Protein AF-0000000082296382 (afdb_homodimer)

Organism: NCBI:txid303405

Sequence (876 aa):
MEEGESNDTVSARSAQSQPLIATSETLELFHDDVKYLWTTPEIPVYDEPPSSLEFLRNHVAVSRPCIIRNAIPNESSGRPLTLTLDDLVENFSQLKLQVDVTPDGHGDCLRKVAMPTERDASFTEQVFVKPLEMEMSMVDFCHHLRAGRAKQVLRDDEEKMHQQLDQIEDQVFACADKRNDYNIKSDTVVSLDDCVLYYSRQNDCLRQEMDPLWNWKSSFDQGNTNHIFPRSFDWAEQAFIGTNSADPDKGPDAVNIWIGDERAVSAMHKDHYENLFYVLSGEKVFSLCPPADAAFLYERQVVSGQFQPTTAQPVRSDTAPTWSVTLDTVDQTDESPSSSKTTSKNYAKVHWIAADPFRQDAHRDHFPLLRYAHPMPNVRVRAGEMLYLPALWFHRVTQNCETIGINYWYDMCFDSPLWCYFHLLQQLQVSPNRGKDEMEEGESNDTVSARSAQSQPLIATSETLELFHDDVKYLWTTPEIPVYDEPPSSLEFLRNHVAVSRPCIIRNAIPNESSGRPLTLTLDDLVENFSQLKLQVDVTPDGHGDCLRKVAMPTERDASFTEQVFVKPLEMEMSMVDFCHHLRAGRAKQVLRDDEEKMHQQLDQIEDQVFACADKRNDYNIKSDTVVSLDDCVLYYSRQNDCLRQEMDPLWNWKSSFDQGNTNHIFPRSFDWAEQAFIGTNSADPDKGPDAVNIWIGDERAVSAMHKDHYENLFYVLSGEKVFSLCPPADAAFLYERQVVSGQFQPTTAQPVRSDTAPTWSVTLDTVDQTDESPSSSKTTSKNYAKVHWIAADPFRQDAHRDHFPLLRYAHPMPNVRVRAGEMLYLPALWFHRVTQNCETIGINYWYDMCFDSPLWCYFHLLQQLQVSPNRGKDE

Foldseek 3Di:
DPPPPPPPPPPPPPPPDDDDDQDPVNLQVVLVCCQPPQADLDAAEAAADDFLVCCLVVDQVSPGKHKYFQDQADPVPRHFAADALVNCCVVFVFQKAWKFKAQFQEAQDWAWEFDDDPVRDTDIDTARAHGDTDIDTSNVLVVLQVLLVVVVVVVCVVPPDPVPPVVRRPDYFYEDDVVVPVCPPPPLPQSSSSIFMKGDDDPLCCVPRVVCQQCPDDVPPPPDNDRSDDQARQSNQCSFPNDGVVPVVRFFPHKDKIWGFQRHKYDKDFAQWFKKKAWNAAKKWKKWWALSCLLQQPWDKHWYWYKDFDRDDPPPDPDRTGIHIYTAFDPPPDDDPDDDPPVPGHTDIDIDGDADLVDDDVSCVVRVSSVSIDIDGTPMHHNRMIMGRHGSMIIMMGGHGGIMMMMGTHGHDCVDPSVVVSVVSNPDDDDDPPPDVD/DPPPPPPPPPPPPPPPDDDDDQDPVNLQVVLVCCQPPQADLDAAEAAADDFLVCCLVPDQVSPGKHKYFQDQADPVPRHFAADALVNCCVVFVFQKAWKFKAQFQEAQDWAWEFDDDPVRDTDIDTARAHGDTDIDTSNVLVVLQVLLVVVVVVCCVVPPPPVPPVVRRPDYFYEDDCVVDPCCPPPLPQSSSSIFMKGDDDPLCCVPRVVCQQCPDDVPPPPDSDRSDDQARQSNLCSFPNDGVVPVVRFFPHKDKIWGFQRHKYDKDFAQWFKKKAWNAAKKWKKWWALSCLLQQPWDKHWYWYKDFDRDDPDPDPDRTGIHIYTAFDPPPDDDPDDDPPVPTHTDIDIDGDADLPDDDVSCVVRVSSVSIDIDGTPMHHNRMIMGRHGSMIIMMGGHGGIMMMMGTHGHDCVDPSVVVSVVSNPDDDDDDPPDVD

Solvent-accessible surface area (backbone atoms only — not comparable to full-atom values): 47624 Å² total; per-residue (Å²): 136,84,82,76,79,77,77,76,72,74,72,76,68,69,79,72,70,70,30,35,31,35,43,54,66,39,46,50,51,38,33,48,39,38,58,72,35,47,46,63,98,60,74,51,75,36,78,43,70,60,53,30,55,55,42,26,58,70,16,63,49,43,61,39,53,34,37,28,25,52,68,50,61,25,88,87,77,70,40,48,40,68,51,48,73,66,57,44,34,74,75,39,33,75,44,71,39,73,30,34,40,25,79,69,14,63,30,57,25,80,38,33,29,38,40,90,48,95,78,78,53,70,49,74,41,68,25,37,28,32,44,26,76,44,78,43,30,38,42,55,48,55,48,36,39,51,48,12,50,54,52,47,53,61,46,42,81,69,44,81,71,77,68,46,61,62,46,60,64,66,44,68,28,46,55,48,64,78,79,75,52,71,68,65,49,92,70,54,73,70,62,57,46,65,28,31,50,35,34,70,52,86,70,24,34,29,72,72,67,30,49,72,67,48,62,31,57,53,78,78,46,91,80,53,89,49,42,69,54,72,85,61,52,52,42,55,41,33,39,74,73,66,46,58,66,81,38,85,92,49,61,52,78,27,36,27,53,35,38,36,32,50,64,38,37,44,46,59,43,63,46,78,26,35,34,44,36,34,22,28,23,47,30,40,32,33,31,36,29,55,46,84,32,43,61,30,30,55,65,39,79,28,42,31,28,25,44,37,80,43,73,58,70,82,62,87,67,94,65,71,78,50,61,23,30,35,68,37,68,51,81,74,70,86,78,87,81,70,76,85,78,73,76,68,80,49,61,31,68,44,80,43,54,70,54,62,85,86,54,59,69,76,58,42,72,79,37,68,51,42,78,55,43,61,79,42,72,76,44,69,38,39,50,31,23,26,37,39,42,43,49,44,33,30,34,25,42,38,24,80,33,67,24,31,32,38,34,39,28,26,75,52,74,64,59,18,54,66,43,37,52,39,54,42,35,56,54,45,36,76,52,79,79,80,62,75,84,110,136,82,82,75,78,77,77,76,72,74,69,73,68,70,80,70,68,69,31,36,31,35,43,55,67,40,47,51,50,38,33,49,40,38,57,72,35,47,47,63,99,62,74,50,74,36,78,43,68,59,54,30,55,56,42,25,57,70,17,64,48,41,62,41,52,33,36,27,25,51,69,51,61,25,88,87,76,70,40,45,40,67,50,48,72,65,58,44,34,75,76,40,32,75,44,70,38,72,30,34,40,25,79,69,15,65,30,57,26,77,38,32,29,38,40,89,46,94,76,78,54,70,50,75,39,67,25,38,26,33,44,27,75,43,77,43,29,37,43,56,47,53,49,35,40,53,47,13,49,53,52,45,53,62,44,45,79,65,47,81,74,74,69,43,62,63,47,60,61,66,44,68,29,46,54,47,64,78,78,82,57,69,77,68,46,89,69,57,71,69,60,56,46,66,28,31,49,34,34,71,53,86,70,23,35,30,72,72,65,31,49,72,66,50,63,31,57,53,78,79,46,91,78,53,87,48,44,70,54,71,84,63,52,53,44,54,42,33,40,74,73,67,45,58,65,83,38,84,90,52,57,50,77,28,37,26,52,34,38,36,30,49,62,37,37,42,46,58,42,62,45,80,26,33,33,44,37,33,23,27,24,47,29,41,32,33,32,36,29,53,46,84,31,44,61,33,31,55,64,40,78,28,43,32,28,26,44,38,80,43,74,60,73,81,63,88,69,93,66,72,78,49,63,24,31,37,66,36,68,52,82,74,72,87,80,87,80,69,77,85,79,74,76,69,81,50,61,30,67,44,81,44,54,70,54,62,86,85,54,60,70,76,60,43,73,78,37,66,52,42,79,56,43,62,77,42,72,74,45,71,38,39,50,31,24,26,36,39,42,43,50,43,33,29,36,27,40,38,25,78,32,68,24,31,33,37,35,39,29,26,75,52,73,64,62,19,54,65,43,37,53,39,54,40,34,56,54,45,37,75,54,80,80,79,64,74,84,108

Nearest PDB structures (foldseek):
  5nfo-assembly1_A  TM=8.686E-01  e=1.825E-28  Homo sapiens
  5nfn-assembly1_B  TM=8.635E-01  e=5.188E-28  Homo sapiens
  7yxh-assembly1_A  TM=8.408E-01  e=5.188E-28  Drosophila melanogaster
  4qsz-assembly3_A  TM=8.492E-01  e=4.113E-28  Escherichia coli K-12
  7yxl-assembly1_B  TM=8.065E-01  e=3.589E-26  Drosophila melanogaster

Structure (mmCIF, N/CA/C/O backbone):
data_AF-0000000082296382-model_v1
#
loop_
_entity.id
_entity.type
_entity.pdbx_description
1 polymer 'Cupin-like domain containing protein'
#
loop_
_atom_site.group_PDB
_atom_site.id
_atom_site.type_symbol
_atom_site.label_atom_id
_atom_site.label_alt_id
_atom_site.label_comp_id
_atom_site.label_asym_id
_atom_site.label_entity_id
_atom_site.label_seq_id
_atom_site.pdbx_PDB_ins_code
_atom_site.Cartn_x
_atom_site.Cartn_y
_atom_site.Cartn_z
_atom_site.occupancy
_atom_site.B_iso_or_equiv
_atom_site.auth_seq_id
_atom_site.auth_comp_id
_atom_site.auth_asym_id
_atom_site.auth_atom_id
_atom_site.pdbx_PDB_model_num
ATOM 1 N N . MET A 1 1 ? 48.125 44.406 -27.547 1 27.08 1 MET A N 1
ATOM 2 C CA . MET A 1 1 ? 48.094 43.719 -26.266 1 27.08 1 MET A CA 1
ATOM 3 C C . MET A 1 1 ? 46.656 43.25 -25.953 1 27.08 1 MET A C 1
ATOM 5 O O . MET A 1 1 ? 45.844 44.062 -25.516 1 27.08 1 MET A O 1
ATOM 9 N N . GLU A 1 2 ? 46.094 42.344 -26.75 1 29.22 2 GLU A N 1
ATOM 10 C CA . GLU A 1 2 ? 44.75 41.781 -26.844 1 29.22 2 GLU A CA 1
ATOM 11 C C . GLU A 1 2 ? 44.406 40.969 -25.594 1 29.22 2 GLU A C 1
ATOM 13 O O . GLU A 1 2 ? 45.125 40.031 -25.219 1 29.22 2 GLU A O 1
ATOM 18 N N . GLU A 1 3 ? 43.781 41.656 -24.578 1 30.66 3 GLU A N 1
ATOM 19 C CA . GLU A 1 3 ? 43.312 41.156 -23.281 1 30.66 3 GLU A CA 1
ATOM 20 C C . GLU A 1 3 ? 42.406 39.938 -23.469 1 30.66 3 GLU A C 1
ATOM 22 O O . GLU A 1 3 ? 41.375 40 -24.141 1 30.66 3 GLU A O 1
ATOM 27 N N . GLY A 1 4 ? 42.969 38.688 -23.531 1 27.91 4 GLY A N 1
ATOM 28 C CA . GLY A 1 4 ? 42.375 37.375 -23.562 1 27.91 4 GLY A CA 1
ATOM 29 C C . GLY A 1 4 ? 41.375 37.156 -22.438 1 27.91 4 GLY A C 1
ATOM 30 O O . GLY A 1 4 ? 41.719 37.156 -21.266 1 27.91 4 GLY A O 1
ATOM 31 N N . GLU A 1 5 ? 40.062 37.625 -22.594 1 31.27 5 GLU A N 1
ATOM 32 C CA . GLU A 1 5 ? 38.938 37.344 -21.688 1 31.27 5 GLU A CA 1
ATOM 33 C C . GLU A 1 5 ? 38.812 35.844 -21.422 1 31.27 5 GLU A C 1
ATOM 35 O O . GLU A 1 5 ? 38.562 35.062 -22.344 1 31.27 5 GLU A O 1
ATOM 40 N N . SER A 1 6 ? 39.625 35.281 -20.516 1 30.97 6 SER A N 1
ATOM 41 C CA . SER A 1 6 ? 39.5 33.938 -19.984 1 30.97 6 SER A CA 1
ATOM 42 C C . SER A 1 6 ? 38.062 33.656 -19.5 1 30.97 6 SER A C 1
ATOM 44 O O . SER A 1 6 ? 37.594 34.344 -18.609 1 30.97 6 SER A O 1
ATOM 46 N N . ASN A 1 7 ? 37.156 33.281 -20.422 1 30.55 7 ASN A N 1
ATOM 47 C CA . ASN A 1 7 ? 35.812 32.75 -20.141 1 30.55 7 ASN A CA 1
ATOM 48 C C . ASN A 1 7 ? 35.875 31.609 -19.125 1 30.55 7 ASN A C 1
ATOM 50 O O . ASN A 1 7 ? 36.375 30.531 -19.422 1 30.55 7 ASN A O 1
ATOM 54 N N . ASP A 1 8 ? 36.125 31.891 -17.828 1 29.86 8 ASP A N 1
ATOM 55 C CA . ASP A 1 8 ? 35.906 30.969 -16.719 1 29.86 8 ASP A CA 1
ATOM 56 C C . ASP A 1 8 ? 34.531 30.281 -16.828 1 29.86 8 ASP A C 1
ATOM 58 O O . ASP A 1 8 ? 33.5 30.906 -16.594 1 29.86 8 ASP A O 1
ATOM 62 N N . THR A 1 9 ? 34.344 29.422 -17.812 1 30.64 9 THR A N 1
ATOM 63 C CA . THR A 1 9 ? 33.219 28.5 -17.812 1 30.64 9 THR A CA 1
ATOM 64 C C . THR A 1 9 ? 33.125 27.781 -16.469 1 30.64 9 THR A C 1
ATOM 66 O O . THR A 1 9 ? 33.969 26.969 -16.109 1 30.64 9 THR A O 1
ATOM 69 N N . VAL A 1 10 ? 32.719 28.453 -15.398 1 31.27 10 VAL A N 1
ATOM 70 C CA . VAL A 1 10 ? 32.25 27.766 -14.211 1 31.27 10 VAL A CA 1
ATOM 71 C C . VAL A 1 10 ? 31.484 26.5 -14.617 1 31.27 10 VAL A C 1
ATOM 73 O O . VAL A 1 10 ? 30.469 26.578 -15.312 1 31.27 10 VAL A O 1
ATOM 76 N N . SER A 1 11 ? 32.156 25.422 -14.898 1 28.92 11 SER A N 1
ATOM 77 C CA . SER A 1 11 ? 31.562 24.109 -15.016 1 28.92 11 SER A CA 1
ATOM 78 C C . SER A 1 11 ? 30.469 23.906 -13.961 1 28.92 11 SER A C 1
ATOM 80 O O . SER A 1 11 ? 30.75 23.969 -12.766 1 28.92 11 SER A O 1
ATOM 82 N N . ALA A 1 12 ? 29.297 24.391 -14.141 1 28.39 12 ALA A N 1
ATOM 83 C CA . ALA A 1 12 ? 28.125 23.844 -13.445 1 28.39 12 ALA A CA 1
ATOM 84 C C . ALA A 1 12 ? 28.281 22.359 -13.188 1 28.39 12 ALA A C 1
ATOM 86 O O . ALA A 1 12 ? 28.125 21.547 -14.109 1 28.39 12 ALA A O 1
ATOM 87 N N . ARG A 1 13 ? 29.281 21.891 -12.445 1 32 13 ARG A N 1
ATOM 88 C CA . ARG A 1 13 ? 29.328 20.516 -11.93 1 32 13 ARG A CA 1
ATOM 89 C C . ARG A 1 13 ? 27.922 19.969 -11.75 1 32 13 ARG A C 1
ATOM 91 O O . ARG A 1 13 ? 27.078 20.578 -11.086 1 32 13 ARG A O 1
ATOM 98 N N . SER A 1 14 ? 27.406 19.219 -12.641 1 37.28 14 SER A N 1
ATOM 99 C CA . SER A 1 14 ? 26.188 18.422 -12.586 1 37.28 14 SER A CA 1
ATOM 100 C C . SER A 1 14 ? 25.891 17.953 -11.164 1 37.28 14 SER A C 1
ATOM 102 O O . SER A 1 14 ? 26.703 17.297 -10.539 1 37.28 14 SER A O 1
ATOM 104 N N . ALA A 1 15 ? 25.469 18.781 -10.281 1 41.78 15 ALA A N 1
ATOM 105 C CA . ALA A 1 15 ? 25.031 18.328 -8.969 1 41.78 15 ALA A CA 1
ATOM 106 C C . ALA A 1 15 ? 24.719 16.844 -8.977 1 41.78 15 ALA A C 1
ATOM 108 O O . ALA A 1 15 ? 23.703 16.422 -9.547 1 41.78 15 ALA A O 1
ATOM 109 N N . GLN A 1 16 ? 25.641 15.969 -9.219 1 49.84 16 GLN A N 1
ATOM 110 C CA . GLN A 1 16 ? 25.625 14.508 -9.25 1 49.84 16 GLN A CA 1
ATOM 111 C C . GLN A 1 16 ? 24.625 13.953 -8.234 1 49.84 16 GLN A C 1
ATOM 113 O O . GLN A 1 16 ? 24.734 14.219 -7.039 1 49.84 16 GLN A O 1
ATOM 118 N N . SER A 1 17 ? 23.422 13.586 -8.57 1 64.75 17 SER A N 1
ATOM 119 C CA . SER A 1 17 ? 22.328 13.016 -7.801 1 64.75 17 SER A CA 1
ATOM 120 C C . SER A 1 17 ? 22.812 11.906 -6.875 1 64.75 17 SER A C 1
ATOM 122 O O . SER A 1 17 ? 23.625 11.062 -7.277 1 64.75 17 SER A O 1
ATOM 124 N N . GLN A 1 18 ? 22.781 12.078 -5.594 1 79.5 18 GLN A N 1
ATOM 125 C CA . GLN A 1 18 ? 23.219 11.211 -4.508 1 79.5 18 GLN A CA 1
ATOM 126 C C . GLN A 1 18 ? 22.328 9.984 -4.379 1 79.5 18 GLN A C 1
ATOM 128 O O . GLN A 1 18 ? 21.109 10.109 -4.234 1 79.5 18 GLN A O 1
ATOM 133 N N . PRO A 1 19 ? 22.953 8.828 -4.711 1 88.5 19 PRO A N 1
ATOM 134 C CA . PRO A 1 19 ? 22.172 7.602 -4.496 1 88.5 19 PRO A CA 1
ATOM 135 C C . PRO A 1 19 ? 21.781 7.402 -3.033 1 88.5 19 PRO A C 1
ATOM 137 O O . PRO A 1 19 ? 22.344 8.055 -2.145 1 88.5 19 PRO A O 1
ATOM 140 N N . LEU A 1 20 ? 20.734 6.719 -2.824 1 94.69 20 LEU A N 1
ATOM 141 C CA . LEU A 1 20 ? 20.328 6.324 -1.481 1 94.69 20 LEU A CA 1
ATOM 142 C C . LEU A 1 20 ? 20.703 4.875 -1.198 1 94.69 20 LEU A C 1
ATOM 144 O O . LEU A 1 20 ? 20.688 4.035 -2.102 1 94.69 20 LEU A O 1
ATOM 148 N N . ILE A 1 21 ? 21.062 4.613 0.05 1 94.44 21 ILE A N 1
ATOM 149 C CA . ILE A 1 21 ? 21.562 3.293 0.43 1 94.44 21 ILE A CA 1
ATOM 150 C C . ILE A 1 21 ? 20.672 2.717 1.534 1 94.44 21 ILE A C 1
ATOM 152 O O . ILE A 1 21 ? 20.297 3.426 2.467 1 94.44 21 ILE A O 1
ATOM 156 N N . ALA A 1 22 ? 20.281 1.505 1.356 1 95.75 22 ALA A N 1
ATOM 157 C CA . ALA A 1 22 ? 19.719 0.701 2.434 1 95.75 22 ALA A CA 1
ATOM 158 C C . ALA A 1 22 ? 20.781 -0.178 3.084 1 95.75 22 ALA A C 1
ATOM 160 O O . ALA A 1 22 ? 21.172 -1.2 2.521 1 95.75 22 ALA A O 1
ATOM 161 N N . THR A 1 23 ? 21.172 0.17 4.266 1 94.12 23 THR A N 1
ATOM 162 C CA . THR A 1 23 ? 22.203 -0.586 4.98 1 94.12 23 THR A CA 1
ATOM 163 C C . THR A 1 23 ? 21.625 -1.896 5.516 1 94.12 23 THR A C 1
ATOM 165 O O . THR A 1 23 ? 20.422 -2.15 5.395 1 94.12 23 THR A O 1
ATOM 168 N N . SER A 1 24 ? 22.5 -2.707 6.059 1 93.62 24 SER A N 1
ATOM 169 C CA . SER A 1 24 ? 22.047 -3.953 6.668 1 93.62 24 SER A CA 1
ATOM 170 C C . SER A 1 24 ? 21.062 -3.688 7.797 1 93.62 24 SER A C 1
ATOM 172 O O . SER A 1 24 ? 20.094 -4.43 7.965 1 93.62 24 SER A O 1
ATOM 174 N N . GLU A 1 25 ? 21.312 -2.6 8.5 1 94.94 25 GLU A N 1
ATOM 175 C CA . GLU A 1 25 ? 20.406 -2.232 9.586 1 94.94 25 GLU A CA 1
ATOM 176 C C . GLU A 1 25 ? 19.031 -1.821 9.047 1 94.94 25 GLU A C 1
ATOM 178 O O . GLU A 1 25 ? 18 -2.191 9.609 1 94.94 25 GLU A O 1
ATOM 183 N N . THR A 1 26 ? 19.094 -1.057 7.996 1 96.12 26 THR A N 1
ATOM 184 C CA . THR A 1 26 ? 17.859 -0.637 7.34 1 96.12 26 THR A CA 1
ATOM 185 C C . THR A 1 26 ? 17.047 -1.847 6.867 1 96.12 26 THR A C 1
ATOM 187 O O . THR A 1 26 ? 15.844 -1.916 7.082 1 96.12 26 THR A O 1
ATOM 190 N N . LEU A 1 27 ? 17.734 -2.795 6.293 1 97.19 27 LEU A N 1
ATOM 191 C CA . LEU A 1 27 ? 17.062 -3.975 5.746 1 97.19 27 LEU A CA 1
ATOM 192 C C . LEU A 1 27 ? 16.531 -4.867 6.863 1 97.19 27 LEU A C 1
ATOM 194 O O . LEU A 1 27 ? 15.492 -5.5 6.715 1 97.19 27 LEU A O 1
ATOM 198 N N . GLU A 1 28 ? 17.266 -4.934 7.961 1 97.31 28 GLU A N 1
ATOM 199 C CA . GLU A 1 28 ? 16.797 -5.695 9.117 1 97.31 28 GLU A CA 1
ATOM 200 C C . GLU A 1 28 ? 15.516 -5.094 9.688 1 97.31 28 GLU A C 1
ATOM 202 O O . GLU A 1 28 ? 14.586 -5.824 10.047 1 97.31 28 GLU A O 1
ATOM 207 N N . LEU A 1 29 ? 15.492 -3.801 9.766 1 97.5 29 LEU A N 1
ATOM 208 C CA . LEU A 1 29 ? 14.297 -3.123 10.258 1 97.5 29 LEU A CA 1
ATOM 209 C C . LEU A 1 29 ? 13.117 -3.359 9.32 1 97.5 29 LEU A C 1
ATOM 211 O O . LEU A 1 29 ? 12 -3.592 9.773 1 97.5 29 LEU A O 1
ATOM 215 N N . PHE A 1 30 ? 13.438 -3.291 8.055 1 98.06 30 PHE A N 1
ATOM 216 C CA . PHE A 1 30 ? 12.398 -3.541 7.07 1 98.06 30 PHE A CA 1
ATOM 217 C C . PHE A 1 30 ? 11.867 -4.965 7.195 1 98.06 30 PHE A C 1
ATOM 219 O O . PHE A 1 30 ? 10.648 -5.184 7.148 1 98.06 30 PHE A O 1
ATOM 226 N N . HIS A 1 31 ? 12.75 -5.918 7.344 1 97.88 31 HIS A N 1
ATOM 227 C CA . HIS A 1 31 ? 12.359 -7.309 7.559 1 97.88 31 HIS A CA 1
ATOM 228 C C . HIS A 1 31 ? 11.422 -7.441 8.758 1 97.88 31 HIS A C 1
ATOM 230 O O . HIS A 1 31 ? 10.391 -8.102 8.664 1 97.88 31 HIS A O 1
ATOM 236 N N . ASP A 1 32 ? 11.766 -6.793 9.805 1 97.88 32 ASP A N 1
ATOM 237 C CA . ASP A 1 32 ? 10.969 -6.895 11.023 1 97.88 32 ASP A CA 1
ATOM 238 C C . ASP A 1 32 ? 9.594 -6.27 10.844 1 97.88 32 ASP A C 1
ATOM 240 O O . ASP A 1 32 ? 8.586 -6.824 11.289 1 97.88 32 ASP A O 1
ATOM 244 N N . ASP A 1 33 ? 9.555 -5.113 10.242 1 97.94 33 ASP A N 1
ATOM 245 C CA . ASP A 1 33 ? 8.281 -4.453 9.992 1 97.94 33 ASP A CA 1
ATOM 246 C C . ASP A 1 33 ? 7.34 -5.355 9.195 1 97.94 33 ASP A C 1
ATOM 248 O O . ASP A 1 33 ? 6.176 -5.523 9.562 1 97.94 33 ASP A O 1
ATOM 252 N N . VAL A 1 34 ? 7.859 -5.969 8.125 1 98.19 34 VAL A N 1
ATOM 253 C CA . VAL A 1 34 ? 7.039 -6.797 7.25 1 98.19 34 VAL A CA 1
ATOM 254 C C . VAL A 1 34 ? 6.598 -8.055 7.992 1 98.19 34 VAL A C 1
ATOM 256 O O . VAL A 1 34 ? 5.43 -8.445 7.926 1 98.19 34 VAL A O 1
ATOM 259 N N . LYS A 1 35 ? 7.473 -8.664 8.742 1 97 35 LYS A N 1
ATOM 260 C CA . LYS A 1 35 ? 7.207 -9.914 9.438 1 97 35 LYS A CA 1
ATOM 261 C C . LYS A 1 35 ? 6.156 -9.727 10.531 1 97 35 LYS A C 1
ATOM 263 O O . LYS A 1 35 ? 5.242 -10.539 10.672 1 97 35 LYS A O 1
ATOM 268 N N . TYR A 1 36 ? 6.25 -8.602 11.234 1 96.12 36 TYR A N 1
ATOM 269 C CA . TYR A 1 36 ? 5.457 -8.492 12.453 1 96.12 36 TYR A CA 1
ATOM 270 C C . TYR A 1 36 ? 4.227 -7.621 12.234 1 96.12 36 TYR A C 1
ATOM 272 O O . TYR A 1 36 ? 3.258 -7.703 12.992 1 96.12 36 TYR A O 1
ATOM 280 N N . LEU A 1 37 ? 4.285 -6.773 11.219 1 96.12 37 LEU A N 1
ATOM 281 C CA . LEU A 1 37 ? 3.158 -5.863 11.039 1 96.12 37 LEU A CA 1
ATOM 282 C C . LEU A 1 37 ? 2.357 -6.234 9.797 1 96.12 37 LEU A C 1
ATOM 284 O O . LEU A 1 37 ? 1.125 -6.23 9.82 1 96.12 37 LEU A O 1
ATOM 288 N N . TRP A 1 38 ? 2.922 -6.633 8.773 1 96.38 38 TRP A N 1
ATOM 289 C CA . TRP A 1 38 ? 2.23 -6.836 7.504 1 96.38 38 TRP A CA 1
ATOM 290 C C . TRP A 1 38 ? 1.798 -8.289 7.352 1 96.38 38 TRP A C 1
ATOM 292 O O . TRP A 1 38 ? 0.608 -8.578 7.199 1 96.38 38 TRP A O 1
ATOM 302 N N . THR A 1 39 ? 2.82 -9.156 7.457 1 94 39 THR A N 1
ATOM 303 C CA . THR A 1 39 ? 2.506 -10.562 7.227 1 94 39 THR A CA 1
ATOM 304 C C . THR A 1 39 ? 1.953 -11.203 8.492 1 94 39 THR A C 1
ATOM 306 O O . THR A 1 39 ? 2.24 -10.758 9.602 1 94 39 THR A O 1
ATOM 309 N N . THR A 1 40 ? 0.997 -12.094 8.328 1 85.25 40 THR A N 1
ATOM 310 C CA . THR A 1 40 ? 0.453 -12.859 9.453 1 85.25 40 THR A CA 1
ATOM 311 C C . THR A 1 40 ? 1.065 -14.25 9.508 1 85.25 40 THR A C 1
ATOM 313 O O . THR A 1 40 ? 1.356 -14.852 8.469 1 85.25 40 THR A O 1
ATOM 316 N N . PRO A 1 41 ? 1.311 -14.664 10.703 1 84.44 41 PRO A N 1
ATOM 317 C CA . PRO A 1 41 ? 1.869 -16.016 10.812 1 84.44 41 PRO A CA 1
ATOM 318 C C . PRO A 1 41 ? 0.985 -17.078 10.164 1 84.44 41 PRO A C 1
ATOM 320 O O . PRO A 1 41 ? 1.493 -18.047 9.594 1 84.44 41 PRO A O 1
ATOM 323 N N . GLU A 1 42 ? -0.319 -16.828 10.289 1 90.81 42 GLU A N 1
ATOM 324 C CA . GLU A 1 42 ? -1.27 -17.734 9.656 1 90.81 42 GLU A CA 1
ATOM 325 C C . GLU A 1 42 ? -2.197 -16.984 8.703 1 90.81 42 GLU A C 1
ATOM 327 O O . GLU A 1 42 ? -2.588 -15.852 8.977 1 90.81 42 GLU A O 1
ATOM 332 N N . ILE A 1 43 ? -2.494 -17.703 7.637 1 95.25 43 ILE A N 1
ATOM 333 C CA . ILE A 1 43 ? -3.426 -17.125 6.672 1 95.25 43 ILE A CA 1
ATOM 334 C C . ILE A 1 43 ? -4.836 -17.141 7.25 1 95.25 43 ILE A C 1
ATOM 336 O O . ILE A 1 43 ? -5.336 -18.172 7.68 1 95.25 43 ILE A O 1
ATOM 340 N N . PRO A 1 44 ? -5.516 -15.977 7.285 1 96.62 44 PRO A N 1
ATOM 341 C CA . PRO A 1 44 ? -6.898 -15.945 7.77 1 96.62 44 PRO A CA 1
ATOM 342 C C . PRO A 1 44 ? -7.832 -16.844 6.953 1 96.62 44 PRO A C 1
ATOM 344 O O . PRO A 1 44 ? -7.656 -16.969 5.738 1 96.62 44 PRO A O 1
ATOM 347 N N . VAL A 1 45 ? -8.844 -17.453 7.652 1 98.06 45 VAL A N 1
ATOM 348 C CA . VAL A 1 45 ? -9.812 -18.328 7 1 98.06 45 VAL A CA 1
ATOM 349 C C . VAL A 1 45 ? -11.227 -17.828 7.262 1 98.06 45 VAL A C 1
ATOM 351 O O . VAL A 1 45 ? -11.586 -17.547 8.406 1 98.06 45 VAL A O 1
ATOM 354 N N . TYR A 1 46 ? -12.008 -17.672 6.199 1 98.06 46 TYR A N 1
ATOM 355 C CA . TYR A 1 46 ? -13.422 -17.312 6.289 1 98.06 46 TYR A CA 1
ATOM 356 C C . TYR A 1 46 ? -14.305 -18.516 6.02 1 98.06 46 TYR A C 1
ATOM 358 O O . TYR A 1 46 ? -14.062 -19.281 5.078 1 98.06 46 TYR A O 1
ATOM 366 N N . ASP A 1 47 ? -15.383 -18.641 6.758 1 97 47 ASP A N 1
ATOM 367 C CA . ASP A 1 47 ? -16.297 -19.766 6.559 1 97 47 ASP A CA 1
ATOM 368 C C . ASP A 1 47 ? -17.188 -19.531 5.348 1 97 47 ASP A C 1
ATOM 370 O O . ASP A 1 47 ? -17.734 -20.484 4.777 1 97 47 ASP A O 1
ATOM 374 N N . GLU A 1 48 ? -17.406 -18.312 5.055 1 96.62 48 GLU A N 1
ATOM 375 C CA . GLU A 1 48 ? -18.141 -17.875 3.875 1 96.62 48 GLU A CA 1
ATOM 376 C C . GLU A 1 48 ? -17.547 -16.594 3.295 1 96.62 48 GLU A C 1
ATOM 378 O O . GLU A 1 48 ? -16.734 -15.938 3.943 1 96.62 48 GLU A O 1
ATOM 383 N N . PRO A 1 49 ? -17.922 -16.281 2.127 1 97.38 49 PRO A N 1
ATOM 384 C CA . PRO A 1 49 ? -17.359 -15.055 1.557 1 97.38 49 PRO A CA 1
ATOM 385 C C . PRO A 1 49 ? -17.672 -13.82 2.404 1 97.38 49 PRO A C 1
ATOM 387 O O . PRO A 1 49 ? -18.812 -13.625 2.83 1 97.38 49 PRO A O 1
ATOM 390 N N . PRO A 1 50 ? -16.672 -13.016 2.629 1 97.06 50 PRO A N 1
ATOM 391 C CA . PRO A 1 50 ? -16.906 -11.758 3.342 1 97.06 50 PRO A CA 1
ATOM 392 C C . PRO A 1 50 ? -17.656 -10.734 2.496 1 97.06 50 PRO A C 1
ATOM 394 O O . PRO A 1 50 ? -17.812 -10.93 1.287 1 97.06 50 PRO A O 1
ATOM 397 N N . SER A 1 51 ? -18.172 -9.695 3.18 1 96.31 51 SER A N 1
ATOM 398 C CA . SER A 1 51 ? -18.719 -8.578 2.422 1 96.31 51 SER A CA 1
ATOM 399 C C . SER A 1 51 ? -17.641 -7.898 1.577 1 96.31 51 SER A C 1
ATOM 401 O O . SER A 1 51 ? -16.453 -8.023 1.864 1 96.31 51 SER A O 1
ATOM 403 N N . SER A 1 52 ? -18.078 -7.18 0.571 1 96.75 52 SER A N 1
ATOM 404 C CA . SER A 1 52 ? -17.141 -6.445 -0.263 1 96.75 52 SER A CA 1
ATOM 405 C C . SER A 1 52 ? -16.266 -5.508 0.574 1 96.75 52 SER A C 1
ATOM 407 O O . SER A 1 52 ? -15.062 -5.418 0.359 1 96.75 52 SER A O 1
ATOM 409 N N . LEU A 1 53 ? -16.875 -4.875 1.519 1 96.94 53 LEU A N 1
ATOM 410 C CA . LEU A 1 53 ? -16.172 -3.91 2.363 1 96.94 53 LEU A CA 1
ATOM 411 C C . LEU A 1 53 ? -15.148 -4.605 3.244 1 96.94 53 LEU A C 1
ATOM 413 O O . LEU A 1 53 ? -14.008 -4.148 3.35 1 96.94 53 LEU A O 1
ATOM 417 N N . GLU A 1 54 ? -15.547 -5.621 3.875 1 96.62 54 GLU A N 1
ATOM 418 C CA . GLU A 1 54 ? -14.641 -6.375 4.738 1 96.62 54 GLU A CA 1
ATOM 419 C C . GLU A 1 54 ? -13.477 -6.957 3.941 1 96.62 54 GLU A C 1
ATOM 421 O O . GLU A 1 54 ? -12.328 -6.895 4.379 1 96.62 54 GLU A O 1
ATOM 426 N N . PHE A 1 55 ? -13.789 -7.559 2.777 1 98.12 55 PHE A N 1
ATOM 427 C CA . PHE A 1 55 ? -12.773 -8.148 1.907 1 98.12 55 PHE A CA 1
ATOM 428 C C . PHE A 1 55 ? -11.773 -7.094 1.452 1 98.12 55 PHE A C 1
ATOM 430 O O . PHE A 1 55 ? -10.562 -7.316 1.508 1 98.12 55 PHE A O 1
ATOM 437 N N . LEU A 1 56 ? -12.297 -5.98 1.029 1 98 56 LEU A N 1
ATOM 438 C CA . LEU A 1 56 ? -11.445 -4.887 0.586 1 98 56 LEU A CA 1
ATOM 439 C C . LEU A 1 56 ? -10.57 -4.375 1.73 1 98 56 LEU A C 1
ATOM 441 O O . LEU A 1 56 ? -9.359 -4.215 1.571 1 98 56 LEU A O 1
ATOM 445 N N . ARG A 1 57 ? -11.117 -4.137 2.875 1 96.69 57 ARG A N 1
ATOM 446 C CA . ARG A 1 57 ? -10.422 -3.518 4 1 96.69 57 ARG A CA 1
ATOM 447 C C . ARG A 1 57 ? -9.359 -4.449 4.566 1 96.69 57 ARG A C 1
ATOM 449 O O . ARG A 1 57 ? -8.242 -4.016 4.859 1 96.69 57 ARG A O 1
ATOM 456 N N . ASN A 1 58 ? -9.68 -5.746 4.672 1 96.25 58 ASN A N 1
ATOM 457 C CA . ASN A 1 58 ? -8.844 -6.648 5.453 1 96.25 58 ASN A CA 1
ATOM 458 C C . ASN A 1 58 ? -7.848 -7.398 4.566 1 96.25 58 ASN A C 1
ATOM 460 O O . ASN A 1 58 ? -6.887 -7.988 5.066 1 96.25 58 ASN A O 1
ATOM 464 N N . HIS A 1 59 ? -8.07 -7.348 3.25 1 97.75 59 HIS A N 1
ATOM 465 C CA . HIS A 1 59 ? -7.215 -8.18 2.42 1 97.75 59 HIS A CA 1
ATOM 466 C C . HIS A 1 59 ? -6.734 -7.426 1.187 1 97.75 59 HIS A C 1
ATOM 468 O O . HIS A 1 59 ? -5.527 -7.281 0.974 1 97.75 59 HIS A O 1
ATOM 474 N N . VAL A 1 60 ? -7.645 -6.906 0.373 1 98.06 60 VAL A N 1
ATOM 475 C CA . VAL A 1 60 ? -7.25 -6.277 -0.883 1 98.06 60 VAL A CA 1
ATOM 476 C C . VAL A 1 60 ? -6.406 -5.039 -0.597 1 98.06 60 VAL A C 1
ATOM 478 O O . VAL A 1 60 ? -5.305 -4.895 -1.132 1 98.06 60 VAL A O 1
ATOM 481 N N . ALA A 1 61 ? -6.836 -4.148 0.336 1 96.94 61 ALA A N 1
ATOM 482 C CA . ALA A 1 61 ? -6.191 -2.869 0.618 1 96.94 61 ALA A CA 1
ATOM 483 C C . ALA A 1 61 ? -4.824 -3.076 1.262 1 96.94 61 ALA A C 1
ATOM 485 O O . ALA A 1 61 ? -3.918 -2.254 1.093 1 96.94 61 ALA A O 1
ATOM 486 N N . VAL A 1 62 ? -4.719 -4.176 1.985 1 96.81 62 VAL A N 1
ATOM 487 C CA . VAL A 1 62 ? -3.475 -4.387 2.719 1 96.81 62 VAL A CA 1
ATOM 488 C C . VAL A 1 62 ? -2.701 -5.551 2.1 1 96.81 62 VAL A C 1
ATOM 490 O O . VAL A 1 62 ? -1.729 -6.035 2.68 1 96.81 62 VAL A O 1
ATOM 493 N N . SER A 1 63 ? -3.143 -6.027 0.935 1 97.56 63 SER A N 1
ATOM 494 C CA . SER A 1 63 ? -2.447 -7.078 0.197 1 97.56 63 SER A CA 1
ATOM 495 C C . SER A 1 63 ? -2.141 -8.273 1.092 1 97.56 63 SER A C 1
ATOM 497 O O . SER A 1 63 ? -0.984 -8.68 1.217 1 97.56 63 SER A O 1
ATOM 499 N N . ARG A 1 64 ? -3.172 -8.883 1.62 1 97.94 64 ARG A N 1
ATOM 500 C CA . ARG A 1 64 ? -3.045 -10.055 2.488 1 97.94 64 ARG A CA 1
ATOM 501 C C . ARG A 1 64 ? -3.867 -11.219 1.958 1 97.94 64 ARG A C 1
ATOM 503 O O . ARG A 1 64 ? -5.07 -11.086 1.724 1 97.94 64 ARG A O 1
ATOM 510 N N . PRO A 1 65 ? -3.201 -12.367 1.76 1 98.44 65 PRO A N 1
ATOM 511 C CA . PRO A 1 65 ? -3.963 -13.531 1.308 1 98.44 65 PRO A CA 1
ATOM 512 C C . PRO A 1 65 ? -4.934 -14.047 2.367 1 98.44 65 PRO A C 1
ATOM 514 O O . PRO A 1 65 ? -4.746 -13.789 3.559 1 98.44 65 PRO A O 1
ATOM 517 N N . CYS A 1 66 ? -5.957 -14.758 1.919 1 98.62 66 CYS A N 1
ATOM 518 C CA . CYS A 1 66 ? -6.875 -15.453 2.818 1 98.62 66 CYS A CA 1
ATOM 519 C C . CYS A 1 66 ? -7.504 -16.656 2.139 1 98.62 66 CYS A C 1
ATOM 521 O O . CYS A 1 66 ? -7.426 -16.797 0.916 1 98.62 66 CYS A O 1
ATOM 523 N N . ILE A 1 67 ? -8 -17.516 2.918 1 98.75 67 ILE A N 1
ATOM 524 C CA . ILE A 1 67 ? -8.75 -18.672 2.428 1 98.75 67 ILE A CA 1
ATOM 525 C C . ILE A 1 67 ? -10.242 -18.469 2.693 1 98.75 67 ILE A C 1
ATOM 527 O O . ILE A 1 67 ? -10.633 -18.016 3.775 1 98.75 67 ILE A O 1
ATOM 531 N N . ILE A 1 68 ? -11.086 -18.703 1.716 1 98.75 68 ILE A N 1
ATOM 532 C CA . ILE A 1 68 ? -12.531 -18.531 1.812 1 98.75 68 ILE A CA 1
ATOM 533 C C . ILE A 1 68 ? -13.227 -19.875 1.535 1 98.75 68 ILE A C 1
ATOM 535 O O . ILE A 1 68 ? -13.117 -20.422 0.436 1 98.75 68 ILE A O 1
ATOM 539 N N . ARG A 1 69 ? -13.922 -20.344 2.469 1 97.44 69 ARG A N 1
ATOM 540 C CA . ARG A 1 69 ? -14.711 -21.562 2.314 1 97.44 69 ARG A CA 1
ATOM 541 C C . ARG A 1 69 ? -16.109 -21.25 1.773 1 97.44 69 ARG A C 1
ATOM 543 O O . ARG A 1 69 ? -16.594 -20.125 1.9 1 97.44 69 ARG A O 1
ATOM 550 N N . ASN A 1 70 ? -16.672 -22.203 1.037 1 95.5 70 ASN A N 1
ATOM 551 C CA . ASN A 1 70 ? -18.031 -22.141 0.527 1 95.5 70 ASN A CA 1
ATOM 552 C C . ASN A 1 70 ? -18.219 -20.953 -0.429 1 95.5 70 ASN A C 1
ATOM 554 O O . ASN A 1 70 ? -19.25 -20.297 -0.417 1 95.5 70 ASN A O 1
ATOM 558 N N . ALA A 1 71 ? -17.188 -20.703 -1.182 1 96.44 71 ALA A N 1
ATOM 559 C CA . ALA A 1 71 ? -17.25 -19.594 -2.137 1 96.44 71 ALA A CA 1
ATOM 560 C C . ALA A 1 71 ? -18.078 -19.984 -3.355 1 96.44 71 ALA A C 1
ATOM 562 O O . ALA A 1 71 ? -18.672 -19.109 -4.004 1 96.44 71 ALA A O 1
ATOM 563 N N . ILE A 1 72 ? -18.062 -21.203 -3.74 1 95 72 ILE A N 1
ATOM 564 C CA . ILE A 1 72 ? -18.859 -21.719 -4.836 1 95 72 ILE A CA 1
ATOM 565 C C . ILE A 1 72 ? -19.75 -22.859 -4.328 1 95 72 ILE A C 1
ATOM 567 O O . ILE A 1 72 ? -19.312 -24.016 -4.285 1 95 72 ILE A O 1
ATOM 571 N N . PRO A 1 73 ? -20.953 -22.5 -4.035 1 87.94 73 PRO A N 1
ATOM 572 C CA . PRO A 1 73 ? -21.844 -23.562 -3.531 1 87.94 73 PRO A CA 1
ATOM 573 C C . PRO A 1 73 ? -22.422 -24.422 -4.645 1 87.94 73 PRO A C 1
ATOM 575 O O . PRO A 1 73 ? -22.609 -23.953 -5.77 1 87.94 73 PRO A O 1
ATOM 578 N N . ASN A 1 74 ? -22.547 -25.672 -4.25 1 80.19 74 ASN A N 1
ATOM 579 C CA . ASN A 1 74 ? -23.359 -26.562 -5.078 1 80.19 74 ASN A CA 1
ATOM 580 C C . ASN A 1 74 ? -24.844 -26.375 -4.801 1 80.19 74 ASN A C 1
ATOM 582 O O . ASN A 1 74 ? -25.312 -26.641 -3.693 1 80.19 74 ASN A O 1
ATOM 586 N N . GLU A 1 75 ? -25.562 -25.859 -5.676 1 71.19 75 GLU A N 1
ATOM 587 C CA . GLU A 1 75 ? -26.953 -25.438 -5.488 1 71.19 75 GLU A CA 1
ATOM 588 C C . GLU A 1 75 ? -27.812 -26.609 -4.996 1 71.19 75 GLU A C 1
ATOM 590 O O . GLU A 1 75 ? -28.781 -26.391 -4.262 1 71.19 75 GLU A O 1
ATOM 595 N N . SER A 1 76 ? -27.438 -27.812 -5.355 1 69.31 76 SER A N 1
ATOM 596 C CA . SER A 1 76 ? -28.266 -28.969 -5.027 1 69.31 76 SER A CA 1
ATOM 597 C C . SER A 1 76 ? -27.984 -29.453 -3.605 1 69.31 76 SER A C 1
ATOM 599 O O . SER A 1 76 ? -28.922 -29.812 -2.883 1 69.31 76 SER A O 1
ATOM 601 N N . SER A 1 77 ? -26.766 -29.453 -3.094 1 74.12 77 SER A N 1
ATOM 602 C CA . SER A 1 77 ? -26.391 -30.078 -1.826 1 74.12 77 SER A CA 1
ATOM 603 C C . SER A 1 77 ? -26.094 -29.016 -0.767 1 74.12 77 SER A C 1
ATOM 605 O O . SER A 1 77 ? -26.078 -29.328 0.429 1 74.12 77 SER A O 1
ATOM 607 N N . GLY A 1 78 ? -25.906 -27.844 -1.238 1 77.56 78 GLY A N 1
ATOM 608 C CA . GLY A 1 78 ? -25.469 -26.828 -0.295 1 77.56 78 GLY A CA 1
ATOM 609 C C . GLY A 1 78 ? -24.016 -26.969 0.102 1 77.56 78 GLY A C 1
ATOM 610 O O . GLY A 1 78 ? -23.484 -26.141 0.853 1 77.56 78 GLY A O 1
ATOM 611 N N . ARG A 1 79 ? -23.406 -28.062 -0.428 1 88.38 79 ARG A N 1
ATOM 612 C CA . ARG A 1 79 ? -21.969 -28.281 -0.19 1 88.38 79 ARG A CA 1
ATOM 613 C C . ARG A 1 79 ? -21.125 -27.562 -1.227 1 88.38 79 ARG A C 1
ATOM 615 O O . ARG A 1 79 ? -21.641 -27.125 -2.262 1 88.38 79 ARG A O 1
ATOM 622 N N . PRO A 1 80 ? -19.891 -27.422 -0.95 1 94.06 80 PRO A N 1
ATOM 623 C CA . PRO A 1 80 ? -19.031 -26.766 -1.933 1 94.06 80 PRO A CA 1
ATOM 624 C C . PRO A 1 80 ? -18.922 -27.547 -3.24 1 94.06 80 PRO A C 1
ATOM 626 O O . PRO A 1 80 ? -18.969 -28.781 -3.234 1 94.06 80 PRO A O 1
ATOM 629 N N . LEU A 1 81 ? -18.797 -26.859 -4.297 1 94 81 LEU A N 1
ATOM 630 C CA . LEU A 1 81 ? -18.672 -27.469 -5.613 1 94 81 LEU A CA 1
ATOM 631 C C . LEU A 1 81 ? -17.406 -28.312 -5.715 1 94 81 LEU A C 1
ATOM 633 O O . LEU A 1 81 ? -16.328 -27.844 -5.359 1 94 81 LEU A O 1
ATOM 637 N N . THR A 1 82 ? -17.547 -29.531 -6.172 1 95.06 82 THR A N 1
ATOM 638 C CA . THR A 1 82 ? -16.422 -30.406 -6.445 1 95.06 82 THR A CA 1
ATOM 639 C C . THR A 1 82 ? -16.531 -31.016 -7.844 1 95.06 82 THR A C 1
ATOM 641 O O . THR A 1 82 ? -17.625 -31.25 -8.336 1 95.06 82 THR A O 1
ATOM 644 N N . LEU A 1 83 ? -15.469 -31.141 -8.43 1 95.38 83 LEU A N 1
ATOM 645 C CA . LEU A 1 83 ? -15.336 -31.766 -9.734 1 95.38 83 LEU A CA 1
ATOM 646 C C . LEU A 1 83 ? -14.023 -32.531 -9.844 1 95.38 83 LEU A C 1
ATOM 648 O O . LEU A 1 83 ? -12.945 -31.953 -9.664 1 95.38 83 LEU A O 1
ATOM 652 N N . THR A 1 84 ? -14.055 -33.844 -10.148 1 97.56 84 THR A N 1
ATOM 653 C CA . THR A 1 84 ? -12.867 -34.688 -10.273 1 97.56 84 THR A CA 1
ATOM 654 C C . THR A 1 84 ? -12.492 -34.875 -11.734 1 97.56 84 THR A C 1
ATOM 656 O O . THR A 1 84 ? -13.258 -34.531 -12.633 1 97.56 84 THR A O 1
ATOM 659 N N . LEU A 1 85 ? -11.25 -35.438 -11.914 1 98.12 85 LEU A N 1
ATOM 660 C CA . LEU A 1 85 ? -10.828 -35.75 -13.273 1 98.12 85 LEU A CA 1
ATOM 661 C C . LEU A 1 85 ? -11.75 -36.781 -13.906 1 98.12 85 LEU A C 1
ATOM 663 O O . LEU A 1 85 ? -12.016 -36.719 -15.109 1 98.12 85 LEU A O 1
ATOM 667 N N . ASP A 1 86 ? -12.344 -37.75 -13.164 1 98.19 86 ASP A N 1
ATOM 668 C CA . ASP A 1 86 ? -13.32 -38.719 -13.656 1 98.19 86 ASP A CA 1
ATOM 669 C C . ASP A 1 86 ? -14.57 -38 -14.172 1 98.19 86 ASP A C 1
ATOM 671 O O . ASP A 1 86 ? -15.125 -38.375 -15.211 1 98.19 86 ASP A O 1
ATOM 675 N N . ASP A 1 87 ? -15.016 -37.031 -13.367 1 96.25 87 ASP A N 1
ATOM 676 C CA . ASP A 1 87 ? -16.172 -36.219 -13.805 1 96.25 87 ASP A CA 1
ATOM 677 C C . ASP A 1 87 ? -15.906 -35.562 -15.156 1 96.25 87 ASP A C 1
ATOM 679 O O . ASP A 1 87 ? -16.781 -35.562 -16.031 1 96.25 87 ASP A O 1
ATOM 683 N N . LEU A 1 88 ? -14.742 -35.031 -15.328 1 97.25 88 LEU A N 1
ATOM 684 C CA . LEU A 1 88 ? -14.391 -34.375 -16.578 1 97.25 88 LEU A CA 1
ATOM 685 C C . LEU A 1 88 ? -14.328 -35.344 -17.734 1 97.25 88 LEU A C 1
ATOM 687 O O . LEU A 1 88 ? -14.82 -35.062 -18.828 1 97.25 88 LEU A O 1
ATOM 691 N N . VAL A 1 89 ? -13.703 -36.5 -17.5 1 98 89 VAL A N 1
ATOM 692 C CA . VAL A 1 89 ? -13.578 -37.531 -18.547 1 98 89 VAL A CA 1
ATOM 693 C C . VAL A 1 89 ? -14.961 -38.031 -18.922 1 98 89 VAL A C 1
ATOM 695 O O . VAL A 1 89 ? -15.25 -38.25 -20.109 1 98 89 VAL A O 1
ATOM 698 N N . GLU A 1 90 ? -15.812 -38.25 -17.938 1 96.88 90 GLU A N 1
ATOM 699 C CA . GLU A 1 90 ? -17.156 -38.781 -18.172 1 96.88 90 GLU A CA 1
ATOM 700 C C . GLU A 1 90 ? -17.969 -37.812 -19.031 1 96.88 90 GLU A C 1
ATOM 702 O O . GLU A 1 90 ? -18.766 -38.25 -19.875 1 96.88 90 GLU A O 1
ATOM 707 N N . ASN A 1 91 ? -17.781 -36.531 -18.859 1 94.81 91 ASN A N 1
ATOM 708 C CA . ASN A 1 91 ? -18.672 -35.562 -19.5 1 94.81 91 ASN A CA 1
ATOM 709 C C . ASN A 1 91 ? -18 -34.906 -20.688 1 94.81 91 ASN A C 1
ATOM 711 O O . ASN A 1 91 ? -18.688 -34.406 -21.594 1 94.81 91 ASN A O 1
ATOM 715 N N . PHE A 1 92 ? -16.656 -34.906 -20.719 1 96.62 92 PHE A N 1
ATOM 716 C CA . PHE A 1 92 ? -15.953 -34.156 -21.75 1 96.62 92 PHE A CA 1
ATOM 717 C C . PHE A 1 92 ? -14.773 -34.969 -22.281 1 96.62 92 PHE A C 1
ATOM 719 O O . PHE A 1 92 ? -13.688 -34.438 -22.484 1 96.62 92 PHE A O 1
ATOM 726 N N . SER A 1 93 ? -14.914 -36.219 -22.547 1 96.69 93 SER A N 1
ATOM 727 C CA . SER A 1 93 ? -13.867 -37.156 -22.859 1 96.69 93 SER A CA 1
ATOM 728 C C . SER A 1 93 ? -13.086 -36.75 -24.109 1 96.69 93 SER A C 1
ATOM 730 O O . SER A 1 93 ? -11.859 -36.906 -24.156 1 96.69 93 SER A O 1
ATOM 732 N N . GLN A 1 94 ? -13.711 -36.125 -25.109 1 96.62 94 GLN A N 1
ATOM 733 C CA . GLN A 1 94 ? -13.062 -35.844 -26.391 1 96.62 94 GLN A CA 1
ATOM 734 C C . GLN A 1 94 ? -12.609 -34.406 -26.484 1 96.62 94 GLN A C 1
ATOM 736 O O . GLN A 1 94 ? -12.055 -33.969 -27.5 1 96.62 94 GLN A O 1
ATOM 741 N N . LEU A 1 95 ? -12.859 -33.656 -25.391 1 96.62 95 LEU A N 1
ATOM 742 C CA . LEU A 1 95 ? -12.398 -32.281 -25.406 1 96.62 95 LEU A CA 1
ATOM 743 C C . LEU A 1 95 ? -10.891 -32.219 -25.625 1 96.62 95 LEU A C 1
ATOM 745 O O . LEU A 1 95 ? -10.133 -32.938 -24.984 1 96.62 95 LEU A O 1
ATOM 749 N N . LYS A 1 96 ? -10.461 -31.375 -26.547 1 96.5 96 LYS A N 1
ATOM 750 C CA . LYS A 1 96 ? -9.039 -31.234 -26.875 1 96.5 96 LYS A CA 1
ATOM 751 C C . LYS A 1 96 ? -8.352 -30.266 -25.922 1 96.5 96 LYS A C 1
ATOM 753 O O . LYS A 1 96 ? -8.867 -29.188 -25.641 1 96.5 96 LYS A O 1
ATOM 758 N N . LEU A 1 97 ? -7.242 -30.688 -25.438 1 96.62 97 LEU A N 1
ATOM 759 C CA . LEU A 1 97 ? -6.438 -29.922 -24.5 1 96.62 97 LEU A CA 1
ATOM 760 C C . LEU A 1 97 ? -5.031 -29.688 -25.047 1 96.62 97 LEU A C 1
ATOM 762 O O . LEU A 1 97 ? -4.484 -30.562 -25.734 1 96.62 97 LEU A O 1
ATOM 766 N N . GLN A 1 98 ? -4.504 -28.516 -24.797 1 96.69 98 GLN A N 1
ATOM 767 C CA . GLN A 1 98 ? -3.07 -28.281 -24.953 1 96.69 98 GLN A CA 1
ATOM 768 C C . GLN A 1 98 ? -2.322 -28.578 -23.656 1 96.69 98 GLN A C 1
ATOM 770 O O . GLN A 1 98 ? -2.238 -27.734 -22.766 1 96.69 98 GLN A O 1
ATOM 775 N N . VAL A 1 99 ? -1.72 -29.75 -23.594 1 97.25 99 VAL A N 1
ATOM 776 C CA . VAL A 1 99 ? -1.175 -30.281 -22.359 1 97.25 99 VAL A CA 1
ATOM 777 C C . VAL A 1 99 ? 0.316 -29.969 -22.266 1 97.25 99 VAL A C 1
ATOM 779 O O . VAL A 1 99 ? 1.036 -30.047 -23.266 1 97.25 99 VAL A O 1
ATOM 782 N N . ASP A 1 100 ? 0.728 -29.578 -21.078 1 97.25 100 ASP A N 1
ATOM 783 C CA . ASP A 1 100 ? 2.146 -29.375 -20.797 1 97.25 100 ASP A CA 1
ATOM 784 C C . ASP A 1 100 ? 2.84 -30.703 -20.516 1 97.25 100 ASP A C 1
ATOM 786 O O . ASP A 1 100 ? 2.355 -31.5 -19.703 1 97.25 100 ASP A O 1
ATOM 790 N N . VAL A 1 101 ? 3.98 -30.953 -21.156 1 95.69 101 VAL A N 1
ATOM 791 C CA . VAL A 1 101 ? 4.758 -32.188 -21.016 1 95.69 101 VAL A CA 1
ATOM 792 C C . VAL A 1 101 ? 6.188 -31.844 -20.594 1 95.69 101 VAL A C 1
ATOM 794 O O . VAL A 1 101 ? 6.867 -31.062 -21.281 1 95.69 101 VAL A O 1
ATOM 797 N N . THR A 1 102 ? 6.598 -32.375 -19.484 1 94.5 102 THR A N 1
ATOM 798 C CA . THR A 1 102 ? 7.945 -32.156 -18.984 1 94.5 102 THR A CA 1
ATOM 799 C C . THR A 1 102 ? 8.602 -33.469 -18.578 1 94.5 102 THR A C 1
ATOM 801 O O . THR A 1 102 ? 7.91 -34.438 -18.312 1 94.5 102 THR A O 1
ATOM 804 N N . PRO A 1 103 ? 9.953 -33.438 -18.516 1 91.12 103 PRO A N 1
ATOM 805 C CA . PRO A 1 103 ? 10.625 -34.656 -18.078 1 91.12 103 PRO A CA 1
ATOM 806 C C . PRO A 1 103 ? 10.422 -34.969 -16.594 1 91.12 103 PRO A C 1
ATOM 808 O O . PRO A 1 103 ? 10.477 -36.125 -16.172 1 91.12 103 PRO A O 1
ATOM 811 N N . ASP A 1 104 ? 10.148 -33.875 -15.812 1 91.44 104 ASP A N 1
ATOM 812 C CA . ASP A 1 104 ? 10.219 -34.125 -14.367 1 91.44 104 ASP A CA 1
ATOM 813 C C . ASP A 1 104 ? 9.195 -33.25 -13.625 1 91.44 104 ASP A C 1
ATOM 815 O O . ASP A 1 104 ? 9.266 -33.125 -12.398 1 91.44 104 ASP A O 1
ATOM 819 N N . GLY A 1 105 ? 8.344 -32.594 -14.32 1 93.81 105 GLY A N 1
ATOM 820 C CA . GLY A 1 105 ? 7.297 -31.812 -13.68 1 93.81 105 GLY A CA 1
ATOM 821 C C . GLY A 1 105 ? 7.68 -30.359 -13.469 1 93.81 105 GLY A C 1
ATOM 822 O O . GLY A 1 105 ? 6.867 -29.562 -12.992 1 93.81 105 GLY A O 1
ATOM 823 N N . HIS A 1 106 ? 8.867 -29.984 -13.875 1 93.06 106 HIS A N 1
ATOM 824 C CA . HIS A 1 106 ? 9.383 -28.641 -13.648 1 93.06 106 HIS A CA 1
ATOM 825 C C . HIS A 1 106 ? 9.484 -27.859 -14.961 1 93.06 106 HIS A C 1
ATOM 827 O O . HIS A 1 106 ? 10.586 -27.672 -15.484 1 93.06 106 HIS A O 1
ATOM 833 N N . GLY A 1 107 ? 8.328 -27.453 -15.391 1 91.69 107 GLY A N 1
ATOM 834 C CA . GLY A 1 107 ? 8.234 -26.5 -16.484 1 91.69 107 GLY A CA 1
ATOM 835 C C . GLY A 1 107 ? 8.062 -25.078 -16.016 1 91.69 107 GLY A C 1
ATOM 836 O O . GLY A 1 107 ? 7.66 -24.828 -14.875 1 91.69 107 GLY A O 1
ATOM 837 N N . ASP A 1 108 ? 8.469 -24.125 -16.828 1 91.94 108 ASP A N 1
ATOM 838 C CA . ASP A 1 108 ? 8.469 -22.734 -16.422 1 91.94 108 ASP A CA 1
ATOM 839 C C . ASP A 1 108 ? 9.367 -22.5 -15.211 1 91.94 108 ASP A C 1
ATOM 841 O O . ASP A 1 108 ? 8.945 -21.906 -14.219 1 91.94 108 ASP A O 1
ATOM 845 N N . CYS A 1 109 ? 10.477 -23.078 -15.305 1 91.94 109 CYS A N 1
ATOM 846 C CA . CYS A 1 109 ? 11.5 -23.016 -14.273 1 91.94 109 CYS A CA 1
ATOM 847 C C . CYS A 1 109 ? 12.867 -22.703 -14.867 1 91.94 109 CYS A C 1
ATOM 849 O O . CYS A 1 109 ? 13.078 -22.875 -16.062 1 91.94 109 CYS A O 1
ATOM 851 N N . LEU A 1 110 ? 13.711 -22.25 -14 1 91.88 110 LEU A N 1
ATOM 852 C CA . LEU A 1 110 ? 15.102 -22.109 -14.414 1 91.88 110 LEU A CA 1
ATOM 853 C C . LEU A 1 110 ? 15.805 -23.469 -14.445 1 91.88 110 LEU A C 1
ATOM 855 O O . LEU A 1 110 ? 15.766 -24.219 -13.469 1 91.88 110 LEU A O 1
ATOM 859 N N . ARG A 1 111 ? 16.391 -23.734 -15.602 1 93.06 111 ARG A N 1
ATOM 860 C CA . ARG A 1 111 ? 17.141 -24.969 -15.797 1 93.06 111 ARG A CA 1
ATOM 861 C C . ARG A 1 111 ? 18.547 -24.672 -16.297 1 93.06 111 ARG A C 1
ATOM 863 O O . ARG A 1 111 ? 18.766 -23.688 -17.016 1 93.06 111 ARG A O 1
ATOM 870 N N . LYS A 1 112 ? 19.453 -25.531 -15.938 1 92.62 112 LYS A N 1
ATOM 871 C CA . LYS A 1 112 ? 20.797 -25.422 -16.5 1 92.62 112 LYS A CA 1
ATOM 872 C C . LYS A 1 112 ? 20.844 -25.984 -17.922 1 92.62 112 LYS A C 1
ATOM 874 O O . LYS A 1 112 ? 20.391 -27.109 -18.172 1 92.62 112 LYS A O 1
ATOM 879 N N . VAL A 1 113 ? 21.344 -25.125 -18.828 1 93.44 113 VAL A N 1
ATOM 880 C CA . VAL A 1 113 ? 21.406 -25.531 -20.234 1 93.44 113 VAL A CA 1
ATOM 881 C C . VAL A 1 113 ? 22.828 -25.297 -20.766 1 93.44 113 VAL A C 1
ATOM 883 O O . VAL A 1 113 ? 23.438 -24.266 -20.484 1 93.44 113 VAL A O 1
ATOM 886 N N . ALA A 1 114 ? 23.375 -26.297 -21.438 1 91.38 114 ALA A N 1
ATOM 887 C CA . ALA A 1 114 ? 24.656 -26.141 -22.125 1 91.38 114 ALA A CA 1
ATOM 888 C C . ALA A 1 114 ? 24.516 -25.281 -23.375 1 91.38 114 ALA A C 1
ATOM 890 O O . ALA A 1 114 ? 23.938 -25.719 -24.375 1 91.38 114 ALA A O 1
ATOM 891 N N . MET A 1 115 ? 25.094 -24.109 -23.312 1 88.38 115 MET A N 1
ATOM 892 C CA . MET A 1 115 ? 24.938 -23.141 -24.391 1 88.38 115 MET A CA 1
ATOM 893 C C . MET A 1 115 ? 25.953 -23.391 -25.5 1 88.38 115 MET A C 1
ATOM 895 O O . MET A 1 115 ? 27.094 -23.734 -25.219 1 88.38 115 MET A O 1
ATOM 899 N N . PRO A 1 116 ? 25.484 -23.203 -26.797 1 75.44 116 PRO A N 1
ATOM 900 C CA . PRO A 1 116 ? 26.422 -23.391 -27.906 1 75.44 116 PRO A CA 1
ATOM 901 C C . PRO A 1 116 ? 27.406 -22.25 -28.031 1 75.44 116 PRO A C 1
ATOM 903 O O . PRO A 1 116 ? 27.062 -21.094 -27.781 1 75.44 116 PRO A O 1
ATOM 906 N N . THR A 1 117 ? 28.719 -22.531 -27.938 1 71.69 117 THR A N 1
ATOM 907 C CA . THR A 1 117 ? 29.703 -21.516 -28.266 1 71.69 117 THR A CA 1
ATOM 908 C C . THR A 1 117 ? 30.328 -21.781 -29.625 1 71.69 117 THR A C 1
ATOM 910 O O . THR A 1 117 ? 30.203 -22.875 -30.172 1 71.69 117 THR A O 1
ATOM 913 N N . GLU A 1 118 ? 30.938 -20.734 -30.375 1 60.62 118 GLU A N 1
ATOM 914 C CA . GLU A 1 118 ? 31.641 -20.875 -31.641 1 60.62 118 GLU A CA 1
ATOM 915 C C . GLU A 1 118 ? 32.844 -21.812 -31.5 1 60.62 118 GLU A C 1
ATOM 917 O O . GLU A 1 118 ? 33.25 -22.469 -32.469 1 60.62 118 GLU A O 1
ATOM 922 N N . ARG A 1 119 ? 33.438 -21.766 -30.391 1 53.44 119 ARG A N 1
ATOM 923 C CA . ARG A 1 119 ? 34.688 -22.5 -30.297 1 53.44 119 ARG A CA 1
ATOM 924 C C . ARG A 1 119 ? 34.5 -23.797 -29.516 1 53.44 119 ARG A C 1
ATOM 926 O O . ARG A 1 119 ? 35.438 -24.25 -28.828 1 53.44 119 ARG A O 1
ATOM 933 N N . ASP A 1 120 ? 33.562 -24.531 -29.719 1 52.59 120 ASP A N 1
ATOM 934 C CA . ASP A 1 120 ? 33.281 -25.859 -29.188 1 52.59 120 ASP A CA 1
ATOM 935 C C . ASP A 1 120 ? 33.312 -25.875 -27.672 1 52.59 120 ASP A C 1
ATOM 937 O O . ASP A 1 120 ? 33.406 -26.938 -27.047 1 52.59 120 ASP A O 1
ATOM 941 N N . ALA A 1 121 ? 33.656 -24.781 -27 1 60.75 121 ALA A N 1
ATOM 942 C CA . ALA A 1 121 ? 33.594 -24.781 -25.531 1 60.75 121 ALA A CA 1
ATOM 943 C C . ALA A 1 121 ? 32.156 -24.5 -25.047 1 60.75 121 ALA A C 1
ATOM 945 O O . ALA A 1 121 ? 31.453 -23.688 -25.641 1 60.75 121 ALA A O 1
ATOM 946 N N . SER A 1 122 ? 31.438 -25.484 -24.25 1 65.94 122 SER A N 1
ATOM 947 C CA . SER A 1 122 ? 30.094 -25.281 -23.734 1 65.94 122 SER A CA 1
ATOM 948 C C . SER A 1 122 ? 30.125 -24.656 -22.344 1 65.94 122 SER A C 1
ATOM 950 O O . SER A 1 122 ? 31.047 -24.922 -21.562 1 65.94 122 SER A O 1
ATOM 952 N N . PHE A 1 123 ? 29.484 -23.531 -22.203 1 83.56 123 PHE A N 1
ATOM 953 C CA . PHE A 1 123 ? 29.25 -23.047 -20.844 1 83.56 123 PHE A CA 1
ATOM 954 C C . PHE A 1 123 ? 27.797 -23.234 -20.438 1 83.56 123 PHE A C 1
ATOM 956 O O . PHE A 1 123 ? 26.922 -23.391 -21.297 1 83.56 123 PHE A O 1
ATOM 963 N N . THR A 1 124 ? 27.578 -23.484 -19.203 1 90.25 124 THR A N 1
ATOM 964 C CA . THR A 1 124 ? 26.25 -23.719 -18.656 1 90.25 124 THR A CA 1
ATOM 965 C C . THR A 1 124 ? 25.609 -22.422 -18.203 1 90.25 124 THR A C 1
ATOM 967 O O . THR A 1 124 ? 26.266 -21.578 -17.594 1 90.25 124 THR A O 1
ATOM 970 N N . GLU A 1 125 ? 24.406 -22.234 -18.625 1 91.12 125 GLU A N 1
ATOM 971 C CA . GLU A 1 125 ? 23.641 -21.062 -18.219 1 91.12 125 GLU A CA 1
ATOM 972 C C . GLU A 1 125 ? 22.266 -21.453 -17.672 1 91.12 125 GLU A C 1
ATOM 974 O O . GLU A 1 125 ? 21.734 -22.5 -18.031 1 91.12 125 GLU A O 1
ATOM 979 N N . GLN A 1 126 ? 21.797 -20.625 -16.766 1 92.38 126 GLN A N 1
ATOM 980 C CA . GLN A 1 126 ? 20.422 -20.781 -16.328 1 92.38 126 GLN A CA 1
ATOM 981 C C . GLN A 1 126 ? 19.453 -20.203 -17.359 1 92.38 126 GLN A C 1
ATOM 983 O O . GLN A 1 126 ? 19.562 -19.031 -17.734 1 92.38 126 GLN A O 1
ATOM 988 N N . VAL A 1 127 ? 18.531 -21.078 -17.797 1 94.31 127 VAL A N 1
ATOM 989 C CA . VAL A 1 127 ? 17.562 -20.703 -18.812 1 94.31 127 VAL A CA 1
ATOM 990 C C . VAL A 1 127 ? 16.141 -20.953 -18.281 1 94.31 127 VAL A C 1
ATOM 992 O O . VAL A 1 127 ? 15.891 -21.953 -17.609 1 94.31 127 VAL A O 1
ATOM 995 N N . PHE A 1 128 ? 15.32 -19.969 -18.5 1 95.88 128 PHE A N 1
ATOM 996 C CA . PHE A 1 128 ? 13.906 -20.203 -18.25 1 95.88 128 PHE A CA 1
ATOM 997 C C . PHE A 1 128 ? 13.328 -21.156 -19.281 1 95.88 128 PHE A C 1
ATOM 999 O O . PHE A 1 128 ? 13.211 -20.812 -20.469 1 95.88 128 PHE A O 1
ATOM 1006 N N . VAL A 1 129 ? 12.914 -22.344 -18.891 1 95.94 129 VAL A N 1
ATOM 1007 C CA . VAL A 1 129 ? 12.516 -23.359 -19.844 1 95.94 129 VAL A CA 1
ATOM 1008 C C . VAL A 1 129 ? 11.023 -23.656 -19.703 1 95.94 129 VAL A C 1
ATOM 1010 O O . VAL A 1 129 ? 10.578 -24.078 -18.641 1 95.94 129 VAL A O 1
ATOM 1013 N N . LYS A 1 130 ? 10.297 -23.453 -20.75 1 96.69 130 LYS A N 1
ATOM 1014 C CA . LYS A 1 130 ? 8.875 -23.766 -20.828 1 96.69 130 LYS A CA 1
ATOM 1015 C C . LYS A 1 130 ? 8.656 -25.25 -21.141 1 96.69 130 LYS A C 1
ATOM 1017 O O . LYS A 1 130 ? 9.531 -25.891 -21.719 1 96.69 130 LYS A O 1
ATOM 1022 N N . PRO A 1 131 ? 7.523 -25.797 -20.734 1 96.56 131 PRO A N 1
ATOM 1023 C CA . PRO A 1 131 ? 7.207 -27.172 -21.109 1 96.56 131 PRO A CA 1
ATOM 1024 C C . PRO A 1 131 ? 6.973 -27.359 -22.594 1 96.56 131 PRO A C 1
ATOM 1026 O O . PRO A 1 131 ? 6.727 -26.375 -23.312 1 96.56 131 PRO A O 1
ATOM 1029 N N . LEU A 1 132 ? 7.137 -28.594 -23 1 94.75 132 LEU A N 1
ATOM 1030 C CA . LEU A 1 132 ? 6.602 -28.953 -24.297 1 94.75 132 LEU A CA 1
ATOM 1031 C C . LEU A 1 132 ? 5.074 -28.969 -24.281 1 94.75 132 LEU A C 1
ATOM 1033 O O . LEU A 1 132 ? 4.469 -29.438 -23.312 1 94.75 132 LEU A O 1
ATOM 1037 N N . GLU A 1 133 ? 4.469 -28.5 -25.312 1 94.5 133 GLU A N 1
ATOM 1038 C CA . GLU A 1 133 ? 3.012 -28.516 -25.406 1 94.5 133 GLU A CA 1
ATOM 1039 C C . GLU A 1 133 ? 2.531 -29.531 -26.453 1 94.5 133 GLU A C 1
ATOM 1041 O O . GLU A 1 133 ? 3.025 -29.547 -27.578 1 94.5 133 GLU A O 1
ATOM 1046 N N . MET A 1 134 ? 1.605 -30.375 -26.016 1 94.56 134 MET A N 1
ATOM 1047 C CA . MET A 1 134 ? 1.035 -31.375 -26.922 1 94.56 134 MET A CA 1
ATOM 1048 C C . MET A 1 134 ? -0.488 -31.359 -26.844 1 94.56 134 MET A C 1
ATOM 1050 O O . MET A 1 134 ? -1.06 -31.297 -25.75 1 94.56 134 MET A O 1
ATOM 1054 N N . GLU A 1 135 ? -1.072 -31.438 -28 1 96.44 135 GLU A N 1
ATOM 1055 C CA . GLU A 1 135 ? -2.529 -31.531 -28.031 1 96.44 135 GLU A CA 1
ATOM 1056 C C . GLU A 1 135 ? -2.984 -32.969 -27.828 1 96.44 135 GLU A C 1
ATOM 1058 O O . GLU A 1 135 ? -2.43 -33.906 -28.422 1 96.44 135 GLU A O 1
ATOM 1063 N N . MET A 1 136 ? -3.943 -33.219 -27 1 96.88 136 MET A N 1
ATOM 1064 C CA . MET A 1 136 ? -4.543 -34.531 -26.812 1 96.88 136 MET A CA 1
ATOM 1065 C C . MET A 1 136 ? -5.934 -34.406 -26.203 1 96.88 136 MET A C 1
ATOM 1067 O O . MET A 1 136 ? -6.328 -33.344 -25.75 1 96.88 136 MET A O 1
ATOM 1071 N N . SER A 1 137 ? -6.664 -35.438 -26.234 1 97.75 137 SER A N 1
ATOM 1072 C CA . SER A 1 137 ? -8.008 -35.438 -25.656 1 97.75 137 SER A CA 1
ATOM 1073 C C . SER A 1 137 ? -7.961 -35.531 -24.141 1 97.75 137 SER A C 1
ATOM 1075 O O . SER A 1 137 ? -6.953 -35.969 -23.562 1 97.75 137 SER A O 1
ATOM 1077 N N . MET A 1 138 ? -9.07 -35.188 -23.516 1 98 138 MET A N 1
ATOM 1078 C CA . MET A 1 138 ? -9.195 -35.281 -22.062 1 98 138 MET A CA 1
ATOM 1079 C C . MET A 1 138 ? -8.953 -36.688 -21.578 1 98 138 MET A C 1
ATOM 1081 O O . MET A 1 138 ? -8.266 -36.906 -20.578 1 98 138 MET A O 1
ATOM 1085 N N . VAL A 1 139 ? -9.492 -37.688 -22.266 1 98.19 139 VAL A N 1
ATOM 1086 C CA . VAL A 1 139 ? -9.367 -39.062 -21.859 1 98.19 139 VAL A CA 1
ATOM 1087 C C . VAL A 1 139 ? -7.914 -39.531 -22.016 1 98.19 139 VAL A C 1
ATOM 1089 O O . VAL A 1 139 ? -7.395 -40.25 -21.188 1 98.19 139 VAL A O 1
ATOM 1092 N N . ASP A 1 140 ? -7.281 -39.094 -23.094 1 97.81 140 ASP A N 1
ATOM 1093 C CA . ASP A 1 140 ? -5.871 -39.438 -23.297 1 97.81 140 ASP A CA 1
ATOM 1094 C C . ASP A 1 140 ? -5 -38.781 -22.219 1 97.81 140 ASP A C 1
ATOM 1096 O O . ASP A 1 140 ? -4.09 -39.406 -21.688 1 97.81 140 ASP A O 1
ATOM 1100 N N . PHE A 1 141 ? -5.254 -37.594 -22 1 98.06 141 PHE A N 1
ATOM 1101 C CA . PHE A 1 141 ? -4.531 -36.844 -20.969 1 98.06 141 PHE A CA 1
ATOM 1102 C C . PHE A 1 141 ? -4.648 -37.562 -19.625 1 98.06 141 PHE A C 1
ATOM 1104 O O . PHE A 1 141 ? -3.641 -37.812 -18.953 1 98.06 141 PHE A O 1
ATOM 1111 N N . CYS A 1 142 ? -5.902 -37.875 -19.219 1 98.25 142 CYS A N 1
ATOM 1112 C CA . CYS A 1 142 ? -6.152 -38.562 -17.984 1 98.25 142 CYS A CA 1
ATOM 1113 C C . CYS A 1 142 ? -5.359 -39.875 -17.922 1 98.25 142 CYS A C 1
ATOM 1115 O O . CYS A 1 142 ? -4.727 -40.188 -16.922 1 98.25 142 CYS A O 1
ATOM 1117 N N . HIS A 1 143 ? -5.406 -40.562 -19.031 1 97.69 143 HIS A N 1
ATOM 1118 C CA . HIS A 1 143 ? -4.719 -41.844 -19.109 1 97.69 143 HIS A CA 1
ATOM 1119 C C . HIS A 1 143 ? -3.221 -41.688 -18.875 1 97.69 143 HIS A C 1
ATOM 1121 O O . HIS A 1 143 ? -2.641 -42.375 -18.031 1 97.69 143 HIS A O 1
ATOM 1127 N N . HIS A 1 144 ? -2.578 -40.812 -19.594 1 96.38 144 HIS A N 1
ATOM 1128 C CA . HIS A 1 144 ? -1.131 -40.656 -19.516 1 96.38 144 HIS A CA 1
ATOM 1129 C C . HIS A 1 144 ? -0.708 -40.031 -18.188 1 96.38 144 HIS A C 1
ATOM 1131 O O . HIS A 1 144 ? 0.362 -40.375 -17.672 1 96.38 144 HIS A O 1
ATOM 1137 N N . LEU A 1 145 ? -1.511 -39.125 -17.641 1 97.62 145 LEU A N 1
ATOM 1138 C CA . LEU A 1 145 ? -1.234 -38.562 -16.328 1 97.62 145 LEU A CA 1
ATOM 1139 C C . LEU A 1 145 ? -1.163 -39.656 -15.266 1 97.62 145 LEU A C 1
ATOM 1141 O O . LEU A 1 145 ? -0.197 -39.719 -14.5 1 97.62 145 LEU A O 1
ATOM 1145 N N . ARG A 1 146 ? -2.123 -40.531 -15.258 1 97.44 146 ARG A N 1
ATOM 1146 C CA . ARG A 1 146 ? -2.225 -41.562 -14.227 1 97.44 146 ARG A CA 1
ATOM 1147 C C . ARG A 1 146 ? -1.22 -42.688 -14.469 1 97.44 146 ARG A C 1
ATOM 1149 O O . ARG A 1 146 ? -0.661 -43.25 -13.523 1 97.44 146 ARG A O 1
ATOM 1156 N N . ALA A 1 147 ? -1.042 -43 -15.742 1 95.62 147 ALA A N 1
ATOM 1157 C CA . ALA A 1 147 ? -0.057 -44.031 -16.078 1 95.62 147 ALA A CA 1
ATOM 1158 C C . ALA A 1 147 ? 1.349 -43.594 -15.672 1 95.62 147 ALA A C 1
ATOM 1160 O O . ALA A 1 147 ? 2.119 -44.375 -15.125 1 95.62 147 ALA A O 1
ATOM 1161 N N . GLY A 1 148 ? 1.668 -42.344 -16.031 1 92.88 148 GLY A N 1
ATOM 1162 C CA . GLY A 1 148 ? 2.963 -41.812 -15.633 1 92.88 148 GLY A CA 1
ATOM 1163 C C . GLY A 1 148 ? 3.154 -41.812 -14.125 1 92.88 148 GLY A C 1
ATOM 1164 O O . GLY A 1 148 ? 4.234 -42.125 -13.625 1 92.88 148 GLY A O 1
ATOM 1165 N N . ARG A 1 149 ? 2.184 -41.406 -13.414 1 93.62 149 ARG A N 1
ATOM 1166 C CA . ARG A 1 149 ? 2.232 -41.375 -11.961 1 93.62 149 ARG A CA 1
ATOM 1167 C C . ARG A 1 149 ? 2.451 -42.75 -11.383 1 93.62 149 ARG A C 1
ATOM 1169 O O . ARG A 1 149 ? 3.268 -42.938 -10.477 1 93.62 149 ARG A O 1
ATOM 1176 N N . ALA A 1 150 ? 1.703 -43.75 -11.82 1 92.62 150 ALA A N 1
ATOM 1177 C CA . ALA A 1 150 ? 1.823 -45.125 -11.359 1 92.62 150 ALA A CA 1
ATOM 1178 C C . ALA A 1 150 ? 3.236 -45.656 -11.586 1 92.62 150 ALA A C 1
ATOM 1180 O O . ALA A 1 150 ? 3.783 -46.344 -10.734 1 92.62 150 ALA A O 1
ATOM 1181 N N . LYS A 1 151 ? 3.748 -45.344 -12.695 1 88.56 151 LYS A N 1
ATOM 1182 C CA . LYS A 1 151 ? 5.098 -45.781 -13.031 1 88.56 151 LYS A CA 1
ATOM 1183 C C . LYS A 1 151 ? 6.129 -45.188 -12.078 1 88.56 151 LYS A C 1
ATOM 1185 O O . LYS A 1 151 ? 7.066 -45.875 -11.664 1 88.56 151 LYS A O 1
ATOM 1190 N N . GLN A 1 152 ? 6.027 -43.969 -11.789 1 84.88 152 GLN A N 1
ATOM 1191 C CA . GLN A 1 152 ? 6.969 -43.312 -10.898 1 84.88 152 GLN A CA 1
ATOM 1192 C C . GLN A 1 152 ? 6.867 -43.844 -9.477 1 84.88 152 GLN A C 1
ATOM 1194 O O . GLN A 1 152 ? 7.879 -44 -8.789 1 84.88 152 GLN A O 1
ATOM 1199 N N . VAL A 1 153 ? 5.676 -44 -8.938 1 79.94 153 VAL A N 1
ATOM 1200 C CA . VAL A 1 153 ? 5.477 -44.562 -7.602 1 79.94 153 VAL A CA 1
ATOM 1201 C C . VAL A 1 153 ? 6.168 -45.906 -7.5 1 79.94 153 VAL A C 1
ATOM 1203 O O . VAL A 1 153 ? 6.793 -46.219 -6.48 1 79.94 153 VAL A O 1
ATOM 1206 N N . LEU A 1 154 ? 6.074 -46.656 -8.492 1 73.62 154 LEU A N 1
ATOM 1207 C CA . LEU A 1 154 ? 6.711 -47.969 -8.523 1 73.62 154 LEU A CA 1
ATOM 1208 C C . LEU A 1 154 ? 8.227 -47.844 -8.477 1 73.62 154 LEU A C 1
ATOM 1210 O O . LEU A 1 154 ? 8.906 -48.625 -7.812 1 73.62 154 LEU A O 1
ATOM 1214 N N . ARG A 1 155 ? 8.727 -46.781 -9.094 1 71.06 155 ARG A N 1
ATOM 1215 C CA . ARG A 1 155 ? 10.164 -46.531 -9.125 1 71.06 155 ARG A CA 1
ATOM 1216 C C . ARG A 1 155 ? 10.664 -46.031 -7.777 1 71.06 155 ARG A C 1
ATOM 1218 O O . ARG A 1 155 ? 11.75 -46.375 -7.332 1 71.06 155 ARG A O 1
ATOM 1225 N N . ASP A 1 156 ? 9.945 -45 -7.215 1 65.75 156 ASP A N 1
ATOM 1226 C CA . ASP A 1 156 ? 10.328 -44.375 -5.941 1 65.75 156 ASP A CA 1
ATOM 1227 C C . ASP A 1 156 ? 10.359 -45.438 -4.824 1 65.75 156 ASP A C 1
ATOM 1229 O O . ASP A 1 156 ? 11.188 -45.344 -3.918 1 65.75 156 ASP A O 1
ATOM 1233 N N . ASP A 1 157 ? 9.289 -46.094 -4.695 1 55 157 ASP A N 1
ATOM 1234 C CA . ASP A 1 157 ? 9.305 -47.219 -3.746 1 55 157 ASP A CA 1
ATOM 1235 C C . ASP A 1 157 ? 10.586 -48.031 -3.875 1 55 157 ASP A C 1
ATOM 1237 O O . ASP A 1 157 ? 11.078 -48.594 -2.891 1 55 157 ASP A O 1
ATOM 1241 N N . GLU A 1 158 ? 11.125 -47.719 -5.02 1 48.22 158 GLU A N 1
ATOM 1242 C CA . GLU A 1 158 ? 12.406 -48.406 -5.207 1 48.22 158 GLU A CA 1
ATOM 1243 C C . GLU A 1 158 ? 13.578 -47.469 -4.848 1 48.22 158 GLU A C 1
ATOM 1245 O O . GLU A 1 158 ? 14.57 -47.938 -4.289 1 48.22 158 GLU A O 1
ATOM 1250 N N . GLU A 1 159 ? 13.531 -46.062 -5.25 1 51.12 159 GLU A N 1
ATOM 1251 C CA . GLU A 1 159 ? 14.633 -45.094 -5.078 1 51.12 159 GLU A CA 1
ATOM 1252 C C . GLU A 1 159 ? 14.258 -44 -4.105 1 51.12 159 GLU A C 1
ATOM 1254 O O . GLU A 1 159 ? 13.086 -43.656 -3.971 1 51.12 159 GLU A O 1
ATOM 1259 N N . LYS A 1 160 ? 14.992 -43.438 -3.109 1 48.75 160 LYS A N 1
ATOM 1260 C CA . LYS A 1 160 ? 14.766 -42.469 -2.049 1 48.75 160 LYS A CA 1
ATOM 1261 C C . LYS A 1 160 ? 14.398 -41.094 -2.627 1 48.75 160 LYS A C 1
ATOM 1263 O O . LYS A 1 160 ? 15.047 -40.625 -3.553 1 48.75 160 LYS A O 1
ATOM 1268 N N . MET A 1 161 ? 13.266 -40.281 -2.273 1 44.5 161 MET A N 1
ATOM 1269 C CA . MET A 1 161 ? 12.539 -39.094 -2.713 1 44.5 161 MET A CA 1
ATOM 1270 C C . MET A 1 161 ? 13.43 -37.875 -2.674 1 44.5 161 MET A C 1
ATOM 1272 O O . MET A 1 161 ? 13.398 -37.031 -3.588 1 44.5 161 MET A O 1
ATOM 1276 N N . HIS A 1 162 ? 14.086 -37.5 -1.517 1 45.91 162 HIS A N 1
ATOM 1277 C CA . HIS A 1 162 ? 14.797 -36.281 -1.221 1 45.91 162 HIS A CA 1
ATOM 1278 C C . HIS A 1 162 ? 15.883 -36 -2.256 1 45.91 162 HIS A C 1
ATOM 1280 O O . HIS A 1 162 ? 16.109 -34.844 -2.633 1 45.91 162 HIS A O 1
ATOM 1286 N N . GLN A 1 163 ? 16.703 -36.969 -2.631 1 46.44 163 GLN A N 1
ATOM 1287 C CA . GLN A 1 163 ? 17.812 -36.938 -3.568 1 46.44 163 GLN A CA 1
ATOM 1288 C C . GLN A 1 163 ? 17.359 -36.438 -4.941 1 46.44 163 GLN A C 1
ATOM 1290 O O . GLN A 1 163 ? 18.172 -35.906 -5.711 1 46.44 163 GLN A O 1
ATOM 1295 N N . GLN A 1 164 ? 15.977 -36.156 -5.039 1 56.69 164 GLN A N 1
ATOM 1296 C CA . GLN A 1 164 ? 15.414 -35.969 -6.371 1 56.69 164 GLN A CA 1
ATOM 1297 C C . GLN A 1 164 ? 15.391 -34.469 -6.73 1 56.69 164 GLN A C 1
ATOM 1299 O O . GLN A 1 164 ? 15.75 -34.094 -7.848 1 56.69 164 GLN A O 1
ATOM 1304 N N . LEU A 1 165 ? 15.172 -33.531 -5.73 1 59.94 165 LEU A N 1
ATOM 1305 C CA . LEU A 1 165 ? 15.094 -32.156 -6.145 1 59.94 165 LEU A CA 1
ATOM 1306 C C . LEU A 1 165 ? 16.469 -31.609 -6.52 1 59.94 165 LEU A C 1
ATOM 1308 O O . LEU A 1 165 ? 16.609 -30.875 -7.496 1 59.94 165 LEU A O 1
ATOM 1312 N N . ASP A 1 166 ? 17.453 -31.969 -5.73 1 62.19 166 ASP A N 1
ATOM 1313 C CA . ASP A 1 166 ? 18.812 -31.562 -6.027 1 62.19 166 ASP A CA 1
ATOM 1314 C C . ASP A 1 166 ? 19.266 -32.094 -7.379 1 62.19 166 ASP A C 1
ATOM 1316 O O . ASP A 1 166 ? 19.969 -31.406 -8.125 1 62.19 166 ASP A O 1
ATOM 1320 N N . GLN A 1 167 ? 18.828 -33.219 -7.625 1 67.06 167 GLN A N 1
ATOM 1321 C CA . GLN A 1 167 ? 19.188 -33.812 -8.906 1 67.06 167 GLN A CA 1
ATOM 1322 C C . GLN A 1 167 ? 18.531 -33.094 -10.07 1 67.06 167 GLN A C 1
ATOM 1324 O O . GLN A 1 167 ? 19.156 -32.875 -11.109 1 67.06 167 GLN A O 1
ATOM 1329 N N . ILE A 1 168 ? 17.359 -32.625 -9.789 1 76.19 168 ILE A N 1
ATOM 1330 C CA . ILE A 1 168 ? 16.625 -31.922 -10.828 1 76.19 168 ILE A CA 1
ATOM 1331 C C . ILE A 1 168 ? 17.312 -30.594 -11.133 1 76.19 168 ILE A C 1
ATOM 1333 O O . ILE A 1 168 ? 17.469 -30.234 -12.305 1 76.19 168 ILE A O 1
ATOM 1337 N N . GLU A 1 169 ? 17.875 -30.047 -10.133 1 73.06 169 GLU A N 1
ATOM 1338 C CA . GLU A 1 169 ? 18.484 -28.734 -10.297 1 73.06 169 GLU A CA 1
ATOM 1339 C C . GLU A 1 169 ? 19.875 -28.844 -10.945 1 73.06 169 GLU A C 1
ATOM 1341 O O . GLU A 1 169 ? 20.312 -27.906 -11.617 1 73.06 169 GLU A O 1
ATOM 1346 N N . ASP A 1 170 ? 20.469 -29.891 -10.75 1 79.81 170 ASP A N 1
ATOM 1347 C CA . ASP A 1 170 ? 21.828 -30.047 -11.227 1 79.81 170 ASP A CA 1
ATOM 1348 C C . ASP A 1 170 ? 21.859 -30.625 -12.641 1 79.81 170 ASP A C 1
ATOM 1350 O O . ASP A 1 170 ? 22.906 -30.625 -13.297 1 79.81 170 ASP A O 1
ATOM 1354 N N . GLN A 1 171 ? 20.75 -31.031 -13.055 1 87.12 171 GLN A N 1
ATOM 1355 C CA . GLN A 1 171 ? 20.703 -31.594 -14.398 1 87.12 171 GLN A CA 1
ATOM 1356 C C . GLN A 1 171 ? 20.953 -30.516 -15.453 1 87.12 171 GLN A C 1
ATOM 1358 O O . GLN A 1 171 ? 20.328 -29.453 -15.422 1 87.12 171 GLN A O 1
ATOM 1363 N N . VAL A 1 172 ? 21.906 -30.797 -16.359 1 91.12 172 VAL A N 1
ATOM 1364 C CA . VAL A 1 172 ? 22.219 -29.875 -17.453 1 91.12 172 VAL A CA 1
ATOM 1365 C C . VAL A 1 172 ? 21.609 -30.391 -18.766 1 91.12 172 VAL A C 1
ATOM 1367 O O . VAL A 1 172 ? 21.875 -31.531 -19.172 1 91.12 172 VAL A O 1
ATOM 1370 N N . PHE A 1 173 ? 20.828 -29.656 -19.375 1 92 173 PHE A N 1
ATOM 1371 C CA . PHE A 1 173 ? 20.203 -30.031 -20.641 1 92 173 PHE A CA 1
ATOM 1372 C C . PHE A 1 173 ? 21.016 -29.531 -21.828 1 92 173 PHE A C 1
ATOM 1374 O O . PHE A 1 173 ? 21.609 -28.453 -21.766 1 92 173 PHE A O 1
ATOM 1381 N N . ALA A 1 174 ? 21.016 -30.359 -22.875 1 88.81 174 ALA A N 1
ATOM 1382 C CA . ALA A 1 174 ? 21.656 -29.906 -24.109 1 88.81 174 ALA A CA 1
ATOM 1383 C C . ALA A 1 174 ? 20.781 -28.891 -24.828 1 88.81 174 ALA A C 1
ATOM 1385 O O . ALA A 1 174 ? 19.562 -28.891 -24.703 1 88.81 174 ALA A O 1
ATOM 1386 N N . CYS A 1 175 ? 21.438 -27.984 -25.516 1 88.62 175 CYS A N 1
ATOM 1387 C CA . CYS A 1 175 ? 20.734 -27.047 -26.359 1 88.62 175 CYS A CA 1
ATOM 1388 C C . CYS A 1 175 ? 20.453 -27.656 -27.734 1 88.62 175 CYS A C 1
ATOM 1390 O O . CYS A 1 175 ? 21.359 -28.172 -28.391 1 88.62 175 CYS A O 1
ATOM 1392 N N . ALA A 1 176 ? 19.25 -27.594 -28.109 1 79.44 176 ALA A N 1
ATOM 1393 C CA . ALA A 1 176 ? 18.875 -28.141 -29.406 1 79.44 176 ALA A CA 1
ATOM 1394 C C . ALA A 1 176 ? 19.031 -27.094 -30.5 1 79.44 176 ALA A C 1
ATOM 1396 O O . ALA A 1 176 ? 18.766 -25.906 -30.281 1 79.44 176 ALA A O 1
ATOM 1397 N N . ASP A 1 177 ? 19.828 -27.172 -31.609 1 60.62 177 ASP A N 1
ATOM 1398 C CA . ASP A 1 177 ? 19.906 -26.297 -32.781 1 60.62 177 ASP A CA 1
ATOM 1399 C C . ASP A 1 177 ? 18.625 -26.375 -33.625 1 60.62 177 ASP A C 1
ATOM 1401 O O . ASP A 1 177 ? 18.047 -27.453 -33.781 1 60.62 177 ASP A O 1
ATOM 1405 N N . LYS A 1 178 ? 17.812 -25.188 -33.875 1 52.53 178 LYS A N 1
ATOM 1406 C CA . LYS A 1 178 ? 16.594 -25.234 -34.688 1 52.53 178 LYS A CA 1
ATOM 1407 C C . LYS A 1 178 ? 16.766 -26.141 -35.906 1 52.53 178 LYS A C 1
ATOM 1409 O O . LYS A 1 178 ? 15.773 -26.578 -36.5 1 52.53 178 LYS A O 1
ATOM 1414 N N . ARG A 1 179 ? 17.828 -26.047 -36.625 1 44.75 179 ARG A N 1
ATOM 1415 C CA . ARG A 1 179 ? 17.922 -26.609 -37.969 1 44.75 179 ARG A CA 1
ATOM 1416 C C . ARG A 1 179 ? 17.594 -28.109 -37.969 1 44.75 179 ARG A C 1
ATOM 1418 O O . ARG A 1 179 ? 17 -28.625 -38.906 1 44.75 179 ARG A O 1
ATOM 1425 N N . ASN A 1 180 ? 18.25 -28.812 -37.188 1 40 180 ASN A N 1
ATOM 1426 C CA . ASN A 1 180 ? 18.109 -30.25 -37.344 1 40 180 ASN A CA 1
ATOM 1427 C C . ASN A 1 180 ? 16.797 -30.766 -36.781 1 40 180 ASN A C 1
ATOM 1429 O O . ASN A 1 180 ? 16.578 -31.969 -36.688 1 40 180 ASN A O 1
ATOM 1433 N N . ASP A 1 181 ? 16.078 -29.953 -36.25 1 41.09 181 ASP A N 1
ATOM 1434 C CA . ASP A 1 181 ? 14.961 -30.359 -35.406 1 41.09 181 ASP A CA 1
ATOM 1435 C C . ASP A 1 181 ? 13.766 -30.812 -36.25 1 41.09 181 ASP A C 1
ATOM 1437 O O . ASP A 1 181 ? 12.711 -31.141 -35.688 1 41.09 181 ASP A O 1
ATOM 1441 N N . TYR A 1 182 ? 13.703 -30.234 -37.5 1 36.75 182 TYR A N 1
ATOM 1442 C CA . TYR A 1 182 ? 12.406 -30.484 -38.094 1 36.75 182 TYR A CA 1
ATOM 1443 C C . TYR A 1 182 ? 12.141 -31.969 -38.219 1 36.75 182 TYR A C 1
ATOM 1445 O O . TYR A 1 182 ? 11.086 -32.375 -38.75 1 36.75 182 TYR A O 1
ATOM 1453 N N . ASN A 1 183 ? 13.211 -32.719 -38.375 1 34.47 183 ASN A N 1
ATOM 1454 C CA . ASN A 1 183 ? 12.742 -34.094 -38.625 1 34.47 183 ASN A CA 1
ATOM 1455 C C . ASN A 1 183 ? 12.188 -34.75 -37.375 1 34.47 183 ASN A C 1
ATOM 1457 O O . ASN A 1 183 ? 12.844 -35.594 -36.75 1 34.47 183 ASN A O 1
ATOM 1461 N N . ILE A 1 184 ? 11.688 -33.969 -36.531 1 39.72 184 ILE A N 1
ATOM 1462 C CA . ILE A 1 184 ? 10.789 -34.719 -35.625 1 39.72 184 ILE A CA 1
ATOM 1463 C C . ILE A 1 184 ? 10.039 -35.781 -36.406 1 39.72 184 ILE A C 1
ATOM 1465 O O . ILE A 1 184 ? 9.047 -35.5 -37.094 1 39.72 184 ILE A O 1
ATOM 1469 N N . LYS A 1 185 ? 10.766 -36.562 -37.156 1 38.56 185 LYS A N 1
ATOM 1470 C CA . LYS A 1 185 ? 10.078 -37.719 -37.75 1 38.56 185 LYS A CA 1
ATOM 1471 C C . LYS A 1 185 ? 9.062 -38.312 -36.75 1 38.56 185 LYS A C 1
ATOM 1473 O O . LYS A 1 185 ? 9.242 -38.219 -35.531 1 38.56 185 LYS A O 1
ATOM 1478 N N . SER A 1 186 ? 7.887 -38.5 -37.219 1 38.25 186 SER A N 1
ATOM 1479 C CA . SER A 1 186 ? 6.734 -39.219 -36.719 1 38.25 186 SER A CA 1
ATOM 1480 C C . SER A 1 186 ? 7.16 -40.281 -35.719 1 38.25 186 SER A C 1
ATOM 1482 O O . SER A 1 186 ? 6.336 -40.812 -34.969 1 38.25 186 SER A O 1
ATOM 1484 N N . ASP A 1 187 ? 8.523 -40.625 -35.75 1 39.59 187 ASP A N 1
ATOM 1485 C CA . ASP A 1 187 ? 8.828 -41.875 -35.031 1 39.59 187 ASP A CA 1
ATOM 1486 C C . ASP A 1 187 ? 9.32 -41.594 -33.625 1 39.59 187 ASP A C 1
ATOM 1488 O O . ASP A 1 187 ? 9.812 -42.5 -32.938 1 39.59 187 ASP A O 1
ATOM 1492 N N . THR A 1 188 ? 9.719 -40.438 -33.312 1 47.12 188 THR A N 1
ATOM 1493 C CA . THR A 1 188 ? 10.148 -40.281 -31.938 1 47.12 188 THR A CA 1
ATOM 1494 C C . THR A 1 188 ? 8.984 -40.469 -30.984 1 47.12 188 THR A C 1
ATOM 1496 O O . THR A 1 188 ? 8.086 -39.625 -30.906 1 47.12 188 THR A O 1
ATOM 1499 N N . VAL A 1 189 ? 8.586 -41.656 -30.797 1 53.94 189 VAL A N 1
ATOM 1500 C CA . VAL A 1 189 ? 7.496 -42 -29.891 1 53.94 189 VAL A CA 1
ATOM 1501 C C . VAL A 1 189 ? 7.914 -41.719 -28.438 1 53.94 189 VAL A C 1
ATOM 1503 O O . VAL A 1 189 ? 8.82 -42.375 -27.906 1 53.94 189 VAL A O 1
ATOM 1506 N N . VAL A 1 190 ? 7.914 -40.406 -27.906 1 63.97 190 VAL A N 1
ATOM 1507 C CA . VAL A 1 190 ? 8.047 -40.125 -26.469 1 63.97 190 VAL A CA 1
ATOM 1508 C C . VAL A 1 190 ? 7.02 -40.938 -25.703 1 63.97 190 VAL A C 1
ATOM 1510 O O . VAL A 1 190 ? 5.82 -40.875 -25.984 1 63.97 190 VAL A O 1
ATOM 1513 N N . SER A 1 191 ? 7.637 -41.844 -24.922 1 81.94 191 SER A N 1
ATOM 1514 C CA . SER A 1 191 ? 6.684 -42.5 -24.031 1 81.94 191 SER A CA 1
ATOM 1515 C C . SER A 1 191 ? 6.105 -41.5 -23.016 1 81.94 191 SER A C 1
ATOM 1517 O O . SER A 1 191 ? 6.785 -41.125 -22.062 1 81.94 191 SER A O 1
ATOM 1519 N N . LEU A 1 192 ? 4.996 -41 -23.266 1 89.19 192 LEU A N 1
ATOM 1520 C CA . LEU A 1 192 ? 4.328 -40.031 -22.422 1 89.19 192 LEU A CA 1
ATOM 1521 C C . LEU A 1 192 ? 4.211 -40.531 -20.984 1 89.19 192 LEU A C 1
ATOM 1523 O O . LEU A 1 192 ? 4.109 -39.75 -20.047 1 89.19 192 LEU A O 1
ATOM 1527 N N . ASP A 1 193 ? 4.328 -41.844 -20.812 1 89.94 193 ASP A N 1
ATOM 1528 C CA . ASP A 1 193 ? 4.207 -42.406 -19.484 1 89.94 193 ASP A CA 1
ATOM 1529 C C . ASP A 1 193 ? 5.492 -42.25 -18.688 1 89.94 193 ASP A C 1
ATOM 1531 O O . ASP A 1 193 ? 5.523 -42.469 -17.469 1 89.94 193 ASP A O 1
ATOM 1535 N N . ASP A 1 194 ? 6.516 -41.781 -19.359 1 88.88 194 ASP A N 1
ATOM 1536 C CA . ASP A 1 194 ? 7.773 -41.469 -18.688 1 88.88 194 ASP A CA 1
ATOM 1537 C C . ASP A 1 194 ? 7.93 -39.969 -18.438 1 88.88 194 ASP A C 1
ATOM 1539 O O . ASP A 1 194 ? 8.977 -39.531 -17.984 1 88.88 194 ASP A O 1
ATOM 1543 N N . CYS A 1 195 ? 6.926 -39.25 -18.766 1 92.31 195 CYS A N 1
ATOM 1544 C CA . CYS A 1 195 ? 6.918 -37.781 -18.609 1 92.31 195 CYS A CA 1
ATOM 1545 C C . CYS A 1 195 ? 5.922 -37.375 -17.547 1 92.31 195 CYS A C 1
ATOM 1547 O O . CYS A 1 195 ? 5.125 -38.188 -17.062 1 92.31 195 CYS A O 1
ATOM 1549 N N . VAL A 1 196 ? 6.078 -36.188 -17.125 1 94.88 196 VAL A N 1
ATOM 1550 C CA . VAL A 1 196 ? 5.082 -35.562 -16.25 1 94.88 196 VAL A CA 1
ATOM 1551 C C . VAL A 1 196 ? 4.184 -34.625 -17.047 1 94.88 196 VAL A C 1
ATOM 1553 O O . VAL A 1 196 ? 4.66 -33.688 -17.656 1 94.88 196 VAL A O 1
ATOM 1556 N N . LEU A 1 197 ? 2.912 -34.969 -17.078 1 97 197 LEU A N 1
ATOM 1557 C CA . LEU A 1 197 ? 1.921 -34.188 -17.797 1 97 197 LEU A CA 1
ATOM 1558 C C . LEU A 1 197 ? 1.073 -33.375 -16.828 1 97 197 LEU A C 1
ATOM 1560 O O . LEU A 1 197 ? 0.758 -33.844 -15.727 1 97 197 LEU A O 1
ATOM 1564 N N . TYR A 1 198 ? 0.717 -32.25 -17.172 1 97.88 198 TYR A N 1
ATOM 1565 C CA . TYR A 1 198 ? -0.234 -31.391 -16.453 1 97.88 198 TYR A CA 1
ATOM 1566 C C . TYR A 1 198 ? -0.863 -30.375 -17.375 1 97.88 198 TYR A C 1
ATOM 1568 O O . TYR A 1 198 ? -0.384 -30.156 -18.5 1 97.88 198 TYR A O 1
ATOM 1576 N N . TYR A 1 199 ? -1.966 -29.844 -17.047 1 97.94 199 TYR A N 1
ATOM 1577 C CA . TYR A 1 199 ? -2.635 -28.797 -17.797 1 97.94 199 TYR A CA 1
ATOM 1578 C C . TYR A 1 199 ? -2.584 -27.469 -17.031 1 97.94 199 TYR A C 1
ATOM 1580 O O . TYR A 1 199 ? -3.105 -27.359 -15.922 1 97.94 199 TYR A O 1
ATOM 1588 N N . SER A 1 200 ? -1.964 -26.453 -17.578 1 95.62 200 SER A N 1
ATOM 1589 C CA . SER A 1 200 ? -1.748 -25.172 -16.922 1 95.62 200 SER A CA 1
ATOM 1590 C C . SER A 1 200 ? -1.696 -24.047 -17.953 1 95.62 200 SER A C 1
ATOM 1592 O O . SER A 1 200 ? -0.741 -23.266 -17.969 1 95.62 200 SER A O 1
ATOM 1594 N N . ARG A 1 201 ? -2.75 -23.875 -18.656 1 92.75 201 ARG A N 1
ATOM 1595 C CA . ARG A 1 201 ? -2.803 -22.781 -19.625 1 92.75 201 ARG A CA 1
ATOM 1596 C C . ARG A 1 201 ? -3.24 -21.484 -18.969 1 92.75 201 ARG A C 1
ATOM 1598 O O . ARG A 1 201 ? -4.121 -21.484 -18.109 1 92.75 201 ARG A O 1
ATOM 1605 N N . GLN A 1 202 ? -2.646 -20.438 -19.25 1 91.44 202 GLN A N 1
ATOM 1606 C CA . GLN A 1 202 ? -2.891 -19.141 -18.625 1 91.44 202 GLN A CA 1
ATOM 1607 C C . GLN A 1 202 ? -3.438 -18.141 -19.625 1 91.44 202 GLN A C 1
ATOM 1609 O O . GLN A 1 202 ? -3.045 -16.969 -19.625 1 91.44 202 GLN A O 1
ATOM 1614 N N . ASN A 1 203 ? -4.309 -18.609 -20.516 1 95.06 203 ASN A N 1
ATOM 1615 C CA . ASN A 1 203 ? -4.801 -17.75 -21.594 1 95.06 203 ASN A CA 1
ATOM 1616 C C . ASN A 1 203 ? -6.32 -17.625 -21.562 1 95.06 203 ASN A C 1
ATOM 1618 O O . ASN A 1 203 ? -6.973 -17.609 -22.594 1 95.06 203 ASN A O 1
ATOM 1622 N N . ASP A 1 204 ? -6.832 -17.641 -20.375 1 97.25 204 ASP A N 1
ATOM 1623 C CA . ASP A 1 204 ? -8.289 -17.625 -20.281 1 97.25 204 ASP A CA 1
ATOM 1624 C C . ASP A 1 204 ? -8.883 -18.891 -20.906 1 97.25 204 ASP A C 1
ATOM 1626 O O . ASP A 1 204 ? -9.875 -18.812 -21.641 1 97.25 204 ASP A O 1
ATOM 1630 N N . CYS A 1 205 ? -8.352 -20 -20.656 1 97.19 205 CYS A N 1
ATOM 1631 C CA . CYS A 1 205 ? -8.586 -21.25 -21.391 1 97.19 205 CYS A CA 1
ATOM 1632 C C . CYS A 1 205 ? -10.031 -21.719 -21.219 1 97.19 205 CYS A C 1
ATOM 1634 O O . CYS A 1 205 ? -10.602 -22.297 -22.141 1 97.19 205 CYS A O 1
ATOM 1636 N N . LEU A 1 206 ? -10.672 -21.5 -20.062 1 96.69 206 LEU A N 1
ATOM 1637 C CA . LEU A 1 206 ? -12.039 -21.969 -19.891 1 96.69 206 LEU A CA 1
ATOM 1638 C C . LEU A 1 206 ? -12.984 -21.281 -20.859 1 96.69 206 LEU A C 1
ATOM 1640 O O . LEU A 1 206 ? -13.852 -21.938 -21.453 1 96.69 206 LEU A O 1
ATOM 1644 N N . ARG A 1 207 ? -12.758 -20.016 -21.031 1 94.81 207 ARG A N 1
ATOM 1645 C CA . ARG A 1 207 ? -13.648 -19.281 -21.922 1 94.81 207 ARG A CA 1
ATOM 1646 C C . ARG A 1 207 ? -13.203 -19.422 -23.375 1 94.81 207 ARG A C 1
ATOM 1648 O O . ARG A 1 207 ? -14.039 -19.484 -24.281 1 94.81 207 ARG A O 1
ATOM 1655 N N . GLN A 1 208 ? -11.953 -19.562 -23.594 1 95.56 208 GLN A N 1
ATOM 1656 C CA . GLN A 1 208 ? -11.43 -19.531 -24.969 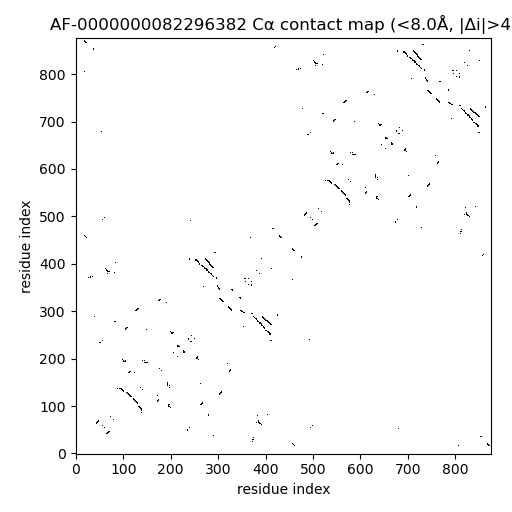1 95.56 208 GLN A CA 1
ATOM 1657 C C . GLN A 1 208 ? -11.422 -20.906 -25.594 1 95.56 208 GLN A C 1
ATOM 1659 O O . GLN A 1 208 ? -11.586 -21.047 -26.812 1 95.56 208 GLN A O 1
ATOM 1664 N N . GLU A 1 209 ? -11.195 -21.938 -24.766 1 94.75 209 GLU A N 1
ATOM 1665 C CA . GLU A 1 209 ? -10.898 -23.25 -25.359 1 94.75 209 GLU A CA 1
ATOM 1666 C C . GLU A 1 209 ? -11.844 -24.312 -24.828 1 94.75 209 GLU A C 1
ATOM 1668 O O . GLU A 1 209 ? -11.961 -25.391 -25.406 1 94.75 209 GLU A O 1
ATOM 1673 N N . MET A 1 210 ? -12.523 -24.031 -23.734 1 96.12 210 MET A N 1
ATOM 1674 C CA . MET A 1 210 ? -13.328 -25.062 -23.094 1 96.12 210 MET A CA 1
ATOM 1675 C C . MET A 1 210 ? -14.758 -24.594 -22.875 1 96.12 210 MET A C 1
ATOM 1677 O O . MET A 1 210 ? -15.32 -24.75 -21.781 1 96.12 210 MET A O 1
ATOM 1681 N N . ASP A 1 211 ? -15.32 -24.094 -23.859 1 94.12 211 ASP A N 1
ATOM 1682 C CA . ASP A 1 211 ? -16.656 -23.516 -23.828 1 94.12 211 ASP A CA 1
ATOM 1683 C C . ASP A 1 211 ? -17.672 -24.5 -23.266 1 94.12 211 ASP A C 1
ATOM 1685 O O . ASP A 1 211 ? -18.484 -24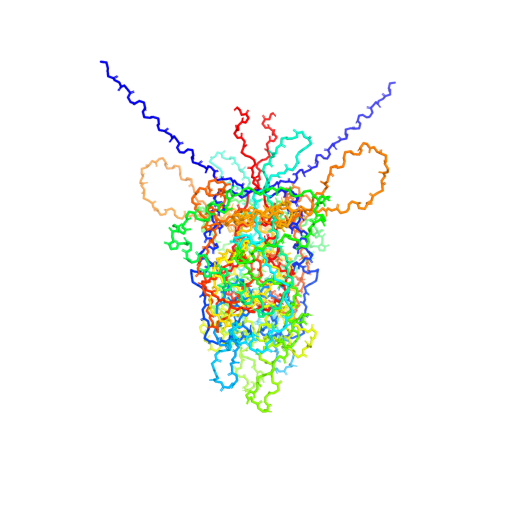.141 -22.406 1 94.12 211 ASP A O 1
ATOM 1689 N N . PRO A 1 212 ? -17.688 -25.797 -23.641 1 93.94 212 PRO A N 1
ATOM 1690 C CA . PRO A 1 212 ? -18.672 -26.734 -23.109 1 93.94 212 PRO A CA 1
ATOM 1691 C C . PRO A 1 212 ? -18.562 -26.891 -21.578 1 93.94 212 PRO A C 1
ATOM 1693 O O . PRO A 1 212 ? -19.578 -27.062 -20.906 1 93.94 212 PRO A O 1
ATOM 1696 N N . LEU A 1 213 ? -17.359 -26.828 -21.125 1 94.69 213 LEU A N 1
ATOM 1697 C CA . LEU A 1 213 ? -17.172 -26.938 -19.688 1 94.69 213 LEU A CA 1
ATOM 1698 C C . LEU A 1 213 ? -17.547 -25.641 -18.984 1 94.69 213 LEU A C 1
ATOM 1700 O O . LEU A 1 213 ? -18.25 -25.656 -17.969 1 94.69 213 LEU A O 1
ATOM 1704 N N . TRP A 1 214 ? -17.141 -24.531 -19.562 1 94.94 214 TRP A N 1
ATOM 1705 C CA . TRP A 1 214 ? -17.406 -23.219 -18.984 1 94.94 214 TRP A CA 1
ATOM 1706 C C . TRP A 1 214 ? -18.906 -22.969 -18.875 1 94.94 214 TRP A C 1
ATOM 1708 O O . TRP A 1 214 ? -19.375 -22.359 -17.906 1 94.94 214 TRP A O 1
ATOM 1718 N N . ASN A 1 215 ? -19.641 -23.469 -19.797 1 93.06 215 ASN A N 1
ATOM 1719 C CA . ASN A 1 215 ? -21.078 -23.25 -19.859 1 93.06 215 ASN A CA 1
ATOM 1720 C C . ASN A 1 215 ? -21.859 -24.484 -19.406 1 93.06 215 ASN A C 1
ATOM 1722 O O . ASN A 1 215 ? -23.047 -24.609 -19.719 1 93.06 215 ASN A O 1
ATOM 1726 N N . TRP A 1 216 ? -21.109 -25.359 -18.719 1 91.19 216 TRP A N 1
ATOM 1727 C CA . TRP A 1 216 ? -21.766 -26.578 -18.25 1 91.19 216 TRP A CA 1
ATOM 1728 C C . TRP A 1 216 ? -22.812 -26.266 -17.188 1 91.19 216 TRP A C 1
ATOM 1730 O O . TRP A 1 216 ? -22.562 -25.469 -16.281 1 91.19 216 TRP A O 1
ATOM 1740 N N . LYS A 1 217 ? -24 -26.797 -17.344 1 85.62 217 LYS A N 1
ATOM 1741 C CA . LYS A 1 217 ? -25.109 -26.531 -16.422 1 85.62 217 LYS A CA 1
ATOM 1742 C C . LYS A 1 217 ? -25.359 -27.734 -15.516 1 85.62 217 LYS A C 1
ATOM 1744 O O . LYS A 1 217 ? -25.141 -28.875 -15.914 1 85.62 217 LYS A O 1
ATOM 1749 N N . SER A 1 218 ? -25.641 -27.438 -14.289 1 71.25 218 SER A N 1
ATOM 1750 C CA . SER A 1 218 ? -25.969 -28.5 -13.336 1 71.25 218 SER A CA 1
ATOM 1751 C C . SER A 1 218 ? -27.25 -29.219 -13.719 1 71.25 218 SER A C 1
ATOM 1753 O O . SER A 1 218 ? -28.203 -28.594 -14.172 1 71.25 218 SER A O 1
ATOM 1755 N N . SER A 1 219 ? -27.25 -30.484 -14.25 1 60.59 219 SER A N 1
ATOM 1756 C CA . SER A 1 219 ? -28.438 -31.25 -14.633 1 60.59 219 SER A CA 1
ATOM 1757 C C . SER A 1 219 ? -29.469 -31.266 -13.508 1 60.59 219 SER A C 1
ATOM 1759 O O . SER A 1 219 ? -30.625 -31.672 -13.727 1 60.59 219 SER A O 1
ATOM 1761 N N . PHE A 1 220 ? -29.016 -31.125 -12.383 1 52.41 220 PHE A N 1
ATOM 1762 C CA . PHE A 1 220 ? -29.953 -31.516 -11.344 1 52.41 220 PHE A CA 1
ATOM 1763 C C . PHE A 1 220 ? -31.141 -30.531 -11.305 1 52.41 220 PHE A C 1
ATOM 1765 O O . PHE A 1 220 ? -32.25 -30.906 -10.883 1 52.41 220 PHE A O 1
ATOM 1772 N N . ASP A 1 221 ? -30.875 -29.234 -11.398 1 48.97 221 ASP A N 1
ATOM 1773 C CA . ASP A 1 221 ? -32.062 -28.453 -11.086 1 48.97 221 ASP A CA 1
ATOM 1774 C C . ASP A 1 221 ? -32.812 -28.031 -12.359 1 48.97 221 ASP A C 1
ATOM 1776 O O . ASP A 1 221 ? -32.25 -27.281 -13.172 1 48.97 221 ASP A O 1
ATOM 1780 N N . GLN A 1 222 ? -33.719 -28.828 -12.898 1 50.5 222 GLN A N 1
ATOM 1781 C CA . GLN A 1 222 ? -34.656 -28.594 -13.992 1 50.5 222 GLN A CA 1
ATOM 1782 C C . GLN A 1 222 ? -34.875 -27.094 -14.211 1 50.5 222 GLN A C 1
ATOM 1784 O O . GLN A 1 222 ? -35.156 -26.656 -15.328 1 50.5 222 GLN A O 1
ATOM 1789 N N . GLY A 1 223 ? -34.781 -26.328 -13.18 1 48.66 223 GLY A N 1
ATOM 1790 C CA . GLY A 1 223 ? -35.156 -24.922 -13.234 1 48.66 223 GLY A CA 1
ATOM 1791 C C . GLY A 1 223 ? -33.938 -24 -13.117 1 48.66 223 GLY A C 1
ATOM 1792 O O . GLY A 1 223 ? -34.094 -22.781 -13.273 1 48.66 223 GLY A O 1
ATOM 1793 N N . ASN A 1 224 ? -32.938 -24.562 -12.609 1 52.69 224 ASN A N 1
ATOM 1794 C CA . ASN A 1 224 ? -31.844 -23.625 -12.312 1 52.69 224 ASN A CA 1
ATOM 1795 C C . ASN A 1 224 ? -30.906 -23.453 -13.5 1 52.69 224 ASN A C 1
ATOM 1797 O O . ASN A 1 224 ? -30.328 -24.422 -13.992 1 52.69 224 ASN A O 1
ATOM 1801 N N . THR A 1 225 ? -31 -22.5 -14.32 1 58.78 225 THR A N 1
ATOM 1802 C CA . THR A 1 225 ? -30.312 -22.031 -15.516 1 58.78 225 THR A CA 1
ATOM 1803 C C . THR A 1 225 ? -28.906 -21.547 -15.172 1 58.78 225 THR A C 1
ATOM 1805 O O . THR A 1 225 ? -28.234 -20.938 -16 1 58.78 225 THR A O 1
ATOM 1808 N N . ASN A 1 226 ? -28.359 -22.062 -14.016 1 72.81 226 ASN A N 1
ATOM 1809 C CA . ASN A 1 226 ? -27.094 -21.406 -13.688 1 72.81 226 ASN A CA 1
ATOM 1810 C C . ASN A 1 226 ? -25.906 -22.281 -14.07 1 72.81 226 ASN A C 1
ATOM 1812 O O . ASN A 1 226 ? -25.984 -23.516 -14 1 72.81 226 ASN A O 1
ATOM 1816 N N . HIS A 1 227 ? -24.969 -21.812 -14.641 1 85.44 227 HIS A N 1
ATOM 1817 C CA . HIS A 1 227 ? -23.688 -22.438 -14.906 1 85.44 227 HIS A CA 1
ATOM 1818 C C . HIS A 1 227 ? -23.016 -22.891 -13.609 1 85.44 227 HIS A C 1
ATOM 1820 O O . HIS A 1 227 ? -23.188 -22.266 -12.57 1 85.44 227 HIS A O 1
ATOM 1826 N N . ILE A 1 228 ? -22.375 -24.016 -13.648 1 88.88 228 ILE A N 1
ATOM 1827 C CA . ILE A 1 228 ? -21.766 -24.562 -12.438 1 88.88 228 ILE A CA 1
ATOM 1828 C C . ILE A 1 228 ? -20.688 -23.594 -11.945 1 88.88 228 ILE A C 1
ATOM 1830 O O . ILE A 1 228 ? -20.469 -23.469 -10.734 1 88.88 228 ILE A O 1
ATOM 1834 N N . PHE A 1 229 ? -20.031 -23 -12.953 1 92.19 229 PHE A N 1
ATOM 1835 C CA . PHE A 1 229 ? -19.016 -22.016 -12.578 1 92.19 229 PHE A CA 1
ATOM 1836 C C . PHE A 1 229 ? -19.609 -20.625 -12.555 1 92.19 229 PHE A C 1
ATOM 1838 O O . PHE A 1 229 ? -20.219 -20.172 -13.539 1 92.19 229 PHE A O 1
ATOM 1845 N N . PRO A 1 230 ? -19.422 -19.906 -11.438 1 91.94 230 PRO A N 1
ATOM 1846 C CA . PRO A 1 230 ? -19.828 -18.5 -11.469 1 91.94 230 PRO A CA 1
ATOM 1847 C C . PRO A 1 230 ? -19.031 -17.688 -12.484 1 91.94 230 PRO A C 1
ATOM 1849 O O . PRO A 1 230 ? -17.844 -17.906 -12.68 1 91.94 230 PRO A O 1
ATOM 1852 N N . ARG A 1 231 ? -19.75 -16.781 -13.109 1 91.56 231 ARG A N 1
ATOM 1853 C CA . ARG A 1 231 ? -19.078 -15.938 -14.094 1 91.56 231 ARG A CA 1
ATOM 1854 C C . ARG A 1 231 ? -18.141 -14.945 -13.414 1 91.56 231 ARG A C 1
ATOM 1856 O O . ARG A 1 231 ? -17.172 -14.477 -14.023 1 91.56 231 ARG A O 1
ATOM 1863 N N . SER A 1 232 ? -18.453 -14.555 -12.234 1 92.69 232 SER A N 1
ATOM 1864 C CA . SER A 1 232 ? -17.672 -13.688 -11.367 1 92.69 232 SER A CA 1
ATOM 1865 C C . SER A 1 232 ? -18.125 -13.797 -9.922 1 92.69 232 SER A C 1
ATOM 1867 O O . SER A 1 232 ? -19.016 -14.578 -9.602 1 92.69 232 SER A O 1
ATOM 1869 N N . PHE A 1 233 ? -17.422 -13.141 -9.094 1 94.31 233 PHE A N 1
ATOM 1870 C CA . PHE A 1 233 ? -17.781 -13.023 -7.684 1 94.31 233 PHE A CA 1
ATOM 1871 C C . PHE A 1 233 ? -18.078 -11.578 -7.316 1 94.31 233 PHE A C 1
ATOM 1873 O O . PHE A 1 233 ? -17.172 -10.766 -7.16 1 94.31 233 PHE A O 1
ATOM 1880 N N . ASP A 1 234 ? -19.297 -11.227 -7.039 1 92.75 234 ASP A N 1
ATOM 1881 C CA . ASP A 1 234 ? -19.719 -9.852 -6.828 1 92.75 234 ASP A CA 1
ATOM 1882 C C . ASP A 1 234 ? -18.953 -9.195 -5.688 1 92.75 234 ASP A C 1
ATOM 1884 O O . ASP A 1 234 ? -18.531 -8.047 -5.797 1 92.75 234 ASP A O 1
ATOM 1888 N N . TRP A 1 235 ? -18.844 -9.914 -4.59 1 94.56 235 TRP A N 1
ATOM 1889 C CA . TRP A 1 235 ? -18.141 -9.367 -3.428 1 94.56 235 TRP A CA 1
ATOM 1890 C C . TRP A 1 235 ? -16.703 -9.016 -3.773 1 94.56 235 TRP A C 1
ATOM 1892 O O . TRP A 1 235 ? -16.172 -7.996 -3.314 1 94.56 235 TRP A O 1
ATOM 1902 N N . ALA A 1 236 ? -16.078 -9.766 -4.602 1 96.38 236 ALA A N 1
ATOM 1903 C CA . ALA A 1 236 ? -14.695 -9.523 -4.996 1 96.38 236 ALA A CA 1
ATOM 1904 C C . ALA A 1 236 ? -14.609 -8.438 -6.059 1 96.38 236 ALA A C 1
ATOM 1906 O O . ALA A 1 236 ? -13.75 -7.555 -5.984 1 96.38 236 ALA A O 1
ATOM 1907 N N . GLU A 1 237 ? -15.461 -8.555 -7.02 1 93.69 237 GLU A N 1
ATOM 1908 C CA . GLU A 1 237 ? -15.445 -7.602 -8.125 1 93.69 237 GLU A CA 1
ATOM 1909 C C . GLU A 1 237 ? -15.672 -6.18 -7.625 1 93.69 237 GLU A C 1
ATOM 1911 O O . GLU A 1 237 ? -15.023 -5.242 -8.086 1 93.69 237 GLU A O 1
ATOM 1916 N N . GLN A 1 238 ? -16.594 -6.027 -6.684 1 93.69 238 GLN A N 1
ATOM 1917 C CA . GLN A 1 238 ? -16.844 -4.723 -6.082 1 93.69 238 GLN A CA 1
ATOM 1918 C C . GLN A 1 238 ? -15.602 -4.211 -5.352 1 93.69 238 GLN A C 1
ATOM 1920 O O . GLN A 1 238 ? -15.312 -3.014 -5.375 1 93.69 238 GLN A O 1
ATOM 1925 N N . ALA A 1 239 ? -14.953 -5.074 -4.723 1 96.06 239 ALA A N 1
ATOM 1926 C CA . ALA A 1 239 ? -13.742 -4.711 -3.988 1 96.06 239 ALA A CA 1
ATOM 1927 C C . ALA A 1 239 ? -12.617 -4.328 -4.941 1 96.06 239 ALA A C 1
ATOM 1929 O O . ALA A 1 239 ? -11.906 -3.344 -4.711 1 96.06 239 ALA A O 1
ATOM 1930 N N . PHE A 1 240 ? -12.508 -5.047 -6.043 1 95.06 240 PHE A N 1
ATOM 1931 C CA . PHE A 1 240 ? -11.383 -4.859 -6.957 1 95.06 240 PHE A CA 1
ATOM 1932 C C . PHE A 1 240 ? -11.602 -3.631 -7.836 1 95.06 240 PHE A C 1
ATOM 1934 O O . PHE A 1 240 ? -10.688 -2.832 -8.031 1 95.06 240 PHE A O 1
ATOM 1941 N N . ILE A 1 241 ? -12.852 -3.465 -8.422 1 88.69 241 ILE A N 1
ATOM 1942 C CA . ILE A 1 241 ? -13.016 -2.516 -9.516 1 88.69 241 ILE A CA 1
ATOM 1943 C C . ILE A 1 241 ? -14.219 -1.608 -9.227 1 88.69 241 ILE A C 1
ATOM 1945 O O . ILE A 1 241 ? -14.383 -0.569 -9.875 1 88.69 241 ILE A O 1
ATOM 1949 N N . GLY A 1 242 ? -15.031 -1.88 -8.297 1 86.31 242 GLY A N 1
ATOM 1950 C CA . GLY A 1 242 ? -16.141 -1.017 -7.918 1 86.31 242 GLY A CA 1
ATOM 1951 C C . GLY A 1 242 ? -17.375 -1.23 -8.758 1 86.31 242 GLY A C 1
ATOM 1952 O O . GLY A 1 242 ? -18.312 -0.419 -8.727 1 86.31 242 GLY A O 1
ATOM 1953 N N . THR A 1 243 ? -17.297 -2.141 -9.602 1 76 243 THR A N 1
ATOM 1954 C CA . THR A 1 243 ? -18.453 -2.439 -10.43 1 76 243 THR A CA 1
ATOM 1955 C C . THR A 1 243 ? -19.188 -3.678 -9.914 1 76 243 THR A C 1
ATOM 1957 O O . THR A 1 243 ? -18.75 -4.301 -8.945 1 76 243 THR A O 1
ATOM 1960 N N . ASN A 1 244 ? -20.438 -3.682 -10.414 1 64.25 244 ASN A N 1
ATOM 1961 C CA . ASN A 1 244 ? -21.172 -4.906 -10.109 1 64.25 244 ASN A CA 1
ATOM 1962 C C . ASN A 1 244 ? -21.188 -5.855 -11.305 1 64.25 244 ASN A C 1
ATOM 1964 O O . ASN A 1 244 ? -20.984 -5.434 -12.445 1 64.25 244 ASN A O 1
ATOM 1968 N N . SER A 1 245 ? -21.281 -7.133 -11.07 1 57.84 245 SER A N 1
ATOM 1969 C CA . SER A 1 245 ? -21.203 -8.227 -12.031 1 57.84 245 SER A CA 1
ATOM 1970 C C . SER A 1 245 ? -22.188 -8.023 -13.18 1 57.84 245 SER A C 1
ATOM 1972 O O . SER A 1 245 ? -22.078 -8.688 -14.211 1 57.84 245 SER A O 1
ATOM 1974 N N . ALA A 1 246 ? -23.031 -7.113 -12.984 1 53.5 246 ALA A N 1
ATOM 1975 C CA . ALA A 1 246 ? -24.062 -6.988 -14.023 1 53.5 246 ALA A CA 1
ATOM 1976 C C . ALA A 1 246 ? -23.484 -6.344 -15.281 1 53.5 246 ALA A C 1
ATOM 1978 O O . ALA A 1 246 ? -24.078 -6.418 -16.359 1 53.5 246 ALA A O 1
ATOM 1979 N N . ASP A 1 247 ? -22.281 -5.742 -15.117 1 58.12 247 ASP A N 1
ATOM 1980 C CA . ASP A 1 247 ? -21.656 -5.176 -16.312 1 58.12 247 ASP A CA 1
ATOM 1981 C C . ASP A 1 247 ? -20.844 -6.23 -17.062 1 58.12 247 ASP A C 1
ATOM 1983 O O . ASP A 1 247 ? -19.812 -6.699 -16.562 1 58.12 247 ASP A O 1
ATOM 1987 N N . PRO A 1 248 ? -21.453 -6.859 -18.109 1 55 248 PRO A N 1
ATOM 1988 C CA . PRO A 1 248 ? -20.812 -7.988 -18.797 1 55 248 PRO A CA 1
ATOM 1989 C C . PRO A 1 248 ? -19.359 -7.711 -19.156 1 55 248 PRO A C 1
ATOM 1991 O O . PRO A 1 248 ? -18.562 -8.641 -19.281 1 55 248 PRO A O 1
ATOM 1994 N N . ASP A 1 249 ? -19.109 -6.387 -19.312 1 58.62 249 ASP A N 1
ATOM 1995 C CA . ASP A 1 249 ? -17.766 -6.059 -19.75 1 58.62 249 ASP A CA 1
ATOM 1996 C C . ASP A 1 249 ? -16.828 -5.887 -18.547 1 58.62 249 ASP A C 1
ATOM 1998 O O . ASP A 1 249 ? -15.625 -5.664 -18.719 1 58.62 249 ASP A O 1
ATOM 2002 N N . LYS A 1 250 ? -17.578 -6.195 -17.328 1 71.75 250 LYS A N 1
ATOM 2003 C CA . LYS A 1 250 ? -16.781 -5.922 -16.125 1 71.75 250 LYS A CA 1
ATOM 2004 C C . LYS A 1 250 ? -16.625 -7.176 -15.273 1 71.75 250 LYS A C 1
ATOM 2006 O O . LYS A 1 250 ? -17.547 -8 -15.203 1 71.75 250 LYS A O 1
ATOM 2011 N N . GLY A 1 251 ? -15.578 -8.031 -15.383 1 84.06 251 GLY A N 1
ATOM 2012 C CA . GLY A 1 251 ? -15.25 -9.281 -14.719 1 84.06 251 GLY A CA 1
ATOM 2013 C C . GLY A 1 251 ? -13.773 -9.625 -14.781 1 84.06 251 GLY A C 1
ATOM 2014 O O . GLY A 1 251 ? -12.938 -8.75 -15.016 1 84.06 251 GLY A O 1
ATOM 2015 N N . PRO A 1 252 ? -13.719 -10.977 -14.531 1 93.69 252 PRO A N 1
ATOM 2016 C CA . PRO A 1 252 ? -12.312 -11.383 -14.562 1 93.69 252 PRO A CA 1
ATOM 2017 C C . PRO A 1 252 ? -11.703 -11.273 -15.953 1 93.69 252 PRO A C 1
ATOM 2019 O O . PRO A 1 252 ? -12.383 -11.508 -16.953 1 93.69 252 PRO A O 1
ATOM 2022 N N . ASP A 1 253 ? -10.508 -10.883 -16.031 1 94.56 253 ASP A N 1
ATOM 2023 C CA . ASP A 1 253 ? -9.758 -10.812 -17.281 1 94.56 253 ASP A CA 1
ATOM 2024 C C . ASP A 1 253 ? -9.523 -12.203 -17.859 1 94.56 253 ASP A C 1
ATOM 2026 O O . ASP A 1 253 ? -9.453 -12.367 -19.078 1 94.56 253 ASP A O 1
ATOM 2030 N N . ALA A 1 254 ? -9.375 -13.148 -16.953 1 96.62 254 ALA A N 1
ATOM 2031 C CA . ALA A 1 254 ? -9.133 -14.523 -17.391 1 96.62 254 ALA A CA 1
ATOM 2032 C C . ALA A 1 254 ? -9.648 -15.531 -16.375 1 96.62 254 ALA A C 1
ATOM 2034 O O . ALA A 1 254 ? -9.602 -15.273 -15.164 1 96.62 254 ALA A O 1
ATOM 2035 N N . VAL A 1 255 ? -10.141 -16.594 -16.828 1 97.38 255 VAL A N 1
ATOM 2036 C CA . VAL A 1 255 ? -10.539 -17.75 -16.016 1 97.38 255 VAL A CA 1
ATOM 2037 C C . VAL A 1 255 ? -9.867 -19 -16.562 1 97.38 255 VAL A C 1
ATOM 2039 O O . VAL A 1 255 ? -10.023 -19.344 -17.734 1 97.38 255 VAL A O 1
ATOM 2042 N N . ASN A 1 256 ? -9.094 -19.672 -15.703 1 98.25 256 ASN A N 1
ATOM 2043 C CA . ASN A 1 256 ? -8.305 -20.828 -16.141 1 98.25 256 ASN A CA 1
ATOM 2044 C C . ASN A 1 256 ? -8.562 -22.047 -15.25 1 98.25 256 ASN A C 1
ATOM 2046 O O . ASN A 1 256 ? -8.969 -21.906 -14.102 1 98.25 256 ASN A O 1
ATOM 2050 N N . ILE A 1 257 ? -8.352 -23.172 -15.812 1 98.25 257 ILE A N 1
ATOM 2051 C CA . ILE A 1 257 ? -8.398 -24.422 -15.055 1 98.25 257 ILE A CA 1
ATOM 2052 C C . ILE A 1 257 ? -7 -25.031 -15.008 1 98.25 257 ILE A C 1
ATOM 2054 O O . ILE A 1 257 ? -6.219 -24.891 -15.945 1 98.25 257 ILE A O 1
ATOM 2058 N N . TRP A 1 258 ? -6.641 -25.609 -13.922 1 98.25 258 TRP A N 1
ATOM 2059 C CA . TRP A 1 258 ? -5.359 -26.25 -13.664 1 98.25 258 TRP A CA 1
ATOM 2060 C C . TRP A 1 258 ? -5.551 -27.703 -13.258 1 98.25 258 TRP A C 1
ATOM 2062 O O . TRP A 1 258 ? -6.316 -28.016 -12.336 1 98.25 258 TRP A O 1
ATOM 2072 N N . ILE A 1 259 ? -4.883 -28.625 -13.922 1 98.31 259 ILE A N 1
ATOM 2073 C CA . ILE A 1 259 ? -4.988 -30.062 -13.617 1 98.31 259 ILE A CA 1
ATOM 2074 C C . ILE A 1 259 ? -3.592 -30.672 -13.539 1 98.31 259 ILE A C 1
ATOM 2076 O O . ILE A 1 259 ? -2.768 -30.484 -14.438 1 98.31 259 ILE A O 1
ATOM 2080 N N . GLY A 1 260 ? -3.324 -31.328 -12.531 1 97.94 260 GLY A N 1
ATOM 2081 C CA . GLY A 1 260 ? -2.049 -32 -12.367 1 97.94 260 GLY A CA 1
ATOM 2082 C C . GLY A 1 260 ? -1.967 -32.812 -11.086 1 97.94 260 GLY A C 1
ATOM 2083 O O . GLY A 1 260 ? -2.951 -32.906 -10.352 1 97.94 260 GLY A O 1
ATOM 2084 N N . ASP A 1 261 ? -0.846 -33.5 -10.859 1 97.19 261 ASP A N 1
ATOM 2085 C CA . ASP A 1 261 ? -0.616 -34.219 -9.617 1 97.19 261 ASP A CA 1
ATOM 2086 C C . ASP A 1 261 ? 0.666 -33.781 -8.93 1 97.19 261 ASP A C 1
ATOM 2088 O O . ASP A 1 261 ? 1.188 -32.688 -9.242 1 97.19 261 ASP A O 1
ATOM 2092 N N . GLU A 1 262 ? 1.084 -34.406 -7.895 1 95.5 262 GLU A N 1
ATOM 2093 C CA . GLU A 1 262 ? 2.135 -33.969 -6.984 1 95.5 262 GLU A CA 1
ATOM 2094 C C . GLU A 1 262 ? 3.471 -33.844 -7.711 1 95.5 262 GLU A C 1
ATOM 2096 O O . GLU A 1 262 ? 4.398 -33.219 -7.199 1 95.5 262 GLU A O 1
ATOM 2101 N N . ARG A 1 263 ? 3.582 -34.375 -8.906 1 93.44 263 ARG A N 1
ATOM 2102 C CA . ARG A 1 263 ? 4.844 -34.344 -9.633 1 93.44 263 ARG A CA 1
ATOM 2103 C C . ARG A 1 263 ? 5.059 -32.969 -10.297 1 93.44 263 ARG A C 1
ATOM 2105 O O . ARG A 1 263 ? 6.195 -32.562 -10.562 1 93.44 263 ARG A O 1
ATOM 2112 N N . ALA A 1 264 ? 4.012 -32.25 -10.57 1 94.75 264 ALA A N 1
ATOM 2113 C CA . ALA A 1 264 ? 4.094 -30.969 -11.25 1 94.75 264 ALA A CA 1
ATOM 2114 C C . ALA A 1 264 ? 4.348 -29.844 -10.25 1 94.75 264 ALA A C 1
ATOM 2116 O O . ALA A 1 264 ? 3.711 -29.781 -9.195 1 94.75 264 ALA A O 1
ATOM 2117 N N . VAL A 1 265 ? 5.289 -28.984 -10.57 1 92.25 265 VAL A N 1
ATOM 2118 C CA . VAL A 1 265 ? 5.641 -27.844 -9.727 1 92.25 265 VAL A CA 1
ATOM 2119 C C . VAL A 1 265 ? 5.742 -26.578 -10.57 1 92.25 265 VAL A C 1
ATOM 2121 O O . VAL A 1 265 ? 6.336 -26.594 -11.648 1 92.25 265 VAL A O 1
ATOM 2124 N N . SER A 1 266 ? 5.105 -25.547 -10.133 1 91.06 266 SER A N 1
ATOM 2125 C CA . SER A 1 266 ? 5.34 -24.234 -10.695 1 91.06 266 SER A CA 1
ATOM 2126 C C . SER A 1 266 ? 6.355 -23.453 -9.867 1 91.06 266 SER A C 1
ATOM 2128 O O . SER A 1 266 ? 6.188 -23.297 -8.656 1 91.06 266 SER A O 1
ATOM 2130 N N . ALA A 1 267 ? 7.406 -22.953 -10.516 1 91.19 267 ALA A N 1
ATOM 2131 C CA . ALA A 1 267 ? 8.5 -22.266 -9.82 1 91.19 267 ALA A CA 1
ATOM 2132 C C . ALA A 1 267 ? 8.047 -20.906 -9.297 1 91.19 267 ALA A C 1
ATOM 2134 O O . ALA A 1 267 ? 6.98 -20.406 -9.672 1 91.19 267 ALA A O 1
ATOM 2135 N N . MET A 1 268 ? 8.906 -20.375 -8.477 1 93.5 268 MET A N 1
ATOM 2136 C CA . MET A 1 268 ? 8.617 -19.078 -7.84 1 93.5 268 MET A CA 1
ATOM 2137 C C . MET A 1 268 ? 8.398 -18 -8.891 1 93.5 268 MET A C 1
ATOM 2139 O O . MET A 1 268 ? 9.211 -17.828 -9.797 1 93.5 268 MET A O 1
ATOM 2143 N N . HIS A 1 269 ? 7.293 -17.297 -8.812 1 94.75 269 HIS A N 1
ATOM 2144 C CA . HIS A 1 269 ? 6.953 -16.188 -9.695 1 94.75 269 HIS A CA 1
ATOM 2145 C C . HIS A 1 269 ? 5.863 -15.312 -9.086 1 94.75 269 HIS A C 1
ATOM 2147 O O . HIS A 1 269 ? 5.414 -15.562 -7.965 1 94.75 269 HIS A O 1
ATOM 2153 N N . LYS A 1 270 ? 5.551 -14.203 -9.719 1 96.12 270 LYS A N 1
ATOM 2154 C CA . LYS A 1 270 ? 4.469 -13.312 -9.312 1 96.12 270 LYS A CA 1
ATOM 2155 C C . LYS A 1 270 ? 3.553 -12.984 -10.484 1 96.12 270 LYS A C 1
ATOM 2157 O O . LYS A 1 270 ? 3.979 -13.023 -11.641 1 96.12 270 LYS A O 1
ATOM 2162 N N . ASP A 1 271 ? 2.354 -12.781 -10.18 1 95.69 271 ASP A N 1
ATOM 2163 C CA . ASP A 1 271 ? 1.386 -12.375 -11.195 1 95.69 271 ASP A CA 1
ATOM 2164 C C . ASP A 1 271 ? 0.944 -10.922 -10.977 1 95.69 271 ASP A C 1
ATOM 2166 O O . ASP A 1 271 ? 0.993 -10.414 -9.852 1 95.69 271 ASP A O 1
ATOM 2170 N N . HIS A 1 272 ? 0.467 -10.305 -12.062 1 96.81 272 HIS A N 1
ATOM 2171 C CA . HIS A 1 272 ? -0.062 -8.945 -12.008 1 96.81 272 HIS A CA 1
ATOM 2172 C C . HIS A 1 272 ? -1.587 -8.953 -11.969 1 96.81 272 HIS A C 1
ATOM 2174 O O . HIS A 1 272 ? -2.23 -8.141 -12.641 1 96.81 272 HIS A O 1
ATOM 2180 N N . TYR A 1 273 ? -2.133 -9.945 -11.25 1 97.62 273 TYR A N 1
ATOM 2181 C CA . TYR A 1 273 ? -3.578 -10.094 -11.125 1 97.62 273 TYR A CA 1
ATOM 2182 C C . TYR A 1 273 ? -3.979 -10.344 -9.672 1 97.62 273 TYR A C 1
ATOM 2184 O O . TYR A 1 273 ? -3.242 -10.984 -8.922 1 97.62 273 TYR A O 1
ATOM 2192 N N . GLU A 1 274 ? -5.129 -9.766 -9.344 1 98.25 274 GLU A N 1
ATOM 2193 C CA . GLU A 1 274 ? -5.824 -10.32 -8.188 1 98.25 274 GLU A CA 1
ATOM 2194 C C . GLU A 1 274 ? -6.363 -11.719 -8.484 1 98.25 274 GLU A C 1
ATOM 2196 O O . GLU A 1 274 ? -7.148 -11.898 -9.414 1 98.25 274 GLU A O 1
ATOM 2201 N N . ASN A 1 275 ? -5.891 -12.719 -7.707 1 98.69 275 ASN A N 1
ATOM 2202 C CA . ASN A 1 275 ? -6.148 -14.117 -8.047 1 98.69 275 ASN A CA 1
ATOM 2203 C C . ASN A 1 275 ? -7.09 -14.773 -7.043 1 98.69 275 ASN A C 1
ATOM 2205 O O . ASN A 1 275 ? -6.805 -14.805 -5.848 1 98.69 275 ASN A O 1
ATOM 2209 N N . LEU A 1 276 ? -8.242 -15.188 -7.484 1 98.81 276 LEU A N 1
ATOM 2210 C CA . LEU A 1 276 ? -9.109 -16.078 -6.727 1 98.81 276 LEU A CA 1
ATOM 2211 C C . LEU A 1 276 ? -8.969 -17.516 -7.215 1 98.81 276 LEU A C 1
ATOM 2213 O O . LEU A 1 276 ? -9.508 -17.875 -8.266 1 98.81 276 LEU A O 1
ATOM 2217 N N . PHE A 1 277 ? -8.273 -18.328 -6.441 1 98.81 277 PHE A N 1
ATOM 2218 C CA . PHE A 1 277 ? -7.98 -19.703 -6.836 1 98.81 277 PHE A CA 1
ATOM 2219 C C . PHE A 1 277 ? -8.828 -20.688 -6.039 1 98.81 277 PHE A C 1
ATOM 2221 O O . PHE A 1 277 ? -8.711 -20.766 -4.816 1 98.81 277 PHE A O 1
ATOM 2228 N N . TYR A 1 278 ? -9.633 -21.469 -6.699 1 98.75 278 TYR A N 1
ATOM 2229 C CA . TYR A 1 278 ? -10.562 -22.422 -6.086 1 98.75 278 TYR A CA 1
ATOM 2230 C C . TYR A 1 278 ? -10.164 -23.859 -6.414 1 98.75 278 TYR A C 1
ATOM 2232 O O . TYR A 1 278 ? -9.945 -24.188 -7.578 1 98.75 278 TYR A O 1
ATOM 2240 N N . VAL A 1 279 ? -10.094 -24.703 -5.398 1 98.75 279 VAL A N 1
ATOM 2241 C CA . VAL A 1 279 ? -9.742 -26.109 -5.629 1 98.75 279 VAL A CA 1
ATOM 2242 C C . VAL A 1 279 ? -11.016 -26.938 -5.734 1 98.75 279 VAL A C 1
ATOM 2244 O O . VAL A 1 279 ? -11.805 -27.016 -4.789 1 98.75 279 VAL A O 1
ATOM 2247 N N . LEU A 1 280 ? -11.219 -27.531 -6.852 1 98.06 280 LEU A N 1
ATOM 2248 C CA . LEU A 1 280 ? -12.391 -28.359 -7.109 1 98.06 280 LEU A CA 1
ATOM 2249 C C . LEU A 1 280 ? -12.203 -29.766 -6.539 1 98.06 280 LEU A C 1
ATOM 2251 O O . LEU A 1 280 ? -13.156 -30.375 -6.062 1 98.06 280 LEU A O 1
ATOM 2255 N N . SER A 1 281 ? -11.062 -30.297 -6.633 1 98.5 281 SER A N 1
ATOM 2256 C CA . SER A 1 281 ? -10.711 -31.609 -6.082 1 98.5 281 SER A CA 1
ATOM 2257 C C . SER A 1 281 ? -9.227 -31.688 -5.734 1 98.5 281 SER A C 1
ATOM 2259 O O . SER A 1 281 ? -8.398 -31.047 -6.387 1 98.5 281 SER A O 1
ATOM 2261 N N . GLY A 1 282 ? -8.898 -32.438 -4.715 1 98.44 282 GLY A N 1
ATOM 2262 C CA . GLY A 1 282 ? -7.52 -32.562 -4.266 1 98.44 282 GLY A CA 1
ATOM 2263 C C . GLY A 1 282 ? -7.086 -31.469 -3.312 1 98.44 282 GLY A C 1
ATOM 2264 O O . GLY A 1 282 ? -7.844 -31.078 -2.422 1 98.44 282 GLY A O 1
ATOM 2265 N N . GLU A 1 283 ? -5.773 -31.125 -3.465 1 98.44 283 GLU A N 1
ATOM 2266 C CA . GLU A 1 283 ? -5.176 -30.141 -2.57 1 98.44 283 GLU A CA 1
ATOM 2267 C C . GLU A 1 283 ? -3.975 -29.453 -3.223 1 98.44 283 GLU A C 1
ATOM 2269 O O . GLU A 1 283 ? -3.014 -30.125 -3.613 1 98.44 283 GLU A O 1
ATOM 2274 N N . LYS A 1 284 ? -4.059 -28.141 -3.363 1 98.12 284 LYS A N 1
ATOM 2275 C CA . LYS A 1 284 ? -2.926 -27.344 -3.803 1 98.12 284 LYS A CA 1
ATOM 2276 C C . LYS A 1 284 ? -2.109 -26.844 -2.613 1 98.12 284 LYS A C 1
ATOM 2278 O O . LYS A 1 284 ? -2.668 -26.516 -1.562 1 98.12 284 LYS A O 1
ATOM 2283 N N . VAL A 1 285 ? -0.826 -26.766 -2.764 1 97.25 285 VAL A N 1
ATOM 2284 C CA . VAL A 1 285 ? 0.07 -26.266 -1.731 1 97.25 285 VAL A CA 1
ATOM 2285 C C . VAL A 1 285 ? 0.853 -25.062 -2.271 1 97.25 285 VAL A C 1
ATOM 2287 O O . VAL A 1 285 ? 1.637 -25.203 -3.213 1 97.25 285 VAL A O 1
ATOM 2290 N N . PHE A 1 286 ? 0.66 -23.938 -1.648 1 97.12 286 PHE A N 1
ATOM 2291 C CA . PHE A 1 286 ? 1.341 -22.703 -2.041 1 97.12 286 PHE A CA 1
ATOM 2292 C C . PHE A 1 286 ? 2.459 -22.359 -1.062 1 97.12 286 PHE A C 1
ATOM 2294 O O . PHE A 1 286 ? 2.309 -22.547 0.148 1 97.12 286 PHE A O 1
ATOM 2301 N N . SER A 1 287 ? 3.553 -21.984 -1.582 1 95.38 287 SER A N 1
ATOM 2302 C CA . SER A 1 287 ? 4.602 -21.297 -0.844 1 95.38 287 SER A CA 1
ATOM 2303 C C . SER A 1 287 ? 4.66 -19.812 -1.232 1 95.38 287 SER A C 1
ATOM 2305 O O . SER A 1 287 ? 4.914 -19.484 -2.393 1 95.38 287 SER A O 1
ATOM 2307 N N . LEU A 1 288 ? 4.523 -18.953 -0.248 1 97.12 288 LEU A N 1
ATOM 2308 C CA . LEU A 1 288 ? 4.27 -17.562 -0.572 1 97.12 288 LEU A CA 1
ATOM 2309 C C . LEU A 1 288 ? 5.375 -16.672 -0.018 1 97.12 288 LEU A C 1
ATOM 2311 O O . LEU A 1 288 ? 5.98 -16.984 1.008 1 97.12 288 LEU A O 1
ATOM 2315 N N . CYS A 1 289 ? 5.688 -15.609 -0.668 1 97.25 289 CYS A N 1
ATOM 2316 C CA . CYS A 1 289 ? 6.457 -14.453 -0.205 1 97.25 289 CYS A CA 1
ATOM 2317 C C . CYS A 1 289 ? 5.758 -13.156 -0.57 1 97.25 289 CYS A C 1
ATOM 2319 O O . CYS A 1 289 ? 5.223 -13.016 -1.672 1 97.25 289 CYS A O 1
ATOM 2321 N N . PRO A 1 290 ? 5.723 -12.203 0.333 1 98 290 PRO A N 1
ATOM 2322 C CA . PRO A 1 290 ? 5.035 -10.945 0.03 1 98 290 PRO A CA 1
ATOM 2323 C C . PRO A 1 290 ? 5.77 -10.109 -1.016 1 98 290 PRO A C 1
ATOM 2325 O O . PRO A 1 290 ? 6.953 -10.336 -1.271 1 98 290 PRO A O 1
ATOM 2328 N N . PRO A 1 291 ? 5.062 -9.117 -1.587 1 98.19 291 PRO A N 1
ATOM 2329 C CA . PRO A 1 291 ? 5.684 -8.227 -2.57 1 98.19 291 PRO A CA 1
ATOM 2330 C C . PRO A 1 291 ? 6.906 -7.5 -2.018 1 98.19 291 PRO A C 1
ATOM 2332 O O . PRO A 1 291 ? 7.805 -7.125 -2.777 1 98.19 291 PRO A O 1
ATOM 2335 N N . ALA A 1 292 ? 6.988 -7.367 -0.701 1 98.19 292 ALA A N 1
ATOM 2336 C CA . ALA A 1 292 ? 8.109 -6.699 -0.048 1 98.19 292 ALA A CA 1
ATOM 2337 C C . ALA A 1 292 ? 9.422 -7.434 -0.321 1 98.19 292 ALA A C 1
ATOM 2339 O O . ALA A 1 292 ? 10.508 -6.867 -0.15 1 98.19 292 ALA A O 1
ATOM 2340 N N . ASP A 1 293 ? 9.359 -8.695 -0.745 1 97.69 293 ASP A N 1
ATOM 2341 C CA . ASP A 1 293 ? 10.555 -9.516 -0.922 1 97.69 293 ASP A CA 1
ATOM 2342 C C . ASP A 1 293 ? 11.148 -9.328 -2.314 1 97.69 293 ASP A C 1
ATOM 2344 O O . ASP A 1 293 ? 12.125 -9.992 -2.68 1 97.69 293 ASP A O 1
ATOM 2348 N N . ALA A 1 294 ? 10.602 -8.391 -3.131 1 97.06 294 ALA A N 1
ATOM 2349 C CA . ALA A 1 294 ? 11.055 -8.156 -4.5 1 97.06 294 ALA A CA 1
ATOM 2350 C C . ALA A 1 294 ? 12.555 -7.871 -4.539 1 97.06 294 ALA A C 1
ATOM 2352 O O . ALA A 1 294 ? 13.242 -8.25 -5.492 1 97.06 294 ALA A O 1
ATOM 2353 N N . ALA A 1 295 ? 13.062 -7.254 -3.48 1 95.69 295 ALA A N 1
ATOM 2354 C CA . ALA A 1 295 ? 14.477 -6.867 -3.463 1 95.69 295 ALA A CA 1
ATOM 2355 C C . ALA A 1 295 ? 15.359 -8.039 -3.047 1 95.69 295 ALA A C 1
ATOM 2357 O O . ALA A 1 295 ? 16.578 -7.992 -3.205 1 95.69 295 ALA A O 1
ATOM 2358 N N . PHE A 1 296 ? 14.742 -9.141 -2.629 1 95.88 296 PHE A N 1
ATOM 2359 C CA . PHE A 1 296 ? 15.539 -10.156 -1.956 1 95.88 296 PHE A CA 1
ATOM 2360 C C . PHE A 1 296 ? 15.539 -11.461 -2.748 1 95.88 296 PHE A C 1
ATOM 2362 O O . PHE A 1 296 ? 16.266 -12.406 -2.402 1 95.88 296 PHE A O 1
ATOM 2369 N N . LEU A 1 297 ? 14.781 -11.508 -3.865 1 94.94 297 LEU A N 1
ATOM 2370 C CA . LEU A 1 297 ? 14.555 -12.781 -4.535 1 94.94 297 LEU A CA 1
ATOM 2371 C C . LEU A 1 297 ? 15.344 -12.859 -5.836 1 94.94 297 LEU A C 1
ATOM 2373 O O . LEU A 1 297 ? 15.203 -13.82 -6.598 1 94.94 297 LEU A O 1
ATOM 2377 N N . TYR A 1 298 ? 16.125 -11.891 -6.098 1 92.75 298 TYR A N 1
ATOM 2378 C CA . TYR A 1 298 ? 17.094 -11.891 -7.188 1 92.75 298 TYR A CA 1
ATOM 2379 C C . TYR A 1 298 ? 16.406 -12.109 -8.531 1 92.75 298 TYR A C 1
ATOM 2381 O O . TYR A 1 298 ? 16.828 -12.969 -9.305 1 92.75 298 TYR A O 1
ATOM 2389 N N . GLU A 1 299 ? 15.391 -11.336 -8.797 1 93.12 299 GLU A N 1
ATOM 2390 C CA . GLU A 1 299 ? 14.789 -11.336 -10.125 1 93.12 299 GLU A CA 1
ATOM 2391 C C . GLU A 1 299 ? 15.781 -10.836 -11.172 1 93.12 299 GLU A C 1
ATOM 2393 O O . GLU A 1 299 ? 16.422 -9.805 -10.984 1 93.12 299 GLU A O 1
ATOM 2398 N N . ARG A 1 300 ? 15.945 -11.625 -12.281 1 90.44 300 ARG A N 1
ATOM 2399 C CA . ARG A 1 300 ? 16.906 -11.234 -13.312 1 90.44 300 ARG A CA 1
ATOM 2400 C C . ARG A 1 300 ? 16.391 -11.617 -14.703 1 90.44 300 ARG A C 1
ATOM 2402 O O . ARG A 1 300 ? 15.469 -12.422 -14.828 1 90.44 300 ARG A O 1
ATOM 2409 N N . GLN A 1 301 ? 17.031 -11.008 -15.602 1 92.19 301 GLN A N 1
ATOM 2410 C CA . GLN A 1 301 ? 16.766 -11.375 -16.984 1 92.19 301 GLN A CA 1
ATOM 2411 C C . GLN A 1 301 ? 17.516 -12.641 -17.375 1 92.19 301 GLN A C 1
ATOM 2413 O O . GLN A 1 301 ? 18.719 -12.75 -17.172 1 92.19 301 GLN A O 1
ATOM 2418 N N . VAL A 1 302 ? 16.766 -13.562 -17.922 1 94.5 302 VAL A N 1
ATOM 2419 C CA . VAL A 1 302 ? 17.375 -14.828 -18.344 1 94.5 302 VAL A CA 1
ATOM 2420 C C . VAL A 1 302 ? 16.859 -15.203 -19.734 1 94.5 302 VAL A C 1
ATOM 2422 O O . VAL A 1 302 ? 15.758 -14.812 -20.125 1 94.5 302 VAL A O 1
ATOM 2425 N N . VAL A 1 303 ? 17.703 -15.961 -20.406 1 93.94 303 VAL A N 1
ATOM 2426 C CA . VAL A 1 303 ? 17.281 -16.484 -21.703 1 93.94 303 VAL A CA 1
ATOM 2427 C C . VAL A 1 303 ? 16.109 -17.438 -21.531 1 93.94 303 VAL A C 1
ATOM 2429 O O . VAL A 1 303 ? 15.992 -18.109 -20.5 1 93.94 303 VAL A O 1
ATOM 2432 N N . SER A 1 304 ? 15.242 -17.453 -22.531 1 96 304 SER A N 1
ATOM 2433 C CA . SER A 1 304 ? 14.094 -18.328 -22.469 1 96 304 SER A CA 1
ATOM 2434 C C . SER A 1 304 ? 14.172 -19.422 -23.531 1 96 304 SER A C 1
ATOM 2436 O O . SER A 1 304 ? 14.828 -19.25 -24.562 1 96 304 SER A O 1
ATOM 2438 N N . GLY A 1 305 ? 13.594 -20.594 -23.219 1 95.88 305 GLY A N 1
ATOM 2439 C CA . GLY A 1 305 ? 13.508 -21.719 -24.141 1 95.88 305 GLY A CA 1
ATOM 2440 C C . GLY A 1 305 ? 12.359 -22.656 -23.828 1 95.88 305 GLY A C 1
ATOM 2441 O O . GLY A 1 305 ? 11.492 -22.328 -23.016 1 95.88 305 GLY A O 1
ATOM 2442 N N . GLN A 1 306 ? 12.391 -23.781 -24.531 1 96.25 306 GLN A N 1
ATOM 2443 C CA . GLN A 1 306 ? 11.344 -24.781 -24.391 1 96.25 306 GLN A CA 1
ATOM 2444 C C . GLN A 1 306 ? 11.914 -26.203 -24.469 1 96.25 306 GLN A C 1
ATOM 2446 O O . GLN A 1 306 ? 12.812 -26.469 -25.266 1 96.25 306 GLN A O 1
ATOM 2451 N N . PHE A 1 307 ? 11.391 -27.062 -23.656 1 94.94 307 PHE A N 1
ATOM 2452 C CA . PHE A 1 307 ? 11.789 -28.469 -23.734 1 94.94 307 PHE A CA 1
ATOM 2453 C C . PHE A 1 307 ? 11.469 -29.062 -25.094 1 94.94 307 PHE A C 1
ATOM 2455 O O . PHE A 1 307 ? 10.422 -28.766 -25.672 1 94.94 307 PHE A O 1
ATOM 2462 N N . GLN A 1 308 ? 12.367 -29.938 -25.5 1 91.06 308 GLN A N 1
ATOM 2463 C CA . GLN A 1 308 ? 12.18 -30.703 -26.719 1 91.06 308 GLN A CA 1
ATOM 2464 C C . GLN A 1 308 ? 12.703 -32.125 -26.562 1 91.06 308 GLN A C 1
ATOM 2466 O O . GLN A 1 308 ? 13.836 -32.344 -26.125 1 91.06 308 GLN A O 1
ATOM 2471 N N . PRO A 1 309 ? 11.836 -33.094 -26.859 1 85.56 309 PRO A N 1
ATOM 2472 C CA . PRO A 1 309 ? 12.352 -34.469 -26.797 1 85.56 309 PRO A CA 1
ATOM 2473 C C . PRO A 1 309 ? 13.414 -34.75 -27.859 1 85.56 309 PRO A C 1
ATOM 2475 O O . PRO A 1 309 ? 13.32 -34.25 -28.969 1 85.56 309 PRO A O 1
ATOM 2478 N N . THR A 1 310 ? 14.5 -35.312 -27.453 1 76 310 THR A N 1
ATOM 2479 C CA . THR A 1 310 ? 15.57 -35.656 -28.391 1 76 310 THR A CA 1
ATOM 2480 C C . THR A 1 310 ? 15.367 -37.031 -28.969 1 76 310 THR A C 1
ATOM 2482 O O . THR A 1 310 ? 14.789 -37.906 -28.312 1 76 310 THR A O 1
ATOM 2485 N N . THR A 1 311 ? 15.391 -37.344 -30.312 1 55.53 311 THR A N 1
ATOM 2486 C CA . THR A 1 311 ? 15.211 -38.562 -31.062 1 55.53 311 THR A CA 1
ATOM 2487 C C . THR A 1 311 ? 15.914 -39.719 -30.375 1 55.53 311 THR A C 1
ATOM 2489 O O . THR A 1 311 ? 17.125 -39.688 -30.125 1 55.53 311 THR A O 1
ATOM 2492 N N . ALA A 1 312 ? 15.297 -40.312 -29.484 1 46.38 312 ALA A N 1
ATOM 2493 C CA . ALA A 1 312 ? 15.969 -41.562 -29.219 1 46.38 312 ALA A CA 1
ATOM 2494 C C . ALA A 1 312 ? 16.016 -42.438 -30.469 1 46.38 312 ALA A C 1
ATOM 2496 O O . ALA A 1 312 ? 15.102 -42.406 -31.281 1 46.38 312 ALA A O 1
ATOM 2497 N N . GLN A 1 313 ? 17.125 -42.781 -31.062 1 41.81 313 GLN A N 1
ATOM 2498 C CA . GLN A 1 313 ? 17.203 -44 -31.828 1 41.81 313 GLN A CA 1
ATOM 2499 C C . GLN A 1 313 ? 16.297 -45.094 -31.234 1 41.81 313 GLN A C 1
ATOM 2501 O O . GLN A 1 313 ? 16.047 -45.094 -30.016 1 41.81 313 GLN A O 1
ATOM 2506 N N . PRO A 1 314 ? 15.531 -45.875 -32.188 1 38.91 314 PRO A N 1
ATOM 2507 C CA . PRO A 1 314 ? 14.742 -47.031 -31.781 1 38.91 314 PRO A CA 1
ATOM 2508 C C . PRO A 1 314 ? 15.414 -47.844 -30.656 1 38.91 314 PRO A C 1
ATOM 2510 O O . PRO A 1 314 ? 15.086 -49 -30.453 1 38.91 314 PRO A O 1
ATOM 2513 N N . VAL A 1 315 ? 16.281 -47.375 -29.875 1 36.12 315 VAL A N 1
ATOM 2514 C CA . VAL A 1 315 ? 16.859 -48.5 -29.156 1 36.12 315 VAL A CA 1
ATOM 2515 C C . VAL A 1 315 ? 15.758 -49.344 -28.5 1 36.12 315 VAL A C 1
ATOM 2517 O O . VAL A 1 315 ? 14.742 -48.781 -28.078 1 36.12 315 VAL A O 1
ATOM 2520 N N . ARG A 1 316 ? 15.758 -50.594 -28.609 1 37.44 316 ARG A N 1
ATOM 2521 C CA . ARG A 1 316 ? 15.125 -51.594 -27.781 1 37.44 316 ARG A CA 1
ATOM 2522 C C . ARG A 1 316 ? 14.953 -51.094 -26.344 1 37.44 316 ARG A C 1
ATOM 2524 O O . ARG A 1 316 ? 14.422 -51.812 -25.5 1 37.44 316 ARG A O 1
ATOM 2531 N N . SER A 1 317 ? 16 -50.406 -25.656 1 37.78 317 SER A N 1
ATOM 2532 C CA . SER A 1 317 ? 16.141 -50.375 -24.203 1 37.78 317 SER A CA 1
ATOM 2533 C C . SER A 1 317 ? 15.172 -49.375 -23.578 1 37.78 317 SER A C 1
ATOM 2535 O O . SER A 1 317 ? 14.719 -48.438 -24.25 1 37.78 317 SER A O 1
ATOM 2537 N N . ASP A 1 318 ? 14.547 -49.625 -22.344 1 42.53 318 ASP A N 1
ATOM 2538 C CA . ASP A 1 318 ? 13.883 -49.062 -21.156 1 42.53 318 ASP A CA 1
ATOM 2539 C C . ASP A 1 318 ? 14.359 -47.656 -20.859 1 42.53 318 ASP A C 1
ATOM 2541 O O . ASP A 1 318 ? 14.258 -47.188 -19.734 1 42.53 318 ASP A O 1
ATOM 2545 N N . THR A 1 319 ? 15.039 -47 -21.781 1 46.97 319 THR A N 1
ATOM 2546 C CA . THR A 1 319 ? 15.672 -45.812 -21.25 1 46.97 319 THR A CA 1
ATOM 2547 C C . THR A 1 319 ? 14.781 -44.594 -21.469 1 46.97 319 THR A C 1
ATOM 2549 O O . THR A 1 319 ? 14.203 -44.406 -22.547 1 46.97 319 THR A O 1
ATOM 2552 N N . ALA A 1 320 ? 14.344 -43.812 -20.438 1 56.03 320 ALA A N 1
ATOM 2553 C CA . ALA A 1 320 ? 13.656 -42.531 -20.375 1 56.03 320 ALA A CA 1
ATOM 2554 C C . ALA A 1 320 ? 14.133 -41.594 -21.5 1 56.03 320 ALA A C 1
ATOM 2556 O O . ALA A 1 320 ? 15.32 -41.594 -21.844 1 56.03 320 ALA A O 1
ATOM 2557 N N . PRO A 1 321 ? 13.102 -41.031 -22.344 1 60.59 321 PRO A N 1
ATOM 2558 C CA . PRO A 1 321 ? 13.508 -40.094 -23.391 1 60.59 321 PRO A CA 1
ATOM 2559 C C . PRO A 1 321 ? 14.555 -39.094 -22.906 1 60.59 321 PRO A C 1
ATOM 2561 O O . PRO A 1 321 ? 14.602 -38.781 -21.719 1 60.59 321 PRO A O 1
ATOM 2564 N N . THR A 1 322 ? 15.5 -38.812 -23.797 1 79.88 322 THR A N 1
ATOM 2565 C CA . THR A 1 322 ? 16.438 -37.719 -23.531 1 79.88 322 THR A CA 1
ATOM 2566 C C . THR A 1 322 ? 15.82 -36.406 -23.938 1 79.88 322 THR A C 1
ATOM 2568 O O . THR A 1 322 ? 15.047 -36.312 -24.891 1 79.88 322 THR A O 1
ATOM 2571 N N . TRP A 1 323 ? 15.922 -35.406 -23.125 1 89.69 323 TRP A N 1
ATOM 2572 C CA . TRP A 1 323 ? 15.344 -34.094 -23.328 1 89.69 323 TRP A CA 1
ATOM 2573 C C . TRP A 1 323 ? 16.422 -33.062 -23.625 1 89.69 323 TRP A C 1
ATOM 2575 O O . TRP A 1 323 ? 17.516 -33.125 -23.062 1 89.69 323 TRP A O 1
ATOM 2585 N N . SER A 1 324 ? 16.141 -32.156 -24.562 1 92.25 324 SER A N 1
ATOM 2586 C CA . SER A 1 324 ? 16.953 -30.969 -24.844 1 92.25 324 SER A CA 1
ATOM 2587 C C . SER A 1 324 ? 16.094 -29.703 -24.766 1 92.25 324 SER A C 1
ATOM 2589 O O . SER A 1 324 ? 14.891 -29.766 -24.5 1 92.25 324 SER A O 1
ATOM 2591 N N . VAL A 1 325 ? 16.75 -28.531 -24.859 1 94.25 325 VAL A N 1
ATOM 2592 C CA . VAL A 1 325 ? 16.047 -27.25 -24.797 1 94.25 325 VAL A CA 1
ATOM 2593 C C . VAL A 1 325 ? 16.312 -26.469 -26.078 1 94.25 325 VAL A C 1
ATOM 2595 O O . VAL A 1 325 ? 17.453 -26.344 -26.516 1 94.25 325 VAL A O 1
ATOM 2598 N N . THR A 1 326 ? 15.242 -26.031 -26.672 1 93.38 326 THR A N 1
ATOM 2599 C CA . THR A 1 326 ? 15.344 -25.094 -27.766 1 93.38 326 THR A CA 1
ATOM 2600 C C . THR A 1 326 ? 15.211 -23.656 -27.266 1 93.38 326 THR A C 1
ATOM 2602 O O . THR A 1 326 ? 14.227 -23.312 -26.609 1 93.38 326 THR A O 1
ATOM 2605 N N . LEU A 1 327 ? 16.125 -22.844 -27.594 1 93.19 327 LEU A N 1
ATOM 2606 C CA . LEU A 1 327 ? 16.125 -21.469 -27.109 1 93.19 327 LEU A CA 1
ATOM 2607 C C . LEU A 1 327 ? 15.219 -20.594 -27.969 1 93.19 327 LEU A C 1
ATOM 2609 O O . LEU A 1 327 ? 15.164 -20.75 -29.188 1 93.19 327 LEU A O 1
ATOM 2613 N N . ASP A 1 328 ? 14.531 -19.656 -27.297 1 93.31 328 ASP A N 1
ATOM 2614 C CA . ASP A 1 328 ? 13.719 -18.688 -28.016 1 93.31 328 ASP A CA 1
ATOM 2615 C C . ASP A 1 328 ? 14.594 -17.609 -28.672 1 93.31 328 ASP A C 1
ATOM 2617 O O . ASP A 1 328 ? 15.523 -17.109 -28.047 1 93.31 328 ASP A O 1
ATOM 2621 N N . THR A 1 329 ? 14.258 -17.328 -29.938 1 88.62 329 THR A N 1
ATOM 2622 C CA . THR A 1 329 ? 15.039 -16.328 -30.656 1 88.62 329 THR A CA 1
ATOM 2623 C C . THR A 1 329 ? 14.203 -15.078 -30.922 1 88.62 329 THR A C 1
ATOM 2625 O O . THR A 1 329 ? 12.969 -15.133 -30.938 1 88.62 329 THR A O 1
ATOM 2628 N N . VAL A 1 330 ? 14.836 -13.891 -30.922 1 85.31 330 VAL A N 1
ATOM 2629 C CA . VAL A 1 330 ? 14.195 -12.633 -31.297 1 85.31 330 VAL A CA 1
ATOM 2630 C C . VAL A 1 330 ? 14.5 -12.312 -32.75 1 85.31 330 VAL A C 1
ATOM 2632 O O . VAL A 1 330 ? 15.633 -12.484 -33.219 1 85.31 330 VAL A O 1
ATOM 2635 N N . ASP A 1 331 ? 13.344 -12.266 -33.625 1 68.75 331 ASP A N 1
ATOM 2636 C CA . ASP A 1 331 ? 13.539 -11.906 -35.031 1 68.75 331 ASP A CA 1
ATOM 2637 C C . ASP A 1 331 ? 14.195 -10.539 -35.156 1 68.75 331 ASP A C 1
ATOM 2639 O O . ASP A 1 331 ? 13.734 -9.562 -34.562 1 68.75 331 ASP A O 1
ATOM 2643 N N . GLN A 1 332 ? 15.32 -10.461 -35.312 1 54.5 332 GLN A N 1
ATOM 2644 C CA . GLN A 1 332 ? 15.906 -9.172 -35.656 1 54.5 332 GLN A CA 1
ATOM 2645 C C . GLN A 1 332 ? 15.266 -8.625 -36.938 1 54.5 332 GLN A C 1
ATOM 2647 O O . GLN A 1 332 ? 15.43 -9.203 -38.031 1 54.5 332 GLN A O 1
ATOM 2652 N N . THR A 1 333 ? 14.062 -8.172 -36.938 1 43.25 333 THR A N 1
ATOM 2653 C CA . THR A 1 333 ? 13.703 -7.57 -38.219 1 43.25 333 THR A CA 1
ATOM 2654 C C . THR A 1 333 ? 14.828 -6.668 -38.719 1 43.25 333 THR A C 1
ATOM 2656 O O . THR A 1 333 ? 14.883 -6.352 -39.906 1 43.25 333 THR A O 1
ATOM 2659 N N . ASP A 1 334 ? 15.023 -5.48 -38.031 1 40.19 334 ASP A N 1
ATOM 2660 C CA . ASP A 1 334 ? 15.516 -4.426 -38.906 1 40.19 334 ASP A CA 1
ATOM 2661 C C . ASP A 1 334 ? 16.75 -4.883 -39.688 1 40.19 334 ASP A C 1
ATOM 2663 O O . ASP A 1 334 ? 17.453 -5.809 -39.25 1 40.19 334 ASP A O 1
ATOM 2667 N N . GLU A 1 335 ? 17.406 -3.787 -40.625 1 37.56 335 GLU A N 1
ATOM 2668 C CA . GLU A 1 335 ? 17.906 -3.408 -41.938 1 37.56 335 GLU A CA 1
ATOM 2669 C C . GLU A 1 335 ? 19.344 -3.895 -42.156 1 37.56 335 GLU A C 1
ATOM 2671 O O . GLU A 1 335 ? 19.719 -4.273 -43.25 1 37.56 335 GLU A O 1
ATOM 2676 N N . SER A 1 336 ? 20.422 -2.949 -41.688 1 38.44 336 SER A N 1
ATOM 2677 C CA . SER A 1 336 ? 21.5 -2.666 -42.625 1 38.44 336 SER A CA 1
ATOM 2678 C C . SER A 1 336 ? 22.359 -3.898 -42.875 1 38.44 336 SER A C 1
ATOM 2680 O O . SER A 1 336 ? 22.719 -4.613 -41.938 1 38.44 336 SER A O 1
ATOM 2682 N N . PRO A 1 337 ? 22.469 -4.289 -44.219 1 39.22 337 PRO A N 1
ATOM 2683 C CA . PRO A 1 337 ? 23.297 -5.316 -44.844 1 39.22 337 PRO A CA 1
ATOM 2684 C C . PRO A 1 337 ? 24.688 -5.434 -44.188 1 39.22 337 PRO A C 1
ATOM 2686 O O . PRO A 1 337 ? 25.484 -6.297 -44.562 1 39.22 337 PRO A O 1
ATOM 2689 N N . SER A 1 338 ? 25.297 -4.117 -43.969 1 35.34 338 SER A N 1
ATOM 2690 C CA . SER A 1 338 ? 26.75 -4.145 -44.125 1 35.34 338 SER A CA 1
ATOM 2691 C C . SER A 1 338 ? 27.391 -5.23 -43.25 1 35.34 338 SER A C 1
ATOM 2693 O O . SER A 1 338 ? 28.297 -5.934 -43.688 1 35.34 338 SER A O 1
ATOM 2695 N N . SER A 1 339 ? 27.984 -4.719 -42.031 1 35.28 339 SER A N 1
ATOM 2696 C CA . SER A 1 339 ? 29.219 -5.309 -41.531 1 35.28 339 SER A CA 1
ATOM 2697 C C . SER A 1 339 ? 29.016 -6.773 -41.125 1 35.28 339 SER A C 1
ATOM 2699 O O . SER A 1 339 ? 27.875 -7.227 -40.969 1 35.28 339 SER A O 1
ATOM 2701 N N . SER A 1 340 ? 30.188 -7.441 -40.656 1 35 340 SER A N 1
ATOM 2702 C CA . SER A 1 340 ? 30.453 -8.859 -40.406 1 35 340 SER A CA 1
ATOM 2703 C C . SER A 1 340 ? 29.312 -9.516 -39.656 1 35 340 SER A C 1
ATOM 2705 O O . SER A 1 340 ? 28.766 -8.945 -38.719 1 35 340 SER A O 1
ATOM 2707 N N . LYS A 1 341 ? 28.625 -10.422 -40.344 1 40.34 341 LYS A N 1
ATOM 2708 C CA . LYS A 1 341 ? 27.672 -11.508 -40.156 1 40.34 341 LYS A CA 1
ATOM 2709 C C . LYS A 1 341 ? 27.906 -12.227 -38.812 1 40.34 341 LYS A C 1
ATOM 2711 O O . LYS A 1 341 ? 28.234 -13.414 -38.812 1 40.34 341 LYS A O 1
ATOM 2716 N N . THR A 1 342 ? 28.688 -11.68 -37.938 1 38.72 342 THR A N 1
ATOM 2717 C CA . THR A 1 342 ? 28.625 -12.539 -36.75 1 38.72 342 THR A CA 1
ATOM 2718 C C . THR A 1 342 ? 27.188 -12.758 -36.312 1 38.72 342 THR A C 1
ATOM 2720 O O . THR A 1 342 ? 26.5 -11.82 -35.906 1 38.72 342 THR A O 1
ATOM 2723 N N . THR A 1 343 ? 26.359 -13.641 -36.875 1 43.22 343 THR A N 1
ATOM 2724 C CA . THR A 1 343 ? 25.047 -14.188 -36.531 1 43.22 343 THR A CA 1
ATOM 2725 C C . THR A 1 343 ? 24.891 -14.344 -35.031 1 43.22 343 THR A C 1
ATOM 2727 O O . THR A 1 343 ? 25.188 -15.406 -34.469 1 43.22 343 THR A O 1
ATOM 2730 N N . SER A 1 344 ? 25.438 -13.547 -34.312 1 51.81 344 SER A N 1
ATOM 2731 C CA . SER A 1 344 ? 25.172 -13.742 -32.875 1 51.81 344 SER A CA 1
ATOM 2732 C C . SER A 1 344 ? 23.672 -13.797 -32.594 1 5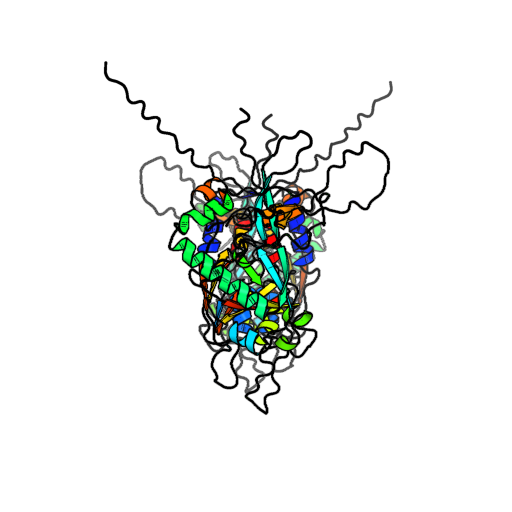1.81 344 SER A C 1
ATOM 2734 O O . SER A 1 344 ? 22.953 -12.844 -32.875 1 51.81 344 SER A O 1
ATOM 2736 N N . LYS A 1 345 ? 23.062 -15.008 -32.625 1 59.66 345 LYS A N 1
ATOM 2737 C CA . LYS A 1 345 ? 21.672 -15.297 -32.281 1 59.66 345 LYS A CA 1
ATOM 2738 C C . LYS A 1 345 ? 21.234 -14.547 -31.031 1 59.66 345 LYS A C 1
ATOM 2740 O O . LYS A 1 345 ? 21.891 -14.641 -30 1 59.66 345 LYS A O 1
ATOM 2745 N N . ASN A 1 346 ? 20.422 -13.523 -31.281 1 81.19 346 ASN A N 1
ATOM 2746 C CA . ASN A 1 346 ? 19.828 -12.781 -30.172 1 81.19 346 ASN A CA 1
ATOM 2747 C C . ASN A 1 346 ? 18.703 -13.57 -29.531 1 81.19 346 ASN A C 1
ATOM 2749 O O . ASN A 1 346 ? 17.656 -13.781 -30.141 1 81.19 346 ASN A O 1
ATOM 2753 N N . TYR A 1 347 ? 19.016 -14.227 -28.406 1 88.44 347 TYR A N 1
ATOM 2754 C CA . TYR A 1 347 ? 18.031 -15.016 -27.688 1 88.44 347 TYR A CA 1
ATOM 2755 C C . TYR A 1 347 ? 17.078 -14.117 -26.906 1 88.44 347 TYR A C 1
ATOM 2757 O O . TYR A 1 347 ? 17.484 -13.07 -26.391 1 88.44 347 TYR A O 1
ATOM 2765 N N . ALA A 1 348 ? 15.805 -14.586 -26.922 1 92.31 348 ALA A N 1
ATOM 2766 C CA . ALA A 1 348 ? 14.805 -13.867 -26.141 1 92.31 348 ALA A CA 1
ATOM 2767 C C . ALA A 1 348 ? 15.078 -14 -24.641 1 92.31 348 ALA A C 1
ATOM 2769 O O . ALA A 1 348 ? 15.602 -15.023 -24.188 1 92.31 348 ALA A O 1
ATOM 2770 N N . LYS A 1 349 ? 14.789 -12.93 -23.922 1 93.31 349 LYS A N 1
ATOM 2771 C CA . LYS A 1 349 ? 14.992 -12.945 -22.484 1 93.31 349 LYS A CA 1
ATOM 2772 C C . LYS A 1 349 ? 13.695 -12.648 -21.734 1 93.31 349 LYS A C 1
ATOM 2774 O O . LYS A 1 349 ? 12.805 -11.977 -22.281 1 93.31 349 LYS A O 1
ATOM 2779 N N . VAL A 1 350 ? 13.539 -13.195 -20.5 1 92.5 350 VAL A N 1
ATOM 2780 C CA . VAL A 1 350 ? 12.414 -12.938 -19.609 1 92.5 350 VAL A CA 1
ATOM 2781 C C . VAL A 1 350 ? 12.922 -12.656 -18.188 1 92.5 350 VAL A C 1
ATOM 2783 O O . VAL A 1 350 ? 14.031 -13.07 -17.828 1 92.5 350 VAL A O 1
ATOM 2786 N N . HIS A 1 351 ? 12.148 -11.883 -17.453 1 90.56 351 HIS A N 1
ATOM 2787 C CA . HIS A 1 351 ? 12.453 -11.68 -16.047 1 90.56 351 HIS A CA 1
ATOM 2788 C C . HIS A 1 351 ? 11.953 -12.852 -15.203 1 90.56 351 HIS A C 1
ATOM 2790 O O . HIS A 1 351 ? 10.789 -13.242 -15.312 1 90.56 351 HIS A O 1
ATOM 2796 N N . TRP A 1 352 ? 12.891 -13.406 -14.445 1 91.56 352 TRP A N 1
ATOM 2797 C CA . TRP A 1 352 ? 12.477 -14.523 -13.602 1 91.56 352 TRP A CA 1
ATOM 2798 C C . TRP A 1 352 ? 13.227 -14.516 -12.273 1 91.56 352 TRP A C 1
ATOM 2800 O O . TRP A 1 352 ? 14.297 -13.914 -12.164 1 91.56 352 TRP A O 1
ATOM 2810 N N . ILE A 1 353 ? 12.641 -15.227 -11.297 1 91.69 353 ILE A N 1
ATOM 2811 C CA . ILE A 1 353 ? 13.18 -15.273 -9.945 1 91.69 353 ILE A CA 1
ATOM 2812 C C . ILE A 1 353 ? 14.258 -16.359 -9.852 1 91.69 353 ILE A C 1
ATOM 2814 O O . ILE A 1 353 ? 14.008 -17.516 -10.195 1 91.69 353 ILE A O 1
ATOM 2818 N N . ALA A 1 354 ? 15.352 -16.016 -9.359 1 86.06 354 ALA A N 1
ATOM 2819 C CA . ALA A 1 354 ? 16.484 -16.938 -9.312 1 86.06 354 ALA A CA 1
ATOM 2820 C C . ALA A 1 354 ? 16.562 -17.641 -7.957 1 86.06 354 ALA A C 1
ATOM 2822 O O . ALA A 1 354 ? 17.016 -18.781 -7.867 1 86.06 354 ALA A O 1
ATOM 2823 N N . ALA A 1 355 ? 16.141 -16.891 -6.98 1 86.69 355 ALA A N 1
ATOM 2824 C CA . ALA A 1 355 ? 16.312 -17.422 -5.629 1 86.69 355 ALA A CA 1
ATOM 2825 C C . ALA A 1 355 ? 15.023 -18.062 -5.125 1 86.69 355 ALA A C 1
ATOM 2827 O O . ALA A 1 355 ? 13.922 -17.562 -5.383 1 86.69 355 ALA A O 1
ATOM 2828 N N . ASP A 1 356 ? 15.227 -19.188 -4.488 1 84.06 356 ASP A N 1
ATOM 2829 C CA . ASP A 1 356 ? 14.109 -19.875 -3.842 1 84.06 356 ASP A CA 1
ATOM 2830 C C . ASP A 1 356 ? 14.328 -19.969 -2.332 1 84.06 356 ASP A C 1
ATOM 2832 O O . ASP A 1 356 ? 15.141 -20.766 -1.866 1 84.06 356 ASP A O 1
ATOM 2836 N N . PRO A 1 357 ? 13.523 -19.203 -1.629 1 86.62 357 PRO A N 1
ATOM 2837 C CA . PRO A 1 357 ? 13.734 -19.172 -0.18 1 86.62 357 PRO A CA 1
ATOM 2838 C C . PRO A 1 357 ? 13.367 -20.484 0.499 1 86.62 357 PRO A C 1
ATOM 2840 O O . PRO A 1 357 ? 13.625 -20.672 1.691 1 86.62 357 PRO A O 1
ATOM 2843 N N . PHE A 1 358 ? 12.836 -21.406 -0.159 1 82.31 358 PHE A N 1
ATOM 2844 C CA . PHE A 1 358 ? 12.367 -22.641 0.437 1 82.31 358 PHE A CA 1
ATOM 2845 C C . PHE A 1 358 ? 13.359 -23.766 0.186 1 82.31 358 PHE A C 1
ATOM 2847 O O . PHE A 1 358 ? 13.141 -24.906 0.619 1 82.31 358 PHE A O 1
ATOM 2854 N N . ARG A 1 359 ? 14.398 -23.422 -0.436 1 76.44 359 ARG A N 1
ATOM 2855 C CA . ARG A 1 359 ? 15.445 -24.406 -0.707 1 76.44 359 ARG A CA 1
ATOM 2856 C C . ARG A 1 359 ? 16.438 -24.484 0.452 1 76.44 359 ARG A C 1
ATOM 2858 O O . ARG A 1 359 ? 16.422 -23.625 1.342 1 76.44 359 ARG A O 1
ATOM 2865 N N . GLN A 1 360 ? 17.297 -25.469 0.35 1 66.38 360 GLN A N 1
ATOM 2866 C CA . GLN A 1 360 ? 18.219 -25.828 1.424 1 66.38 360 GLN A CA 1
ATOM 2867 C C . GLN A 1 360 ? 19.297 -24.766 1.593 1 66.38 360 GLN A C 1
ATOM 2869 O O . GLN A 1 360 ? 19.375 -23.828 0.806 1 66.38 360 GLN A O 1
ATOM 2874 N N . ASP A 1 361 ? 20.016 -24.953 2.533 1 67.12 361 ASP A N 1
ATOM 2875 C CA . ASP A 1 361 ? 21.031 -24.031 3.047 1 67.12 361 ASP A CA 1
ATOM 2876 C C . ASP A 1 361 ? 22.062 -23.688 1.974 1 67.12 361 ASP A C 1
ATOM 2878 O O . ASP A 1 361 ? 22.438 -22.531 1.829 1 67.12 361 ASP A O 1
ATOM 2882 N N . ALA A 1 362 ? 22.469 -24.625 1.186 1 65.31 362 ALA A N 1
ATOM 2883 C CA . ALA A 1 362 ? 23.484 -24.344 0.184 1 65.31 362 ALA A CA 1
ATOM 2884 C C . ALA A 1 362 ? 23 -23.281 -0.8 1 65.31 362 ALA A C 1
ATOM 2886 O O . ALA A 1 362 ? 23.797 -22.453 -1.281 1 65.31 362 ALA A O 1
ATOM 2887 N N . HIS A 1 363 ? 21.766 -23.219 -1.071 1 73.25 363 HIS A N 1
ATOM 2888 C CA . HIS A 1 363 ? 21.156 -22.234 -1.946 1 73.25 363 HIS A CA 1
ATOM 2889 C C . HIS A 1 363 ? 21.25 -20.828 -1.345 1 73.25 363 HIS A C 1
ATOM 2891 O O . HIS A 1 363 ? 21.516 -19.859 -2.057 1 73.25 363 HIS A O 1
ATOM 2897 N N . ARG A 1 364 ? 21.312 -20.766 -0.1 1 77 364 ARG A N 1
ATOM 2898 C CA . ARG A 1 364 ? 21.266 -19.484 0.59 1 77 364 ARG A CA 1
ATOM 2899 C C . ARG A 1 364 ? 22.641 -18.812 0.56 1 77 364 ARG A C 1
ATOM 2901 O O . ARG A 1 364 ? 22.734 -17.578 0.583 1 77 364 ARG A O 1
ATOM 2908 N N . ASP A 1 365 ? 23.609 -19.625 0.409 1 81 365 ASP A N 1
ATOM 2909 C CA . ASP A 1 365 ? 24.953 -19.078 0.338 1 81 365 ASP A CA 1
ATOM 2910 C C . ASP A 1 365 ? 25.156 -18.266 -0.938 1 81 365 ASP A C 1
ATOM 2912 O O . ASP A 1 365 ? 25.922 -17.312 -0.955 1 81 365 ASP A O 1
ATOM 2916 N N . HIS A 1 366 ? 24.391 -18.688 -1.925 1 83.62 366 HIS A N 1
ATOM 2917 C CA . HIS A 1 366 ? 24.516 -18.016 -3.211 1 83.62 366 HIS A CA 1
ATOM 2918 C C . HIS A 1 366 ? 23.609 -16.797 -3.285 1 83.62 366 HIS A C 1
ATOM 2920 O O . HIS A 1 366 ? 23.75 -15.953 -4.172 1 83.62 366 HIS A O 1
ATOM 2926 N N . PHE A 1 367 ? 22.719 -16.719 -2.361 1 89.69 367 PHE A N 1
ATOM 2927 C CA . PHE A 1 367 ? 21.734 -15.633 -2.336 1 89.69 367 PHE A CA 1
ATOM 2928 C C . PHE A 1 367 ? 21.625 -15.039 -0.936 1 89.69 367 PHE A C 1
ATOM 2930 O O . PHE A 1 367 ? 20.594 -15.18 -0.281 1 89.69 367 PHE A O 1
ATOM 2937 N N . PRO A 1 368 ? 22.578 -14.219 -0.546 1 89.38 368 PRO A N 1
ATOM 2938 C CA . PRO A 1 368 ? 22.656 -13.742 0.837 1 89.38 368 PRO A CA 1
ATOM 2939 C C . PRO A 1 368 ? 21.453 -12.883 1.227 1 89.38 368 PRO A C 1
ATOM 2941 O O . PRO A 1 368 ? 21.062 -12.844 2.398 1 89.38 368 PRO A O 1
ATOM 2944 N N . LEU A 1 369 ? 20.844 -12.195 0.317 1 92.94 369 LEU A N 1
ATOM 2945 C CA . LEU A 1 369 ? 19.734 -11.305 0.637 1 92.94 369 LEU A CA 1
ATOM 2946 C C . LEU A 1 369 ? 18.5 -12.102 1.024 1 92.94 369 LEU A C 1
ATOM 2948 O O . LEU A 1 369 ? 17.547 -11.547 1.57 1 92.94 369 LEU A O 1
ATOM 2952 N N . LEU A 1 370 ? 18.516 -13.445 0.826 1 93.88 370 LEU A N 1
ATOM 2953 C CA . LEU A 1 370 ? 17.391 -14.289 1.173 1 93.88 370 LEU A CA 1
ATOM 2954 C C . LEU A 1 370 ? 17.125 -14.258 2.676 1 93.88 370 LEU A C 1
ATOM 2956 O O . LEU A 1 370 ? 16.031 -14.594 3.127 1 93.88 370 LEU A O 1
ATOM 2960 N N . ARG A 1 371 ? 18.109 -13.906 3.406 1 92.19 371 ARG A N 1
ATOM 2961 C CA . ARG A 1 371 ? 17.953 -13.867 4.859 1 92.19 371 ARG A CA 1
ATOM 2962 C C . ARG A 1 371 ? 16.906 -12.852 5.27 1 92.19 371 ARG A C 1
ATOM 2964 O O . ARG A 1 371 ? 16.359 -12.922 6.371 1 92.19 371 ARG A O 1
ATOM 2971 N N . TYR A 1 372 ? 16.656 -11.867 4.371 1 95.12 372 TYR A N 1
ATOM 2972 C CA . TYR A 1 372 ? 15.68 -10.828 4.691 1 95.12 372 TYR A CA 1
ATOM 2973 C C . TYR A 1 372 ? 14.297 -11.188 4.164 1 95.12 372 TYR A C 1
ATOM 2975 O O . TYR A 1 372 ? 13.328 -10.469 4.402 1 95.12 372 TYR A O 1
ATOM 2983 N N . ALA A 1 373 ? 14.148 -12.312 3.447 1 95.62 373 ALA A N 1
ATOM 2984 C CA . ALA A 1 373 ? 12.875 -12.695 2.836 1 95.62 373 ALA A CA 1
ATOM 2985 C C . ALA A 1 373 ? 11.898 -13.211 3.887 1 95.62 373 ALA A C 1
ATOM 2987 O O . ALA A 1 373 ? 12.281 -13.477 5.027 1 95.62 373 ALA A O 1
ATOM 2988 N N . HIS A 1 374 ? 10.625 -13.297 3.527 1 96.38 374 HIS A N 1
ATOM 2989 C CA . HIS A 1 374 ? 9.539 -13.688 4.422 1 96.38 374 HIS A CA 1
ATOM 2990 C C . HIS A 1 374 ? 8.789 -14.906 3.881 1 96.38 374 HIS A C 1
ATOM 2992 O O . HIS A 1 374 ? 7.609 -14.812 3.553 1 96.38 374 HIS A O 1
ATOM 2998 N N . PRO A 1 375 ? 9.438 -16.062 3.881 1 94.31 375 PRO A N 1
ATOM 2999 C CA . PRO A 1 375 ? 8.797 -17.25 3.332 1 94.31 375 PRO A CA 1
ATOM 3000 C C . PRO A 1 375 ? 7.641 -17.75 4.199 1 94.31 375 PRO A C 1
ATOM 3002 O O . PRO A 1 375 ? 7.762 -17.812 5.426 1 94.31 375 PRO A O 1
ATOM 3005 N N . MET A 1 376 ? 6.527 -18 3.59 1 93.88 376 MET A N 1
ATOM 3006 C CA . MET A 1 376 ? 5.371 -18.656 4.18 1 93.88 376 MET A CA 1
ATOM 3007 C C . MET A 1 376 ? 5.09 -19.984 3.48 1 93.88 376 MET A C 1
ATOM 3009 O O . MET A 1 376 ? 4.332 -20.031 2.508 1 93.88 376 MET A O 1
ATOM 3013 N N . PRO A 1 377 ? 5.641 -21.047 4.047 1 91.5 377 PRO A N 1
ATOM 3014 C CA . PRO A 1 377 ? 5.496 -22.328 3.375 1 91.5 377 PRO A CA 1
ATOM 3015 C C . PRO A 1 377 ? 4.176 -23.031 3.705 1 91.5 377 PRO A C 1
ATOM 3017 O O . PRO A 1 377 ? 3.479 -22.625 4.641 1 91.5 377 PRO A O 1
ATOM 3020 N N . ASN A 1 378 ? 3.771 -23.891 2.857 1 91.75 378 ASN A N 1
ATOM 3021 C CA . ASN A 1 378 ? 2.752 -24.906 3.109 1 91.75 378 ASN A CA 1
ATOM 3022 C C . ASN A 1 378 ? 1.37 -24.281 3.283 1 91.75 378 ASN A C 1
ATOM 3024 O O . ASN A 1 378 ? 0.649 -24.609 4.227 1 91.75 378 ASN A O 1
ATOM 3028 N N . VAL A 1 379 ? 1.046 -23.312 2.477 1 96.31 379 VAL A N 1
ATOM 3029 C CA . VAL A 1 379 ? -0.33 -22.844 2.416 1 96.31 379 VAL A CA 1
ATOM 3030 C C . VAL A 1 379 ? -1.184 -23.812 1.612 1 96.31 379 VAL A C 1
ATOM 3032 O O . VAL A 1 379 ? -1.153 -23.812 0.379 1 96.31 379 VAL A O 1
ATOM 3035 N N . ARG A 1 380 ? -1.954 -24.594 2.334 1 97.81 380 ARG A N 1
ATOM 3036 C CA . ARG A 1 380 ? -2.742 -25.656 1.709 1 97.81 380 ARG A CA 1
ATOM 3037 C C . ARG A 1 380 ? -4.145 -25.156 1.371 1 97.81 380 ARG A C 1
ATOM 3039 O O . ARG A 1 380 ? -4.797 -24.516 2.191 1 97.81 380 ARG A O 1
ATOM 3046 N N . VAL A 1 381 ? -4.562 -25.359 0.222 1 98.56 381 VAL A N 1
ATOM 3047 C CA . VAL A 1 381 ? -5.914 -25.078 -0.249 1 98.56 381 VAL A CA 1
ATOM 3048 C C . VAL A 1 381 ? -6.598 -26.375 -0.67 1 98.56 381 VAL A C 1
ATOM 3050 O O . VAL A 1 381 ? -6.195 -27 -1.651 1 98.56 381 VAL A O 1
ATOM 3053 N N . ARG A 1 382 ? -7.633 -26.734 0.057 1 98.19 382 ARG A N 1
ATOM 3054 C CA . ARG A 1 382 ? -8.289 -28.016 -0.152 1 98.19 382 ARG A CA 1
ATOM 3055 C C . ARG A 1 382 ? -9.523 -27.875 -1.028 1 98.19 382 ARG A C 1
ATOM 3057 O O . ARG A 1 382 ? -10 -26.75 -1.252 1 98.19 382 ARG A O 1
ATOM 3064 N N . ALA A 1 383 ? -9.969 -29.078 -1.474 1 98.12 383 ALA A N 1
ATOM 3065 C CA . ALA A 1 383 ? -11.203 -29.094 -2.262 1 98.12 383 ALA A CA 1
ATOM 3066 C C . ALA A 1 383 ? -12.312 -28.328 -1.56 1 98.12 383 ALA A C 1
ATOM 3068 O O . ALA A 1 383 ? -12.562 -28.531 -0.369 1 98.12 383 ALA A O 1
ATOM 3069 N N . GLY A 1 384 ? -12.883 -27.359 -2.311 1 97.5 384 GLY A N 1
ATOM 3070 C CA . GLY A 1 384 ? -13.969 -26.578 -1.756 1 97.5 384 GLY A CA 1
ATOM 3071 C C . GLY A 1 384 ? -13.508 -25.25 -1.176 1 97.5 384 GLY A C 1
ATOM 3072 O O . GLY A 1 384 ? -14.336 -24.422 -0.784 1 97.5 384 GLY A O 1
ATOM 3073 N N . GLU A 1 385 ? -12.211 -25.062 -1.108 1 98.31 385 GLU A N 1
ATOM 3074 C CA . GLU A 1 385 ? -11.664 -23.828 -0.577 1 98.31 385 GLU A CA 1
ATOM 3075 C C . GLU A 1 385 ? -11.141 -22.938 -1.696 1 98.31 385 GLU A C 1
ATOM 3077 O O . GLU A 1 385 ? -10.75 -23.422 -2.758 1 98.31 385 GLU A O 1
ATOM 3082 N N . MET A 1 386 ? -11.203 -21.625 -1.437 1 98.81 386 MET A N 1
ATOM 3083 C CA . MET A 1 386 ? -10.68 -20.609 -2.348 1 98.81 386 MET A CA 1
ATOM 3084 C C . MET A 1 386 ? -9.562 -19.812 -1.688 1 98.81 386 MET A C 1
ATOM 3086 O O . MET A 1 386 ? -9.719 -19.344 -0.559 1 98.81 386 MET A O 1
ATOM 3090 N N . LEU A 1 387 ? -8.461 -19.703 -2.361 1 98.88 387 LEU A N 1
ATOM 3091 C CA . LEU A 1 387 ? -7.387 -18.812 -1.932 1 98.88 387 LEU A CA 1
ATOM 3092 C C . LEU A 1 387 ? -7.473 -17.484 -2.658 1 98.88 387 LEU A C 1
ATOM 3094 O O . LEU A 1 387 ? -7.488 -17.438 -3.891 1 98.88 387 LEU A O 1
ATOM 3098 N N . TYR A 1 388 ? -7.621 -16.438 -1.946 1 98.88 388 TYR A N 1
ATOM 3099 C CA . TYR A 1 388 ? -7.297 -15.133 -2.51 1 98.88 388 TYR A CA 1
ATOM 3100 C C . TYR A 1 388 ? -5.801 -14.859 -2.432 1 98.88 388 TYR A C 1
ATOM 3102 O O . TYR A 1 388 ? -5.234 -14.789 -1.339 1 98.88 388 TYR A O 1
ATOM 3110 N N . LEU A 1 389 ? -5.211 -14.773 -3.492 1 98.81 389 LEU A N 1
ATOM 3111 C CA . LEU A 1 389 ? -3.803 -14.414 -3.625 1 98.81 389 LEU A CA 1
ATOM 3112 C C . LEU A 1 389 ? -3.65 -13.031 -4.242 1 98.81 389 LEU A C 1
ATOM 3114 O O . LEU A 1 389 ? -3.857 -12.852 -5.445 1 98.81 389 LEU A O 1
ATOM 3118 N N . PRO A 1 390 ? -3.27 -12.023 -3.43 1 98.5 390 PRO A N 1
ATOM 3119 C CA . PRO A 1 390 ? -3.168 -10.672 -3.982 1 98.5 390 PRO A CA 1
ATOM 3120 C C . PRO A 1 390 ? -2.111 -10.562 -5.078 1 98.5 390 PRO A C 1
ATOM 3122 O O . PRO A 1 390 ? -1.138 -11.312 -5.082 1 98.5 390 PRO A O 1
ATOM 3125 N N . ALA A 1 391 ? -2.312 -9.617 -5.922 1 98.38 391 ALA A N 1
ATOM 3126 C CA . ALA A 1 391 ? -1.346 -9.32 -6.98 1 98.38 391 ALA A CA 1
ATOM 3127 C C . ALA A 1 391 ? 0.05 -9.109 -6.398 1 98.38 391 ALA A C 1
ATOM 3129 O O . ALA A 1 391 ? 0.198 -8.547 -5.312 1 98.38 391 ALA A O 1
ATOM 3130 N N . LEU A 1 392 ? 1.076 -9.617 -7.094 1 98.25 392 LEU A N 1
ATOM 3131 C CA . LEU A 1 392 ? 2.494 -9.344 -6.883 1 98.25 392 LEU A CA 1
ATOM 3132 C C . LEU A 1 392 ? 3.059 -10.227 -5.777 1 98.25 392 LEU A C 1
ATOM 3134 O O . LEU A 1 392 ? 4.266 -10.211 -5.516 1 98.25 392 LEU A O 1
ATOM 3138 N N . TRP A 1 393 ? 2.193 -11 -5.062 1 98.44 393 TRP A N 1
ATOM 3139 C CA . TRP A 1 393 ? 2.746 -11.992 -4.148 1 98.44 393 TRP A CA 1
ATOM 3140 C C . TRP A 1 393 ? 3.535 -13.055 -4.906 1 98.44 393 TRP A C 1
ATOM 3142 O O . TRP A 1 393 ? 3.057 -13.594 -5.906 1 98.44 393 TRP A O 1
ATOM 3152 N N . PHE A 1 394 ? 4.711 -13.289 -4.445 1 97.56 394 PHE A N 1
ATOM 3153 C CA . PHE A 1 394 ? 5.496 -14.383 -4.996 1 97.56 394 PHE A CA 1
ATOM 3154 C C . PHE A 1 394 ? 4.973 -15.727 -4.504 1 97.56 394 PHE A C 1
ATOM 3156 O O . PHE A 1 394 ? 4.574 -15.852 -3.346 1 97.56 394 PHE A O 1
ATOM 3163 N N . HIS A 1 395 ? 5.004 -16.703 -5.469 1 97.06 395 HIS A N 1
ATOM 3164 C CA . HIS A 1 395 ? 4.484 -17.984 -5.035 1 97.06 395 HIS A CA 1
ATOM 3165 C C . HIS A 1 395 ? 5.062 -19.125 -5.875 1 97.06 395 HIS A C 1
ATOM 3167 O O . HIS A 1 395 ? 5.34 -18.938 -7.062 1 97.06 395 HIS A O 1
ATOM 3173 N N . ARG A 1 396 ? 5.34 -20.125 -5.234 1 95.19 396 ARG A N 1
ATOM 3174 C CA . ARG A 1 396 ? 5.586 -21.453 -5.773 1 95.19 396 ARG A CA 1
ATOM 3175 C C . ARG A 1 396 ? 4.426 -22.391 -5.461 1 95.19 396 ARG A C 1
ATOM 3177 O O . ARG A 1 396 ? 3.879 -22.375 -4.355 1 95.19 396 ARG A O 1
ATOM 3184 N N . VAL A 1 397 ? 4.039 -23.188 -6.492 1 96 397 VAL A N 1
ATOM 3185 C CA . VAL A 1 397 ? 2.826 -23.969 -6.293 1 96 397 VAL A CA 1
ATOM 3186 C C . VAL A 1 397 ? 3.1 -25.438 -6.621 1 96 397 VAL A C 1
ATOM 3188 O O . VAL A 1 397 ? 3.775 -25.734 -7.605 1 96 397 VAL A O 1
ATOM 3191 N N . THR A 1 398 ? 2.662 -26.281 -5.797 1 93.62 398 THR A N 1
ATOM 3192 C CA . THR A 1 398 ? 2.617 -27.734 -6.031 1 93.62 398 THR A CA 1
ATOM 3193 C C . THR A 1 398 ? 1.299 -28.312 -5.535 1 93.62 398 THR A C 1
ATOM 3195 O O . THR A 1 398 ? 0.327 -27.578 -5.328 1 93.62 398 THR A O 1
ATOM 3198 N N . GLN A 1 399 ? 1.123 -29.562 -5.691 1 95.88 399 GLN A N 1
ATOM 3199 C CA . GLN A 1 399 ? -0.062 -30.25 -5.199 1 95.88 399 GLN A CA 1
ATOM 3200 C C . GLN A 1 399 ? 0.298 -31.625 -4.641 1 95.88 399 GLN A C 1
ATOM 3202 O O . GLN A 1 399 ? 1.309 -32.219 -5.031 1 95.88 399 GLN A O 1
ATOM 3207 N N . ASN A 1 400 ? -0.518 -32.094 -3.768 1 94.5 400 ASN A N 1
ATOM 3208 C CA . ASN A 1 400 ? -0.184 -33.312 -3.025 1 94.5 400 ASN A CA 1
ATOM 3209 C C . ASN A 1 400 ? -0.767 -34.531 -3.689 1 94.5 400 ASN A C 1
ATOM 3211 O O . ASN A 1 400 ? -0.41 -35.656 -3.334 1 94.5 400 ASN A O 1
ATOM 3215 N N . CYS A 1 401 ? -1.627 -34.438 -4.551 1 96.81 401 CYS A N 1
ATOM 3216 C CA . CYS A 1 401 ? -2.307 -35.5 -5.289 1 96.81 401 CYS A CA 1
ATOM 3217 C C . CYS A 1 401 ? -2.912 -34.969 -6.582 1 96.81 401 CYS A C 1
ATOM 3219 O O . CYS A 1 401 ? -2.613 -33.844 -6.992 1 96.81 401 CYS A O 1
ATOM 3221 N N . GLU A 1 402 ? -3.535 -35.906 -7.273 1 98 402 GLU A N 1
ATOM 3222 C CA . GLU A 1 402 ? -4.301 -35.438 -8.414 1 98 402 GLU A CA 1
ATOM 3223 C C . GLU A 1 402 ? -5.242 -34.312 -8.008 1 98 402 GLU A C 1
ATOM 3225 O O . GLU A 1 402 ? -6.086 -34.469 -7.125 1 98 402 GLU A O 1
ATOM 3230 N N . THR A 1 403 ? -5.039 -33.094 -8.555 1 98.56 403 THR A N 1
ATOM 3231 C CA . THR A 1 403 ? -5.734 -31.906 -8.125 1 98.56 403 THR A CA 1
ATOM 3232 C C . THR A 1 403 ? -6.258 -31.109 -9.328 1 98.56 403 THR A C 1
ATOM 3234 O O . THR A 1 403 ? -5.574 -31 -10.344 1 98.56 403 THR A O 1
ATOM 3237 N N . ILE A 1 404 ? -7.477 -30.625 -9.242 1 98.62 404 ILE A N 1
ATOM 3238 C CA . ILE A 1 404 ? -8.07 -29.719 -10.211 1 98.62 404 ILE A CA 1
ATOM 3239 C C . ILE A 1 404 ? -8.414 -28.391 -9.531 1 98.62 404 ILE A C 1
ATOM 3241 O O . ILE A 1 404 ? -9.062 -28.375 -8.484 1 98.62 404 ILE A O 1
ATOM 3245 N N . GLY A 1 405 ? -7.922 -27.312 -10.055 1 98.25 405 GLY A N 1
ATOM 3246 C CA . GLY A 1 405 ? -8.25 -25.984 -9.586 1 98.25 405 GLY A CA 1
ATOM 3247 C C . GLY A 1 405 ? -8.688 -25.047 -10.695 1 98.25 405 GLY A C 1
ATOM 3248 O O . GLY A 1 405 ? -8.375 -25.281 -11.867 1 98.25 405 GLY A O 1
ATOM 3249 N N . ILE A 1 406 ? -9.445 -24.062 -10.367 1 98.31 406 ILE A N 1
ATOM 3250 C CA . ILE A 1 406 ? -9.781 -22.984 -11.281 1 98.31 406 ILE A CA 1
ATOM 3251 C C . ILE A 1 406 ? -9.406 -21.641 -10.656 1 98.31 406 ILE A C 1
ATOM 3253 O O . ILE A 1 406 ? -9.422 -21.5 -9.43 1 98.31 406 ILE A O 1
ATOM 3257 N N . ASN A 1 407 ? -9.031 -20.703 -11.477 1 98.31 407 ASN A N 1
ATOM 3258 C CA . ASN A 1 407 ? -8.773 -19.391 -10.922 1 98.31 407 ASN A CA 1
ATOM 3259 C C . ASN A 1 407 ? -9.445 -18.297 -11.742 1 98.31 407 ASN A C 1
ATOM 3261 O O . ASN A 1 407 ? -9.75 -18.484 -12.922 1 98.31 407 ASN A O 1
ATOM 3265 N N . TYR A 1 408 ? -9.812 -17.281 -11.125 1 97.75 408 TYR A N 1
ATOM 3266 C CA . TYR A 1 408 ? -10.32 -16.031 -11.695 1 97.75 408 TYR A CA 1
ATOM 3267 C C . TYR A 1 408 ? -9.312 -14.906 -11.508 1 97.75 408 TYR A C 1
ATOM 3269 O O . TYR A 1 408 ? -8.984 -14.531 -10.375 1 97.75 408 TYR A O 1
ATOM 3277 N N . TRP A 1 409 ? -8.805 -14.398 -12.625 1 97.62 409 TRP A N 1
ATOM 3278 C CA . TRP A 1 409 ? -7.84 -13.297 -12.594 1 97.62 409 TRP A CA 1
ATOM 3279 C C . TRP A 1 409 ? -8.523 -11.969 -12.875 1 97.62 409 TRP A C 1
ATOM 3281 O O . TRP A 1 409 ? -9.18 -11.797 -13.906 1 97.62 409 TRP A O 1
ATOM 3291 N N . TYR A 1 410 ? -8.422 -11.102 -11.938 1 95.94 410 TYR A N 1
ATOM 3292 C CA . TYR A 1 410 ? -8.836 -9.719 -12.133 1 95.94 410 TYR A CA 1
ATOM 3293 C C . TYR A 1 410 ? -7.633 -8.797 -12.258 1 95.94 410 TYR A C 1
ATOM 3295 O O . TYR A 1 410 ? -6.641 -8.961 -11.539 1 95.94 410 TYR A O 1
ATOM 3303 N N . ASP A 1 411 ? -7.691 -7.855 -13.078 1 92.94 411 ASP A N 1
ATOM 3304 C CA . ASP A 1 411 ? -6.574 -6.93 -13.234 1 92.94 411 ASP A CA 1
ATOM 3305 C C . ASP A 1 411 ? -6.27 -6.207 -11.93 1 92.94 411 ASP A C 1
ATOM 3307 O O . ASP A 1 411 ? -7.184 -5.824 -11.195 1 92.94 411 ASP A O 1
ATOM 3311 N N . MET A 1 412 ? -4.992 -6.016 -11.648 1 92.81 412 MET A N 1
ATOM 3312 C CA . MET A 1 412 ? -4.617 -5.254 -10.461 1 92.81 412 MET A CA 1
ATOM 3313 C C . MET A 1 412 ? -4.711 -3.754 -10.719 1 92.81 412 MET A C 1
ATOM 3315 O O . MET A 1 412 ? -4.777 -3.324 -11.875 1 92.81 412 MET A O 1
ATOM 3319 N N . CYS A 1 413 ? -4.672 -3.008 -9.633 1 90.94 413 CYS A N 1
ATOM 3320 C CA . CYS A 1 413 ? -4.617 -1.554 -9.727 1 90.94 413 CYS A CA 1
ATOM 3321 C C . CYS A 1 413 ? -3.174 -1.067 -9.797 1 90.94 413 CYS A C 1
ATOM 3323 O O . CYS A 1 413 ? -2.484 -0.988 -8.781 1 90.94 413 CYS A O 1
ATOM 3325 N N . PHE A 1 414 ? -2.752 -0.648 -10.977 1 92.62 414 PHE A N 1
ATOM 3326 C CA . PHE A 1 414 ? -1.39 -0.15 -11.125 1 92.62 414 PHE A CA 1
ATOM 3327 C C . PHE A 1 414 ? -1.266 1.26 -10.562 1 92.62 414 PHE A C 1
ATOM 3329 O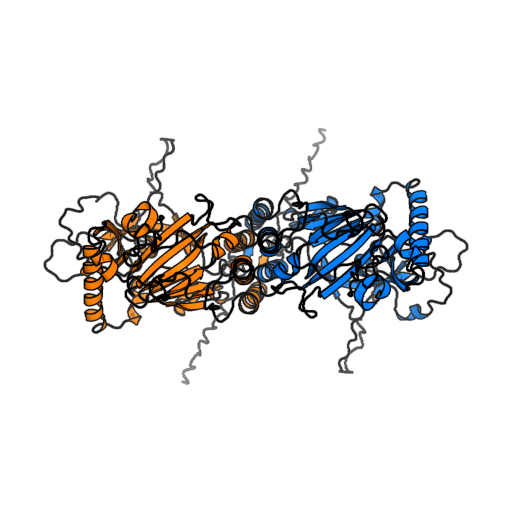 O . PHE A 1 414 ? -0.173 1.69 -10.188 1 92.62 414 PHE A O 1
ATOM 3336 N N . ASP A 1 415 ? -2.377 1.959 -10.555 1 92.69 415 ASP A N 1
ATOM 3337 C CA . ASP A 1 415 ? -2.4 3.314 -10.016 1 92.69 415 ASP A CA 1
ATOM 3338 C C . ASP A 1 415 ? -2.465 3.299 -8.492 1 92.69 415 ASP A C 1
ATOM 3340 O O . ASP A 1 415 ? -3.438 3.771 -7.902 1 92.69 415 ASP A O 1
ATOM 3344 N N . SER A 1 416 ? -1.396 2.803 -7.84 1 93.62 416 SER A N 1
ATOM 3345 C CA . SER A 1 416 ? -1.433 2.564 -6.398 1 93.62 416 SER A CA 1
ATOM 3346 C C . SER A 1 416 ? -0.041 2.676 -5.785 1 93.62 416 SER A C 1
ATOM 3348 O O . SER A 1 416 ? 0.964 2.5 -6.477 1 93.62 416 SER A O 1
ATOM 3350 N N . PRO A 1 417 ? -0.042 2.959 -4.488 1 97.06 417 PRO A N 1
ATOM 3351 C CA . PRO A 1 417 ? 1.253 2.951 -3.805 1 97.06 417 PRO A CA 1
ATOM 3352 C C . PRO A 1 417 ? 1.933 1.584 -3.844 1 97.06 417 PRO A C 1
ATOM 3354 O O . PRO A 1 417 ? 3.162 1.503 -3.912 1 97.06 417 PRO A O 1
ATOM 3357 N N . LEU A 1 418 ? 1.171 0.548 -3.85 1 96.62 418 LEU A N 1
ATOM 3358 C CA . LEU A 1 418 ? 1.74 -0.794 -3.811 1 96.62 418 LEU A CA 1
ATOM 3359 C C . LEU A 1 418 ? 2.629 -1.044 -5.027 1 96.62 418 LEU A C 1
ATOM 3361 O O . LEU A 1 418 ? 3.756 -1.525 -4.887 1 96.62 418 LEU A O 1
ATOM 3365 N N . TRP A 1 419 ? 2.119 -0.67 -6.207 1 97.25 419 TRP A N 1
ATOM 3366 C CA . TRP A 1 419 ? 2.922 -0.859 -7.41 1 97.25 419 TRP A CA 1
ATOM 3367 C C . TRP A 1 419 ? 4.18 0.001 -7.363 1 97.25 419 TRP A C 1
ATOM 3369 O O . TRP A 1 419 ? 5.273 -0.469 -7.691 1 97.25 419 TRP A O 1
ATOM 3379 N N . CYS A 1 420 ? 4.039 1.262 -6.953 1 98.12 420 CYS A N 1
ATOM 3380 C CA . CYS A 1 420 ? 5.164 2.188 -6.93 1 98.12 420 CYS A CA 1
ATOM 3381 C C . CYS A 1 420 ? 6.281 1.666 -6.027 1 98.12 420 CYS A C 1
ATOM 3383 O O . CYS A 1 420 ? 7.449 1.671 -6.418 1 98.12 420 CYS A O 1
ATOM 3385 N N . TYR A 1 421 ? 5.914 1.192 -4.875 1 98.44 421 TYR A N 1
ATOM 3386 C CA . TYR A 1 421 ? 6.898 0.689 -3.922 1 98.44 421 TYR A CA 1
ATOM 3387 C C . TYR A 1 421 ? 7.496 -0.627 -4.398 1 98.44 421 TYR A C 1
ATOM 3389 O O . TYR A 1 421 ? 8.703 -0.851 -4.27 1 98.44 421 TYR A O 1
ATOM 3397 N N . PHE A 1 422 ? 6.625 -1.483 -4.918 1 98.19 422 PHE A N 1
ATOM 3398 C CA . PHE A 1 422 ? 7.094 -2.758 -5.453 1 98.19 422 PHE A CA 1
ATOM 3399 C C . PHE A 1 422 ? 8.133 -2.539 -6.543 1 98.19 422 PHE A C 1
ATOM 3401 O O . PHE A 1 422 ? 9.203 -3.16 -6.527 1 98.19 422 PHE A O 1
ATOM 3408 N N . HIS A 1 423 ? 7.809 -1.671 -7.48 1 97.69 423 HIS A N 1
ATOM 3409 C CA . HIS A 1 423 ? 8.688 -1.37 -8.609 1 97.69 423 HIS A CA 1
ATOM 3410 C C . HIS A 1 423 ? 10 -0.758 -8.133 1 97.69 423 HIS A C 1
ATOM 3412 O O . HIS A 1 423 ? 11.062 -1.057 -8.68 1 97.69 423 HIS A O 1
ATOM 3418 N N . LEU A 1 424 ? 9.969 0.052 -7.094 1 98.06 424 LEU A N 1
ATOM 3419 C CA . LEU A 1 424 ? 11.18 0.59 -6.496 1 98.06 424 LEU A CA 1
ATOM 3420 C C . LEU A 1 424 ? 12.086 -0.533 -5.992 1 98.06 424 LEU A C 1
ATOM 3422 O O . LEU A 1 424 ? 13.281 -0.557 -6.293 1 98.06 424 LEU A O 1
ATOM 3426 N N . LEU A 1 425 ? 11.5 -1.449 -5.242 1 97.62 425 LEU A N 1
ATOM 3427 C CA . LEU A 1 425 ? 12.266 -2.553 -4.676 1 97.62 425 LEU A CA 1
ATOM 3428 C C . LEU A 1 425 ? 12.914 -3.389 -5.777 1 97.62 425 LEU A C 1
ATOM 3430 O O . LEU A 1 425 ? 14.062 -3.824 -5.641 1 97.62 425 LEU A O 1
ATOM 3434 N N . GLN A 1 426 ? 12.156 -3.58 -6.844 1 95.44 426 GLN A N 1
ATOM 3435 C CA . GLN A 1 426 ? 12.664 -4.379 -7.953 1 95.44 426 GLN A CA 1
ATOM 3436 C C . GLN A 1 426 ? 13.906 -3.736 -8.57 1 95.44 426 GLN A C 1
ATOM 3438 O O . GLN A 1 426 ? 14.75 -4.426 -9.148 1 95.44 426 GLN A O 1
ATOM 3443 N N . GLN A 1 427 ? 13.992 -2.391 -8.453 1 94.88 427 GLN A N 1
ATOM 3444 C CA . GLN A 1 427 ? 15.047 -1.653 -9.141 1 94.88 427 GLN A CA 1
ATOM 3445 C C . GLN A 1 427 ? 16.281 -1.513 -8.266 1 94.88 427 GLN A C 1
ATOM 3447 O O . GLN A 1 427 ? 17.344 -1.071 -8.727 1 94.88 427 GLN A O 1
ATOM 3452 N N . LEU A 1 428 ? 16.188 -1.83 -6.992 1 94.88 428 LEU A N 1
ATOM 3453 C CA . LEU A 1 428 ? 17.344 -1.71 -6.105 1 94.88 428 LEU A CA 1
ATOM 3454 C C . LEU A 1 428 ? 18.469 -2.633 -6.555 1 94.88 428 LEU A C 1
ATOM 3456 O O . LEU A 1 428 ? 18.219 -3.744 -7.027 1 94.88 428 LEU A O 1
ATOM 3460 N N . GLN A 1 429 ? 19.672 -2.176 -6.355 1 90.5 429 GLN A N 1
ATOM 3461 C CA . GLN A 1 429 ? 20.844 -2.938 -6.777 1 90.5 429 GLN A CA 1
ATOM 3462 C C . GLN A 1 429 ? 21.75 -3.27 -5.59 1 90.5 429 GLN A C 1
ATOM 3464 O O . GLN A 1 429 ? 21.812 -2.508 -4.621 1 90.5 429 GLN A O 1
ATOM 3469 N N . VAL A 1 430 ? 22.391 -4.406 -5.711 1 84.5 430 VAL A N 1
ATOM 3470 C CA . VAL A 1 430 ? 23.391 -4.766 -4.703 1 84.5 430 VAL A CA 1
ATOM 3471 C C . VAL A 1 430 ? 24.641 -3.918 -4.883 1 84.5 430 VAL A C 1
ATOM 3473 O O . VAL A 1 430 ? 25.141 -3.756 -6 1 84.5 430 VAL A O 1
ATOM 3476 N N . SER A 1 431 ? 25.031 -3.268 -3.717 1 76.19 431 SER A N 1
ATOM 3477 C CA . SER A 1 431 ? 26.266 -2.492 -3.777 1 76.19 431 SER A CA 1
ATOM 3478 C C . SER A 1 431 ? 27.484 -3.396 -3.99 1 76.19 431 SER A C 1
ATOM 3480 O O . SER A 1 431 ? 27.609 -4.438 -3.346 1 76.19 431 SER A O 1
ATOM 3482 N N . PRO A 1 432 ? 28.375 -3.012 -5.02 1 64.38 432 PRO A N 1
ATOM 3483 C CA . PRO A 1 432 ? 29.578 -3.82 -5.219 1 64.38 432 PRO A CA 1
ATOM 3484 C C . PRO A 1 432 ? 30.5 -3.809 -4 1 64.38 432 PRO A C 1
ATOM 3486 O O . PRO A 1 432 ? 30.562 -2.814 -3.271 1 64.38 432 PRO A O 1
ATOM 3489 N N . ASN A 1 433 ? 30.953 -4.891 -3.344 1 53.34 433 ASN A N 1
ATOM 3490 C CA . ASN A 1 433 ? 31.938 -4.973 -2.268 1 53.34 433 ASN A CA 1
ATOM 3491 C C . ASN A 1 433 ? 33.219 -4.215 -2.613 1 53.34 433 ASN A C 1
ATOM 3493 O O . ASN A 1 433 ? 33.75 -4.355 -3.713 1 53.34 433 ASN A O 1
ATOM 3497 N N . ARG A 1 434 ? 33.531 -3.068 -2.018 1 46.12 434 ARG A N 1
ATOM 3498 C CA . ARG A 1 434 ? 34.844 -2.416 -2.158 1 46.12 434 ARG A CA 1
ATOM 3499 C C . ARG A 1 434 ? 35.969 -3.363 -1.778 1 46.12 434 ARG A C 1
ATOM 3501 O O . ARG A 1 434 ? 37.156 -2.973 -1.781 1 46.12 434 ARG A O 1
ATOM 3508 N N . GLY A 1 435 ? 35.969 -4.406 -1.164 1 34.31 435 GLY A N 1
ATOM 3509 C CA . GLY A 1 435 ? 37.219 -5.031 -0.698 1 34.31 435 GLY A CA 1
ATOM 3510 C C . GLY A 1 435 ? 38.156 -5.422 -1.825 1 34.31 435 GLY A C 1
ATOM 3511 O O . GLY A 1 435 ? 39.375 -5.438 -1.649 1 34.31 435 GLY A O 1
ATOM 3512 N N . LYS A 1 436 ? 37.969 -6.312 -2.773 1 34.84 436 LYS A N 1
ATOM 3513 C CA . LYS A 1 436 ? 39.094 -7.082 -3.273 1 34.84 436 LYS A CA 1
ATOM 3514 C C . LYS A 1 436 ? 40.031 -6.211 -4.117 1 34.84 436 LYS A C 1
ATOM 3516 O O . LYS A 1 436 ? 40.969 -6.711 -4.73 1 34.84 436 LYS A O 1
ATOM 3521 N N . ASP A 1 437 ? 39.75 -5.02 -4.504 1 33.19 437 ASP A N 1
ATOM 3522 C CA . ASP A 1 437 ? 40.906 -4.543 -5.297 1 33.19 437 ASP A CA 1
ATOM 3523 C C . ASP A 1 437 ? 42.062 -4.109 -4.398 1 33.19 437 ASP A C 1
ATOM 3525 O O . ASP A 1 437 ? 43.031 -3.539 -4.875 1 33.19 437 ASP A O 1
ATOM 3529 N N . GLU A 1 438 ? 42 -4.16 -3.055 1 26.33 438 GLU A N 1
ATOM 3530 C CA . GLU A 1 438 ? 43.375 -4.121 -2.639 1 26.33 438 GLU A CA 1
ATOM 3531 C C . GLU A 1 438 ? 44.031 -5.512 -2.689 1 26.33 438 GLU A C 1
ATOM 3533 O O . GLU A 1 438 ? 43.375 -6.496 -2.301 1 26.33 438 GLU A O 1
ATOM 3538 N N . MET B 1 1 ? 58.875 -33.094 20.75 1 26.89 1 MET B N 1
ATOM 3539 C CA . MET B 1 1 ? 58.531 -32.438 19.5 1 26.89 1 MET B CA 1
ATOM 3540 C C . MET B 1 1 ? 57 -32.25 19.391 1 26.89 1 MET B C 1
ATOM 3542 O O . MET B 1 1 ? 56.281 -33.219 19.141 1 26.89 1 MET B O 1
ATOM 3546 N N . GLU B 1 2 ? 56.438 -31.328 20.188 1 29.17 2 GLU B N 1
ATOM 3547 C CA . GLU B 1 2 ? 55.094 -30.922 20.484 1 29.17 2 GLU B CA 1
ATOM 3548 C C . GLU B 1 2 ? 54.406 -30.344 19.25 1 29.17 2 GLU B C 1
ATOM 3550 O O . GLU B 1 2 ? 54.875 -29.359 18.672 1 29.17 2 GLU B O 1
ATOM 3555 N N . GLU B 1 3 ? 53.812 -31.25 18.406 1 30.28 3 GLU B N 1
ATOM 3556 C CA . GLU B 1 3 ? 53.031 -30.938 17.188 1 30.28 3 GLU B CA 1
ATOM 3557 C C . GLU B 1 3 ? 51.969 -29.891 17.469 1 30.28 3 GLU B C 1
ATOM 3559 O O . GLU B 1 3 ? 51.094 -30.094 18.312 1 30.28 3 GLU B O 1
ATOM 3564 N N . GLY B 1 4 ? 52.281 -28.578 17.328 1 28.19 4 GLY B N 1
ATOM 3565 C CA . GLY B 1 4 ? 51.438 -27.391 17.391 1 28.19 4 GLY B CA 1
ATOM 3566 C C . GLY B 1 4 ? 50.25 -27.453 16.469 1 28.19 4 GLY B C 1
ATOM 3567 O O . GLY B 1 4 ? 50.406 -27.547 15.242 1 28.19 4 GLY B O 1
ATOM 3568 N N . GLU B 1 5 ? 49.125 -28.156 16.875 1 30.97 5 GLU B N 1
ATOM 3569 C CA . GLU B 1 5 ? 47.812 -28.188 16.219 1 30.97 5 GLU B CA 1
ATOM 3570 C C . GLU B 1 5 ? 47.375 -26.781 15.859 1 30.97 5 GLU B C 1
ATOM 3572 O O . GLU B 1 5 ? 47.156 -25.938 16.75 1 30.97 5 GLU B O 1
ATOM 3577 N N . SER B 1 6 ? 47.906 -26.203 14.766 1 30.64 6 SER B N 1
ATOM 3578 C CA . SER B 1 6 ? 47.438 -24.953 14.195 1 30.64 6 SER B CA 1
ATOM 3579 C C . SER B 1 6 ? 45.938 -24.984 13.977 1 30.64 6 SER B C 1
ATOM 3581 O O . SER B 1 6 ? 45.406 -25.828 13.25 1 30.64 6 SER B O 1
ATOM 3583 N N . ASN B 1 7 ? 45.094 -24.672 15.023 1 30.39 7 ASN B N 1
ATOM 3584 C CA . ASN B 1 7 ? 43.656 -24.359 14.984 1 30.39 7 ASN B CA 1
ATOM 3585 C C . ASN B 1 7 ? 43.344 -23.359 13.891 1 30.39 7 ASN B C 1
ATOM 3587 O O . ASN B 1 7 ? 43.688 -22.172 14 1 30.39 7 ASN B O 1
ATOM 3591 N N . ASP B 1 8 ? 43.438 -23.719 12.633 1 29.23 8 ASP B N 1
ATOM 3592 C CA . ASP B 1 8 ? 42.875 -22.938 11.539 1 29.23 8 ASP B CA 1
ATOM 3593 C C . ASP B 1 8 ? 41.438 -22.531 11.844 1 29.23 8 ASP B C 1
ATOM 3595 O O . ASP B 1 8 ? 40.531 -23.359 11.812 1 29.23 8 ASP B O 1
ATOM 3599 N N . THR B 1 9 ? 41.25 -21.672 12.82 1 30.39 9 THR B N 1
ATOM 3600 C CA . THR B 1 9 ? 39.969 -20.969 12.953 1 30.39 9 THR B CA 1
ATOM 3601 C C . THR B 1 9 ? 39.531 -20.422 11.609 1 30.39 9 THR B C 1
ATOM 3603 O O . THR B 1 9 ? 40.125 -19.5 11.062 1 30.39 9 THR B O 1
ATOM 3606 N N . VAL B 1 10 ? 39.094 -21.219 10.648 1 29.62 10 VAL B N 1
ATOM 3607 C CA . VAL B 1 10 ? 38.281 -20.719 9.539 1 29.62 10 VAL B CA 1
ATOM 3608 C C . VAL B 1 10 ? 37.406 -19.562 10.016 1 29.62 10 VAL B C 1
ATOM 3610 O O . VAL B 1 10 ? 36.531 -19.75 10.867 1 29.62 10 VAL B O 1
ATOM 3613 N N . SER B 1 11 ? 37.938 -18.391 10.133 1 28.45 11 SER B N 1
ATOM 3614 C CA . SER B 1 11 ? 37.156 -17.188 10.289 1 28.45 11 SER B CA 1
ATOM 3615 C C . SER B 1 11 ? 35.875 -17.234 9.445 1 28.45 11 SER B C 1
ATOM 3617 O O . SER B 1 11 ? 35.969 -17.344 8.219 1 28.45 11 SER B O 1
ATOM 3619 N N . ALA B 1 12 ? 34.875 -17.922 9.867 1 31.88 12 ALA B N 1
ATOM 3620 C CA . ALA B 1 12 ? 33.562 -17.672 9.336 1 31.88 12 ALA B CA 1
ATOM 3621 C C . ALA B 1 12 ? 33.406 -16.219 8.906 1 31.88 12 ALA B C 1
ATOM 3623 O O . ALA B 1 12 ? 33.281 -15.32 9.75 1 31.88 12 ALA B O 1
ATOM 3624 N N . ARG B 1 13 ? 34.125 -15.719 7.969 1 32.72 13 ARG B N 1
ATOM 3625 C CA . ARG B 1 13 ? 33.844 -14.422 7.348 1 32.72 13 ARG B CA 1
ATOM 3626 C C . ARG B 1 13 ? 32.375 -14.086 7.434 1 32.72 13 ARG B C 1
ATOM 3628 O O . ARG B 1 13 ? 31.516 -14.852 6.969 1 32.72 13 ARG B O 1
ATOM 3635 N N . SER B 1 14 ? 31.922 -13.461 8.391 1 37.19 14 SER B N 1
ATOM 3636 C CA . SER B 1 14 ? 30.594 -12.867 8.523 1 37.19 14 SER B CA 1
ATOM 3637 C C . SER B 1 14 ? 30.047 -12.414 7.176 1 37.19 14 SER B C 1
ATOM 3639 O O . SER B 1 14 ? 30.656 -11.57 6.512 1 37.19 14 SER B O 1
ATOM 3641 N N . ALA B 1 15 ? 29.734 -13.312 6.277 1 39.97 15 ALA B N 1
ATOM 3642 C CA . ALA B 1 15 ? 29.062 -12.93 5.043 1 39.97 15 ALA B CA 1
ATOM 3643 C C . ALA B 1 15 ? 28.422 -11.547 5.168 1 39.97 15 ALA B C 1
ATOM 3645 O O . ALA B 1 15 ? 27.422 -11.375 5.863 1 39.97 15 ALA B O 1
ATOM 3646 N N . GLN B 1 16 ? 29.156 -10.5 5.332 1 50.25 16 GLN B N 1
ATOM 3647 C CA . GLN B 1 16 ? 28.844 -9.078 5.398 1 50.25 16 GLN B CA 1
ATOM 3648 C C . GLN B 1 16 ? 27.625 -8.742 4.539 1 50.25 16 GLN B C 1
ATOM 3650 O O . GLN B 1 16 ? 27.625 -9 3.334 1 50.25 16 GLN B O 1
ATOM 3655 N N . SER B 1 17 ? 26.469 -8.625 5.07 1 65.62 17 SER B N 1
ATOM 3656 C CA . SER B 1 17 ? 25.172 -8.281 4.461 1 65.62 17 SER B CA 1
ATOM 3657 C C . SER B 1 17 ? 25.312 -7.117 3.49 1 65.62 17 SER B C 1
ATOM 3659 O O . SER B 1 17 ? 25.984 -6.129 3.789 1 65.62 17 SER B O 1
ATOM 3661 N N . GLN B 1 18 ? 25.172 -7.348 2.217 1 79.5 18 GLN B N 1
ATOM 3662 C CA . GLN B 1 18 ? 25.281 -6.426 1.092 1 79.5 18 GLN B CA 1
ATOM 3663 C C . GLN B 1 18 ? 24.156 -5.395 1.107 1 79.5 18 GLN B C 1
ATOM 3665 O O . GLN B 1 18 ? 22.984 -5.754 1.124 1 79.5 18 GLN B O 1
ATOM 3670 N N . PRO B 1 19 ? 24.594 -4.141 1.371 1 88.69 19 PRO B N 1
ATOM 3671 C CA . PRO B 1 19 ? 23.578 -3.09 1.279 1 88.69 19 PRO B CA 1
ATOM 3672 C C . PRO B 1 19 ? 22.969 -2.986 -0.113 1 88.69 19 PRO B C 1
ATOM 3674 O O . PRO B 1 19 ? 23.516 -3.533 -1.076 1 88.69 19 PRO B O 1
ATOM 3677 N N . LEU B 1 20 ? 21.781 -2.512 -0.185 1 94.69 20 LEU B N 1
ATOM 3678 C CA . LEU B 1 20 ? 21.125 -2.217 -1.453 1 94.69 20 LEU B CA 1
ATOM 3679 C C . LEU B 1 20 ? 21.188 -0.724 -1.765 1 94.69 20 LEU B C 1
ATOM 3681 O O . LEU B 1 20 ? 21.141 0.107 -0.855 1 94.69 20 LEU B O 1
ATOM 3685 N N . ILE B 1 21 ? 21.328 -0.417 -3.039 1 94.5 21 ILE B N 1
ATOM 3686 C CA . ILE B 1 21 ? 21.5 0.968 -3.463 1 94.5 21 ILE B CA 1
ATOM 3687 C C . ILE B 1 21 ? 20.375 1.354 -4.43 1 94.5 21 ILE B C 1
ATOM 3689 O O . ILE B 1 21 ? 20.016 0.573 -5.312 1 94.5 21 ILE B O 1
ATOM 3693 N N . ALA B 1 22 ? 19.812 2.473 -4.199 1 95.81 22 ALA B N 1
ATOM 3694 C CA . ALA B 1 22 ? 18.969 3.139 -5.18 1 95.81 22 ALA B CA 1
ATOM 3695 C C . ALA B 1 22 ? 19.75 4.195 -5.961 1 95.81 22 ALA B C 1
ATOM 3697 O O . ALA B 1 22 ? 20.016 5.277 -5.441 1 95.81 22 ALA B O 1
ATOM 3698 N N . THR B 1 23 ? 20.031 3.912 -7.176 1 94.12 23 THR B N 1
ATOM 3699 C CA . THR B 1 23 ? 20.781 4.836 -8.016 1 94.12 23 THR B CA 1
ATOM 3700 C C . THR B 1 23 ? 19.906 6.008 -8.453 1 94.12 23 THR B C 1
ATOM 3702 O O . THR B 1 23 ? 18.719 6.035 -8.164 1 94.12 23 THR B O 1
ATOM 3705 N N . SER B 1 24 ? 20.531 6.953 -9.102 1 93.56 24 SER B N 1
ATOM 3706 C CA . SER B 1 24 ? 19.781 8.086 -9.633 1 93.56 24 SER B CA 1
ATOM 3707 C C . SER B 1 24 ? 18.703 7.621 -10.617 1 93.56 24 SER B C 1
ATOM 3709 O O . SER B 1 24 ? 17.609 8.164 -10.641 1 93.56 24 SER B O 1
ATOM 3711 N N . GLU B 1 25 ? 19.062 6.598 -11.359 1 94.94 25 GLU B N 1
ATOM 3712 C CA . GLU B 1 25 ? 18.094 6.055 -12.312 1 94.94 25 GLU B CA 1
ATOM 3713 C C . GLU B 1 25 ? 16.922 5.402 -11.594 1 94.94 25 GLU B C 1
ATOM 3715 O O . GLU B 1 25 ? 15.766 5.566 -12.008 1 94.94 25 GLU B O 1
ATOM 3720 N N . THR B 1 26 ? 17.266 4.676 -10.57 1 96.12 26 THR B N 1
ATOM 3721 C CA . THR B 1 26 ? 16.234 4.043 -9.758 1 96.12 26 THR B CA 1
ATOM 3722 C C . THR B 1 26 ? 15.289 5.086 -9.172 1 96.12 26 THR B C 1
ATOM 3724 O O . THR B 1 26 ? 14.07 4.926 -9.219 1 96.12 26 THR B O 1
ATOM 3727 N N . LEU B 1 27 ? 15.852 6.156 -8.68 1 97.12 27 LEU B N 1
ATOM 3728 C CA . LEU B 1 27 ? 15.062 7.199 -8.031 1 97.12 27 LEU B CA 1
ATOM 3729 C C . LEU B 1 27 ? 14.227 7.965 -9.055 1 97.12 27 LEU B C 1
ATOM 3731 O O . LEU B 1 27 ? 13.109 8.391 -8.758 1 97.12 27 LEU B O 1
ATOM 3735 N N . GLU B 1 28 ? 14.766 8.148 -10.242 1 97.38 28 GLU B N 1
ATOM 3736 C CA . GLU B 1 28 ? 14.008 8.789 -11.312 1 97.38 28 GLU B CA 1
ATOM 3737 C C . GLU B 1 28 ? 12.797 7.957 -11.711 1 97.38 28 GLU B C 1
ATOM 3739 O O . GLU B 1 28 ? 11.711 8.5 -11.93 1 97.38 28 GLU B O 1
ATOM 3744 N N . LEU B 1 29 ? 13.008 6.684 -11.805 1 97.44 29 LEU B N 1
ATOM 3745 C CA . LEU B 1 29 ? 11.906 5.789 -12.125 1 97.44 29 LEU B CA 1
ATOM 3746 C C . LEU B 1 29 ? 10.844 5.816 -11.031 1 97.44 29 LEU B C 1
ATOM 3748 O O . LEU B 1 29 ? 9.641 5.828 -11.328 1 97.44 29 LEU B O 1
ATOM 3752 N N . PHE B 1 30 ? 11.344 5.824 -9.836 1 98.06 30 PHE B N 1
ATOM 3753 C CA . PHE B 1 30 ? 10.414 5.891 -8.711 1 98.06 30 PHE B CA 1
ATOM 3754 C C . PHE B 1 30 ? 9.617 7.184 -8.742 1 98.06 30 PHE B C 1
ATOM 3756 O O . PHE B 1 30 ? 8.398 7.176 -8.523 1 98.06 30 PHE B O 1
ATOM 3763 N N . HIS B 1 31 ? 10.266 8.297 -9 1 97.88 31 HIS B N 1
ATOM 3764 C CA . HIS B 1 31 ? 9.602 9.586 -9.141 1 97.88 31 HIS B CA 1
ATOM 3765 C C . HIS B 1 31 ? 8.5 9.523 -10.195 1 97.88 31 HIS B C 1
ATOM 3767 O O . HIS B 1 31 ? 7.387 9.984 -9.953 1 97.88 31 HIS B O 1
ATOM 3773 N N . ASP B 1 32 ? 8.812 8.93 -11.289 1 97.88 32 ASP B N 1
ATOM 3774 C CA . ASP B 1 32 ? 7.855 8.867 -12.391 1 97.88 32 ASP B CA 1
ATOM 3775 C C . ASP B 1 32 ? 6.656 7.996 -12.023 1 97.88 32 ASP B C 1
ATOM 3777 O O . ASP B 1 32 ? 5.512 8.344 -12.328 1 97.88 32 ASP B O 1
ATOM 3781 N N . ASP B 1 33 ? 6.918 6.859 -11.445 1 97.94 33 ASP B N 1
ATOM 3782 C CA . ASP B 1 33 ? 5.832 5.977 -11.031 1 97.94 33 ASP B CA 1
ATOM 3783 C C . ASP B 1 33 ? 4.859 6.695 -10.102 1 97.94 33 ASP B C 1
ATOM 3785 O O . ASP B 1 33 ? 3.643 6.641 -10.305 1 97.94 33 ASP B O 1
ATOM 3789 N N . VAL B 1 34 ? 5.387 7.418 -9.109 1 98.19 34 VAL B N 1
ATOM 3790 C CA . VAL B 1 34 ? 4.555 8.094 -8.125 1 98.19 34 VAL B CA 1
ATOM 3791 C C . VAL B 1 34 ? 3.789 9.234 -8.781 1 98.19 34 VAL B C 1
ATOM 3793 O O . VAL B 1 34 ? 2.588 9.398 -8.555 1 98.19 34 VAL B O 1
ATOM 3796 N N . LYS B 1 35 ? 4.43 9.984 -9.625 1 97 35 LYS B N 1
ATOM 3797 C CA . LYS B 1 35 ? 3.844 11.156 -10.266 1 97 35 LYS B CA 1
ATOM 3798 C C . LYS B 1 35 ? 2.711 10.758 -11.211 1 97 35 LYS B C 1
ATOM 3800 O O . LYS B 1 35 ? 1.648 11.383 -11.211 1 97 35 LYS B O 1
ATOM 3805 N N . TYR B 1 36 ? 2.908 9.664 -11.938 1 96.19 36 TYR B N 1
ATOM 3806 C CA . TYR B 1 36 ? 1.994 9.391 -13.039 1 96.19 36 TYR B CA 1
ATOM 3807 C C . TYR B 1 36 ? 0.988 8.312 -12.664 1 96.19 36 TYR B C 1
ATOM 3809 O O . TYR B 1 36 ? -0.071 8.195 -13.289 1 96.19 36 TYR B O 1
ATOM 3817 N N . LEU B 1 37 ? 1.339 7.504 -11.68 1 96.12 37 LEU B N 1
ATOM 3818 C CA . LEU B 1 37 ? 0.435 6.406 -11.352 1 96.12 37 LEU B CA 1
ATOM 3819 C C . LEU B 1 37 ? -0.245 6.641 -10.008 1 96.12 37 LEU B C 1
ATOM 3821 O O . LEU B 1 37 ? -1.451 6.422 -9.875 1 96.12 37 LEU B O 1
ATOM 3825 N N . TRP B 1 38 ? 0.378 7.137 -9.062 1 96.31 38 TRP B N 1
ATOM 3826 C CA . TRP B 1 38 ? -0.162 7.23 -7.711 1 96.31 38 TRP B CA 1
ATOM 3827 C C . TRP B 1 38 ? -0.834 8.578 -7.484 1 96.31 38 TRP B C 1
ATOM 3829 O O . TRP B 1 38 ? -2.025 8.641 -7.168 1 96.31 38 TRP B O 1
ATOM 3839 N N . THR B 1 39 ? -0.006 9.625 -7.719 1 93.94 39 THR B N 1
ATOM 3840 C CA . THR B 1 39 ? -0.539 10.945 -7.426 1 93.94 39 THR B CA 1
ATOM 3841 C C . THR B 1 39 ? -1.366 11.469 -8.594 1 93.94 39 THR B C 1
ATOM 3843 O O . THR B 1 39 ? -1.148 11.07 -9.742 1 93.94 39 THR B O 1
ATOM 3846 N N . THR B 1 40 ? -2.445 12.156 -8.297 1 85.06 40 THR B N 1
ATOM 3847 C CA . THR B 1 40 ? -3.264 12.789 -9.328 1 85.06 40 THR B CA 1
ATOM 3848 C C . THR B 1 40 ? -2.932 14.273 -9.445 1 85.06 40 THR B C 1
ATOM 3850 O O . THR B 1 40 ? -2.615 14.93 -8.445 1 85.06 40 THR B O 1
ATOM 3853 N N . PRO B 1 41 ? -2.924 14.711 -10.656 1 84.06 41 PRO B N 1
ATOM 3854 C CA . PRO B 1 41 ? -2.648 16.141 -10.82 1 84.06 41 PRO B CA 1
ATOM 3855 C C . PRO B 1 41 ? -3.619 17.016 -10.047 1 84.06 41 PRO B C 1
ATOM 3857 O O . PRO B 1 41 ? -3.23 18.078 -9.539 1 84.06 41 PRO B O 1
ATOM 3860 N N . GLU B 1 42 ? -4.855 16.531 -10 1 90.75 42 GLU B N 1
ATOM 3861 C CA . GLU B 1 42 ? -5.867 17.266 -9.234 1 90.75 42 GLU B CA 1
ATOM 3862 C C . GLU B 1 42 ? -6.496 16.359 -8.164 1 90.75 42 GLU B C 1
ATOM 3864 O O . GLU B 1 42 ? -6.699 15.172 -8.391 1 90.75 42 GLU B O 1
ATOM 3869 N N . ILE B 1 43 ? -6.77 17.031 -7.055 1 95.19 43 ILE B N 1
ATOM 3870 C CA . ILE B 1 43 ? -7.438 16.297 -5.977 1 95.19 43 ILE B CA 1
ATOM 3871 C C . ILE B 1 43 ? -8.891 16.031 -6.359 1 95.19 43 ILE B C 1
ATOM 3873 O O . ILE B 1 43 ? -9.633 16.953 -6.707 1 95.19 43 ILE B O 1
ATOM 3877 N N . PRO B 1 44 ? -9.344 14.773 -6.305 1 96.62 44 PRO B N 1
ATOM 3878 C CA . PRO B 1 44 ? -10.75 14.477 -6.594 1 96.62 44 PRO B CA 1
ATOM 3879 C C . PRO B 1 44 ? -11.711 15.188 -5.648 1 96.62 44 PRO B C 1
ATOM 3881 O O . PRO B 1 44 ? -11.398 15.375 -4.469 1 96.62 44 PRO B O 1
ATOM 3884 N N . VAL B 1 45 ? -12.898 15.609 -6.191 1 98 45 VAL B N 1
ATOM 3885 C CA . VAL B 1 45 ? -13.914 16.297 -5.406 1 98 45 VAL B CA 1
ATOM 3886 C C . VAL B 1 45 ? -15.234 15.539 -5.48 1 98 45 VAL B C 1
ATOM 3888 O O . VAL B 1 45 ? -15.688 15.172 -6.566 1 98 45 VAL B O 1
ATOM 3891 N N . TYR B 1 46 ? -15.836 15.242 -4.328 1 98.06 46 TYR B N 1
ATOM 3892 C CA . TYR B 1 46 ? -17.156 14.633 -4.227 1 98.06 46 TYR B CA 1
ATOM 3893 C C . TYR B 1 46 ? -18.203 15.664 -3.822 1 98.06 46 TYR B C 1
ATOM 3895 O O . TYR B 1 46 ? -17.969 16.469 -2.92 1 98.06 46 TYR B O 1
ATOM 3903 N N . ASP B 1 47 ? -19.359 15.578 -4.406 1 96.94 47 ASP B N 1
ATOM 3904 C CA . ASP B 1 47 ? -20.422 16.516 -4.07 1 96.94 47 ASP B CA 1
ATOM 3905 C C . ASP B 1 47 ? -21.094 16.141 -2.748 1 96.94 47 ASP B C 1
ATOM 3907 O O . ASP B 1 47 ? -21.703 16.984 -2.094 1 96.94 47 ASP B O 1
ATOM 3911 N N . GLU B 1 48 ? -21.031 14.906 -2.451 1 96.56 48 GLU B N 1
ATOM 3912 C CA . GLU B 1 48 ? -21.516 14.359 -1.187 1 96.56 48 GLU B CA 1
ATOM 3913 C C . GLU B 1 48 ? -20.625 13.219 -0.707 1 96.56 48 GLU B C 1
ATOM 3915 O O . GLU B 1 48 ? -19.797 12.703 -1.469 1 96.56 48 GLU B O 1
ATOM 3920 N N . PRO B 1 49 ? -20.766 12.859 0.501 1 97.38 49 PRO B N 1
ATOM 3921 C CA . PRO B 1 49 ? -19.922 11.758 0.979 1 97.38 49 PRO B CA 1
ATOM 3922 C C . PRO B 1 49 ? -20.109 10.477 0.166 1 97.38 49 PRO B C 1
ATOM 3924 O O . PRO B 1 49 ? -21.234 10.07 -0.102 1 97.38 49 PRO B O 1
ATOM 3927 N N . PRO B 1 50 ? -19.016 9.875 -0.2 1 97 50 PRO B N 1
ATOM 3928 C CA . PRO B 1 50 ? -19.125 8.586 -0.89 1 97 50 PRO B CA 1
ATOM 3929 C C . PRO B 1 50 ? -19.547 7.449 0.038 1 97 50 PRO B C 1
ATOM 3931 O O . PRO B 1 50 ? -19.578 7.625 1.259 1 97 50 PRO B O 1
ATOM 3934 N N . SER B 1 51 ? -19.938 6.312 -0.585 1 96.31 51 SER B N 1
ATOM 3935 C CA . SER B 1 51 ? -20.156 5.121 0.227 1 96.31 51 SER B CA 1
ATOM 3936 C C . SER B 1 51 ? -18.875 4.668 0.908 1 96.31 51 SER B C 1
ATOM 3938 O O . SER B 1 51 ? -17.766 5.008 0.462 1 96.31 51 SER B O 1
ATOM 3940 N N . SER B 1 52 ? -19.016 3.887 1.958 1 96.75 52 SER B N 1
ATOM 3941 C CA . SER B 1 52 ? -17.844 3.354 2.646 1 96.75 52 SER B CA 1
ATOM 3942 C C . SER B 1 52 ? -16.953 2.586 1.687 1 96.75 52 SER B C 1
ATOM 3944 O O . SER B 1 52 ? -15.727 2.725 1.732 1 96.75 52 SER B O 1
ATOM 3946 N N . LEU B 1 53 ? -17.547 1.838 0.828 1 96.94 53 LEU B N 1
ATOM 3947 C CA . LEU B 1 53 ? -16.812 1.008 -0.114 1 96.94 53 LEU B CA 1
ATOM 3948 C C . LEU B 1 53 ? -16.062 1.869 -1.122 1 96.94 53 LEU B C 1
ATOM 3950 O O . LEU B 1 53 ? -14.875 1.634 -1.386 1 96.94 53 LEU B O 1
ATOM 3954 N N . GLU B 1 54 ? -16.734 2.781 -1.685 1 96.62 54 GLU B N 1
ATOM 3955 C CA . GLU B 1 54 ? -16.109 3.678 -2.654 1 96.62 54 GLU B CA 1
ATOM 3956 C C . GLU B 1 54 ? -14.977 4.48 -2.021 1 96.62 54 GLU B C 1
ATOM 3958 O O . GLU B 1 54 ? -13.898 4.625 -2.613 1 96.62 54 GLU B O 1
ATOM 3963 N N . PHE B 1 55 ? -15.219 5.027 -0.823 1 98.12 55 PHE B N 1
ATOM 3964 C CA . PHE B 1 55 ? -14.227 5.805 -0.093 1 98.12 55 PHE B CA 1
ATOM 3965 C C . PHE B 1 55 ? -12.992 4.965 0.211 1 98.12 55 PHE B C 1
ATOM 3967 O O . PHE B 1 55 ? -11.867 5.402 -0.011 1 98.12 55 PHE B O 1
ATOM 3974 N N . LEU B 1 56 ? -13.242 3.781 0.695 1 98 56 LEU B N 1
ATOM 3975 C CA . LEU B 1 56 ? -12.148 2.869 1.006 1 98 56 LEU B CA 1
ATOM 3976 C C . LEU B 1 56 ? -11.359 2.512 -0.252 1 98 56 LEU B C 1
ATOM 3978 O O . LEU B 1 56 ? -10.133 2.584 -0.262 1 98 56 LEU B O 1
ATOM 3982 N N . ARG B 1 57 ? -12.008 2.16 -1.313 1 96.69 57 ARG B N 1
ATOM 3983 C CA . ARG B 1 57 ? -11.375 1.664 -2.531 1 96.69 57 ARG B CA 1
ATOM 3984 C C . ARG B 1 57 ? -10.586 2.768 -3.227 1 96.69 57 ARG B C 1
ATOM 3986 O O . ARG B 1 57 ? -9.461 2.545 -3.672 1 96.69 57 ARG B O 1
ATOM 3993 N N . ASN B 1 58 ? -11.156 3.98 -3.275 1 96.31 58 ASN B N 1
ATOM 3994 C CA . ASN B 1 58 ? -10.609 5.012 -4.152 1 96.31 58 ASN B CA 1
ATOM 3995 C C . ASN B 1 58 ? -9.656 5.941 -3.404 1 96.31 58 ASN B C 1
ATOM 3997 O O . ASN B 1 58 ? -8.906 6.695 -4.023 1 96.31 58 ASN B O 1
ATOM 4001 N N . HIS B 1 59 ? -9.68 5.863 -2.068 1 97.75 59 HIS B N 1
ATOM 4002 C CA . HIS B 1 59 ? -8.883 6.859 -1.355 1 97.75 59 HIS B CA 1
ATOM 4003 C C . HIS B 1 59 ? -8.109 6.227 -0.207 1 97.75 59 HIS B C 1
ATOM 4005 O O . HIS B 1 59 ? -6.879 6.316 -0.156 1 97.75 59 HIS B O 1
ATOM 4011 N N . VAL B 1 60 ? -8.789 5.555 0.714 1 98.06 60 VAL B N 1
ATOM 4012 C CA . VAL B 1 60 ? -8.117 5.027 1.896 1 98.06 60 VAL B CA 1
ATOM 4013 C C . VAL B 1 60 ? -7.102 3.965 1.483 1 98.06 60 VAL B C 1
ATOM 4015 O O . VAL B 1 60 ? -5.93 4.035 1.863 1 98.06 60 VAL B O 1
ATOM 4018 N N . ALA B 1 61 ? -7.492 2.992 0.607 1 96.94 61 ALA B N 1
ATOM 4019 C CA . ALA B 1 61 ? -6.664 1.853 0.223 1 96.94 61 ALA B CA 1
ATOM 4020 C C . ALA B 1 61 ? -5.457 2.301 -0.597 1 96.94 61 ALA B C 1
ATOM 4022 O O . A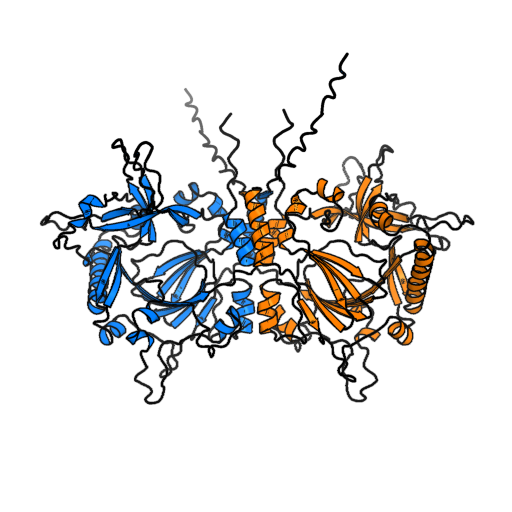LA B 1 61 ? -4.402 1.664 -0.562 1 96.94 61 ALA B O 1
ATOM 4023 N N . VAL B 1 62 ? -5.656 3.393 -1.318 1 96.81 62 VAL B N 1
ATOM 4024 C CA . VAL B 1 62 ? -4.582 3.826 -2.209 1 96.81 62 VAL B CA 1
ATOM 4025 C C . VAL B 1 62 ? -3.967 5.121 -1.681 1 96.81 62 VAL B C 1
ATOM 4027 O O . VAL B 1 62 ? -3.184 5.77 -2.377 1 96.81 62 VAL B O 1
ATOM 4030 N N . SER B 1 63 ? -4.324 5.527 -0.47 1 97.56 63 SER B N 1
ATOM 4031 C CA . SER B 1 63 ? -3.744 6.695 0.183 1 97.56 63 SER B CA 1
ATOM 4032 C C . SER B 1 63 ? -3.789 7.918 -0.729 1 97.56 63 SER B C 1
ATOM 4034 O O . SER B 1 63 ? -2.756 8.531 -1.002 1 97.56 63 SER B O 1
ATOM 4036 N N . ARG B 1 64 ? -4.977 8.32 -1.112 1 97.94 64 ARG B N 1
ATOM 4037 C CA . ARG B 1 64 ? -5.188 9.477 -1.974 1 97.94 64 ARG B CA 1
ATOM 4038 C C . ARG B 1 64 ? -6.129 10.477 -1.32 1 97.94 64 ARG B C 1
ATOM 4040 O O . ARG B 1 64 ? -7.242 10.125 -0.924 1 97.94 64 ARG B O 1
ATOM 4047 N N . PRO B 1 65 ? -5.664 11.734 -1.198 1 98.38 65 PRO B N 1
ATOM 4048 C CA . PRO B 1 65 ? -6.562 12.742 -0.632 1 98.38 65 PRO B CA 1
ATOM 4049 C C . PRO B 1 65 ? -7.746 13.055 -1.54 1 98.38 65 PRO B C 1
ATOM 4051 O O . PRO B 1 65 ? -7.684 12.82 -2.75 1 98.38 65 PRO B O 1
ATOM 4054 N N . CYS B 1 66 ? -8.812 13.578 -0.945 1 98.62 66 CYS B N 1
ATOM 4055 C CA . CYS B 1 66 ? -9.961 14.07 -1.702 1 98.62 66 CYS B CA 1
ATOM 4056 C C . CYS B 1 66 ? -10.703 15.156 -0.927 1 98.62 66 CYS B C 1
ATOM 4058 O O . CYS B 1 66 ? -10.484 15.32 0.274 1 98.62 66 CYS B O 1
ATOM 4060 N N . ILE B 1 67 ? -11.445 15.883 -1.62 1 98.75 67 ILE B N 1
ATOM 4061 C CA . ILE B 1 67 ? -12.32 16.891 -1.02 1 98.75 67 ILE B CA 1
ATOM 4062 C C . ILE B 1 67 ? -13.766 16.406 -1.081 1 98.75 67 ILE B C 1
ATOM 4064 O O . ILE B 1 67 ? -14.211 15.875 -2.105 1 98.75 67 ILE B O 1
ATOM 4068 N N . ILE B 1 68 ? -14.508 16.5 0.004 1 98.69 68 ILE B N 1
ATOM 4069 C CA . ILE B 1 68 ? -15.891 16.062 0.102 1 98.69 68 ILE B CA 1
ATOM 4070 C C . ILE B 1 68 ? -16.781 17.234 0.489 1 98.69 68 ILE B C 1
ATOM 4072 O O . ILE B 1 68 ? -16.625 17.812 1.572 1 98.69 68 ILE B O 1
ATOM 4076 N N . ARG B 1 69 ? -17.672 17.562 -0.333 1 97.38 69 ARG B N 1
ATOM 4077 C CA . ARG B 1 69 ? -18.641 18.625 -0.058 1 97.38 69 ARG B CA 1
ATOM 4078 C C . ARG B 1 69 ? -19.859 18.062 0.665 1 97.38 69 ARG B C 1
ATOM 4080 O O . ARG B 1 69 ? -20.141 16.875 0.59 1 97.38 69 ARG B O 1
ATOM 4087 N N . ASN B 1 70 ? -20.5 18.922 1.486 1 95.38 70 ASN B N 1
ATOM 4088 C CA . ASN B 1 70 ? -21.75 18.609 2.176 1 95.38 70 ASN B CA 1
ATOM 4089 C C . ASN B 1 70 ? -21.562 17.422 3.133 1 95.38 70 ASN B C 1
ATOM 4091 O O . ASN B 1 70 ? -22.453 16.578 3.254 1 95.38 70 ASN B O 1
ATOM 4095 N N . ALA B 1 71 ? -20.422 17.375 3.742 1 96.38 71 ALA B N 1
ATOM 4096 C CA . ALA B 1 71 ? -20.141 16.297 4.684 1 96.38 71 ALA B CA 1
ATOM 4097 C C . ALA B 1 71 ? -20.859 16.516 6.008 1 96.38 71 ALA B C 1
ATOM 4099 O O . ALA B 1 71 ? -21.188 15.562 6.723 1 96.38 71 ALA B O 1
ATOM 4100 N N . ILE B 1 72 ? -21.016 17.734 6.395 1 94.88 72 ILE B N 1
ATOM 4101 C CA . ILE B 1 72 ? -21.75 18.109 7.594 1 94.88 72 ILE B CA 1
ATOM 4102 C C . ILE B 1 72 ? -22.891 19.062 7.227 1 94.88 72 ILE B C 1
ATOM 4104 O O . ILE B 1 72 ? -22.688 20.266 7.148 1 94.88 72 ILE B O 1
ATOM 4108 N N . PRO B 1 73 ? -24.031 18.469 7.078 1 87.62 73 PRO B N 1
ATOM 4109 C CA . PRO B 1 73 ? -25.156 19.328 6.715 1 87.62 73 PRO B CA 1
ATOM 4110 C C . PRO B 1 73 ? -25.734 20.078 7.91 1 87.62 73 PRO B C 1
ATOM 4112 O O . PRO B 1 73 ? -25.688 19.578 9.039 1 87.62 73 PRO B O 1
ATOM 4115 N N . ASN B 1 74 ? -26.141 21.281 7.551 1 79.44 74 ASN B N 1
ATOM 4116 C CA . ASN B 1 74 ? -26.984 22.016 8.492 1 79.44 74 ASN B CA 1
ATOM 4117 C C . ASN B 1 74 ? -28.438 21.531 8.422 1 79.44 74 ASN B C 1
ATOM 4119 O O . ASN B 1 74 ? -29.094 21.703 7.387 1 79.44 74 ASN B O 1
ATOM 4123 N N . GLU B 1 75 ? -28.906 20.922 9.375 1 70.75 75 GLU B N 1
ATOM 4124 C CA . GLU B 1 75 ? -30.203 20.25 9.375 1 70.75 75 GLU B CA 1
ATOM 4125 C C . GLU B 1 75 ? -31.328 21.219 9.016 1 70.75 75 GLU B C 1
ATOM 4127 O O . GLU B 1 75 ? -32.344 20.828 8.422 1 70.75 75 GLU B O 1
ATOM 4132 N N . SER B 1 76 ? -31.141 22.469 9.336 1 69.06 76 SER B N 1
ATOM 4133 C CA . SER B 1 76 ? -32.219 23.453 9.133 1 69.06 76 SER B CA 1
ATOM 4134 C C . SER B 1 76 ? -32.219 23.953 7.699 1 69.06 76 SER B C 1
ATOM 4136 O O . SER B 1 76 ? -33.312 24.141 7.117 1 69.06 76 SER B O 1
ATOM 4138 N N . SER B 1 77 ? -31.109 24.188 7.035 1 73.75 77 SER B N 1
ATOM 4139 C CA . SER B 1 77 ? -31.047 24.844 5.734 1 73.75 77 SER B CA 1
ATOM 4140 C C . SER B 1 77 ? -30.688 23.859 4.629 1 73.75 77 SER B C 1
ATOM 4142 O O . SER B 1 77 ? -30.906 24.141 3.449 1 73.75 77 SER B O 1
ATOM 4144 N N . GLY B 1 78 ? -30.219 22.75 5.062 1 77.38 78 GLY B N 1
ATOM 4145 C CA . GLY B 1 78 ? -29.734 21.828 4.055 1 77.38 78 GLY B CA 1
ATOM 4146 C C . GLY B 1 78 ? -28.391 22.234 3.467 1 77.38 78 GLY B C 1
ATOM 4147 O O . GLY B 1 78 ? -27.828 21.516 2.637 1 77.38 78 GLY B O 1
ATOM 4148 N N . ARG B 1 79 ? -27.938 23.422 3.928 1 88.38 79 ARG B N 1
ATOM 4149 C CA . ARG B 1 79 ? -26.625 23.906 3.504 1 88.38 79 ARG B CA 1
ATOM 4150 C C . ARG B 1 79 ? -25.516 23.375 4.406 1 88.38 79 ARG B C 1
ATOM 4152 O O . ARG B 1 79 ? -25.797 22.859 5.496 1 88.38 79 ARG B O 1
ATOM 4159 N N . PRO B 1 80 ? -24.328 23.469 3.963 1 93.94 80 PRO B N 1
ATOM 4160 C CA . PRO B 1 80 ? -23.234 23 4.809 1 93.94 80 PRO B CA 1
ATOM 4161 C C . PRO B 1 80 ? -23.094 23.797 6.102 1 93.94 80 PRO B C 1
ATOM 4163 O O . PRO B 1 80 ? -23.375 25 6.117 1 93.94 80 PRO B O 1
ATOM 4166 N N . LEU B 1 81 ? -22.703 23.172 7.117 1 93.94 81 LEU B N 1
ATOM 4167 C CA . LEU B 1 81 ? -22.531 23.812 8.414 1 93.94 81 LEU B CA 1
ATOM 4168 C C . LEU B 1 81 ? -21.422 24.859 8.352 1 93.94 81 LEU B C 1
ATOM 4170 O O . LEU B 1 81 ? -20.328 24.609 7.844 1 93.94 81 LEU B O 1
ATOM 4174 N N . THR B 1 82 ? -21.734 26.047 8.828 1 95.06 82 THR B N 1
ATOM 4175 C CA . THR B 1 82 ? -20.766 27.125 8.961 1 95.06 82 THR B CA 1
ATOM 4176 C C . THR B 1 82 ? -20.781 27.703 10.367 1 95.06 82 THR B C 1
ATOM 4178 O O . THR B 1 82 ? -21.844 27.766 11.008 1 95.06 82 THR B O 1
ATOM 4181 N N . LEU B 1 83 ? -19.703 28.047 10.805 1 95.38 83 LEU B N 1
ATOM 4182 C CA . LEU B 1 83 ? -19.5 28.703 12.094 1 95.38 83 LEU B CA 1
ATOM 4183 C C . LEU B 1 83 ? -18.344 29.688 12.031 1 95.38 83 LEU B C 1
ATOM 4185 O O . LEU B 1 83 ? -17.219 29.312 11.711 1 95.38 83 LEU B O 1
ATOM 4189 N N . THR B 1 84 ? -18.578 30.984 12.352 1 97.56 84 THR B N 1
ATOM 4190 C CA . THR B 1 84 ? -17.562 32.031 12.32 1 97.56 84 THR B CA 1
ATOM 4191 C C . THR B 1 84 ? -17.031 32.312 13.727 1 97.56 84 THR B C 1
ATOM 4193 O O . THR B 1 84 ? -17.578 31.812 14.711 1 97.56 84 THR B O 1
ATOM 4196 N N . LEU B 1 85 ? -15.891 33.094 13.734 1 98.12 85 LEU B N 1
ATOM 4197 C CA . LEU B 1 85 ? -15.352 33.469 15.031 1 98.12 85 LEU B CA 1
ATOM 4198 C C . LEU B 1 85 ? -16.359 34.344 15.789 1 98.12 85 LEU B C 1
ATOM 4200 O O . LEU B 1 85 ? -16.438 34.25 17.016 1 98.12 85 LEU B O 1
ATOM 4204 N N . ASP B 1 86 ? -17.219 35.156 15.141 1 98.19 86 ASP B N 1
ATOM 4205 C CA . ASP B 1 86 ? -18.281 35.938 15.781 1 98.19 86 ASP B CA 1
ATOM 4206 C C . ASP B 1 86 ? -19.297 35.031 16.453 1 98.19 86 ASP B C 1
ATOM 4208 O O . ASP B 1 86 ? -19.75 35.312 17.562 1 98.19 86 ASP B O 1
ATOM 4212 N N . ASP B 1 87 ? -19.656 33.969 15.719 1 96.25 87 ASP B N 1
ATOM 4213 C CA . ASP B 1 87 ? -20.562 32.969 16.297 1 96.25 87 ASP B CA 1
ATOM 4214 C C . ASP B 1 87 ? -20 32.406 17.594 1 96.25 87 ASP B C 1
ATOM 4216 O O . ASP B 1 87 ? -20.734 32.219 18.562 1 96.25 87 ASP B O 1
ATOM 4220 N N . LEU B 1 88 ? -18.75 32.094 17.594 1 97.19 88 LEU B N 1
ATOM 4221 C CA . LEU B 1 88 ? -18.109 31.516 18.766 1 97.19 88 LEU B CA 1
ATOM 4222 C C . LEU B 1 88 ? -18.078 32.5 19.922 1 97.19 88 LEU B C 1
ATOM 4224 O O . LEU B 1 88 ? -18.359 32.156 21.062 1 97.19 88 LEU B O 1
ATOM 4228 N N . VAL B 1 89 ? -17.703 33.75 19.625 1 98 89 VAL B N 1
ATOM 4229 C CA . VAL B 1 89 ? -17.641 34.781 20.656 1 98 89 VAL B CA 1
ATOM 4230 C C . VAL B 1 89 ? -19.031 35.031 21.219 1 98 89 VAL B C 1
ATOM 4232 O O . VAL B 1 89 ? -19.188 35.219 22.438 1 98 89 VAL B O 1
ATOM 4235 N N . GLU B 1 90 ? -20.031 35.094 20.359 1 96.81 90 GLU B N 1
ATOM 4236 C CA . GLU B 1 90 ? -21.406 35.344 20.797 1 96.81 90 GLU B CA 1
ATOM 4237 C C . GLU B 1 90 ? -21.906 34.281 21.75 1 96.81 90 GLU B C 1
ATOM 4239 O O . GLU B 1 90 ? -22.641 34.562 22.688 1 96.81 90 GLU B O 1
ATOM 4244 N N . ASN B 1 91 ? -21.5 33.031 21.516 1 94.75 91 ASN B N 1
ATOM 4245 C CA . ASN B 1 91 ? -22.094 31.938 22.266 1 94.75 91 ASN B CA 1
ATOM 4246 C C . ASN B 1 91 ? -21.156 31.422 23.344 1 94.75 91 ASN B C 1
ATOM 4248 O O . ASN B 1 91 ? -21.609 30.812 24.328 1 94.75 91 ASN B O 1
ATOM 4252 N N . PHE B 1 92 ? -19.859 31.688 23.188 1 96.69 92 PHE B N 1
ATOM 4253 C CA . PHE B 1 92 ? -18.891 31.109 24.109 1 96.69 92 PHE B CA 1
ATOM 4254 C C . PHE B 1 92 ? -17.828 32.125 24.484 1 96.69 92 PHE B C 1
ATOM 4256 O O . PHE B 1 92 ? -16.641 31.797 24.531 1 96.69 92 PHE B O 1
ATOM 4263 N N . SER B 1 93 ? -18.141 33.312 24.766 1 96.75 93 SER B N 1
ATOM 4264 C CA . SER B 1 93 ? -17.25 34.438 24.953 1 96.75 93 SER B CA 1
ATOM 4265 C C . SER B 1 93 ? -16.25 34.188 26.062 1 96.75 93 SER B C 1
ATOM 4267 O O . SER B 1 93 ? -15.078 34.562 25.953 1 96.75 93 SER B O 1
ATOM 4269 N N . GLN B 1 94 ? -16.594 33.469 27.141 1 96.62 94 GLN B N 1
ATOM 4270 C CA . GLN B 1 94 ? -15.75 33.344 28.312 1 96.62 94 GLN B CA 1
ATOM 4271 C C . GLN B 1 94 ? -15.031 32 28.344 1 96.62 94 GLN B C 1
ATOM 4273 O O . GLN B 1 94 ? -14.266 31.703 29.266 1 96.62 94 GLN B O 1
ATOM 4278 N N . LEU B 1 95 ? -15.297 31.219 27.281 1 96.56 95 LEU B N 1
ATOM 4279 C CA . LEU B 1 95 ? -14.586 29.938 27.203 1 96.56 95 LEU B CA 1
ATOM 4280 C C . LEU B 1 95 ? -13.078 30.156 27.219 1 96.56 95 LEU B C 1
ATOM 4282 O O . LEU B 1 95 ? -12.562 31.016 26.5 1 96.56 95 LEU B O 1
ATOM 4286 N N . LYS B 1 96 ? -12.367 29.422 28.078 1 96.56 96 LYS B N 1
ATOM 4287 C CA . LYS B 1 96 ? -10.922 29.562 28.203 1 96.56 96 LYS B CA 1
ATOM 4288 C C . LYS B 1 96 ? -10.195 28.719 27.141 1 96.56 96 LYS B C 1
ATOM 4290 O O . LYS B 1 96 ? -10.539 27.562 26.938 1 96.56 96 LYS B O 1
ATOM 4295 N N . LEU B 1 97 ? -9.266 29.344 26.531 1 96.56 97 LEU B N 1
ATOM 4296 C CA . LEU B 1 97 ? -8.461 28.719 25.484 1 96.56 97 LEU B CA 1
ATOM 4297 C C . LEU B 1 97 ? -6.977 28.766 25.828 1 96.56 97 LEU B C 1
ATOM 4299 O O . LEU B 1 97 ? -6.512 29.719 26.453 1 96.56 97 LEU B O 1
ATOM 4303 N N . GLN B 1 98 ? -6.281 27.703 25.484 1 96.69 98 GLN B N 1
ATOM 4304 C CA . GLN B 1 98 ? -4.824 27.75 25.438 1 96.69 98 GLN B CA 1
ATOM 4305 C C . GLN B 1 98 ? -4.328 28.156 24.047 1 96.69 98 GLN B C 1
ATOM 4307 O O . GLN B 1 98 ? -4.191 27.328 23.156 1 96.69 98 GLN B O 1
ATOM 4312 N N . VAL B 1 99 ? -3.973 29.406 23.938 1 97.31 99 VAL B N 1
ATOM 4313 C CA . VAL B 1 99 ? -3.711 30.016 22.625 1 97.31 99 VAL B CA 1
ATOM 4314 C C . VAL B 1 99 ? -2.213 29.984 22.344 1 97.31 99 VAL B C 1
ATOM 4316 O O . VAL B 1 99 ? -1.392 30.219 23.234 1 97.31 99 VAL B O 1
ATOM 4319 N N . ASP B 1 100 ? -1.905 29.672 21.094 1 97.25 100 ASP B N 1
ATOM 4320 C CA . ASP B 1 100 ? -0.526 29.734 20.625 1 97.25 100 ASP B CA 1
ATOM 4321 C C . ASP B 1 100 ? -0.139 31.172 20.266 1 97.25 100 ASP B C 1
ATOM 4323 O O . ASP B 1 100 ? -0.873 31.859 19.547 1 97.25 100 ASP B O 1
ATOM 4327 N N . VAL B 1 101 ? 1.018 31.625 20.75 1 95.62 101 VAL B N 1
ATOM 4328 C CA . VAL B 1 101 ? 1.527 32.969 20.5 1 95.62 101 VAL B CA 1
ATOM 4329 C C . VAL B 1 101 ? 2.928 32.875 19.906 1 95.62 101 VAL B C 1
ATOM 4331 O O . VAL B 1 101 ? 3.82 32.25 20.469 1 95.62 101 VAL B O 1
ATOM 4334 N N . THR B 1 102 ? 3.074 33.469 18.75 1 94.44 102 THR B N 1
ATOM 4335 C CA . THR B 1 102 ? 4.363 33.5 18.062 1 94.44 102 THR B CA 1
ATOM 4336 C C . THR B 1 102 ? 4.695 34.906 17.594 1 94.44 102 THR B C 1
ATOM 4338 O O . THR B 1 102 ? 3.801 35.75 17.438 1 94.44 102 THR B O 1
ATOM 4341 N N . PRO B 1 103 ? 6 35.125 17.359 1 91 103 PRO B N 1
ATOM 4342 C CA . PRO B 1 103 ? 6.367 36.469 16.844 1 91 103 PRO B CA 1
ATOM 4343 C C . PRO B 1 103 ? 5.914 36.688 15.406 1 91 103 PRO B C 1
ATOM 4345 O O . PRO B 1 103 ? 5.695 37.844 15 1 91 103 PRO B O 1
ATOM 4348 N N . ASP B 1 104 ? 5.75 35.594 14.648 1 91.25 104 ASP B N 1
ATOM 4349 C CA . ASP B 1 104 ? 5.574 35.812 13.219 1 91.25 104 ASP B CA 1
ATOM 4350 C C . ASP B 1 104 ? 4.641 34.75 12.609 1 91.25 104 ASP B C 1
ATOM 4352 O O . ASP B 1 104 ? 4.547 34.625 11.391 1 91.25 104 ASP B O 1
ATOM 4356 N N . GLY B 1 105 ? 4.027 33.969 13.406 1 93.56 105 GLY B N 1
ATOM 4357 C CA . GLY B 1 105 ? 3.066 33 12.906 1 93.56 105 GLY B CA 1
ATOM 4358 C C . GLY B 1 105 ? 3.676 31.625 12.633 1 93.56 105 GLY B C 1
ATOM 4359 O O . GLY B 1 105 ? 2.969 30.688 12.266 1 93.56 105 GLY B O 1
ATOM 4360 N N . HIS B 1 106 ? 4.953 31.484 12.852 1 92.88 106 HIS B N 1
ATOM 4361 C CA . HIS B 1 106 ? 5.664 30.25 12.547 1 92.88 106 HIS B CA 1
ATOM 4362 C C . HIS B 1 106 ? 6.094 29.531 13.82 1 92.88 106 HIS B C 1
ATOM 4364 O O . HIS B 1 106 ? 7.27 29.562 14.188 1 92.88 106 HIS B O 1
ATOM 4370 N N . GLY B 1 107 ? 5.105 28.938 14.391 1 91.38 107 GLY B N 1
ATOM 4371 C CA . GLY B 1 107 ? 5.34 27.984 15.477 1 91.38 107 GLY B CA 1
ATOM 4372 C C . GLY B 1 107 ? 5.379 26.547 15.016 1 91.38 107 GLY B C 1
ATOM 4373 O O . GLY B 1 107 ? 4.875 26.219 13.938 1 91.38 107 GLY B O 1
ATOM 4374 N N . ASP B 1 108 ? 6.047 25.703 15.758 1 91.69 108 ASP B N 1
ATOM 4375 C CA . ASP B 1 108 ? 6.254 24.312 15.336 1 91.69 108 ASP B CA 1
ATOM 4376 C C . ASP B 1 108 ? 7.008 24.25 14.016 1 91.69 108 ASP B C 1
ATOM 4378 O O . ASP B 1 108 ? 6.566 23.578 13.078 1 91.69 108 ASP B O 1
ATOM 4382 N N . CYS B 1 109 ? 7.992 25 13.977 1 91.88 109 CYS B N 1
ATOM 4383 C CA . CYS B 1 109 ? 8.852 25.125 12.805 1 91.88 109 CYS B CA 1
ATOM 4384 C C . CYS B 1 109 ? 10.32 25.094 13.203 1 91.88 109 CYS B C 1
ATOM 4386 O O . CYS B 1 109 ? 10.664 25.312 14.367 1 91.88 109 CYS B O 1
ATOM 4388 N N . LEU B 1 110 ? 11.109 24.797 12.219 1 91.75 110 LEU B N 1
ATOM 4389 C CA . LEU B 1 110 ? 12.547 24.922 12.438 1 91.75 110 LEU B CA 1
ATOM 4390 C C . LEU B 1 110 ? 12.984 26.375 12.391 1 91.75 110 LEU B C 1
ATOM 4392 O O . LEU B 1 110 ? 12.672 27.094 11.438 1 91.75 110 LEU B O 1
ATOM 4396 N N . ARG B 1 111 ? 13.672 26.75 13.461 1 92.94 111 ARG B N 1
ATOM 4397 C CA . ARG B 1 111 ? 14.195 28.109 13.562 1 92.94 111 ARG B CA 1
ATOM 4398 C C . ARG B 1 111 ? 15.695 28.094 13.875 1 92.94 111 ARG B C 1
ATOM 4400 O O . ARG B 1 111 ? 16.188 27.172 14.539 1 92.94 111 ARG B O 1
ATOM 4407 N N . LYS B 1 112 ? 16.375 29.078 13.391 1 92.62 112 LYS B N 1
ATOM 4408 C CA . LYS B 1 112 ? 17.781 29.234 13.766 1 92.62 112 LYS B CA 1
ATOM 4409 C C . LYS B 1 112 ? 17.906 29.812 15.172 1 92.62 112 LYS B C 1
ATOM 4411 O O . LYS B 1 112 ? 17.297 30.828 15.492 1 92.62 112 LYS B O 1
ATOM 4416 N N . VAL B 1 113 ? 18.688 29.094 15.992 1 93.38 113 VAL B N 1
ATOM 4417 C CA . VAL B 1 113 ? 18.875 29.516 17.375 1 93.38 113 VAL B CA 1
ATOM 4418 C C . VAL B 1 113 ? 20.359 29.562 17.703 1 93.38 113 VAL B C 1
ATOM 4420 O O . VAL B 1 113 ? 21.109 28.656 17.328 1 93.38 113 VAL B O 1
ATOM 4423 N N . ALA B 1 114 ? 20.797 30.641 18.312 1 91.31 114 ALA B N 1
ATOM 4424 C CA . ALA B 1 114 ? 22.172 30.75 18.812 1 91.31 114 ALA B CA 1
ATOM 4425 C C . ALA B 1 114 ? 22.375 29.891 20.062 1 91.31 114 ALA B C 1
ATOM 4427 O O . ALA B 1 114 ? 21.875 30.219 21.141 1 91.31 114 ALA B O 1
ATOM 4428 N N . MET B 1 115 ? 23.141 28.828 19.906 1 88.31 115 MET B N 1
ATOM 4429 C CA . MET B 1 115 ? 23.312 27.859 20.984 1 88.31 115 MET B CA 1
ATOM 4430 C C . MET B 1 115 ? 24.422 28.312 21.938 1 88.31 115 MET B C 1
ATOM 4432 O O . MET B 1 115 ? 25.438 28.844 21.5 1 88.31 115 MET B O 1
ATOM 4436 N N . PRO B 1 116 ? 24.203 28.062 23.266 1 75.06 116 PRO B N 1
ATOM 4437 C CA . PRO B 1 116 ? 25.234 28.438 24.234 1 75.06 116 PRO B CA 1
ATOM 4438 C C . PRO B 1 116 ? 26.422 27.484 24.203 1 75.06 116 PRO B C 1
ATOM 4440 O O . PRO B 1 116 ? 26.25 26.281 23.984 1 75.06 116 PRO B O 1
ATOM 4443 N N . THR B 1 117 ? 27.641 28 23.922 1 71.5 117 THR B N 1
ATOM 4444 C CA . THR B 1 117 ? 28.828 27.172 24.109 1 71.5 117 THR B CA 1
ATOM 4445 C C . THR B 1 117 ? 29.562 27.547 25.375 1 71.5 117 THR B C 1
ATOM 4447 O O . THR B 1 117 ? 29.328 28.625 25.953 1 71.5 117 THR B O 1
ATOM 4450 N N . GLU B 1 118 ? 30.453 26.641 26.016 1 60.16 118 GLU B N 1
ATOM 4451 C CA . GLU B 1 118 ? 31.281 26.922 27.188 1 60.16 118 GLU B CA 1
ATOM 4452 C C . GLU B 1 118 ? 32.281 28.062 26.891 1 60.16 118 GLU B C 1
ATOM 4454 O O . GLU B 1 118 ? 32.688 28.781 27.797 1 60.16 118 GLU B O 1
ATOM 4459 N N . ARG B 1 119 ? 32.688 28.078 25.688 1 53 119 ARG B N 1
ATOM 4460 C CA . ARG B 1 119 ? 33.781 29.016 25.438 1 53 119 ARG B CA 1
ATOM 4461 C C . ARG B 1 119 ? 33.281 30.266 24.719 1 53 119 ARG B C 1
ATOM 4463 O O . ARG B 1 119 ? 34 30.859 23.906 1 53 119 ARG B O 1
ATOM 4470 N N . ASP B 1 120 ? 32.25 30.812 25.031 1 52.41 120 ASP B N 1
ATOM 4471 C CA . ASP B 1 120 ? 31.672 32.062 24.578 1 52.41 120 ASP B CA 1
ATOM 4472 C C . ASP B 1 120 ? 31.5 32.094 23.062 1 52.41 120 ASP B C 1
ATOM 4474 O O . ASP B 1 120 ? 31.328 33.125 22.453 1 52.41 120 ASP B O 1
ATOM 4478 N N . ALA B 1 121 ? 31.906 31.062 22.312 1 60.75 121 ALA B N 1
ATOM 4479 C CA . ALA B 1 121 ? 31.641 31.047 20.875 1 60.75 121 ALA B CA 1
ATOM 4480 C C . ALA B 1 121 ? 30.234 30.5 20.594 1 60.75 121 ALA B C 1
ATOM 4482 O O . ALA B 1 121 ? 29.781 29.547 21.25 1 60.75 121 ALA B O 1
ATOM 4483 N N . SER B 1 122 ? 29.234 31.359 19.969 1 66.12 122 SER B N 1
ATOM 4484 C CA . SER B 1 122 ? 27.875 30.891 19.625 1 66.12 122 SER B CA 1
ATOM 4485 C C . SER B 1 122 ? 27.828 30.281 18.234 1 66.12 122 SER B C 1
ATOM 4487 O O . SER B 1 122 ? 28.562 30.703 17.344 1 66.12 122 SER B O 1
ATOM 4489 N N . PHE B 1 123 ? 27.375 29.062 18.172 1 83.44 123 PHE B N 1
ATOM 4490 C CA . PHE B 1 123 ? 27.047 28.547 16.844 1 83.44 123 PHE B CA 1
ATOM 4491 C C . PHE B 1 123 ? 25.547 28.453 16.656 1 83.44 123 PHE B C 1
ATOM 4493 O O . PHE B 1 123 ? 24.781 28.438 17.625 1 83.44 123 PHE B O 1
ATOM 4500 N N . THR B 1 124 ? 25.109 28.625 15.484 1 90.19 124 THR B N 1
ATOM 4501 C CA . THR B 1 124 ? 23.688 28.609 15.117 1 90.19 124 THR B CA 1
ATOM 4502 C C . THR B 1 124 ? 23.25 27.203 14.742 1 90.19 124 THR B C 1
ATOM 4504 O O . THR B 1 124 ? 23.953 26.484 14.039 1 90.19 124 THR B O 1
ATOM 4507 N N . GLU B 1 125 ? 22.156 26.812 15.328 1 91.12 125 GLU B N 1
ATOM 4508 C CA . GLU B 1 125 ? 21.594 25.516 15.016 1 91.12 125 GLU B CA 1
ATOM 4509 C C . GLU B 1 125 ? 20.109 25.625 14.672 1 91.12 125 GLU B C 1
ATOM 4511 O O . GLU B 1 125 ? 19.438 26.562 15.117 1 91.12 125 GLU B O 1
ATOM 4516 N N . GLN B 1 126 ? 19.672 24.703 13.828 1 92.31 126 GLN B N 1
ATOM 4517 C CA . GLN B 1 126 ? 18.234 24.594 13.586 1 92.31 126 GLN B CA 1
ATOM 4518 C C . GLN B 1 126 ? 17.547 23.859 14.727 1 92.31 126 GLN B C 1
ATOM 4520 O O . GLN B 1 126 ? 17.922 22.75 15.078 1 92.31 126 GLN B O 1
ATOM 4525 N N . VAL B 1 127 ? 16.562 24.562 15.305 1 94.12 127 VAL B N 1
ATOM 4526 C CA . VAL B 1 127 ? 15.805 24.031 16.438 1 94.12 127 VAL B CA 1
ATOM 4527 C C . VAL B 1 127 ? 14.32 24 16.109 1 94.12 127 VAL B C 1
ATOM 4529 O O . VAL B 1 127 ? 13.789 24.922 15.484 1 94.12 127 VAL B O 1
ATOM 4532 N N . PHE B 1 128 ? 13.727 22.891 16.422 1 95.75 128 PHE B N 1
ATOM 4533 C CA . PHE B 1 128 ? 12.266 22.859 16.375 1 95.75 128 PHE B CA 1
ATOM 4534 C C . PHE B 1 128 ? 11.672 23.703 17.484 1 95.75 128 PHE B C 1
ATOM 4536 O O . PHE B 1 128 ? 11.773 23.344 18.656 1 95.75 128 PHE B O 1
ATOM 4543 N N . VAL B 1 129 ? 10.992 24.781 17.172 1 95.75 129 VAL B N 1
ATOM 4544 C CA . VAL B 1 129 ? 10.547 25.719 18.188 1 95.75 129 VAL B CA 1
ATOM 4545 C C . VAL B 1 129 ? 9.023 25.734 18.25 1 95.75 129 VAL B C 1
ATOM 4547 O O . VAL B 1 129 ? 8.359 26.047 17.266 1 95.75 129 VAL B O 1
ATOM 4550 N N . LYS B 1 130 ? 8.492 25.406 19.375 1 96.62 130 LYS B N 1
ATOM 4551 C CA . LYS B 1 130 ? 7.059 25.453 19.641 1 96.62 130 LYS B CA 1
ATOM 4552 C C . LYS B 1 130 ? 6.617 26.875 20.016 1 96.62 130 LYS B C 1
ATOM 4554 O O . LYS B 1 130 ? 7.426 27.672 20.484 1 96.62 130 LYS B O 1
ATOM 4559 N N . PRO B 1 131 ? 5.363 27.203 19.781 1 96.56 131 PRO B N 1
ATOM 4560 C CA . PRO B 1 131 ? 4.852 28.5 20.203 1 96.56 131 PRO B CA 1
ATOM 4561 C C . PRO B 1 131 ? 4.793 28.656 21.734 1 96.56 131 PRO B C 1
ATOM 4563 O O . PRO B 1 131 ? 4.836 27.656 22.453 1 96.56 131 PRO B O 1
ATOM 4566 N N . LEU B 1 132 ? 4.777 29.906 22.094 1 94.69 132 LEU B N 1
ATOM 4567 C CA . LEU B 1 132 ? 4.363 30.188 23.469 1 94.69 132 LEU B CA 1
ATOM 4568 C C . LEU B 1 132 ? 2.875 29.906 23.656 1 94.69 132 LEU B C 1
ATOM 4570 O O . LEU B 1 132 ? 2.066 30.25 22.797 1 94.69 132 LEU B O 1
ATOM 4574 N N . GLU B 1 133 ? 2.508 29.344 24.75 1 94.44 133 GLU B N 1
ATOM 4575 C CA . GLU B 1 133 ? 1.102 29.078 25.047 1 94.44 133 GLU B CA 1
ATOM 4576 C C . GLU B 1 133 ? 0.589 30.016 26.156 1 94.44 133 GLU B C 1
ATOM 4578 O O . GLU B 1 133 ? 1.218 30.141 27.203 1 94.44 133 GLU B O 1
ATOM 4583 N N . MET B 1 134 ? -0.52 30.672 25.875 1 94.62 134 MET B N 1
ATOM 4584 C CA . MET B 1 134 ? -1.137 31.562 26.859 1 94.62 134 MET B CA 1
ATOM 4585 C C . MET B 1 134 ? -2.627 31.266 27 1 94.62 134 MET B C 1
ATOM 4587 O O . MET B 1 134 ? -3.322 31.094 26 1 94.62 134 MET B O 1
ATOM 4591 N N . GLU B 1 135 ? -3.049 31.25 28.219 1 96.44 135 GLU B N 1
ATOM 4592 C CA . GLU B 1 135 ? -4.48 31.078 28.453 1 96.44 135 GLU B CA 1
ATOM 4593 C C . GLU B 1 135 ? -5.219 32.406 28.328 1 96.44 135 GLU B C 1
ATOM 4595 O O . GLU B 1 135 ? -4.766 33.438 28.859 1 96.44 135 GLU B O 1
ATOM 4600 N N . MET B 1 136 ? -6.309 32.438 27.641 1 96.88 136 MET B N 1
ATOM 4601 C CA . MET B 1 136 ? -7.164 33.625 27.562 1 96.88 136 MET B CA 1
ATOM 4602 C C . MET B 1 136 ? -8.578 33.25 27.141 1 96.88 136 MET B C 1
ATOM 4604 O O . MET B 1 136 ? -8.828 32.094 26.734 1 96.88 136 MET B O 1
ATOM 4608 N N . SER B 1 137 ? -9.477 34.125 27.281 1 97.75 137 SER B N 1
ATOM 4609 C CA . SER B 1 137 ? -10.859 33.875 26.891 1 97.75 137 SER B CA 1
ATOM 4610 C C . SER B 1 137 ? -11.039 33.938 25.391 1 97.75 137 SER B C 1
ATOM 4612 O O . SER B 1 137 ? -10.219 34.531 24.688 1 97.75 137 SER B O 1
ATOM 4614 N N . MET B 1 138 ? -12.141 33.406 24.922 1 98 138 MET B N 1
ATOM 4615 C CA . MET B 1 138 ? -12.484 33.438 23.5 1 98 138 MET B CA 1
ATOM 4616 C C . MET B 1 138 ? -12.578 34.875 23.016 1 98 138 MET B C 1
ATOM 4618 O O . MET B 1 138 ? -12.094 35.188 21.922 1 98 138 MET B O 1
ATOM 4622 N N . VAL B 1 139 ? -13.188 35.75 23.781 1 98.19 139 VAL B N 1
ATOM 4623 C CA . VAL B 1 139 ? -13.375 37.125 23.375 1 98.19 139 VAL B CA 1
ATOM 4624 C C . VAL B 1 139 ? -12.023 37.844 23.344 1 98.19 139 VAL B C 1
ATOM 4626 O O . VAL B 1 139 ? -11.766 38.656 22.453 1 98.19 139 VAL B O 1
ATOM 4629 N N . ASP B 1 140 ? -11.188 37.562 24.328 1 97.81 140 ASP B N 1
ATOM 4630 C CA . ASP B 1 140 ? -9.852 38.156 24.328 1 97.81 140 ASP B CA 1
ATOM 4631 C C . ASP B 1 140 ? -9.031 37.656 23.141 1 97.81 140 ASP B C 1
ATOM 4633 O O . ASP B 1 140 ? -8.328 38.438 22.5 1 97.81 140 ASP B O 1
ATOM 4637 N N . PHE B 1 141 ? -9.07 36.438 22.938 1 98.06 141 PHE B N 1
ATOM 4638 C CA . PHE B 1 141 ? -8.375 35.844 21.797 1 98.06 141 PHE B CA 1
ATOM 4639 C C . PHE B 1 141 ? -8.805 36.5 20.5 1 98.06 141 PHE B C 1
ATOM 4641 O O . PHE B 1 141 ? -7.961 36.906 19.703 1 98.06 141 PHE B O 1
ATOM 4648 N N . CYS B 1 142 ? -10.148 36.562 20.281 1 98.25 142 CYS B N 1
ATOM 4649 C CA . CYS B 1 142 ? -10.695 37.188 19.078 1 98.25 142 CYS B CA 1
ATOM 4650 C C . CYS B 1 142 ? -10.172 38.625 18.938 1 98.25 142 CYS B C 1
ATOM 4652 O O . CYS B 1 142 ? -9.75 39.031 17.859 1 98.25 142 CYS B O 1
ATOM 4654 N N . HIS B 1 143 ? -10.195 39.312 20.047 1 97.62 143 HIS B N 1
ATOM 4655 C CA . HIS B 1 143 ? -9.75 40.719 20.047 1 97.62 143 HIS B CA 1
ATOM 4656 C C . HIS B 1 143 ? -8.289 40.812 19.625 1 97.62 143 HIS B C 1
ATOM 4658 O O . HIS B 1 143 ? -7.965 41.594 18.703 1 97.62 143 HIS B O 1
ATOM 4664 N N . HIS B 1 144 ? -7.41 40.094 20.219 1 96.31 144 HIS B N 1
ATOM 4665 C CA . HIS B 1 144 ? -5.984 40.188 19.953 1 96.31 144 HIS B CA 1
ATOM 4666 C C . HIS B 1 144 ? -5.645 39.656 18.562 1 96.31 144 HIS B C 1
ATOM 4668 O O . HIS B 1 144 ? -4.734 40.156 17.906 1 96.31 144 HIS B O 1
ATOM 4674 N N . LEU B 1 145 ? -6.32 38.594 18.125 1 97.56 145 LEU B N 1
ATOM 4675 C CA . LEU B 1 145 ? -6.125 38.062 16.781 1 97.56 145 LEU B CA 1
ATOM 4676 C C . LEU B 1 145 ? -6.406 39.156 15.727 1 97.56 145 LEU B C 1
ATOM 4678 O O . LEU B 1 145 ? -5.582 39.375 14.836 1 97.56 145 LEU B O 1
ATOM 4682 N N . ARG B 1 146 ? -7.508 39.844 15.867 1 97.38 146 ARG B N 1
ATOM 4683 C CA . ARG B 1 146 ? -7.941 40.812 14.875 1 97.38 146 ARG B CA 1
ATOM 4684 C C . ARG B 1 146 ? -7.137 42.125 14.992 1 97.38 146 ARG B C 1
ATOM 4686 O O . ARG B 1 146 ? -6.828 42.75 13.984 1 97.38 146 ARG B O 1
ATOM 4693 N N . ALA B 1 147 ? -6.848 42.469 16.234 1 95.56 147 ALA B N 1
ATOM 4694 C CA . ALA B 1 147 ? -6.035 43.656 16.438 1 95.56 147 ALA B CA 1
ATOM 4695 C C . ALA B 1 147 ? -4.645 43.5 15.844 1 95.56 147 ALA B C 1
ATOM 4697 O O . ALA B 1 147 ? -4.117 44.406 15.203 1 95.56 147 ALA B O 1
ATOM 4698 N N . GLY B 1 148 ? -4.059 42.344 16.141 1 92.62 148 GLY B N 1
ATOM 4699 C CA . GLY B 1 148 ? -2.756 42.062 15.562 1 92.62 148 GLY B CA 1
ATOM 4700 C C . GLY B 1 148 ? -2.77 42.062 14.047 1 92.62 148 GLY B C 1
ATOM 4701 O O . GLY B 1 148 ? -1.849 42.562 13.406 1 92.62 148 GLY B O 1
ATOM 4702 N N . ARG B 1 149 ? -3.732 41.469 13.469 1 93.5 149 ARG B N 1
ATOM 4703 C CA . ARG B 1 149 ? -3.877 41.438 12.016 1 93.5 149 ARG B CA 1
ATOM 4704 C C . ARG B 1 149 ? -4 42.844 11.438 1 93.5 149 ARG B C 1
ATOM 4706 O O . ARG B 1 149 ? -3.375 43.156 10.422 1 93.5 149 ARG B O 1
ATOM 4713 N N . ALA B 1 150 ? -4.852 43.656 12 1 92.44 150 ALA B N 1
ATOM 4714 C CA . ALA B 1 150 ? -5.059 45.031 11.547 1 92.44 150 ALA B CA 1
ATOM 4715 C C . ALA B 1 150 ? -3.75 45.812 11.586 1 92.44 150 ALA B C 1
ATOM 4717 O O . ALA B 1 150 ? -3.469 46.625 10.68 1 92.44 150 ALA B O 1
ATOM 4718 N N . LYS B 1 151 ? -3.043 45.625 12.602 1 88.12 151 LYS B N 1
ATOM 4719 C CA . LYS B 1 151 ? -1.767 46.312 12.758 1 88.12 151 LYS B CA 1
ATOM 4720 C C . LYS B 1 151 ? -0.784 45.906 11.664 1 88.12 151 LYS B C 1
ATOM 4722 O O . LYS B 1 151 ? -0.049 46.75 11.141 1 88.12 151 LYS B O 1
ATOM 4727 N N . GLN B 1 152 ? -0.705 44.688 11.367 1 84.75 152 GLN B N 1
ATOM 4728 C CA . GLN B 1 152 ? 0.211 44.219 10.344 1 84.75 152 GLN B CA 1
ATOM 4729 C C . GLN B 1 152 ? -0.187 44.719 8.961 1 84.75 152 GLN B C 1
ATOM 4731 O O . GLN B 1 152 ? 0.674 45.031 8.141 1 84.75 152 GLN B O 1
ATOM 4736 N N . VAL B 1 153 ? -1.459 44.594 8.609 1 80.06 153 VAL B N 1
ATOM 4737 C CA . VAL B 1 153 ? -1.94 45.094 7.324 1 80.06 153 VAL B CA 1
ATOM 4738 C C . VAL B 1 153 ? -1.535 46.562 7.148 1 80.06 153 VAL B C 1
ATOM 4740 O O . VAL B 1 153 ? -1.138 46.969 6.059 1 80.06 153 VAL B O 1
ATOM 4743 N N . LEU B 1 154 ? -1.647 47.281 8.156 1 73.38 154 LEU B N 1
ATOM 4744 C CA . LEU B 1 154 ? -1.265 48.688 8.117 1 73.38 154 LEU B CA 1
ATOM 4745 C C . LEU B 1 154 ? 0.23 48.844 7.863 1 73.38 154 LEU B C 1
ATOM 4747 O O . LEU B 1 154 ? 0.651 49.75 7.129 1 73.38 154 LEU B O 1
ATOM 4751 N N . ARG B 1 155 ? 0.983 47.875 8.391 1 69.69 155 ARG B N 1
ATOM 4752 C CA . ARG B 1 155 ? 2.432 47.906 8.219 1 69.69 155 ARG B CA 1
ATOM 4753 C C . ARG B 1 155 ? 2.82 47.469 6.809 1 69.69 155 ARG B C 1
ATOM 4755 O O . ARG B 1 155 ? 3.762 48 6.223 1 69.69 155 ARG B O 1
ATOM 4762 N N . ASP B 1 156 ? 2.258 46.219 6.344 1 64.56 156 ASP B N 1
ATOM 4763 C CA . ASP B 1 156 ? 2.566 45.688 5.02 1 64.56 156 ASP B CA 1
ATOM 4764 C C . ASP B 1 156 ? 2.258 46.719 3.928 1 64.56 156 ASP B C 1
ATOM 4766 O O . ASP B 1 156 ? 2.953 46.781 2.912 1 64.56 156 ASP B O 1
ATOM 4770 N N . ASP B 1 157 ? 1.05 47.25 3.904 1 53.81 157 ASP B N 1
ATOM 4771 C CA . ASP B 1 157 ? 0.805 48.344 2.984 1 53.81 157 ASP B CA 1
ATOM 4772 C C . ASP B 1 157 ? 1.955 49.375 3.018 1 53.81 157 ASP B C 1
ATOM 4774 O O . ASP B 1 157 ? 2.285 49.969 1.997 1 53.81 157 ASP B O 1
ATOM 4778 N N . GLU B 1 158 ? 2.611 49.219 4.039 1 48.88 158 GLU B N 1
ATOM 4779 C CA . GLU B 1 158 ? 3.775 50.094 4.094 1 48.88 158 GLU B CA 1
ATOM 4780 C C . GLU B 1 158 ? 5.035 49.375 3.623 1 48.88 158 GLU B C 1
ATOM 4782 O O . GLU B 1 158 ? 5.848 49.938 2.891 1 48.88 158 GLU B O 1
ATOM 4787 N N . GLU B 1 159 ? 5.387 48.156 4.137 1 48.59 159 GLU B N 1
ATOM 4788 C CA . GLU B 1 159 ? 6.625 47.406 3.877 1 48.59 159 GLU B CA 1
ATOM 4789 C C . GLU B 1 159 ? 6.371 46.188 2.994 1 48.59 159 GLU B C 1
ATOM 4791 O O . GLU B 1 159 ? 5.324 45.562 3.094 1 48.59 159 GLU B O 1
ATOM 4796 N N . LYS B 1 160 ? 7.148 45.562 1.902 1 48.5 160 LYS B N 1
ATOM 4797 C CA . LYS B 1 160 ? 7.121 44.562 0.836 1 48.5 160 LYS B CA 1
ATOM 4798 C C . LYS B 1 160 ? 6.973 43.156 1.403 1 48.5 160 LYS B C 1
ATOM 4800 O O . LYS B 1 160 ? 7.719 42.75 2.301 1 48.5 160 LYS B O 1
ATOM 4805 N N . MET B 1 161 ? 5.746 42.281 1.155 1 41 161 MET B N 1
ATOM 4806 C CA . MET B 1 161 ? 5.266 40.938 1.484 1 41 161 MET B CA 1
ATOM 4807 C C . MET B 1 161 ? 6.391 39.906 1.358 1 41 161 MET B C 1
ATOM 4809 O O . MET B 1 161 ? 6.512 39 2.195 1 41 161 MET B O 1
ATOM 4813 N N . HIS B 1 162 ? 6.906 39.688 0.215 1 42.28 162 HIS B N 1
ATOM 4814 C CA . HIS B 1 162 ? 7.785 38.625 -0.243 1 42.28 162 HIS B CA 1
ATOM 4815 C C . HIS B 1 162 ? 9.031 38.531 0.627 1 42.28 162 HIS B C 1
ATOM 4817 O O . HIS B 1 162 ? 9.539 37.406 0.87 1 42.28 162 HIS B O 1
ATOM 4823 N N . GLN B 1 163 ? 9.711 39.562 0.828 1 46.75 163 GLN B N 1
ATOM 4824 C CA . GLN B 1 163 ? 10.922 39.75 1.616 1 46.75 163 GLN B CA 1
ATOM 4825 C C . GLN B 1 163 ? 10.789 39.094 2.988 1 46.75 163 GLN B C 1
ATOM 4827 O O . GLN B 1 163 ? 11.797 38.75 3.629 1 46.75 163 GLN B O 1
ATOM 4832 N N . GLN B 1 164 ? 9.516 38.469 3.279 1 55.91 164 GLN B N 1
ATOM 4833 C CA . GLN B 1 164 ? 9.156 38.156 4.656 1 55.91 164 GLN B CA 1
ATOM 4834 C C . GLN B 1 164 ? 9.508 36.719 5.004 1 55.91 164 GLN B C 1
ATOM 4836 O O . GLN B 1 164 ? 10.102 36.469 6.051 1 55.91 164 GLN B O 1
ATOM 4841 N N . LEU B 1 165 ? 9.289 35.75 4.035 1 59.41 165 LEU B N 1
ATOM 4842 C CA . LEU B 1 165 ? 9.555 34.375 4.461 1 59.41 165 LEU B CA 1
ATOM 4843 C C . LEU B 1 165 ? 11.047 34.156 4.641 1 59.41 165 LEU B C 1
ATOM 4845 O O . LEU B 1 165 ? 11.469 33.5 5.594 1 59.41 165 LEU B O 1
ATOM 4849 N N . ASP B 1 166 ? 11.812 34.656 3.688 1 61.81 166 ASP B N 1
ATOM 4850 C CA . ASP B 1 166 ? 13.266 34.5 3.787 1 61.81 166 ASP B CA 1
ATOM 4851 C C . ASP B 1 166 ? 13.797 35.188 5.055 1 61.81 166 ASP B C 1
ATOM 4853 O O . ASP B 1 166 ? 14.711 34.656 5.699 1 61.81 166 ASP B O 1
ATOM 4857 N N . GLN B 1 167 ? 13.211 36.25 5.316 1 66.94 167 GLN B N 1
ATOM 4858 C CA . GLN B 1 167 ? 13.633 36.969 6.52 1 66.94 167 GLN B CA 1
ATOM 4859 C C . GLN B 1 167 ? 13.289 36.156 7.777 1 66.94 167 GLN B C 1
ATOM 4861 O O . GLN B 1 167 ? 14.078 36.094 8.719 1 66.94 167 GLN B O 1
ATOM 4866 N N . ILE B 1 168 ? 12.188 35.5 7.676 1 76.19 168 ILE B N 1
ATOM 4867 C CA . ILE B 1 168 ? 11.734 34.719 8.812 1 76.19 168 ILE B CA 1
ATOM 4868 C C . ILE B 1 168 ? 12.688 33.531 9.039 1 76.19 168 ILE B C 1
ATOM 4870 O O . ILE B 1 168 ? 13.055 33.25 10.18 1 76.19 168 ILE B O 1
ATOM 4874 N N . GLU B 1 169 ? 13.203 33.094 7.957 1 72.69 169 GLU B N 1
ATOM 4875 C CA . GLU B 1 169 ? 14.055 31.906 8.047 1 72.69 169 GLU B CA 1
ATOM 4876 C C . GLU B 1 169 ? 15.469 32.281 8.492 1 72.69 169 GLU B C 1
ATOM 4878 O O . GLU B 1 169 ? 16.172 31.469 9.102 1 72.69 169 GLU B O 1
ATOM 4883 N N . ASP B 1 170 ? 15.812 33.438 8.195 1 79.69 170 ASP B N 1
ATOM 4884 C CA . ASP B 1 170 ? 17.188 33.844 8.477 1 79.69 170 ASP B CA 1
ATOM 4885 C C . ASP B 1 170 ? 17.312 34.438 9.875 1 79.69 170 ASP B C 1
ATOM 4887 O O . ASP B 1 170 ? 18.422 34.656 10.375 1 79.69 170 ASP B O 1
ATOM 4891 N N . GLN B 1 171 ? 16.203 34.656 10.43 1 87.06 171 GLN B N 1
ATOM 4892 C CA . GLN B 1 171 ? 16.25 35.25 11.773 1 87.06 171 GLN B CA 1
ATOM 4893 C C . GLN B 1 171 ? 16.844 34.25 12.766 1 87.06 171 GLN B C 1
ATOM 4895 O O . GLN B 1 171 ? 16.438 33.094 12.82 1 87.06 171 GLN B O 1
ATOM 4900 N N . VAL B 1 172 ? 17.844 34.719 13.539 1 91.12 172 VAL B N 1
ATOM 4901 C CA . VAL B 1 172 ? 18.469 33.875 14.57 1 91.12 172 VAL B CA 1
ATOM 4902 C C . VAL B 1 172 ? 17.953 34.312 15.945 1 91.12 172 VAL B C 1
ATOM 4904 O O . VAL B 1 172 ? 18.047 35.469 16.328 1 91.12 172 VAL B O 1
ATOM 4907 N N . PHE B 1 173 ? 17.422 33.438 16.656 1 92 173 PHE B N 1
ATOM 4908 C CA . PHE B 1 173 ? 16.922 33.719 18 1 92 173 PHE B CA 1
ATOM 4909 C C . PHE B 1 173 ? 17.969 33.375 19.047 1 92 173 PHE B C 1
ATOM 4911 O O . PHE B 1 173 ? 18.75 32.438 18.891 1 92 173 PHE B O 1
ATOM 4918 N N . ALA B 1 174 ? 17.953 34.219 20.094 1 89 174 ALA B N 1
ATOM 4919 C CA . ALA B 1 174 ? 18.812 33.906 21.234 1 89 174 ALA B CA 1
ATOM 4920 C C . ALA B 1 174 ? 18.266 32.75 22.047 1 89 174 ALA B C 1
ATOM 4922 O O . ALA B 1 174 ? 17.047 32.531 22.094 1 89 174 ALA B O 1
ATOM 4923 N N . CYS B 1 175 ? 19.188 31.984 22.594 1 88.56 175 CYS B N 1
ATOM 4924 C CA . CYS B 1 175 ? 18.812 30.922 23.531 1 88.56 175 CYS B CA 1
ATOM 4925 C C . CYS B 1 175 ? 18.609 31.484 24.938 1 88.56 175 CYS B C 1
ATOM 4927 O O . CYS B 1 175 ? 19.484 32.188 25.453 1 88.56 175 CYS B O 1
ATOM 4929 N N . ALA B 1 176 ? 17.547 31.188 25.438 1 79.5 176 ALA B N 1
ATOM 4930 C CA . ALA B 1 176 ? 17.25 31.672 26.797 1 79.5 176 ALA B CA 1
ATOM 4931 C C . ALA B 1 176 ? 17.734 30.672 27.844 1 79.5 176 ALA B C 1
ATOM 4933 O O . ALA B 1 176 ? 17.656 29.453 27.641 1 79.5 176 ALA B O 1
ATOM 4934 N N . ASP B 1 177 ? 18.734 30.844 28.781 1 60.5 177 ASP B N 1
ATOM 4935 C CA . ASP B 1 177 ? 19.141 30.016 29.906 1 60.5 177 ASP B CA 1
ATOM 4936 C C . ASP B 1 177 ? 18 29.828 30.891 1 60.5 177 ASP B C 1
ATOM 4938 O O . ASP B 1 177 ? 17.219 30.75 31.125 1 60.5 177 ASP B O 1
ATOM 4942 N N . LYS B 1 178 ? 17.609 28.453 31.188 1 51.69 178 LYS B N 1
ATOM 4943 C CA . LYS B 1 178 ? 16.531 28.25 32.156 1 51.69 178 LYS B CA 1
ATOM 4944 C C . LYS B 1 178 ? 16.703 29.156 33.375 1 51.69 178 LYS B C 1
ATOM 4946 O O . LYS B 1 178 ? 15.812 29.266 34.219 1 51.69 178 LYS B O 1
ATOM 4951 N N . ARG B 1 179 ? 17.938 29.297 33.875 1 43.31 179 ARG B N 1
ATOM 4952 C CA . ARG B 1 179 ? 18.109 29.859 35.219 1 43.31 179 ARG B CA 1
ATOM 4953 C C . ARG B 1 179 ? 17.422 31.219 35.312 1 43.31 179 ARG B C 1
ATOM 4955 O O . ARG B 1 179 ? 17.188 31.719 36.438 1 43.31 179 ARG B O 1
ATOM 4962 N N . ASN B 1 180 ? 17.781 32.062 34.469 1 38.84 180 ASN B N 1
ATOM 4963 C CA . ASN B 1 180 ? 17.172 33.375 34.719 1 38.84 180 ASN B CA 1
ATOM 4964 C C . ASN B 1 180 ? 15.672 33.344 34.469 1 38.84 180 ASN B C 1
ATOM 4966 O O . ASN B 1 180 ? 15.219 33.594 33.344 1 38.84 180 ASN B O 1
ATOM 4970 N N . ASP B 1 181 ? 15.102 32.375 34.969 1 37.75 181 ASP B N 1
ATOM 4971 C CA . ASP B 1 181 ? 13.711 31.922 35.031 1 37.75 181 ASP B CA 1
ATOM 4972 C C . ASP B 1 181 ? 12.742 33.094 34.906 1 37.75 181 ASP B C 1
ATOM 4974 O O . ASP B 1 181 ? 11.945 33.156 33.969 1 37.75 181 ASP B O 1
ATOM 4978 N N . TYR B 1 182 ? 11.875 33.062 36.094 1 34.72 182 TYR B N 1
ATOM 4979 C CA . TYR B 1 182 ? 10.484 33.281 36.469 1 34.72 182 TYR B CA 1
ATOM 4980 C C . TYR B 1 182 ? 10.164 34.781 36.5 1 34.72 182 TYR B C 1
ATOM 4982 O O . TYR B 1 182 ? 9.094 35.188 36.938 1 34.72 182 TYR B O 1
ATOM 4990 N N . ASN B 1 183 ? 11.203 35.562 36.781 1 32.75 183 ASN B N 1
ATOM 4991 C CA . ASN B 1 183 ? 10.461 36.781 37.094 1 32.75 183 ASN B CA 1
ATOM 4992 C C . ASN B 1 183 ? 9.766 37.312 35.844 1 32.75 183 ASN B C 1
ATOM 4994 O O . ASN B 1 183 ? 10.273 38.25 35.188 1 32.75 183 ASN B O 1
ATOM 4998 N N . ILE B 1 184 ? 9.414 36.375 35 1 39.38 184 ILE B N 1
ATOM 4999 C CA . ILE B 1 184 ? 8.344 36.969 34.219 1 39.38 184 ILE B CA 1
ATOM 5000 C C . ILE B 1 184 ? 7.559 37.969 35.031 1 39.38 184 ILE B C 1
ATOM 5002 O O . ILE B 1 184 ? 6.668 37.594 35.812 1 39.38 184 ILE B O 1
ATOM 5006 N N . LYS B 1 185 ? 8.281 38.781 35.812 1 38.03 185 LYS B N 1
ATOM 5007 C CA . LYS B 1 185 ? 7.531 39.844 36.438 1 38.03 185 LYS B CA 1
ATOM 5008 C C . LYS B 1 185 ? 6.355 40.281 35.562 1 38.03 185 LYS B C 1
ATOM 5010 O O . LYS B 1 185 ? 6.418 40.188 34.344 1 38.03 185 LYS B O 1
ATOM 5015 N N . SER B 1 186 ? 5.242 40.25 36.156 1 37.56 186 SER B N 1
ATOM 5016 C CA . SER B 1 186 ? 3.951 40.812 35.781 1 37.56 186 SER B CA 1
ATOM 5017 C C . SER B 1 186 ? 4.113 41.875 34.719 1 37.56 186 SER B C 1
ATOM 5019 O O . SER B 1 186 ? 3.146 42.25 34.031 1 37.56 186 SER B O 1
ATOM 5021 N N . ASP B 1 187 ? 5.402 42.406 34.594 1 38.69 187 ASP B N 1
ATOM 5022 C CA . ASP B 1 187 ? 5.422 43.656 33.875 1 38.69 187 ASP B CA 1
ATOM 5023 C C . ASP B 1 187 ? 5.785 43.438 32.406 1 38.69 187 ASP B C 1
ATOM 5025 O O . ASP B 1 187 ? 6.027 44.406 31.656 1 38.69 187 ASP B O 1
ATOM 5029 N N . THR B 1 188 ? 6.387 42.312 32.094 1 46.84 188 THR B N 1
ATOM 5030 C CA . THR B 1 188 ? 6.676 42.219 30.672 1 46.84 188 THR B CA 1
ATOM 5031 C C . THR B 1 188 ? 5.387 42.125 29.859 1 46.84 188 THR B C 1
ATOM 5033 O O . THR B 1 188 ? 4.688 41.125 29.891 1 46.84 188 THR B O 1
ATOM 5036 N N . VAL B 1 189 ? 4.746 43.188 29.766 1 53.22 189 VAL B N 1
ATOM 5037 C CA . VAL B 1 189 ? 3.502 43.281 29 1 53.22 189 VAL B CA 1
ATOM 5038 C C . VAL B 1 189 ? 3.781 43.062 27.516 1 53.22 189 VAL B C 1
ATOM 5040 O O . VAL B 1 189 ? 4.465 43.875 26.875 1 53.22 189 VAL B O 1
ATOM 5043 N N . VAL B 1 190 ? 3.992 41.719 27 1 63.69 190 VAL B N 1
ATOM 5044 C CA . VAL B 1 190 ? 3.982 41.469 25.562 1 63.69 190 VAL B CA 1
ATOM 5045 C C . VAL B 1 190 ? 2.727 42.094 24.938 1 63.69 190 VAL B C 1
ATOM 5047 O O . VAL B 1 190 ? 1.61 41.812 25.391 1 63.69 190 VAL B O 1
ATOM 5050 N N . SER B 1 191 ? 3.07 43.062 24.109 1 81.88 191 SER B N 1
ATOM 5051 C CA . SER B 1 191 ? 1.902 43.5 23.359 1 81.88 191 SER B CA 1
ATOM 5052 C C . SER B 1 191 ? 1.386 42.438 22.422 1 81.88 191 SER B C 1
ATOM 5054 O O . SER B 1 191 ? 1.985 42.156 21.391 1 81.88 191 SER B O 1
ATOM 5056 N N . LEU B 1 192 ? 0.432 41.719 22.828 1 89.12 192 LEU B N 1
ATOM 5057 C CA . LEU B 1 192 ? -0.151 40.625 22.062 1 89.12 192 LEU B CA 1
ATOM 5058 C C . LEU B 1 192 ? -0.56 41.094 20.672 1 89.12 192 LEU B C 1
ATOM 5060 O O . LEU B 1 192 ? -0.645 40.281 19.75 1 89.12 192 LEU B O 1
ATOM 5064 N N . ASP B 1 193 ? -0.702 42.375 20.516 1 89.75 193 ASP B N 1
ATOM 5065 C CA . ASP B 1 193 ? -1.111 42.906 19.219 1 89.75 193 ASP B CA 1
ATOM 5066 C C . ASP B 1 193 ? 0.065 42.969 18.25 1 89.75 193 ASP B C 1
ATOM 5068 O O . ASP B 1 193 ? -0.121 43.188 17.047 1 89.75 193 ASP B O 1
ATOM 5072 N N . ASP B 1 194 ? 1.234 42.688 18.766 1 88.69 194 ASP B N 1
ATOM 5073 C CA . ASP B 1 194 ? 2.42 42.625 17.922 1 88.69 194 ASP B CA 1
ATOM 5074 C C . ASP B 1 194 ? 2.814 41.188 17.641 1 88.69 194 ASP B C 1
ATOM 5076 O O . ASP B 1 194 ? 3.85 40.938 17.016 1 88.69 194 ASP B O 1
ATOM 5080 N N . CYS B 1 195 ? 2.012 40.281 18.094 1 92.12 195 CYS B N 1
ATOM 5081 C CA . CYS B 1 195 ? 2.254 38.844 17.922 1 92.12 195 CYS B CA 1
ATOM 5082 C C . CYS B 1 195 ? 1.22 38.25 16.984 1 92.12 195 CYS B C 1
ATOM 5084 O O . CYS B 1 195 ? 0.229 38.875 16.641 1 92.12 195 CYS B O 1
ATOM 5086 N N . VAL B 1 196 ? 1.532 37.094 16.547 1 94.75 196 VAL B N 1
ATOM 5087 C CA . VAL B 1 196 ? 0.558 36.312 15.805 1 94.75 196 VAL B CA 1
ATOM 5088 C C . VAL B 1 196 ? -0.036 35.25 16.719 1 94.75 196 VAL B C 1
ATOM 5090 O O . VAL B 1 196 ? 0.688 34.375 17.234 1 94.75 196 VAL B O 1
ATOM 5093 N N . LEU B 1 197 ? -1.329 35.344 16.922 1 96.88 197 LEU B N 1
ATOM 5094 C CA . LEU B 1 197 ? -2.049 34.375 17.75 1 96.88 197 LEU B CA 1
ATOM 5095 C C . LEU B 1 197 ? -2.854 33.406 16.891 1 96.88 197 LEU B C 1
ATOM 5097 O O . LEU B 1 197 ? -3.395 33.781 15.852 1 96.88 197 LEU B O 1
ATOM 5101 N N . TYR B 1 198 ? -2.945 32.25 17.266 1 97.81 198 TYR B N 1
ATOM 5102 C CA . TYR B 1 198 ? -3.809 31.219 16.672 1 97.81 198 TYR B CA 1
ATOM 5103 C C . TYR B 1 198 ? -4.102 30.109 17.656 1 97.81 198 TYR B C 1
ATOM 5105 O O . TYR B 1 198 ? -3.439 30 18.703 1 97.81 198 TYR B O 1
ATOM 5113 N N . TYR B 1 199 ? -5.133 29.391 17.469 1 97.88 199 TYR B N 1
ATOM 5114 C CA . TYR B 1 199 ? -5.484 28.234 18.297 1 97.88 199 TYR B CA 1
ATOM 5115 C C . TYR B 1 199 ? -5.297 26.938 17.516 1 97.88 199 TYR B C 1
ATOM 5117 O O . TYR B 1 199 ? -5.945 26.719 16.5 1 97.88 199 TYR B O 1
ATOM 5125 N N . SER B 1 200 ? -4.43 26.062 17.953 1 95.62 200 SER B N 1
ATOM 5126 C CA . SER B 1 200 ? -4.074 24.828 17.266 1 95.62 200 SER B CA 1
ATOM 5127 C C . SER B 1 200 ? -3.684 23.734 18.25 1 95.62 200 SER B C 1
ATOM 5129 O O . SER B 1 200 ? -2.607 23.141 18.125 1 95.62 200 SER B O 1
ATOM 5131 N N . ARG B 1 201 ? -4.566 23.391 19.094 1 92.62 201 ARG B N 1
ATOM 5132 C CA . ARG B 1 201 ? -4.289 22.312 20.047 1 92.62 201 ARG B CA 1
ATOM 5133 C C . ARG B 1 201 ? -4.566 20.953 19.438 1 92.62 201 ARG B C 1
ATOM 5135 O O . ARG B 1 201 ? -5.547 20.781 18.703 1 92.62 201 ARG B O 1
ATOM 5142 N N . GLN B 1 202 ? -3.746 20.031 19.656 1 91.44 202 GLN B N 1
ATOM 5143 C CA . GLN B 1 202 ? -3.834 18.703 19.047 1 91.44 202 GLN B CA 1
ATOM 5144 C C . GLN B 1 202 ? -4.055 17.625 20.094 1 91.44 202 GLN B C 1
ATOM 5146 O O . GLN B 1 202 ? -3.482 16.547 20.016 1 91.44 202 GLN B O 1
ATOM 5151 N N . ASN B 1 203 ? -4.852 17.953 21.109 1 95.06 203 ASN B N 1
ATOM 5152 C CA . ASN B 1 203 ? -5.031 17.047 22.234 1 95.06 203 ASN B CA 1
ATOM 5153 C C . ASN B 1 203 ? -6.496 16.641 22.391 1 95.06 203 ASN B C 1
ATOM 5155 O O . ASN B 1 203 ? -6.984 16.5 23.516 1 95.06 203 ASN B O 1
ATOM 5159 N N . ASP B 1 204 ? -7.152 16.547 21.281 1 97.25 204 ASP B N 1
ATOM 5160 C CA . ASP B 1 204 ? -8.578 16.266 21.406 1 97.25 204 ASP B CA 1
ATOM 5161 C C . ASP B 1 204 ? -9.305 17.391 22.125 1 97.25 204 ASP B C 1
ATOM 5163 O O . ASP B 1 204 ? -10.164 17.156 22.969 1 97.25 204 ASP B O 1
ATOM 5167 N N . CYS B 1 205 ? -9.039 18.594 21.812 1 97.12 205 CYS B N 1
ATOM 5168 C CA . CYS B 1 205 ? -9.398 19.781 22.594 1 97.12 205 CYS B CA 1
ATOM 5169 C C . CYS B 1 205 ? -10.914 19.969 22.625 1 97.12 205 CYS B C 1
ATOM 5171 O O . CYS B 1 205 ? -11.461 20.453 23.625 1 97.12 205 CYS B O 1
ATOM 5173 N N . LEU B 1 206 ? -11.648 19.609 21.562 1 96.69 206 LEU B N 1
ATOM 5174 C CA . LEU B 1 206 ? -13.094 19.812 21.562 1 96.69 206 LEU B CA 1
ATOM 5175 C C . LEU B 1 206 ? -13.75 18.969 22.656 1 96.69 206 LEU B C 1
ATOM 5177 O O . LEU B 1 206 ? -14.633 19.453 23.375 1 96.69 206 LEU B O 1
ATOM 5181 N N . ARG B 1 207 ? -13.273 17.781 22.781 1 94.88 207 ARG B N 1
ATOM 5182 C CA . ARG B 1 207 ? -13.875 16.906 23.766 1 94.88 207 ARG B CA 1
ATOM 5183 C C . ARG B 1 207 ? -13.281 17.141 25.156 1 94.88 207 ARG B C 1
ATOM 5185 O O . ARG B 1 207 ? -13.977 17.062 26.172 1 94.88 207 ARG B O 1
ATOM 5192 N N . GLN B 1 208 ? -12.047 17.516 25.219 1 95.69 208 GLN B N 1
ATOM 5193 C CA . GLN B 1 208 ? -11.344 17.578 26.5 1 95.69 208 GLN B CA 1
ATOM 5194 C C . GLN B 1 208 ? -11.508 18.953 27.141 1 95.69 208 GLN B C 1
ATOM 5196 O O . GLN B 1 208 ? -11.531 19.078 28.359 1 95.69 208 GLN B O 1
ATOM 5201 N N . GLU B 1 209 ? -11.602 20 26.297 1 94.75 209 GLU B N 1
ATOM 5202 C CA . GLU B 1 209 ? -11.484 21.344 26.859 1 94.75 209 GLU B CA 1
ATOM 5203 C C . GLU B 1 209 ? -12.672 22.219 26.469 1 94.75 209 GLU B C 1
ATOM 5205 O O . GLU B 1 209 ? -12.906 23.266 27.078 1 94.75 209 GLU B O 1
ATOM 5210 N N . MET B 1 210 ? -13.422 21.781 25.469 1 96.19 210 MET B N 1
ATOM 5211 C CA . MET B 1 210 ? -14.477 22.641 24.953 1 96.19 210 MET B CA 1
ATOM 5212 C C . MET B 1 210 ? -15.82 21.922 24.938 1 96.19 210 MET B C 1
ATOM 5214 O O . MET B 1 210 ? -16.531 21.953 23.938 1 96.19 210 MET B O 1
ATOM 5218 N N . ASP B 1 211 ? -16.141 21.344 25.984 1 94.19 211 ASP B N 1
ATOM 5219 C CA . ASP B 1 211 ? -17.344 20.531 26.125 1 94.19 211 ASP B CA 1
ATOM 5220 C C . ASP B 1 211 ? -18.594 21.297 25.719 1 94.19 211 ASP B C 1
ATOM 5222 O O . ASP B 1 211 ? -19.422 20.781 24.969 1 94.19 211 ASP B O 1
ATOM 5226 N N . PRO B 1 212 ? -18.781 22.594 26.125 1 93.88 212 PRO B N 1
ATOM 5227 C CA . PRO B 1 212 ? -19.984 23.328 25.734 1 93.88 212 PRO B CA 1
ATOM 5228 C C . PRO B 1 212 ? -20.125 23.469 24.219 1 93.88 212 PRO B C 1
ATOM 5230 O O . PRO B 1 212 ? -21.234 23.438 23.688 1 93.88 212 PRO B O 1
ATOM 5233 N N . LEU B 1 213 ? -19 23.609 23.594 1 94.56 213 LEU B N 1
ATOM 5234 C CA . LEU B 1 213 ? -19.031 23.734 22.141 1 94.56 213 LEU B CA 1
ATOM 5235 C C . LEU B 1 213 ? -19.266 22.375 21.484 1 94.56 213 LEU B C 1
ATOM 5237 O O . LEU B 1 213 ? -20.078 22.25 20.578 1 94.56 213 LEU B O 1
ATOM 5241 N N . TRP B 1 214 ? -18.562 21.391 21.984 1 94.94 214 TRP B N 1
ATOM 5242 C CA . TRP B 1 214 ? -18.672 20.047 21.438 1 94.94 214 TRP B CA 1
ATOM 5243 C C . TRP B 1 214 ? -20.094 19.516 21.531 1 94.94 214 TRP B C 1
ATOM 5245 O O . TRP B 1 214 ? -20.562 18.812 20.641 1 94.94 214 TRP B O 1
ATOM 5255 N N . ASN B 1 215 ? -20.781 19.891 22.547 1 93.06 215 ASN B N 1
ATOM 5256 C CA . ASN B 1 215 ? -22.125 19.406 22.797 1 93.06 215 ASN B CA 1
ATOM 5257 C C . ASN B 1 215 ? -23.172 20.469 22.484 1 93.06 215 ASN B C 1
ATOM 5259 O O . ASN B 1 215 ? -24.312 20.375 22.938 1 93.06 215 ASN B O 1
ATOM 5263 N N . TRP B 1 216 ? -22.703 21.453 21.703 1 91.06 216 TRP B N 1
ATOM 5264 C CA . TRP B 1 216 ? -23.625 22.531 21.344 1 91.06 216 TRP B CA 1
ATOM 5265 C C . TRP B 1 216 ? -24.734 22.016 20.438 1 91.06 216 TRP B C 1
ATOM 5267 O O . TRP B 1 216 ? -24.484 21.281 19.484 1 91.06 216 TRP B O 1
ATOM 5277 N N . LYS B 1 217 ? -25.969 22.328 20.75 1 85.31 217 LYS B N 1
ATOM 5278 C CA . LYS B 1 217 ? -27.125 21.859 19.984 1 85.31 217 LYS B CA 1
ATOM 5279 C C . LYS B 1 217 ? -27.719 22.984 19.141 1 85.31 217 LYS B C 1
ATOM 5281 O O . LYS B 1 217 ? -27.656 24.141 19.531 1 85.31 217 LYS B O 1
ATOM 5286 N N . SER B 1 218 ? -28.078 22.625 17.953 1 70.62 218 SER B N 1
ATOM 5287 C CA . SER B 1 218 ? -28.719 23.594 17.078 1 70.62 218 SER B CA 1
ATOM 5288 C C . SER B 1 218 ? -30.047 24.078 17.656 1 70.62 218 SER B C 1
ATOM 5290 O O . SER B 1 218 ? -30.812 23.281 18.203 1 70.62 218 SER B O 1
ATOM 5292 N N . SER B 1 219 ? -30.219 25.312 18.203 1 60.38 219 SER B N 1
ATOM 5293 C CA . SER B 1 219 ? -31.469 25.844 18.75 1 60.38 219 SER B CA 1
ATOM 5294 C C . SER B 1 219 ? -32.625 25.688 17.75 1 60.38 219 SER B C 1
ATOM 5296 O O . SER B 1 219 ? -33.781 25.859 18.109 1 60.38 219 SER B O 1
ATOM 5298 N N . PHE B 1 220 ? -32.281 25.625 16.578 1 52.16 220 PHE B N 1
ATOM 5299 C CA . PHE B 1 220 ? -33.406 25.812 15.664 1 52.16 220 PHE B CA 1
ATOM 5300 C C . PHE B 1 220 ? -34.375 24.656 15.742 1 52.16 220 PHE B C 1
ATOM 5302 O O . PHE B 1 220 ? -35.562 24.812 15.469 1 52.16 220 PHE B O 1
ATOM 5309 N N . ASP B 1 221 ? -33.875 23.422 15.812 1 48.94 221 ASP B N 1
ATOM 5310 C CA . ASP B 1 221 ? -34.938 22.438 15.633 1 48.94 221 ASP B CA 1
ATOM 5311 C C . ASP B 1 221 ? -35.375 21.875 16.984 1 48.94 221 ASP B C 1
ATOM 5313 O O . ASP B 1 221 ? -34.594 21.25 17.703 1 48.94 221 ASP B O 1
ATOM 5317 N N . GLN B 1 222 ? -36.344 22.5 17.641 1 50.22 222 GLN B N 1
ATOM 5318 C CA . GLN B 1 222 ? -37.062 22.094 18.844 1 50.22 222 GLN B CA 1
ATOM 5319 C C . GLN B 1 222 ? -37 20.594 19.062 1 50.22 222 GLN B C 1
ATOM 5321 O O . GLN B 1 222 ? -37.031 20.109 20.188 1 50.22 222 GLN B O 1
ATOM 5326 N N . GLY B 1 223 ? -36.906 19.844 18.031 1 48.34 223 GLY B N 1
ATOM 5327 C CA . GLY B 1 223 ? -37 18.406 18.109 1 48.34 223 GLY B CA 1
ATOM 5328 C C . GLY B 1 223 ? -35.656 17.703 17.828 1 48.34 223 GLY B C 1
ATOM 5329 O O . GLY B 1 223 ? -35.562 16.484 18 1 48.34 223 GLY B O 1
ATOM 5330 N N . ASN B 1 224 ? -34.844 18.422 17.188 1 52.41 224 ASN B N 1
ATOM 5331 C CA . ASN B 1 224 ? -33.656 17.688 16.75 1 52.41 224 ASN B CA 1
ATOM 5332 C C . ASN B 1 224 ? -32.562 17.719 17.812 1 52.41 224 ASN B C 1
ATOM 5334 O O . ASN B 1 224 ? -32.094 18.797 18.203 1 52.41 224 ASN B O 1
ATOM 5338 N N . THR B 1 225 ? -32.406 16.797 18.641 1 58.31 225 THR B N 1
ATOM 5339 C CA . THR B 1 225 ? -31.469 16.484 19.734 1 58.31 225 THR B CA 1
ATOM 5340 C C . THR B 1 225 ? -30.062 16.266 19.188 1 58.31 225 THR B C 1
ATOM 5342 O O . THR B 1 225 ? -29.188 15.805 19.922 1 58.31 225 THR B O 1
ATOM 5345 N N . ASN B 1 226 ? -29.781 16.828 17.984 1 72.44 226 ASN B N 1
ATOM 5346 C CA . ASN B 1 226 ? -28.484 16.422 17.484 1 72.44 226 ASN B CA 1
ATOM 5347 C C . ASN B 1 226 ? -27.422 17.5 17.703 1 72.44 226 ASN B C 1
ATOM 5349 O O . ASN B 1 226 ? -27.734 18.688 17.672 1 72.44 226 ASN B O 1
ATOM 5353 N N . HIS B 1 227 ? -26.375 17.219 18.141 1 85.44 227 HIS B N 1
ATOM 5354 C CA . HIS B 1 227 ? -25.188 18.078 18.234 1 85.44 227 HIS B CA 1
ATOM 5355 C C . HIS B 1 227 ? -24.797 18.625 16.875 1 85.44 227 HIS B C 1
ATOM 5357 O O . HIS B 1 227 ? -25 17.953 15.852 1 85.44 227 HIS B O 1
ATOM 5363 N N . ILE B 1 228 ? -24.391 19.844 16.844 1 88.75 228 ILE B N 1
ATOM 5364 C CA . ILE B 1 228 ? -24.047 20.469 15.57 1 88.75 228 ILE B CA 1
ATOM 5365 C C . ILE B 1 228 ? -22.875 19.719 14.922 1 88.75 228 ILE B C 1
ATOM 5367 O O . ILE B 1 228 ? -22.812 19.609 13.695 1 88.75 228 ILE B O 1
ATOM 5371 N N . PHE B 1 229 ? -22 19.266 15.812 1 92.06 229 PHE B N 1
ATOM 5372 C CA . PHE B 1 229 ? -20.891 18.484 15.297 1 92.06 229 PHE B CA 1
ATOM 5373 C C . PHE B 1 229 ? -21.203 17 15.344 1 92.06 229 PHE B C 1
ATOM 5375 O O . PHE B 1 229 ? -21.594 16.469 16.391 1 92.06 229 PHE B O 1
ATOM 5382 N N . PRO B 1 230 ? -21.047 16.312 14.203 1 91.94 230 PRO B N 1
ATOM 5383 C CA . PRO B 1 230 ? -21.172 14.859 14.273 1 91.94 230 PRO B CA 1
ATOM 5384 C C . PRO B 1 230 ? -20.109 14.211 15.164 1 91.94 230 PRO B C 1
ATOM 5386 O O . PRO B 1 230 ? -18.969 14.664 15.188 1 91.94 230 PRO B O 1
ATOM 5389 N N . ARG B 1 231 ? -20.562 13.195 15.867 1 91.62 231 ARG B N 1
ATOM 5390 C CA . ARG B 1 231 ? -19.609 12.5 16.734 1 91.62 231 ARG B CA 1
ATOM 5391 C C . ARG B 1 231 ? -18.609 11.703 15.914 1 91.62 231 ARG B C 1
ATOM 5393 O O . ARG B 1 231 ? -17.5 11.445 16.375 1 91.62 231 ARG B O 1
ATOM 5400 N N . SER B 1 232 ? -19 11.242 14.789 1 92.69 232 SER B N 1
ATOM 5401 C CA . SER B 1 232 ? -18.188 10.531 13.805 1 92.69 232 SER B CA 1
ATOM 5402 C C . SER B 1 232 ? -18.859 10.539 12.43 1 92.69 232 SER B C 1
ATOM 5404 O O . SER B 1 232 ? -19.906 11.141 12.25 1 92.69 232 SER B O 1
ATOM 5406 N N . PHE B 1 233 ? -18.156 10.016 11.508 1 94.31 233 PHE B N 1
ATOM 5407 C CA . PHE B 1 233 ? -18.688 9.82 10.164 1 94.31 233 PHE B CA 1
ATOM 5408 C C . PHE B 1 233 ? -18.766 8.336 9.82 1 94.31 233 PHE B C 1
ATOM 5410 O O . PHE B 1 233 ? -17.75 7.707 9.531 1 94.31 233 PHE B O 1
ATOM 5417 N N . ASP B 1 234 ? -19.922 7.762 9.711 1 92.69 234 ASP B N 1
ATOM 5418 C CA . ASP B 1 234 ? -20.109 6.324 9.555 1 92.69 234 ASP B CA 1
ATOM 5419 C C . ASP B 1 234 ? -19.391 5.809 8.305 1 92.69 234 ASP B C 1
ATOM 5421 O O . ASP B 1 234 ? -18.75 4.758 8.344 1 92.69 234 ASP B O 1
ATOM 5425 N N . TRP B 1 235 ? -19.578 6.52 7.211 1 94.5 235 TRP B N 1
ATOM 5426 C CA . TRP B 1 235 ? -18.953 6.086 5.961 1 94.5 235 TRP B CA 1
ATOM 5427 C C . TRP B 1 235 ? -17.438 6.012 6.094 1 94.5 235 TRP B C 1
ATOM 5429 O O . TRP B 1 235 ? -16.812 5.105 5.555 1 94.5 235 TRP B O 1
ATOM 5439 N N . ALA B 1 236 ? -16.859 6.883 6.84 1 96.38 236 ALA B N 1
ATOM 5440 C CA . ALA B 1 236 ? -15.414 6.906 7.035 1 96.38 236 ALA B CA 1
ATOM 5441 C C . ALA B 1 236 ? -14.984 5.867 8.062 1 96.38 236 ALA B C 1
ATOM 5443 O O . ALA B 1 236 ? -13.992 5.16 7.859 1 96.38 236 ALA B O 1
ATOM 5444 N N . GLU B 1 237 ? -15.703 5.84 9.133 1 93.62 237 GLU B N 1
ATOM 5445 C CA . GLU B 1 237 ? -15.359 4.922 10.211 1 93.62 237 GLU B CA 1
ATOM 5446 C C . GLU B 1 237 ? -15.383 3.473 9.734 1 93.62 237 GLU B C 1
ATOM 5448 O O . GLU B 1 237 ? -14.508 2.68 10.086 1 93.62 237 GLU B O 1
ATOM 5453 N N . GLN B 1 238 ? -16.375 3.143 8.93 1 93.62 238 GLN B N 1
ATOM 5454 C CA . GLN B 1 238 ? -16.469 1.806 8.352 1 93.62 238 GLN B CA 1
ATOM 5455 C C . GLN B 1 238 ? -15.266 1.521 7.449 1 93.62 238 GLN B C 1
ATOM 5457 O O . GLN B 1 238 ? -14.75 0.4 7.422 1 93.62 238 GLN B O 1
ATOM 5462 N N . ALA B 1 239 ? -14.875 2.479 6.75 1 95.94 239 ALA B N 1
ATOM 5463 C CA . ALA B 1 239 ? -13.734 2.332 5.852 1 95.94 239 ALA B CA 1
ATOM 5464 C C . ALA B 1 239 ? -12.438 2.18 6.637 1 95.94 239 ALA B C 1
ATOM 5466 O O . ALA B 1 239 ? -11.594 1.342 6.301 1 95.94 239 ALA B O 1
ATOM 5467 N N . PHE B 1 240 ? -12.312 2.928 7.723 1 95 240 PHE B N 1
ATOM 5468 C CA . PHE B 1 240 ? -11.062 2.965 8.477 1 95 240 PHE B CA 1
ATOM 5469 C C . PHE B 1 240 ? -10.93 1.729 9.352 1 95 240 PHE B C 1
ATOM 5471 O O . PHE B 1 240 ? -9.859 1.118 9.414 1 95 240 PHE B O 1
ATOM 5478 N N . ILE B 1 241 ? -12.031 1.332 10.094 1 88.69 241 ILE B N 1
ATOM 5479 C CA . ILE B 1 241 ? -11.867 0.378 11.188 1 88.69 241 ILE B CA 1
ATOM 5480 C C . ILE B 1 241 ? -12.898 -0.735 11.055 1 88.69 241 ILE B C 1
ATOM 5482 O O . ILE B 1 241 ? -12.789 -1.773 11.719 1 88.69 241 ILE B O 1
ATOM 5486 N N . GLY B 1 242 ? -13.859 -0.639 10.242 1 86.25 242 GLY B N 1
ATOM 5487 C CA . GLY B 1 242 ? -14.828 -1.697 10.008 1 86.25 242 GLY B CA 1
ATOM 5488 C C . GLY B 1 242 ? -15.961 -1.708 11.016 1 86.25 242 GLY B C 1
ATOM 5489 O O . GLY B 1 242 ? -16.719 -2.68 11.102 1 86.25 242 GLY B O 1
ATOM 5490 N N . THR B 1 243 ? -15.93 -0.79 11.859 1 75.69 243 THR B N 1
ATOM 5491 C CA . THR B 1 243 ? -17 -0.707 12.844 1 75.69 243 THR B CA 1
ATOM 5492 C C . THR B 1 243 ? -18.016 0.361 12.453 1 75.69 243 THR B C 1
ATOM 5494 O O . THR B 1 243 ? -17.828 1.062 11.453 1 75.69 243 THR B O 1
ATOM 5497 N N . ASN B 1 244 ? -19.188 0.102 13.094 1 63.72 244 ASN B N 1
ATOM 5498 C CA . ASN B 1 244 ? -20.172 1.156 12.922 1 63.72 244 ASN B CA 1
ATOM 5499 C C . ASN B 1 244 ? -20.203 2.1 14.117 1 63.72 244 ASN B C 1
ATOM 5501 O O . ASN B 1 244 ? -19.781 1.729 15.219 1 63.72 244 ASN B O 1
ATOM 5505 N N . SER B 1 245 ? -20.516 3.354 13.906 1 57.34 245 SER B N 1
ATOM 5506 C CA . SER B 1 245 ? -20.516 4.457 14.859 1 57.34 245 SER B CA 1
ATOM 5507 C C . SER B 1 245 ? -21.266 4.086 16.125 1 57.34 245 SER B C 1
ATOM 5509 O O . SER B 1 245 ? -21.172 4.777 17.141 1 57.34 245 SER B O 1
ATOM 5511 N N . ALA B 1 246 ? -21.953 3.031 16.062 1 53.12 246 ALA B N 1
ATOM 5512 C CA . ALA B 1 246 ? -22.781 2.742 17.234 1 53.12 246 ALA B CA 1
ATOM 5513 C C . ALA B 1 246 ? -21.938 2.248 18.406 1 53.12 246 ALA B C 1
ATOM 5515 O O . ALA B 1 246 ? -22.391 2.229 19.547 1 53.12 246 ALA B O 1
ATOM 5516 N N . ASP B 1 247 ? -20.672 1.892 18.062 1 57.69 247 ASP B N 1
ATOM 5517 C CA . ASP B 1 247 ? -19.797 1.481 19.156 1 57.69 247 ASP B CA 1
ATOM 5518 C C . ASP B 1 247 ? -19.094 2.686 19.781 1 57.69 247 ASP B C 1
ATOM 5520 O O . ASP B 1 247 ? -18.25 3.316 19.141 1 57.69 247 ASP B O 1
ATOM 5524 N N . PRO B 1 248 ? -19.672 3.215 20.891 1 54.78 248 PRO B N 1
ATOM 5525 C CA . PRO B 1 248 ? -19.156 4.453 21.469 1 54.78 248 PRO B CA 1
ATOM 5526 C C . PRO B 1 248 ? -17.625 4.449 21.625 1 54.78 248 PRO B C 1
ATOM 5528 O O . PRO B 1 248 ? -17 5.512 21.625 1 54.78 248 PRO B O 1
ATOM 5531 N N . ASP B 1 249 ? -17.125 3.188 21.703 1 58.16 249 ASP B N 1
ATOM 5532 C CA . ASP B 1 249 ? -15.68 3.115 21.938 1 58.16 249 ASP B CA 1
ATOM 5533 C C . ASP B 1 249 ? -14.914 3.096 20.625 1 58.16 249 ASP B C 1
ATOM 5535 O O . ASP B 1 249 ? -13.68 3.107 20.609 1 58.16 249 ASP B O 1
ATOM 5539 N N . LYS B 1 250 ? -15.852 3.219 19.5 1 71 250 LYS B N 1
ATOM 5540 C CA . LYS B 1 250 ? -15.195 3.045 18.203 1 71 250 LYS B CA 1
ATOM 5541 C C . LYS B 1 250 ? -15.383 4.281 17.328 1 71 250 LYS B C 1
ATOM 5543 O O . LYS B 1 250 ? -16.484 4.805 17.203 1 71 250 LYS B O 1
ATOM 5548 N N . GLY B 1 251 ? -14.594 5.43 17.5 1 83.81 251 GLY B N 1
ATOM 5549 C CA . GLY B 1 251 ? -14.594 6.715 16.812 1 83.81 251 GLY B CA 1
ATOM 5550 C C . GLY B 1 251 ? -13.211 7.316 16.672 1 83.81 251 GLY B C 1
ATOM 5551 O O . GLY B 1 251 ? -12.211 6.605 16.766 1 83.81 251 GLY B O 1
ATOM 5552 N N . PRO B 1 252 ? -13.438 8.641 16.375 1 93.69 252 PRO B N 1
ATOM 5553 C CA . PRO B 1 252 ? -12.141 9.289 16.219 1 93.69 252 PRO B CA 1
ATOM 5554 C C . PRO B 1 252 ? -11.328 9.32 17.516 1 93.69 252 PRO B C 1
ATOM 5556 O O . PRO B 1 252 ? -11.898 9.438 18.609 1 93.69 252 PRO B O 1
ATOM 5559 N N . ASP B 1 253 ? -10.086 9.156 17.406 1 94.56 253 ASP B N 1
ATOM 5560 C CA . ASP B 1 253 ? -9.164 9.242 18.547 1 94.56 253 ASP B CA 1
ATOM 5561 C C . ASP B 1 253 ? -9.117 10.664 19.109 1 94.56 253 ASP B C 1
ATOM 5563 O O . ASP B 1 253 ? -8.906 10.852 20.312 1 94.56 253 ASP B O 1
ATOM 5567 N N . ALA B 1 254 ? -9.273 11.609 18.188 1 96.69 254 ALA B N 1
ATOM 5568 C CA . ALA B 1 254 ? -9.234 13.008 18.609 1 96.69 254 ALA B CA 1
ATOM 5569 C C . ALA B 1 254 ? -10.055 13.883 17.672 1 96.69 254 ALA B C 1
ATOM 5571 O O . ALA B 1 254 ? -10.133 13.625 16.469 1 96.69 254 ALA B O 1
ATOM 5572 N N . VAL B 1 255 ? -10.656 14.844 18.203 1 97.38 255 VAL B N 1
ATOM 5573 C CA . VAL B 1 255 ? -11.375 15.891 17.484 1 97.38 255 VAL B CA 1
ATOM 5574 C C . VAL B 1 255 ? -10.883 17.266 17.953 1 97.38 255 VAL B C 1
ATOM 5576 O O . VAL B 1 255 ? -10.938 17.578 19.141 1 97.38 255 VAL B O 1
ATOM 5579 N N . ASN B 1 256 ? -10.375 18.062 17 1 98.25 256 ASN B N 1
ATOM 5580 C CA . ASN B 1 256 ? -9.766 19.344 17.344 1 98.25 256 ASN B CA 1
ATOM 5581 C C . ASN B 1 256 ? -10.359 20.484 16.516 1 98.25 256 ASN B C 1
ATOM 5583 O O . ASN B 1 256 ? -10.883 20.25 15.422 1 98.25 256 ASN B O 1
ATOM 5587 N N . ILE B 1 257 ? -10.289 21.625 17.047 1 98.25 257 ILE B N 1
ATOM 5588 C CA . ILE B 1 257 ? -10.672 22.828 16.328 1 98.25 257 ILE B CA 1
ATOM 5589 C C . ILE B 1 257 ? -9.438 23.703 16.094 1 98.25 257 ILE B C 1
ATOM 5591 O O . ILE B 1 257 ? -8.516 23.719 16.906 1 98.25 257 ILE B O 1
ATOM 5595 N N . TRP B 1 258 ? -9.328 24.312 14.977 1 98.25 258 TRP B N 1
ATOM 5596 C CA . TRP B 1 258 ? -8.234 25.172 14.547 1 98.25 258 TRP B CA 1
ATOM 5597 C C . TRP B 1 258 ? -8.75 26.562 14.195 1 98.25 258 TRP B C 1
ATOM 5599 O O . TRP B 1 258 ? -9.672 26.703 13.391 1 98.25 258 TRP B O 1
ATOM 5609 N N . ILE B 1 259 ? -8.18 27.609 14.773 1 98.31 259 ILE B N 1
ATOM 5610 C CA . ILE B 1 259 ? -8.586 28.984 14.508 1 98.31 259 ILE B CA 1
ATOM 5611 C C . ILE B 1 259 ? -7.352 29.844 14.234 1 98.31 259 ILE B C 1
ATOM 5613 O O . ILE B 1 259 ? -6.391 29.828 15.008 1 98.31 259 ILE B O 1
ATOM 5617 N N . GLY B 1 260 ? -7.348 30.516 13.219 1 97.88 260 GLY B N 1
ATOM 5618 C CA . GLY B 1 260 ? -6.258 31.422 12.883 1 97.88 260 GLY B CA 1
ATOM 5619 C C . GLY B 1 260 ? -6.504 32.219 11.609 1 97.88 260 GLY B C 1
ATOM 5620 O O . GLY B 1 260 ? -7.578 32.125 11.016 1 97.88 260 GLY B O 1
ATOM 5621 N N . ASP B 1 261 ? -5.578 33.094 11.242 1 97.06 261 ASP B N 1
ATOM 5622 C CA . ASP B 1 261 ? -5.66 33.844 9.992 1 97.06 261 ASP B CA 1
ATOM 5623 C C . ASP B 1 261 ? -4.418 33.625 9.133 1 97.06 261 ASP B C 1
ATOM 5625 O O . ASP B 1 261 ? -3.67 32.656 9.352 1 97.06 261 ASP B O 1
ATOM 5629 N N . GLU B 1 262 ? -4.285 34.312 8.055 1 95.25 262 GLU B N 1
ATOM 5630 C CA . GLU B 1 262 ?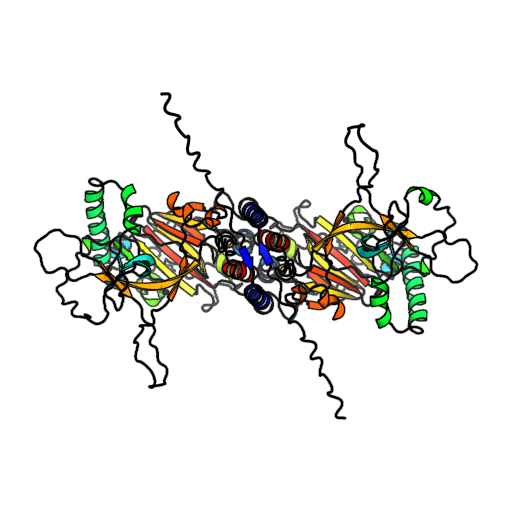 -3.299 34.062 7.008 1 95.25 262 GLU B CA 1
ATOM 5631 C C . GLU B 1 262 ? -1.877 34.188 7.543 1 95.25 262 GLU B C 1
ATOM 5633 O O . GLU B 1 262 ? -0.924 33.719 6.906 1 95.25 262 GLU B O 1
ATOM 5638 N N . ARG B 1 263 ? -1.703 34.75 8.727 1 93.25 263 ARG B N 1
ATOM 5639 C CA . ARG B 1 263 ? -0.367 34.938 9.273 1 93.25 263 ARG B CA 1
ATOM 5640 C C . ARG B 1 263 ? 0.18 33.656 9.883 1 93.25 263 ARG B C 1
ATOM 5642 O O . ARG B 1 263 ? 1.396 33.5 9.992 1 93.25 263 ARG B O 1
ATOM 5649 N N . ALA B 1 264 ? -0.663 32.781 10.289 1 94.62 264 ALA B N 1
ATOM 5650 C CA . ALA B 1 264 ? -0.251 31.531 10.93 1 94.62 264 ALA B CA 1
ATOM 5651 C C . ALA B 1 264 ? 0.073 30.469 9.891 1 94.62 264 ALA B C 1
ATOM 5653 O O . ALA B 1 264 ? -0.679 30.281 8.93 1 94.62 264 ALA B O 1
ATOM 5654 N N . VAL B 1 265 ? 1.192 29.797 10.07 1 92.06 265 VAL B N 1
ATOM 5655 C CA . VAL B 1 265 ? 1.633 28.75 9.164 1 92.06 265 VAL B CA 1
ATOM 5656 C C . VAL B 1 265 ? 2.088 27.531 9.969 1 92.06 265 VAL B C 1
ATOM 5658 O O . VAL B 1 265 ? 2.816 27.672 10.953 1 92.06 265 VAL B O 1
ATOM 5661 N N . SER B 1 266 ? 1.59 26.391 9.602 1 90.88 266 SER B N 1
ATOM 5662 C CA . SER B 1 266 ? 2.143 25.141 10.109 1 90.88 266 SER B CA 1
ATOM 5663 C C . SER B 1 266 ? 3.162 24.562 9.141 1 90.88 266 SER B C 1
ATOM 5665 O O . SER B 1 266 ? 2.861 24.359 7.957 1 90.88 266 SER B O 1
ATOM 5667 N N . ALA B 1 267 ? 4.359 24.266 9.641 1 91.06 267 ALA B N 1
ATOM 5668 C CA . ALA B 1 267 ? 5.453 23.797 8.797 1 91.06 267 ALA B CA 1
ATOM 5669 C C . ALA B 1 267 ? 5.195 22.359 8.32 1 91.06 267 ALA B C 1
ATOM 5671 O O . ALA B 1 267 ? 4.301 21.688 8.828 1 91.06 267 ALA B O 1
ATOM 5672 N N . MET B 1 268 ? 6.016 21.984 7.379 1 93.44 268 MET B N 1
ATOM 5673 C CA . MET B 1 268 ? 5.895 20.656 6.773 1 93.44 268 MET B CA 1
ATOM 5674 C C . MET B 1 268 ? 6.023 19.562 7.828 1 93.44 268 MET B C 1
ATOM 5676 O O . MET B 1 268 ? 6.973 19.562 8.609 1 93.44 268 MET B O 1
ATOM 5680 N N . HIS B 1 269 ? 5.066 18.672 7.887 1 94.69 269 HIS B N 1
ATOM 5681 C CA . HIS B 1 269 ? 5.062 17.531 8.797 1 94.69 269 HIS B CA 1
ATOM 5682 C C . HIS B 1 269 ? 4.082 16.453 8.336 1 94.69 269 HIS B C 1
ATOM 5684 O O . HIS B 1 269 ? 3.451 16.609 7.285 1 94.69 269 HIS B O 1
ATOM 5690 N N . LYS B 1 270 ? 4.07 15.32 8.992 1 96.06 270 LYS B N 1
ATOM 5691 C CA . LYS B 1 270 ? 3.125 14.242 8.727 1 96.06 270 LYS B CA 1
ATOM 5692 C C . LYS B 1 270 ? 2.457 13.766 10.008 1 96.06 270 LYS B C 1
ATOM 5694 O O . LYS B 1 270 ? 3.021 13.906 11.102 1 96.06 270 LYS B O 1
ATOM 5699 N N . ASP B 1 271 ? 1.281 13.344 9.867 1 95.69 271 ASP B N 1
ATOM 5700 C CA . ASP B 1 271 ? 0.555 12.773 11 1 95.69 271 ASP B CA 1
ATOM 5701 C C . ASP B 1 271 ? 0.366 11.266 10.828 1 95.69 271 ASP B C 1
ATOM 5703 O O . ASP B 1 271 ? 0.356 10.758 9.711 1 95.69 271 ASP B O 1
ATOM 5707 N N . HIS B 1 272 ? 0.175 10.578 11.977 1 96.81 272 HIS B N 1
ATOM 5708 C CA . HIS B 1 272 ? -0.097 9.148 11.977 1 96.81 272 HIS B CA 1
ATOM 5709 C C . HIS B 1 272 ? -1.586 8.867 12.148 1 96.81 272 HIS B C 1
ATOM 5711 O O . HIS B 1 272 ? -1.971 7.969 12.898 1 96.81 272 HIS B O 1
ATOM 5717 N N . TYR B 1 273 ? -2.404 9.734 11.516 1 97.62 273 TYR B N 1
ATOM 5718 C CA . TYR B 1 273 ? -3.855 9.602 11.594 1 97.62 273 TYR B CA 1
ATOM 5719 C C . TYR B 1 273 ? -4.488 9.75 10.211 1 97.62 273 TYR B C 1
ATOM 5721 O O . TYR B 1 273 ? -3.992 10.508 9.375 1 97.62 273 TYR B O 1
ATOM 5729 N N . GLU B 1 274 ? -5.543 8.969 10.031 1 98.25 274 GLU B N 1
ATOM 5730 C CA . GLU B 1 274 ? -6.48 9.367 8.992 1 98.25 274 GLU B CA 1
ATOM 5731 C C . GLU B 1 274 ? -7.23 10.641 9.375 1 98.25 274 GLU B C 1
ATOM 5733 O O . GLU B 1 274 ? -7.895 10.688 10.414 1 98.25 274 GLU B O 1
ATOM 5738 N N . ASN B 1 275 ? -7.066 11.703 8.547 1 98.69 275 ASN B N 1
ATOM 5739 C CA . ASN B 1 275 ? -7.527 13.031 8.938 1 98.69 275 ASN B CA 1
ATOM 5740 C C . ASN B 1 275 ? -8.703 13.492 8.078 1 98.69 275 ASN B C 1
ATOM 5742 O O . ASN B 1 275 ? -8.594 13.562 6.855 1 98.69 275 ASN B O 1
ATOM 5746 N N . LEU B 1 276 ? -9.836 13.688 8.68 1 98.81 276 LEU B N 1
ATOM 5747 C CA . LEU B 1 276 ? -10.945 14.391 8.062 1 98.81 276 LEU B CA 1
ATOM 5748 C C . LEU B 1 276 ? -11.016 15.836 8.547 1 98.81 276 LEU B C 1
ATOM 5750 O O . LEU B 1 276 ? -11.461 16.109 9.664 1 98.81 276 LEU B O 1
ATOM 5754 N N . PHE B 1 277 ? -10.594 16.766 7.699 1 98.81 277 PHE B N 1
ATOM 5755 C CA . PHE B 1 277 ? -10.508 18.172 8.062 1 98.81 277 PHE B CA 1
ATOM 5756 C C . PHE B 1 277 ? -11.625 18.969 7.402 1 98.81 277 PHE B C 1
ATOM 5758 O O . PHE B 1 277 ? -11.688 19.062 6.176 1 98.81 277 PHE B O 1
ATOM 5765 N N . TYR B 1 278 ? -12.469 19.594 8.172 1 98.75 278 TYR B N 1
ATOM 5766 C CA . TYR B 1 278 ? -13.633 20.344 7.703 1 98.75 278 TYR B CA 1
ATOM 5767 C C . TYR B 1 278 ? -13.469 21.828 7.992 1 98.75 278 TYR B C 1
ATOM 5769 O O . TYR B 1 278 ? -13.156 22.219 9.125 1 98.75 278 TYR B O 1
ATOM 5777 N N . VAL B 1 279 ? -13.688 22.672 6.996 1 98.75 279 VAL B N 1
ATOM 5778 C CA . VAL B 1 279 ? -13.578 24.125 7.195 1 98.75 279 VAL B CA 1
ATOM 5779 C C . VAL B 1 279 ? -14.953 24.703 7.484 1 98.75 279 VAL B C 1
ATOM 5781 O O . VAL B 1 279 ? -15.859 24.609 6.652 1 98.75 279 VAL B O 1
ATOM 5784 N N . LEU B 1 280 ? -15.109 25.266 8.609 1 98.06 280 LEU B N 1
ATOM 5785 C CA . LEU B 1 280 ? -16.359 25.875 9.039 1 98.06 280 LEU B CA 1
ATOM 5786 C C . LEU B 1 280 ? -16.516 27.266 8.461 1 98.06 280 LEU B C 1
ATOM 5788 O O . LEU B 1 280 ? -17.625 27.688 8.125 1 98.06 280 LEU B O 1
ATOM 5792 N N . SER B 1 281 ? -15.5 28.016 8.414 1 98.5 281 SER B N 1
ATOM 5793 C CA . SER B 1 281 ? -15.477 29.359 7.836 1 98.5 281 SER B CA 1
ATOM 5794 C C . SER B 1 281 ? -14.094 29.703 7.293 1 98.5 281 SER B C 1
ATOM 5796 O O . SER B 1 281 ? -13.078 29.234 7.816 1 98.5 281 SER B O 1
ATOM 5798 N N . GLY B 1 282 ? -14.047 30.484 6.242 1 98.44 282 GLY B N 1
ATOM 5799 C CA . GLY B 1 282 ? -12.797 30.875 5.609 1 98.44 282 GLY B CA 1
ATOM 5800 C C . GLY B 1 282 ? -12.297 29.859 4.598 1 98.44 282 GLY B C 1
ATOM 5801 O O . GLY B 1 282 ? -13.086 29.312 3.816 1 98.44 282 GLY B O 1
ATOM 5802 N N . GLU B 1 283 ? -10.93 29.766 4.551 1 98.44 283 GLU B N 1
ATOM 5803 C CA . GLU B 1 283 ? -10.281 28.891 3.572 1 98.44 283 GLU B CA 1
ATOM 5804 C C . GLU B 1 283 ? -8.898 28.453 4.047 1 98.44 283 GLU B C 1
ATOM 5806 O O . GLU B 1 283 ? -8.031 29.297 4.305 1 98.44 283 GLU B O 1
ATOM 5811 N N . LYS B 1 284 ? -8.727 27.156 4.195 1 98.12 284 LYS B N 1
ATOM 5812 C CA . LYS B 1 284 ? -7.418 26.578 4.469 1 98.12 284 LYS B CA 1
ATOM 5813 C C . LYS B 1 284 ? -6.695 26.219 3.172 1 98.12 284 LYS B C 1
ATOM 5815 O O . LYS B 1 284 ? -7.324 25.781 2.205 1 98.12 284 LYS B O 1
ATOM 5820 N N . VAL B 1 285 ? -5.418 26.406 3.143 1 97.25 285 VAL B N 1
ATOM 5821 C CA . VAL B 1 285 ? -4.594 26.047 1.991 1 97.25 285 VAL B CA 1
ATOM 5822 C C . VAL B 1 285 ? -3.537 25.031 2.404 1 97.25 285 VAL B C 1
ATOM 5824 O O . VAL B 1 285 ? -2.67 25.312 3.232 1 97.25 285 VAL B O 1
ATOM 5827 N N . PHE B 1 286 ? -3.6 23.859 1.791 1 97.12 286 PHE B N 1
ATOM 5828 C CA . PHE B 1 286 ? -2.656 22.781 2.07 1 97.12 286 PHE B CA 1
ATOM 5829 C C . PHE B 1 286 ? -1.64 22.656 0.942 1 97.12 286 PHE B C 1
ATOM 5831 O O . PHE B 1 286 ? -1.985 22.797 -0.233 1 97.12 286 PHE B O 1
ATOM 5838 N N . SER B 1 287 ? -0.441 22.5 1.307 1 95.44 287 SER B N 1
ATOM 5839 C CA . SER B 1 287 ? 0.606 22 0.422 1 95.44 287 SER B CA 1
ATOM 5840 C C . SER B 1 287 ? 0.995 20.562 0.779 1 95.44 287 SER B C 1
ATOM 5842 O O . SER B 1 287 ? 1.46 20.297 1.891 1 95.44 287 SER B O 1
ATOM 5844 N N . LEU B 1 288 ? 0.884 19.672 -0.19 1 97.12 288 LEU B N 1
ATOM 5845 C CA . LEU B 1 288 ? 0.947 18.266 0.148 1 97.12 288 LEU B CA 1
ATOM 5846 C C . LEU B 1 288 ? 2.115 17.578 -0.562 1 97.12 288 LEU B C 1
ATOM 5848 O O . LEU B 1 288 ? 2.506 18 -1.656 1 97.12 288 LEU B O 1
ATOM 5852 N N . CYS B 1 289 ? 2.707 16.609 0.038 1 97.25 289 CYS B N 1
ATOM 5853 C CA . CYS B 1 289 ? 3.605 15.617 -0.54 1 97.25 289 CYS B CA 1
ATOM 5854 C C . CYS B 1 289 ? 3.217 14.211 -0.098 1 97.25 289 CYS B C 1
ATOM 5856 O O . CYS B 1 289 ? 2.871 13.992 1.063 1 97.25 289 CYS B O 1
ATOM 5858 N N . PRO B 1 290 ? 3.23 13.258 -1.013 1 98 290 PRO B N 1
ATOM 5859 C CA . PRO B 1 290 ? 2.838 11.898 -0.634 1 98 290 PRO B CA 1
ATOM 5860 C C . PRO B 1 290 ? 3.85 11.227 0.292 1 98 290 PRO B C 1
ATOM 5862 O O . PRO B 1 290 ? 4.996 11.672 0.387 1 98 290 PRO B O 1
ATOM 5865 N N . PRO B 1 291 ? 3.428 10.133 0.949 1 98.12 291 PRO B N 1
ATOM 5866 C CA . PRO B 1 291 ? 4.332 9.383 1.83 1 98.12 291 PRO B CA 1
ATOM 5867 C C . PRO B 1 291 ? 5.582 8.883 1.107 1 98.12 291 PRO B C 1
ATOM 5869 O O . PRO B 1 291 ? 6.629 8.703 1.733 1 98.12 291 PRO B O 1
ATOM 5872 N N . ALA B 1 292 ? 5.508 8.742 -0.208 1 98.19 292 ALA B N 1
ATOM 5873 C CA . ALA B 1 292 ? 6.633 8.289 -1.015 1 98.19 292 ALA B CA 1
ATOM 5874 C C . ALA B 1 292 ? 7.809 9.258 -0.92 1 98.19 292 ALA B C 1
ATOM 5876 O O . ALA B 1 292 ? 8.945 8.906 -1.248 1 98.19 292 ALA B O 1
ATOM 5877 N N . ASP B 1 293 ? 7.578 10.492 -0.486 1 97.69 293 ASP B N 1
ATOM 5878 C CA . ASP B 1 293 ? 8.609 11.523 -0.467 1 97.69 293 ASP B CA 1
ATOM 5879 C C . ASP B 1 293 ? 9.422 11.461 0.827 1 97.69 293 ASP B C 1
ATOM 5881 O O . ASP B 1 293 ? 10.289 12.305 1.06 1 97.69 293 ASP B O 1
ATOM 5885 N N . ALA B 1 294 ? 9.164 10.453 1.694 1 97.06 294 ALA B N 1
ATOM 5886 C CA . ALA B 1 294 ? 9.844 10.328 2.984 1 97.06 294 ALA B CA 1
ATOM 5887 C C . ALA B 1 294 ? 11.359 10.328 2.811 1 97.06 294 ALA B C 1
ATOM 5889 O O . ALA B 1 294 ? 12.086 10.844 3.664 1 97.06 294 ALA B O 1
ATOM 5890 N N . ALA B 1 295 ? 11.828 9.805 1.696 1 95.69 295 ALA B N 1
ATOM 5891 C CA . ALA B 1 295 ? 13.266 9.688 1.479 1 95.69 295 ALA B CA 1
ATOM 5892 C C . ALA B 1 295 ? 13.844 11 0.955 1 95.69 295 ALA B C 1
ATOM 5894 O O . ALA B 1 295 ? 15.07 11.188 0.938 1 95.69 295 ALA B O 1
ATOM 5895 N N . PHE B 1 296 ? 12.984 11.961 0.639 1 95.88 296 PHE B N 1
ATOM 5896 C CA . PHE B 1 296 ? 13.477 13.102 -0.126 1 95.88 296 PHE B CA 1
ATOM 5897 C C . PHE B 1 296 ? 13.344 14.391 0.676 1 95.88 296 PHE B C 1
ATOM 5899 O O . PHE B 1 296 ? 13.82 15.445 0.25 1 95.88 296 PHE B O 1
ATOM 5906 N N . LEU B 1 297 ? 12.75 14.305 1.883 1 94.94 297 LEU B N 1
ATOM 5907 C CA . LEU B 1 297 ? 12.383 15.531 2.59 1 94.94 297 LEU B CA 1
ATOM 5908 C C . LEU B 1 297 ? 13.32 15.773 3.771 1 94.94 297 LEU B C 1
ATOM 5910 O O . LEU B 1 297 ? 13.109 16.703 4.547 1 94.94 297 LEU B O 1
ATOM 5914 N N . TYR B 1 298 ? 14.297 14.969 3.92 1 92.62 298 TYR B N 1
ATOM 5915 C CA . TYR B 1 298 ? 15.383 15.164 4.867 1 92.62 298 TYR B CA 1
ATOM 5916 C C . TYR B 1 298 ? 14.859 15.273 6.293 1 92.62 298 TYR B C 1
ATOM 5918 O O . TYR B 1 298 ? 15.203 16.219 7.016 1 92.62 298 TYR B O 1
ATOM 5926 N N . GLU B 1 299 ? 14.055 14.312 6.688 1 92.94 299 GLU B N 1
ATOM 5927 C CA . GLU B 1 299 ? 13.648 14.227 8.086 1 92.94 299 GLU B CA 1
ATOM 5928 C C . GLU B 1 299 ? 14.844 13.938 8.992 1 92.94 299 GLU B C 1
ATOM 5930 O O . GLU B 1 299 ? 15.641 13.039 8.703 1 92.94 299 GLU B O 1
ATOM 5935 N N . ARG B 1 300 ? 15.023 14.766 10.07 1 90.38 300 ARG B N 1
ATOM 5936 C CA . ARG B 1 300 ? 16.172 14.578 10.961 1 90.38 300 ARG B CA 1
ATOM 5937 C C . ARG B 1 300 ? 15.789 14.875 12.406 1 90.38 300 ARG B C 1
ATOM 5939 O O . ARG B 1 300 ? 14.758 15.484 12.672 1 90.38 300 ARG B O 1
ATOM 5946 N N . GLN B 1 301 ? 16.656 14.398 13.195 1 92 301 GLN B N 1
ATOM 5947 C CA . GLN B 1 301 ? 16.5 14.711 14.609 1 92 301 GLN B CA 1
ATOM 5948 C C . GLN B 1 301 ? 17.047 16.109 14.922 1 92 301 GLN B C 1
ATOM 5950 O O . GLN B 1 301 ? 18.188 16.422 14.555 1 92 301 GLN B O 1
ATOM 5955 N N . VAL B 1 302 ? 16.234 16.875 15.578 1 94.31 302 VAL B N 1
ATOM 5956 C CA . VAL B 1 302 ? 16.641 18.234 15.93 1 94.31 302 VAL B CA 1
ATOM 5957 C C . VAL B 1 302 ? 16.266 18.531 17.375 1 94.31 302 VAL B C 1
ATOM 5959 O O . VAL B 1 302 ? 15.312 17.938 17.906 1 94.31 302 VAL B O 1
ATOM 5962 N N . VAL B 1 303 ? 17.031 19.422 17.953 1 93.75 303 VAL B N 1
ATOM 5963 C CA . VAL B 1 303 ? 16.719 19.875 19.297 1 93.75 303 VAL B CA 1
ATOM 5964 C C . VAL B 1 303 ? 15.359 20.594 19.281 1 93.75 303 VAL B C 1
ATOM 5966 O O . VAL B 1 303 ? 14.992 21.219 18.297 1 93.75 303 VAL B O 1
ATOM 5969 N N . SER B 1 304 ? 14.68 20.438 20.406 1 95.88 304 SER B N 1
ATOM 5970 C CA . SER B 1 304 ? 13.375 21.109 20.5 1 95.88 304 SER B CA 1
ATOM 5971 C C . SER B 1 304 ? 13.398 22.203 21.547 1 95.88 304 SER B C 1
ATOM 5973 O O . SER B 1 304 ? 14.211 22.172 22.484 1 95.88 304 SER B O 1
ATOM 5975 N N . GLY B 1 305 ? 12.57 23.234 21.344 1 95.75 305 GLY B N 1
ATOM 5976 C CA . GLY B 1 305 ? 12.406 24.344 22.281 1 95.75 305 GLY B CA 1
ATOM 5977 C C . GLY B 1 305 ? 11.078 25.047 22.125 1 95.75 305 GLY B C 1
ATOM 5978 O O . GLY B 1 305 ? 10.18 24.562 21.438 1 95.75 305 GLY B O 1
ATOM 5979 N N . GLN B 1 306 ? 11 26.172 22.844 1 96.19 306 GLN B N 1
ATOM 5980 C CA . GLN B 1 306 ? 9.773 26.953 22.844 1 96.19 306 GLN B CA 1
ATOM 5981 C C . GLN B 1 306 ? 10.078 28.453 22.875 1 96.19 306 GLN B C 1
ATOM 5983 O O . GLN B 1 306 ? 11.016 28.891 23.547 1 96.19 306 GLN B O 1
ATOM 5988 N N . PHE B 1 307 ? 9.289 29.219 22.172 1 94.88 307 PHE B N 1
ATOM 5989 C CA . PHE B 1 307 ? 9.43 30.656 22.203 1 94.88 307 PHE B CA 1
ATOM 5990 C C . PHE B 1 307 ? 9.195 31.203 23.609 1 94.88 307 PHE B C 1
ATOM 5992 O O . PHE B 1 307 ? 8.312 30.719 24.312 1 94.88 307 PHE B O 1
ATOM 5999 N N . GLN B 1 308 ? 9.969 32.25 23.891 1 91.06 308 GLN B N 1
ATOM 6000 C CA . GLN B 1 308 ? 9.812 32.969 25.125 1 91.06 308 GLN B CA 1
ATOM 6001 C C . GLN B 1 308 ? 10.031 34.469 24.906 1 91.06 308 GLN B C 1
ATOM 6003 O O . GLN B 1 308 ? 11.039 34.875 24.328 1 91.06 308 GLN B O 1
ATOM 6008 N N . PRO B 1 309 ? 9.055 35.281 25.344 1 85.56 309 PRO B N 1
ATOM 6009 C CA . PRO B 1 309 ? 9.297 36.719 25.219 1 85.56 309 PRO B CA 1
ATOM 6010 C C . PRO B 1 309 ? 10.422 37.188 26.125 1 85.56 309 PRO B C 1
ATOM 6012 O O . PRO B 1 309 ? 10.578 36.719 27.234 1 85.56 309 PRO B O 1
ATOM 6015 N N . THR B 1 310 ? 11.336 37.938 25.578 1 75.88 310 THR B N 1
ATOM 6016 C CA . THR B 1 310 ? 12.445 38.5 26.359 1 75.88 310 THR B CA 1
ATOM 6017 C C . THR B 1 310 ? 12.078 39.844 26.969 1 75.88 310 THR B C 1
ATOM 6019 O O . THR B 1 310 ? 11.289 40.594 26.391 1 75.88 310 THR B O 1
ATOM 6022 N N . THR B 1 311 ? 12.188 40.094 28.297 1 54.84 311 THR B N 1
ATOM 6023 C CA . THR B 1 311 ? 11.898 41.312 29.062 1 54.84 311 THR B CA 1
ATOM 6024 C C . THR B 1 311 ? 12.383 42.562 28.328 1 54.84 311 THR B C 1
ATOM 6026 O O . THR B 1 311 ? 13.57 42.688 28.031 1 54.84 311 THR B O 1
ATOM 6029 N N . ALA B 1 312 ? 11.797 42.969 27.391 1 45.66 312 ALA B N 1
ATOM 6030 C CA . ALA B 1 312 ? 12.32 44.312 27.156 1 45.66 312 ALA B CA 1
ATOM 6031 C C . ALA B 1 312 ? 12.133 45.219 28.375 1 45.66 312 ALA B C 1
ATOM 6033 O O . ALA B 1 312 ? 11.18 45.031 29.141 1 45.66 312 ALA B O 1
ATOM 6034 N N . GLN B 1 313 ? 13.148 45.812 29.047 1 41.22 313 GLN B N 1
ATOM 6035 C CA . GLN B 1 313 ? 12.992 47 29.844 1 41.22 313 GLN B CA 1
ATOM 6036 C C . GLN B 1 313 ? 11.852 47.875 29.312 1 41.22 313 GLN B C 1
ATOM 6038 O O . GLN B 1 313 ? 11.578 47.875 28.109 1 41.22 313 GLN B O 1
ATOM 6043 N N . PRO B 1 314 ? 10.961 48.375 30.312 1 38.53 314 PRO B N 1
ATOM 6044 C CA . PRO B 1 314 ? 9.93 49.375 29.969 1 38.53 314 PRO B CA 1
ATOM 6045 C C . PRO B 1 314 ? 10.398 50.375 28.906 1 38.53 314 PRO B C 1
ATOM 6047 O O . PRO B 1 314 ? 9.828 51.438 28.781 1 38.53 314 PRO B O 1
ATOM 6050 N N . VAL B 1 315 ? 11.414 50.188 28.141 1 35.84 315 VAL B N 1
ATOM 6051 C CA . VAL B 1 315 ? 11.633 51.5 27.5 1 35.84 315 VAL B CA 1
ATOM 6052 C C . VAL B 1 315 ? 10.328 51.969 26.859 1 35.84 315 VAL B C 1
ATOM 6054 O O . VAL B 1 315 ? 9.484 51.156 26.469 1 35.84 315 VAL B O 1
ATOM 6057 N N . ARG B 1 316 ? 10.086 53.219 26.844 1 37.34 316 ARG B N 1
ATOM 6058 C CA . ARG B 1 316 ? 9.086 54 26.141 1 37.34 316 ARG B CA 1
ATOM 6059 C C . ARG B 1 316 ? 8.719 53.375 24.812 1 37.34 316 ARG B C 1
ATOM 6061 O O . ARG B 1 316 ? 7.809 53.844 24.109 1 37.34 316 ARG B O 1
ATOM 6068 N N . SER B 1 317 ? 9.734 53.031 23.875 1 37.75 317 SER B N 1
ATOM 6069 C CA . SER B 1 317 ? 9.562 53.031 22.422 1 37.75 317 SER B CA 1
ATOM 6070 C C . SER B 1 317 ? 8.766 51.812 21.953 1 37.75 317 SER B C 1
ATOM 6072 O O . SER B 1 317 ? 8.672 50.812 22.672 1 37.75 317 SER B O 1
ATOM 6074 N N . ASP B 1 318 ? 7.957 51.875 20.781 1 41.97 318 ASP B N 1
ATOM 6075 C CA . ASP B 1 318 ? 7.262 51.188 19.688 1 41.97 318 ASP B CA 1
ATOM 6076 C C . ASP B 1 318 ? 7.953 49.906 19.312 1 41.97 318 ASP B C 1
ATOM 6078 O O . ASP B 1 318 ? 7.793 49.406 18.188 1 41.97 318 ASP B O 1
ATOM 6082 N N . THR B 1 319 ? 8.852 49.375 20.125 1 46.59 319 THR B N 1
ATOM 6083 C CA . THR B 1 319 ? 9.617 48.344 19.469 1 46.59 319 THR B CA 1
ATOM 6084 C C . THR B 1 319 ? 9.023 46.969 19.781 1 46.59 319 THR B C 1
ATOM 6086 O O . THR B 1 319 ? 8.625 46.688 20.906 1 46.59 319 THR B O 1
ATOM 6089 N N . ALA B 1 320 ? 8.594 46.125 18.797 1 55.94 320 ALA B N 1
ATOM 6090 C CA . ALA B 1 320 ? 8.172 44.719 18.812 1 55.94 320 ALA B CA 1
ATOM 6091 C C . ALA B 1 320 ? 8.969 43.938 19.828 1 55.94 320 ALA B C 1
ATOM 6093 O O . ALA B 1 320 ? 10.172 44.156 20.016 1 55.94 320 ALA B O 1
ATOM 6094 N N . PRO B 1 321 ? 8.188 43.219 20.812 1 60.25 321 PRO B N 1
ATOM 6095 C CA . PRO B 1 321 ? 8.914 42.375 21.781 1 60.25 321 PRO B CA 1
ATOM 6096 C C . PRO B 1 321 ? 10.047 41.594 21.141 1 60.25 321 PRO B C 1
ATOM 6098 O O . PRO B 1 321 ? 9.977 41.25 19.953 1 60.25 321 PRO B O 1
ATOM 6101 N N . THR B 1 322 ? 11.141 41.531 21.891 1 79.88 322 THR B N 1
ATOM 6102 C CA . THR B 1 322 ? 12.211 40.625 21.484 1 79.88 322 THR B CA 1
ATOM 6103 C C . THR B 1 322 ? 11.93 39.188 21.953 1 79.88 322 THR B C 1
ATOM 6105 O O . THR B 1 322 ? 11.32 39 23.016 1 79.88 322 THR B O 1
ATOM 6108 N N . TRP B 1 323 ? 12.094 38.219 21.125 1 89.69 323 TRP B N 1
ATOM 6109 C CA . TRP B 1 323 ? 11.805 36.844 21.391 1 89.69 323 TRP B CA 1
ATOM 6110 C C . TRP B 1 323 ? 13.094 36.031 21.516 1 89.69 323 TRP B C 1
ATOM 6112 O O . TRP B 1 323 ? 14.062 36.281 20.797 1 89.69 323 TRP B O 1
ATOM 6122 N N . SER B 1 324 ? 13.109 35.094 22.469 1 92.31 324 SER B N 1
ATOM 6123 C CA . SER B 1 324 ? 14.148 34.094 22.609 1 92.31 324 SER B CA 1
ATOM 6124 C C . SER B 1 324 ? 13.547 32.688 22.641 1 92.31 324 SER B C 1
ATOM 6126 O O . SER B 1 324 ? 12.328 32.531 22.547 1 92.31 324 SER B O 1
ATOM 6128 N N . VAL B 1 325 ? 14.406 31.641 22.609 1 94.19 325 VAL B N 1
ATOM 6129 C CA . VAL B 1 325 ? 13.961 30.25 22.625 1 94.19 325 VAL B CA 1
ATOM 6130 C C . VAL B 1 325 ? 14.523 29.531 23.859 1 94.19 325 VAL B C 1
ATOM 6132 O O . VAL B 1 325 ? 15.719 29.625 24.141 1 94.19 325 VAL B O 1
ATOM 6135 N N . THR B 1 326 ? 13.664 28.938 24.594 1 93.31 326 THR B N 1
ATOM 6136 C CA . THR B 1 326 ? 14.094 28.031 25.656 1 93.31 326 THR B CA 1
ATOM 6137 C C . THR B 1 326 ? 14.156 26.594 25.156 1 93.31 326 THR B C 1
ATOM 6139 O O . THR B 1 326 ? 13.172 26.062 24.625 1 93.31 326 THR B O 1
ATOM 6142 N N . LEU B 1 327 ? 15.227 25.969 25.344 1 93.06 327 LEU B N 1
ATOM 6143 C CA . LEU B 1 327 ? 15.414 24.609 24.859 1 93.06 327 LEU B CA 1
ATOM 6144 C C . LEU B 1 327 ? 14.812 23.594 25.812 1 93.06 327 LEU B C 1
ATOM 6146 O O . LEU B 1 327 ? 14.898 23.75 27.031 1 93.06 327 LEU B O 1
ATOM 6150 N N . ASP B 1 328 ? 14.234 22.547 25.25 1 93.19 328 ASP B N 1
ATOM 6151 C CA . ASP B 1 328 ? 13.719 21.438 26.047 1 93.19 328 ASP B CA 1
ATOM 6152 C C . ASP B 1 328 ? 14.852 20.562 26.562 1 93.19 328 ASP B C 1
ATOM 6154 O O . ASP B 1 328 ? 15.766 20.203 25.812 1 93.19 328 ASP B O 1
ATOM 6158 N N . THR B 1 329 ? 14.742 20.219 27.859 1 88.5 329 THR B N 1
ATOM 6159 C CA . THR B 1 329 ? 15.789 19.375 28.453 1 88.5 329 THR B CA 1
ATOM 6160 C C . THR B 1 329 ? 15.242 18 28.812 1 88.5 329 THR B C 1
ATOM 6162 O O . THR B 1 329 ? 14.031 17.844 28.984 1 88.5 329 THR B O 1
ATOM 6165 N N . VAL B 1 330 ? 16.062 16.922 28.719 1 84.94 330 VAL B N 1
ATOM 6166 C CA . VAL B 1 330 ? 15.727 15.578 29.156 1 84.94 330 VAL B CA 1
ATOM 6167 C C . VAL B 1 330 ? 16.281 15.336 30.562 1 84.94 330 VAL B C 1
ATOM 6169 O O . VAL B 1 330 ? 17.406 15.727 30.859 1 84.94 330 VAL B O 1
ATOM 6172 N N . ASP B 1 331 ? 15.281 15.078 31.594 1 68.44 331 ASP B N 1
ATOM 6173 C CA . ASP B 1 331 ? 15.734 14.781 32.938 1 68.44 331 ASP B CA 1
ATOM 6174 C C . ASP B 1 331 ? 16.641 13.547 32.969 1 68.44 331 ASP B C 1
ATOM 6176 O O . ASP B 1 331 ? 16.297 12.508 32.406 1 68.44 331 ASP B O 1
ATOM 6180 N N . GLN B 1 332 ? 17.766 13.656 32.969 1 54.28 332 GLN B N 1
ATOM 6181 C CA . GLN B 1 332 ? 18.609 12.5 33.219 1 54.28 332 GLN B CA 1
ATOM 6182 C C . GLN B 1 332 ? 18.266 11.852 34.562 1 54.28 332 GLN B C 1
ATOM 6184 O O . GLN B 1 332 ? 18.469 12.445 35.625 1 54.28 332 GLN B O 1
ATOM 6189 N N . THR B 1 333 ? 17.156 11.188 34.719 1 43.25 333 THR B N 1
ATOM 6190 C CA . THR B 1 333 ? 17.078 10.523 36 1 43.25 333 THR B CA 1
ATOM 6191 C C . THR B 1 333 ? 18.406 9.828 36.344 1 43.25 333 THR B C 1
ATOM 6193 O O . THR B 1 333 ? 18.672 9.516 37.5 1 43.25 333 THR B O 1
ATOM 6196 N N . ASP B 1 334 ? 18.703 8.68 35.594 1 40.53 334 ASP B N 1
ATOM 6197 C CA . ASP B 1 334 ? 19.5 7.719 36.375 1 40.53 334 ASP B CA 1
ATOM 6198 C C . ASP B 1 334 ? 20.719 8.383 36.969 1 40.53 334 ASP B C 1
ATOM 6200 O O . ASP B 1 334 ? 21.172 9.438 36.5 1 40.53 334 ASP B O 1
ATOM 6204 N N . GLU B 1 335 ? 21.719 7.363 37.719 1 38.09 335 GLU B N 1
ATOM 6205 C CA . GLU B 1 335 ? 22.453 6.988 38.938 1 38.09 335 GLU B CA 1
ATOM 6206 C C . GLU B 1 335 ? 23.766 7.742 39.031 1 38.09 335 GLU B C 1
ATOM 6208 O O . GLU B 1 335 ? 24.156 8.18 40.125 1 38.09 335 GLU B O 1
ATOM 6213 N N . SER B 1 336 ? 24.953 7.043 38.406 1 38.72 336 SER B N 1
ATOM 6214 C CA . SER B 1 336 ? 26.156 6.988 39.219 1 38.72 336 SER B CA 1
ATOM 6215 C C . SER B 1 336 ? 26.781 8.375 39.375 1 38.72 336 SER B C 1
ATOM 6217 O O . SER B 1 336 ? 26.875 9.133 38.406 1 38.72 336 SER B O 1
ATOM 6219 N N . PRO B 1 337 ? 26.938 8.789 40.688 1 39.19 337 PRO B N 1
ATOM 6220 C CA . PRO B 1 337 ? 27.672 9.945 41.219 1 39.19 337 PRO B CA 1
ATOM 6221 C C . PRO B 1 337 ? 28.938 10.25 40.406 1 39.19 337 PRO B C 1
ATOM 6223 O O . PRO B 1 337 ? 29.641 11.211 40.688 1 39.19 337 PRO B O 1
ATOM 6226 N N . SER B 1 338 ? 29.641 9.047 40.031 1 35.38 338 SER B N 1
ATOM 6227 C CA . SER B 1 338 ? 31.078 9.328 39.969 1 35.38 338 SER B CA 1
ATOM 6228 C C . SER B 1 338 ? 31.375 10.523 39.062 1 35.38 338 SER B C 1
ATOM 6230 O O . SER B 1 338 ? 32.156 11.398 39.438 1 35.38 338 SER B O 1
ATOM 6232 N N . SER B 1 339 ? 31.953 10.164 37.75 1 35.09 339 SER B N 1
ATOM 6233 C CA . SER B 1 339 ? 33.031 10.984 37.219 1 35.09 339 SER B CA 1
ATOM 6234 C C . SER B 1 339 ? 32.531 12.391 36.875 1 35.09 339 SER B C 1
ATOM 6236 O O . SER B 1 339 ? 31.344 12.648 36.875 1 35.09 339 SER B O 1
ATOM 6238 N N . SER B 1 340 ? 33.469 13.172 36.031 1 35.47 340 SER B N 1
ATOM 6239 C CA . SER B 1 340 ? 33.594 14.594 35.719 1 35.47 340 SER B CA 1
ATOM 6240 C C . SER B 1 340 ? 32.25 15.164 35.219 1 35.47 340 SER B C 1
ATOM 6242 O O . SER B 1 340 ? 31.625 14.57 34.344 1 35.47 340 SER B O 1
ATOM 6244 N N . LYS B 1 341 ? 31.578 15.969 36.031 1 39.91 341 LYS B N 1
ATOM 6245 C CA . LYS B 1 341 ? 30.453 16.891 36.031 1 39.91 341 LYS B CA 1
ATOM 6246 C C . LYS B 1 341 ? 30.375 17.656 34.719 1 39.91 341 LYS B C 1
ATOM 6248 O O . LYS B 1 341 ? 30.469 18.891 34.688 1 39.91 341 LYS B O 1
ATOM 6253 N N . THR B 1 342 ? 31.047 17.297 33.688 1 38.16 342 THR B N 1
ATOM 6254 C CA . THR B 1 342 ? 30.672 18.156 32.562 1 38.16 342 THR B CA 1
ATOM 6255 C C . THR B 1 342 ? 29.156 18.109 32.344 1 38.16 342 THR B C 1
ATOM 6257 O O . THR B 1 342 ? 28.594 17.062 32.031 1 38.16 342 THR B O 1
ATOM 6260 N N . THR B 1 343 ? 28.281 18.828 33.031 1 44.19 343 THR B N 1
ATOM 6261 C CA . THR B 1 343 ? 26.859 19.109 32.906 1 44.19 343 THR B CA 1
ATOM 6262 C C . THR B 1 343 ? 26.453 19.266 31.438 1 44.19 343 THR B C 1
ATOM 6264 O O . THR B 1 343 ? 26.5 20.359 30.875 1 44.19 343 THR B O 1
ATOM 6267 N N . SER B 1 344 ? 27.016 18.656 30.578 1 50.72 344 SER B N 1
ATOM 6268 C CA . SER B 1 344 ? 26.516 18.75 29.219 1 50.72 344 SER B CA 1
ATOM 6269 C C . SER B 1 344 ? 25 18.531 29.172 1 50.72 344 SER B C 1
ATOM 6271 O O . SER B 1 344 ? 24.5 17.484 29.578 1 50.72 344 SER B O 1
ATOM 6273 N N . LYS B 1 345 ? 24.141 19.547 29.297 1 57.91 345 LYS B N 1
ATOM 6274 C CA . LYS B 1 345 ? 22.688 19.547 29.172 1 57.91 345 LYS B CA 1
ATOM 6275 C C . LYS B 1 345 ? 22.25 18.703 27.969 1 57.91 345 LYS B C 1
ATOM 6277 O O . LYS B 1 345 ? 22.719 18.906 26.844 1 57.91 345 LYS B O 1
ATOM 6282 N N . ASN B 1 346 ? 21.688 17.609 28.328 1 81.44 346 ASN B N 1
ATOM 6283 C CA . ASN B 1 346 ? 21.094 16.766 27.297 1 81.44 346 ASN B CA 1
ATOM 6284 C C . ASN B 1 346 ? 19.766 17.328 26.812 1 81.44 346 ASN B C 1
ATOM 6286 O O . ASN B 1 346 ? 18.781 17.344 27.578 1 81.44 346 ASN B O 1
ATOM 6290 N N . TYR B 1 347 ? 19.766 18 25.672 1 88 347 TYR B N 1
ATOM 6291 C CA . TYR B 1 347 ? 18.562 18.594 25.094 1 88 347 TYR B CA 1
ATOM 6292 C C . TYR B 1 347 ? 17.688 17.531 24.438 1 88 347 TYR B C 1
ATOM 6294 O O . TYR B 1 347 ? 18.203 16.562 23.844 1 88 347 TYR B O 1
ATOM 6302 N N . ALA B 1 348 ? 16.359 17.766 24.625 1 92.06 348 ALA B N 1
ATOM 6303 C CA . ALA B 1 348 ? 15.398 16.875 23.969 1 92.06 348 ALA B CA 1
ATOM 6304 C C . ALA B 1 348 ? 15.445 17.031 22.453 1 92.06 348 ALA B C 1
ATOM 6306 O O . ALA B 1 348 ? 15.695 18.141 21.953 1 92.06 348 ALA B O 1
ATOM 6307 N N . LYS B 1 349 ? 15.242 15.93 21.766 1 93.12 349 LYS B N 1
ATOM 6308 C CA . LYS B 1 349 ? 15.242 15.969 20.312 1 93.12 349 LYS B CA 1
ATOM 6309 C C . LYS B 1 349 ? 13.938 15.422 19.75 1 93.12 349 LYS B C 1
ATOM 6311 O O . LYS B 1 349 ? 13.273 14.602 20.391 1 93.12 349 LYS B O 1
ATOM 6316 N N . VAL B 1 350 ? 13.516 15.93 18.547 1 92.38 350 VAL B N 1
ATOM 6317 C CA . VAL B 1 350 ? 12.352 15.445 17.812 1 92.38 350 VAL B CA 1
ATOM 6318 C C . VAL B 1 350 ? 12.711 15.25 16.344 1 92.38 350 VAL B C 1
ATOM 6320 O O . VAL B 1 350 ? 13.664 15.859 15.844 1 92.38 350 VAL B O 1
ATOM 6323 N N . HIS B 1 351 ? 11.992 14.344 15.703 1 90.56 351 HIS B N 1
ATOM 6324 C CA . HIS B 1 351 ? 12.133 14.195 14.258 1 90.56 351 HIS B CA 1
ATOM 6325 C C . HIS B 1 351 ? 11.312 15.234 13.508 1 90.56 351 HIS B C 1
ATOM 6327 O O . HIS B 1 351 ? 10.117 15.391 13.773 1 90.56 351 HIS B O 1
ATOM 6333 N N . TRP B 1 352 ? 12.016 15.953 12.641 1 91.44 352 TRP B N 1
ATOM 6334 C CA . TRP B 1 352 ? 11.289 16.969 11.875 1 91.44 352 TRP B CA 1
ATOM 6335 C C . TRP B 1 352 ? 11.844 17.078 10.461 1 91.44 352 TRP B C 1
ATOM 6337 O O . TRP B 1 352 ? 12.984 16.688 10.203 1 91.44 352 TRP B O 1
ATOM 6347 N N . ILE B 1 353 ? 11 17.656 9.578 1 91.69 353 ILE B N 1
ATOM 6348 C CA . ILE B 1 353 ? 11.336 17.781 8.164 1 91.69 353 ILE B CA 1
ATOM 6349 C C . ILE B 1 353 ? 12.172 19.047 7.949 1 91.69 353 ILE B C 1
ATOM 6351 O O . ILE B 1 353 ? 11.758 20.141 8.328 1 91.69 353 ILE B O 1
ATOM 6355 N N . ALA B 1 354 ? 13.227 18.922 7.316 1 85.88 354 ALA B N 1
ATOM 6356 C CA . ALA B 1 354 ? 14.141 20.047 7.129 1 85.88 354 ALA B CA 1
ATOM 6357 C C . ALA B 1 354 ? 13.914 20.719 5.781 1 85.88 354 ALA B C 1
ATOM 6359 O O . ALA B 1 354 ? 14.125 21.938 5.645 1 85.88 354 ALA B O 1
ATOM 6360 N N . ALA B 1 355 ? 13.5 19.906 4.859 1 86.69 355 ALA B N 1
ATOM 6361 C CA . ALA B 1 355 ? 13.383 20.422 3.502 1 86.69 355 ALA B CA 1
ATOM 6362 C C . ALA B 1 355 ? 11.938 20.828 3.191 1 86.69 355 ALA B C 1
ATOM 6364 O O . ALA B 1 355 ? 11 20.125 3.596 1 86.69 355 ALA B O 1
ATOM 6365 N N . ASP B 1 356 ? 11.836 21.953 2.549 1 84 356 ASP B N 1
ATOM 6366 C CA . ASP B 1 356 ? 10.531 22.406 2.068 1 84 356 ASP B CA 1
ATOM 6367 C C . ASP B 1 356 ? 10.516 22.516 0.545 1 84 356 ASP B C 1
ATOM 6369 O O . ASP B 1 356 ? 11.102 23.453 -0.019 1 84 356 ASP B O 1
ATOM 6373 N N . PRO B 1 357 ? 9.773 21.609 -0.049 1 86.75 357 PRO B N 1
ATOM 6374 C CA . PRO B 1 357 ? 9.789 21.594 -1.514 1 86.75 357 PRO B CA 1
ATOM 6375 C C . PRO B 1 357 ? 9.094 22.812 -2.119 1 86.75 357 PRO B C 1
ATOM 6377 O O . PRO B 1 357 ? 9.148 23.016 -3.334 1 86.75 357 PRO B O 1
ATOM 6380 N N . PHE B 1 358 ? 8.508 23.625 -1.39 1 82.44 358 PHE B N 1
ATOM 6381 C CA . PHE B 1 358 ? 7.738 24.75 -1.902 1 82.44 358 PHE B CA 1
ATOM 6382 C C . PHE B 1 358 ? 8.523 26.047 -1.769 1 82.44 358 PHE B C 1
ATOM 6384 O O . PHE B 1 358 ? 8.039 27.125 -2.146 1 82.44 358 PHE B O 1
ATOM 6391 N N . ARG B 1 359 ? 9.688 25.906 -1.3 1 76.5 359 ARG B N 1
ATOM 6392 C CA . ARG B 1 359 ? 10.555 27.062 -1.161 1 76.5 359 ARG B CA 1
ATOM 6393 C C . ARG B 1 359 ? 11.344 27.312 -2.445 1 76.5 359 ARG B C 1
ATOM 6395 O O . ARG B 1 359 ? 11.367 26.469 -3.34 1 76.5 359 ARG B O 1
ATOM 6402 N N . GLN B 1 360 ? 12 28.438 -2.447 1 66.56 360 GLN B N 1
ATOM 6403 C CA . GLN B 1 360 ? 12.68 28.953 -3.633 1 66.56 360 GLN B CA 1
ATOM 6404 C C . GLN B 1 360 ? 13.906 28.109 -3.975 1 66.56 360 GLN B C 1
ATOM 6406 O O . GLN B 1 360 ? 14.289 27.219 -3.213 1 66.56 360 GLN B O 1
ATOM 6411 N N . ASP B 1 361 ? 14.43 28.422 -5.008 1 67.06 361 ASP B N 1
ATOM 6412 C CA . ASP B 1 361 ? 15.508 27.703 -5.676 1 67.06 361 ASP B CA 1
ATOM 6413 C C . ASP B 1 361 ? 16.719 27.562 -4.762 1 67.06 361 ASP B C 1
ATOM 6415 O O . ASP B 1 361 ? 17.344 26.5 -4.695 1 67.06 361 ASP B O 1
ATOM 6419 N N . ALA B 1 362 ? 17.078 28.578 -4.027 1 65 362 ALA B N 1
ATOM 6420 C CA . ALA B 1 362 ? 18.266 28.484 -3.186 1 65 362 ALA B CA 1
ATOM 6421 C C . ALA B 1 362 ? 18.125 27.359 -2.16 1 65 362 ALA B C 1
ATOM 6423 O O . ALA B 1 362 ? 19.125 26.719 -1.804 1 65 362 ALA B O 1
ATOM 6424 N N . HIS B 1 363 ? 16.984 27.094 -1.715 1 72.75 363 HIS B N 1
ATOM 6425 C CA . HIS B 1 363 ? 16.688 26.016 -0.772 1 72.75 363 HIS B CA 1
ATOM 6426 C C . HIS B 1 363 ? 16.969 24.641 -1.396 1 72.75 363 HIS B C 1
ATOM 6428 O O . HIS B 1 363 ? 17.516 23.766 -0.738 1 72.75 363 HIS B O 1
ATOM 6434 N N . ARG B 1 364 ? 16.859 24.578 -2.631 1 76.94 364 ARG B N 1
ATOM 6435 C CA . ARG B 1 364 ? 16.969 23.297 -3.322 1 76.94 364 ARG B CA 1
ATOM 6436 C C . ARG B 1 364 ? 18.422 22.891 -3.484 1 76.94 364 ARG B C 1
ATOM 6438 O O . ARG B 1 364 ? 18.734 21.703 -3.535 1 76.94 364 ARG B O 1
ATOM 6445 N N . ASP B 1 365 ? 19.234 23.891 -3.463 1 80.81 365 ASP B N 1
ATOM 6446 C CA . ASP B 1 365 ? 20.656 23.594 -3.586 1 80.81 365 ASP B CA 1
ATOM 6447 C C . ASP B 1 365 ? 21.172 22.859 -2.357 1 80.81 365 ASP B C 1
ATOM 6449 O O . ASP B 1 365 ? 22.109 22.047 -2.457 1 80.81 365 ASP B O 1
ATOM 6453 N N . HIS B 1 366 ? 20.5 23.125 -1.264 1 83.62 366 HIS B N 1
ATOM 6454 C CA . HIS B 1 366 ? 20.922 22.516 -0.015 1 83.62 366 HIS B CA 1
ATOM 6455 C C . HIS B 1 366 ? 20.266 21.141 0.17 1 83.62 366 HIS B C 1
ATOM 6457 O O . HIS B 1 366 ? 20.703 20.359 1.019 1 83.62 366 HIS B O 1
ATOM 6463 N N . PHE B 1 367 ? 19.297 20.891 -0.625 1 89.69 367 PHE B N 1
ATOM 6464 C CA . PHE B 1 367 ? 18.547 19.641 -0.529 1 89.69 367 PHE B CA 1
ATOM 6465 C C . PHE B 1 367 ? 18.359 19.016 -1.906 1 89.69 367 PHE B C 1
ATOM 6467 O O . PHE B 1 367 ? 17.234 18.953 -2.412 1 89.69 367 PHE B O 1
ATOM 6474 N N . PRO B 1 368 ? 19.375 18.391 -2.428 1 89.38 368 PRO B N 1
ATOM 6475 C CA . PRO B 1 368 ? 19.344 17.906 -3.812 1 89.38 368 PRO B CA 1
ATOM 6476 C C . PRO B 1 368 ? 18.281 16.844 -4.043 1 89.38 368 PRO B C 1
ATOM 6478 O O . PRO B 1 368 ? 17.75 16.703 -5.152 1 89.38 368 PRO B O 1
ATOM 6481 N N . LEU B 1 369 ? 17.953 16.062 -3.07 1 92.88 369 LEU B N 1
ATOM 6482 C CA . LEU B 1 369 ? 16.984 14.977 -3.242 1 92.88 369 LEU B CA 1
ATOM 6483 C C . LEU B 1 369 ? 15.578 15.531 -3.451 1 92.88 369 LEU B C 1
ATOM 6485 O O . LEU B 1 369 ? 14.68 14.797 -3.869 1 92.88 369 LEU B O 1
ATOM 6489 N N . LEU B 1 370 ? 15.383 16.859 -3.246 1 93.88 370 LEU B N 1
ATOM 6490 C CA . LEU B 1 370 ? 14.07 17.469 -3.428 1 93.88 370 LEU B CA 1
ATOM 6491 C C . LEU B 1 370 ? 13.617 17.375 -4.883 1 93.88 370 LEU B C 1
ATOM 6493 O O . LEU B 1 370 ? 12.43 17.5 -5.18 1 93.88 370 LEU B O 1
ATOM 6497 N N . ARG B 1 371 ? 14.547 17.188 -5.738 1 92.19 371 ARG B N 1
ATOM 6498 C CA . ARG B 1 371 ? 14.211 17.094 -7.156 1 92.19 371 ARG B CA 1
ATOM 6499 C C . ARG B 1 371 ? 13.312 15.898 -7.43 1 92.19 371 ARG B C 1
ATOM 6501 O O . ARG B 1 371 ? 12.617 15.859 -8.445 1 92.19 371 ARG B O 1
ATOM 6508 N N . TYR B 1 372 ? 13.375 14.898 -6.523 1 95.06 372 TYR B N 1
ATOM 6509 C CA . TYR B 1 372 ? 12.578 13.688 -6.723 1 95.06 372 TYR B CA 1
ATOM 6510 C C . TYR B 1 372 ? 11.234 13.797 -6.008 1 95.06 372 TYR B C 1
ATOM 6512 O O . TYR B 1 372 ? 10.398 12.898 -6.117 1 95.06 372 TYR B O 1
ATOM 6520 N N . ALA B 1 373 ? 10.977 14.883 -5.258 1 95.56 373 ALA B N 1
ATOM 6521 C CA . ALA B 1 373 ? 9.75 15.031 -4.473 1 95.56 373 ALA B CA 1
ATOM 6522 C C . ALA B 1 373 ? 8.555 15.328 -5.375 1 95.56 373 ALA B C 1
ATOM 6524 O O . ALA B 1 373 ? 8.727 15.648 -6.555 1 95.56 373 ALA B O 1
ATOM 6525 N N . HIS B 1 374 ? 7.359 15.188 -4.84 1 96.38 374 HIS B N 1
ATOM 6526 C CA . HIS B 1 374 ? 6.109 15.359 -5.57 1 96.38 374 HIS B CA 1
ATOM 6527 C C . HIS B 1 374 ? 5.227 16.422 -4.918 1 96.38 374 HIS B C 1
ATOM 6529 O O . HIS B 1 374 ? 4.137 16.109 -4.43 1 96.38 374 HIS B O 1
ATOM 6535 N N . PRO B 1 375 ? 5.633 17.672 -4.988 1 94.44 375 PRO B N 1
ATOM 6536 C CA . PRO B 1 375 ? 4.859 18.734 -4.34 1 94.44 375 PRO B CA 1
ATOM 6537 C C . PRO B 1 375 ? 3.527 19 -5.035 1 94.44 375 PRO B C 1
ATOM 6539 O O . PRO B 1 375 ? 3.469 19.062 -6.266 1 94.44 375 PRO B O 1
ATOM 6542 N N . MET B 1 376 ? 2.488 19.047 -4.273 1 94 376 MET B N 1
ATOM 6543 C CA . MET B 1 376 ? 1.156 19.469 -4.691 1 94 376 MET B CA 1
ATOM 6544 C C . MET B 1 376 ? 0.733 20.734 -3.945 1 94 376 MET B C 1
ATOM 6546 O O . MET B 1 376 ? 0.127 20.656 -2.875 1 94 376 MET B O 1
ATOM 6550 N N . PRO B 1 377 ? 1.005 21.875 -4.574 1 91.56 377 PRO B N 1
ATOM 6551 C CA . PRO B 1 377 ? 0.718 23.125 -3.871 1 91.56 377 PRO B CA 1
ATOM 6552 C C . PRO B 1 377 ? -0.741 23.547 -4.008 1 91.56 377 PRO B C 1
ATOM 6554 O O . PRO B 1 377 ? -1.47 23.031 -4.852 1 91.56 377 PRO B O 1
ATOM 6557 N N . ASN B 1 378 ? -1.167 24.344 -3.104 1 91.75 378 ASN B N 1
ATOM 6558 C CA . ASN B 1 378 ? -2.381 25.141 -3.197 1 91.75 378 ASN B CA 1
ATOM 6559 C C . ASN B 1 378 ? -3.633 24.266 -3.193 1 91.75 378 ASN B C 1
ATOM 6561 O O . ASN B 1 378 ? -4.52 24.453 -4.031 1 91.75 378 ASN B O 1
ATOM 6565 N 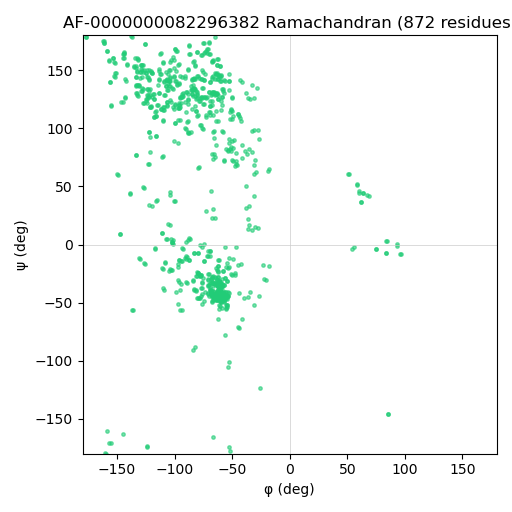N . VAL B 1 379 ? -3.668 23.281 -2.363 1 96.31 379 VAL B N 1
ATOM 6566 C CA . VAL B 1 379 ? -4.906 22.547 -2.123 1 96.31 379 VAL B CA 1
ATOM 6567 C C . VAL B 1 379 ? -5.812 23.359 -1.197 1 96.31 379 VAL B C 1
ATOM 6569 O O . VAL B 1 379 ? -5.613 23.375 0.02 1 96.31 379 VAL B O 1
ATOM 6572 N N . ARG B 1 380 ? -6.805 23.969 -1.792 1 97.81 380 ARG B N 1
ATOM 6573 C CA . ARG B 1 380 ? -7.68 24.875 -1.052 1 97.81 380 ARG B CA 1
ATOM 6574 C C . ARG B 1 380 ? -8.906 24.141 -0.531 1 97.81 380 ARG B C 1
ATOM 6576 O O . ARG B 1 380 ? -9.539 23.359 -1.265 1 97.81 380 ARG B O 1
ATOM 6583 N N . VAL B 1 381 ? -9.195 24.266 0.661 1 98.56 381 VAL B N 1
ATOM 6584 C CA . VAL B 1 381 ? -10.391 23.75 1.308 1 98.56 381 VAL B CA 1
ATOM 6585 C C . VAL B 1 381 ? -11.242 24.906 1.835 1 98.56 381 VAL B C 1
ATOM 6587 O O . VAL B 1 381 ? -10.828 25.609 2.758 1 98.56 381 VAL B O 1
ATOM 6590 N N . ARG B 1 382 ? -12.414 25.047 1.268 1 98.19 382 ARG B N 1
ATOM 6591 C CA . ARG B 1 382 ? -13.258 26.203 1.581 1 98.19 382 ARG B CA 1
ATOM 6592 C C . ARG B 1 382 ? -14.32 25.828 2.617 1 98.19 382 ARG B C 1
ATOM 6594 O O . ARG B 1 382 ? -14.539 24.656 2.896 1 98.19 382 ARG B O 1
ATOM 6601 N N . ALA B 1 383 ? -14.914 26.938 3.135 1 98.12 383 ALA B N 1
ATOM 6602 C CA . ALA B 1 383 ? -16 26.734 4.082 1 98.12 383 ALA B CA 1
ATOM 6603 C C . ALA B 1 383 ? -17.031 25.766 3.529 1 98.12 383 ALA B C 1
ATOM 6605 O O . ALA B 1 383 ? -17.484 25.891 2.385 1 98.12 383 ALA B O 1
ATOM 6606 N N . GLY B 1 384 ? -17.312 24.734 4.355 1 97.44 384 GLY B N 1
ATOM 6607 C CA . GLY B 1 384 ? -18.312 23.75 3.943 1 97.44 384 GLY B CA 1
ATOM 6608 C C . GLY B 1 384 ? -17.688 22.516 3.291 1 97.44 384 GLY B C 1
ATOM 6609 O O . GLY B 1 384 ? -18.391 21.547 3.012 1 97.44 384 GLY B O 1
ATOM 6610 N N . GLU B 1 385 ? -16.406 22.578 3.035 1 98.31 385 GLU B N 1
ATOM 6611 C CA . GLU B 1 385 ? -15.711 21.453 2.42 1 98.31 385 GLU B CA 1
ATOM 6612 C C . GLU B 1 385 ? -14.883 20.688 3.447 1 98.31 385 GLU B C 1
ATOM 6614 O O . GLU B 1 385 ? -14.453 21.266 4.449 1 98.31 385 GLU B O 1
ATOM 6619 N N . MET B 1 386 ? -14.734 19.391 3.184 1 98.81 386 MET B N 1
ATOM 6620 C CA . MET B 1 386 ? -13.914 18.516 4.004 1 98.81 386 MET B CA 1
ATOM 6621 C C . MET B 1 386 ? -12.766 17.922 3.186 1 98.81 386 MET B C 1
ATOM 6623 O O . MET B 1 386 ? -12.984 17.422 2.08 1 98.81 386 MET B O 1
ATOM 6627 N N . LEU B 1 387 ? -11.578 18.031 3.697 1 98.88 387 LEU B N 1
ATOM 6628 C CA . LEU B 1 387 ? -10.43 17.344 3.115 1 98.88 387 LEU B CA 1
ATOM 6629 C C . LEU B 1 387 ? -10.172 16.031 3.83 1 98.88 387 LEU B C 1
ATOM 6631 O O . LEU B 1 387 ? -10.008 16 5.055 1 98.88 387 LEU B O 1
ATOM 6635 N N . TYR B 1 388 ? -10.227 14.969 3.125 1 98.88 388 TYR B N 1
ATOM 6636 C CA . TYR B 1 388 ? -9.594 13.758 3.623 1 98.88 388 TYR B CA 1
ATOM 6637 C C . TYR B 1 388 ? -8.094 13.766 3.338 1 98.88 388 TYR B C 1
ATOM 6639 O O . TYR B 1 388 ? -7.68 13.781 2.178 1 98.88 388 TYR B O 1
ATOM 6647 N N . LEU B 1 389 ? -7.355 13.805 4.312 1 98.81 389 LEU B N 1
ATOM 6648 C CA . LEU B 1 389 ? -5.902 13.711 4.25 1 98.81 389 LEU B CA 1
ATOM 6649 C C . LEU B 1 389 ? -5.414 12.391 4.82 1 98.81 389 LEU B C 1
ATOM 6651 O O . LEU B 1 389 ? -5.422 12.195 6.039 1 98.81 389 LEU B O 1
ATOM 6655 N N . PRO B 1 390 ? -4.961 11.461 3.945 1 98.5 390 PRO B N 1
ATOM 6656 C CA . PRO B 1 390 ? -4.535 10.156 4.461 1 98.5 390 PRO B CA 1
ATOM 6657 C C . PRO B 1 390 ? -3.338 10.258 5.402 1 98.5 390 PRO B C 1
ATOM 6659 O O . PRO B 1 390 ? -2.531 11.188 5.285 1 98.5 390 PRO B O 1
ATOM 6662 N N . ALA B 1 391 ? -3.244 9.297 6.258 1 98.38 391 ALA B N 1
ATOM 6663 C CA . ALA B 1 391 ? -2.105 9.203 7.168 1 98.38 391 ALA B CA 1
ATOM 6664 C C . ALA B 1 391 ? -0.786 9.25 6.402 1 98.38 391 ALA B C 1
ATOM 6666 O O . ALA B 1 391 ? -0.683 8.711 5.297 1 98.38 391 ALA B O 1
ATOM 6667 N N . LEU B 1 392 ? 0.213 9.945 6.953 1 98.25 392 LEU B N 1
ATOM 6668 C CA . LEU B 1 392 ? 1.613 9.945 6.547 1 98.25 392 LEU B CA 1
ATOM 6669 C C . LEU B 1 392 ? 1.846 10.906 5.387 1 98.25 392 LEU B C 1
ATOM 6671 O O . LEU B 1 392 ? 2.986 11.109 4.965 1 98.25 392 LEU B O 1
ATOM 6675 N N . TRP B 1 393 ? 0.763 11.484 4.797 1 98.44 393 TRP B N 1
ATOM 6676 C CA . TRP B 1 393 ? 0.99 12.547 3.826 1 98.44 393 TRP B CA 1
ATOM 6677 C C . TRP B 1 393 ? 1.663 13.75 4.484 1 98.44 393 TRP B C 1
ATOM 6679 O O . TRP B 1 393 ? 1.228 14.211 5.543 1 98.44 393 TRP B O 1
ATOM 6689 N N . PHE B 1 394 ? 2.701 14.195 3.873 1 97.56 394 PHE B N 1
ATOM 6690 C CA . PHE B 1 394 ? 3.338 15.43 4.328 1 97.56 394 PHE B CA 1
ATOM 6691 C C . PHE B 1 394 ? 2.514 16.641 3.926 1 97.56 394 PHE B C 1
ATOM 6693 O O . PHE B 1 394 ? 1.938 16.688 2.836 1 97.56 394 PHE B O 1
ATOM 6700 N N . HIS B 1 395 ? 2.5 17.609 4.883 1 97.06 395 HIS B N 1
ATOM 6701 C CA . HIS B 1 395 ? 1.694 18.781 4.543 1 97.06 395 HIS B CA 1
ATOM 6702 C C . HIS B 1 395 ? 2.162 20.016 5.305 1 97.06 395 HIS B C 1
ATOM 6704 O O . HIS B 1 395 ? 2.623 19.906 6.441 1 97.06 395 HIS B O 1
ATOM 6710 N N . ARG B 1 396 ? 2.16 21.047 4.648 1 95.12 396 ARG B N 1
ATOM 6711 C CA . ARG B 1 396 ? 2.223 22.406 5.168 1 95.12 396 ARG B CA 1
ATOM 6712 C C . ARG B 1 396 ? 0.875 23.109 5.031 1 95.12 396 ARG B C 1
ATOM 6714 O O . ARG B 1 396 ? 0.195 22.969 4.012 1 95.12 396 ARG B O 1
ATOM 6721 N N . VAL B 1 397 ? 0.498 23.812 6.109 1 95.94 397 VAL B N 1
ATOM 6722 C CA . VAL B 1 397 ? -0.856 24.359 6.094 1 95.94 397 VAL B CA 1
ATOM 6723 C C . VAL B 1 397 ? -0.818 25.859 6.395 1 95.94 397 VAL B C 1
ATOM 6725 O O . VAL B 1 397 ? -0.084 26.297 7.281 1 95.94 397 VAL B O 1
ATOM 6728 N N . THR B 1 398 ? -1.509 26.609 5.656 1 93.56 398 THR B N 1
ATOM 6729 C CA . THR B 1 398 ? -1.788 28.016 5.906 1 93.56 398 THR B CA 1
ATOM 6730 C C . THR B 1 398 ? -3.25 28.344 5.609 1 9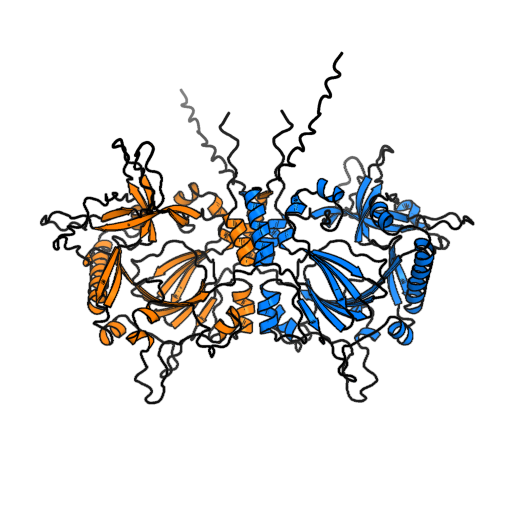3.56 398 THR B C 1
ATOM 6732 O O . THR B 1 398 ? -4.086 27.438 5.523 1 93.56 398 THR B O 1
ATOM 6735 N N . GLN B 1 399 ? -3.621 29.531 5.809 1 95.88 399 GLN B N 1
ATOM 6736 C CA . GLN B 1 399 ? -4.973 29.984 5.492 1 95.88 399 GLN B CA 1
ATOM 6737 C C . GLN B 1 399 ? -4.957 31.406 4.906 1 95.88 399 GLN B C 1
ATOM 6739 O O . GLN B 1 399 ? -4.031 32.188 5.156 1 95.88 399 GLN B O 1
ATOM 6744 N N . ASN B 1 400 ? -5.953 31.688 4.148 1 94.56 400 ASN B N 1
ATOM 6745 C CA . ASN B 1 400 ? -5.957 32.938 3.383 1 94.56 400 ASN B CA 1
ATOM 6746 C C . ASN B 1 400 ? -6.664 34.062 4.133 1 94.56 400 ASN B C 1
ATOM 6748 O O . ASN B 1 400 ? -6.586 35.219 3.74 1 94.56 400 ASN B O 1
ATOM 6752 N N . CYS B 1 401 ? -7.359 33.812 5.113 1 96.75 401 CYS B N 1
ATOM 6753 C CA . CYS B 1 401 ? -8.117 34.75 5.949 1 96.75 401 CYS B CA 1
ATOM 6754 C C . CYS B 1 401 ? -8.43 34.125 7.305 1 96.75 401 CYS B C 1
ATOM 6756 O O . CYS B 1 401 ? -7.875 33.062 7.656 1 96.75 401 CYS B O 1
ATOM 6758 N N . GLU B 1 402 ? -9.125 34.938 8.094 1 98 402 GLU B N 1
ATOM 6759 C CA . GLU B 1 402 ? -9.625 34.344 9.32 1 98 402 GLU B CA 1
ATOM 6760 C C . GLU B 1 402 ? -10.383 33.031 9.031 1 98 402 GLU B C 1
ATOM 6762 O O . GLU B 1 402 ? -11.359 33.031 8.281 1 98 402 GLU B O 1
ATOM 6767 N N . THR B 1 403 ? -9.891 31.906 9.531 1 98.56 403 THR B N 1
ATOM 6768 C CA . THR B 1 403 ? -10.406 30.578 9.18 1 98.56 403 THR B CA 1
ATOM 6769 C C . THR B 1 403 ? -10.602 29.734 10.438 1 98.56 403 THR B C 1
ATOM 6771 O O . THR B 1 403 ? -9.781 29.766 11.352 1 98.56 403 THR B O 1
ATOM 6774 N N . ILE B 1 404 ? -11.711 29.031 10.516 1 98.56 404 ILE B N 1
ATOM 6775 C CA . ILE B 1 404 ? -11.992 28.047 11.547 1 98.56 404 ILE B CA 1
ATOM 6776 C C . ILE B 1 404 ? -12.172 26.672 10.906 1 98.56 404 ILE B C 1
ATOM 6778 O O . ILE B 1 404 ? -12.945 26.516 9.953 1 98.56 404 ILE B O 1
ATOM 6782 N N . GLY B 1 405 ? -11.422 25.703 11.344 1 98.25 405 GLY B N 1
ATOM 6783 C CA . GLY B 1 405 ? -11.555 24.328 10.906 1 98.25 405 GLY B CA 1
ATOM 6784 C C . GLY B 1 405 ? -11.656 23.344 12.055 1 98.25 405 GLY B C 1
ATOM 6785 O O . GLY B 1 405 ? -11.234 23.641 13.18 1 98.25 405 GLY B O 1
ATOM 6786 N N . ILE B 1 406 ? -12.266 22.234 11.82 1 98.31 406 ILE B N 1
ATOM 6787 C CA . ILE B 1 406 ? -12.266 21.125 12.758 1 98.31 406 ILE B CA 1
ATOM 6788 C C . ILE B 1 406 ? -11.742 19.859 12.07 1 98.31 406 ILE B C 1
ATOM 6790 O O . ILE B 1 406 ? -11.906 19.703 10.859 1 98.31 406 ILE B O 1
ATOM 6794 N N . ASN B 1 407 ? -11.086 19.031 12.82 1 98.31 407 ASN B N 1
ATOM 6795 C CA . ASN B 1 407 ? -10.664 17.766 12.219 1 98.31 407 ASN B CA 1
ATOM 6796 C C . ASN B 1 407 ? -10.992 16.578 13.109 1 98.31 407 ASN B C 1
ATOM 6798 O O . ASN B 1 407 ? -11.164 16.734 14.32 1 98.31 407 ASN B O 1
ATOM 6802 N N . TYR B 1 408 ? -11.25 15.516 12.539 1 97.81 408 TYR B N 1
ATOM 6803 C CA . TYR B 1 408 ? -11.43 14.203 13.148 1 97.81 408 TYR B CA 1
ATOM 6804 C C . TYR B 1 408 ? -10.266 13.281 12.812 1 97.81 408 TYR B C 1
ATOM 6806 O O . TYR B 1 408 ? -10.039 12.961 11.648 1 97.81 408 TYR B O 1
ATOM 6814 N N . TRP B 1 409 ? -9.531 12.883 13.844 1 97.69 409 TRP B N 1
ATOM 6815 C CA . TRP B 1 409 ? -8.398 11.984 13.664 1 97.69 409 TRP B CA 1
ATOM 6816 C C . TRP B 1 409 ? -8.781 10.547 14.016 1 97.69 409 TRP B C 1
ATOM 6818 O O . TRP B 1 409 ? -9.25 10.281 15.125 1 97.69 409 TRP B O 1
ATOM 6828 N N . TYR B 1 410 ? -8.641 9.711 13.07 1 95.88 410 TYR B N 1
ATOM 6829 C CA . TYR B 1 410 ? -8.766 8.273 13.297 1 95.88 410 TYR B CA 1
ATOM 6830 C C . TYR B 1 410 ? -7.402 7.598 13.242 1 95.88 410 TYR B C 1
ATOM 6832 O O . TYR B 1 410 ? -6.566 7.938 12.406 1 95.88 410 TYR B O 1
ATOM 6840 N N . ASP B 1 411 ? -7.176 6.66 14.047 1 92.88 411 ASP B N 1
ATOM 6841 C CA . ASP B 1 411 ? -5.895 5.957 14.039 1 92.88 411 ASP B CA 1
ATOM 6842 C C . ASP B 1 411 ? -5.645 5.293 12.695 1 92.88 411 ASP B C 1
ATOM 6844 O O . ASP B 1 411 ? -6.562 4.738 12.086 1 92.88 411 ASP B O 1
ATOM 6848 N N . MET B 1 412 ? -4.406 5.336 12.242 1 92.81 412 MET B N 1
ATOM 6849 C CA . MET B 1 412 ? -4.062 4.641 11.008 1 92.81 412 MET B CA 1
ATOM 6850 C C . MET B 1 412 ? -3.836 3.156 11.258 1 92.81 412 MET B C 1
ATOM 6852 O O . MET B 1 412 ? -3.656 2.738 12.406 1 92.81 412 MET B O 1
ATOM 6856 N N . CYS B 1 413 ? -3.818 2.42 10.172 1 90.94 413 CYS B N 1
ATOM 6857 C CA . CYS B 1 413 ? -3.473 1.005 10.234 1 90.94 413 CYS B CA 1
ATOM 6858 C C . CYS B 1 413 ? -1.968 0.804 10.109 1 90.94 413 CYS B C 1
ATOM 6860 O O . CYS B 1 413 ? -1.422 0.858 9.008 1 90.94 413 CYS B O 1
ATOM 6862 N N . PHE B 1 414 ? -1.313 0.479 11.219 1 92.56 414 PHE B N 1
ATOM 6863 C CA . PHE B 1 414 ? 0.125 0.247 11.164 1 92.56 414 PHE B CA 1
ATOM 6864 C C . PHE B 1 414 ? 0.432 -1.121 10.57 1 92.56 414 PHE B C 1
ATOM 6866 O O . PHE B 1 414 ? 1.52 -1.341 10.031 1 92.56 414 PHE B O 1
ATOM 6873 N N . ASP B 1 415 ? -0.521 -2.018 10.719 1 92.75 415 ASP B N 1
ATOM 6874 C CA . ASP B 1 415 ? -0.366 -3.361 10.164 1 92.75 415 ASP B CA 1
ATOM 6875 C C . ASP B 1 415 ? -0.646 -3.377 8.664 1 92.75 415 ASP B C 1
ATOM 6877 O O . ASP B 1 415 ? -1.588 -4.027 8.211 1 92.75 415 ASP B O 1
ATOM 6881 N N . SER B 1 416 ? 0.211 -2.711 7.867 1 93.56 416 SER B N 1
ATOM 6882 C CA . SER B 1 416 ? -0.065 -2.504 6.449 1 93.56 416 SER B CA 1
ATOM 6883 C C . SER B 1 416 ? 1.226 -2.359 5.652 1 93.56 416 SER B C 1
ATOM 6885 O O . SER B 1 416 ? 2.264 -1.988 6.203 1 93.56 416 SER B O 1
ATOM 6887 N N . PRO B 1 417 ? 1.1 -2.654 4.367 1 97.06 417 PRO B N 1
ATOM 6888 C CA . PRO B 1 417 ? 2.266 -2.418 3.512 1 97.06 417 PRO B CA 1
ATOM 6889 C C . PRO B 1 417 ? 2.678 -0.948 3.473 1 97.06 417 PRO B C 1
ATOM 6891 O O . PRO B 1 417 ? 3.869 -0.64 3.371 1 97.06 417 PRO B O 1
ATOM 6894 N N . LEU B 1 418 ? 1.743 -0.071 3.596 1 96.69 418 LEU B N 1
ATOM 6895 C CA . LEU B 1 418 ? 2.041 1.353 3.494 1 96.69 418 LEU B CA 1
ATOM 6896 C C . LEU B 1 418 ? 3.023 1.781 4.578 1 96.69 418 LEU B C 1
ATOM 6898 O O . LEU B 1 418 ? 4.012 2.465 4.293 1 96.69 418 LEU B O 1
ATOM 6902 N N . TRP B 1 419 ? 2.766 1.329 5.805 1 97.25 419 TRP B N 1
ATOM 6903 C CA . TRP B 1 419 ? 3.676 1.682 6.891 1 97.25 419 TRP B CA 1
ATOM 6904 C C . TRP B 1 419 ? 5.055 1.072 6.664 1 97.25 419 TRP B C 1
ATOM 6906 O O . TRP B 1 419 ? 6.074 1.743 6.844 1 97.25 419 TRP B O 1
ATOM 6916 N N . CYS B 1 420 ? 5.098 -0.204 6.273 1 98.12 420 CYS B N 1
ATOM 6917 C CA . CYS B 1 420 ? 6.363 -0.902 6.082 1 98.12 420 CYS B CA 1
ATOM 6918 C C . CYS B 1 420 ? 7.227 -0.194 5.047 1 98.12 420 CYS B C 1
ATOM 6920 O O . CYS B 1 420 ? 8.414 0.027 5.27 1 98.12 420 CYS B O 1
ATOM 6922 N N . TYR B 1 421 ? 6.621 0.19 3.945 1 98.44 421 TYR B N 1
ATOM 6923 C CA . TYR B 1 421 ? 7.352 0.856 2.875 1 98.44 421 TYR B CA 1
ATOM 6924 C C . TYR B 1 421 ? 7.758 2.268 3.287 1 98.44 421 TYR B C 1
ATOM 6926 O O . TYR B 1 421 ? 8.875 2.709 2.996 1 98.44 421 TYR B O 1
ATOM 6934 N N . PHE B 1 422 ? 6.832 2.963 3.93 1 98.19 422 PHE B N 1
ATOM 6935 C CA . PHE B 1 422 ? 7.125 4.309 4.41 1 98.19 422 PHE B CA 1
ATOM 6936 C C . PHE B 1 422 ? 8.328 4.301 5.348 1 98.19 422 PHE B C 1
ATOM 6938 O O . PHE B 1 422 ? 9.242 5.109 5.191 1 98.19 422 PHE B O 1
ATOM 6945 N N . HIS B 1 423 ? 8.289 3.389 6.305 1 97.69 423 HIS B N 1
ATOM 6946 C CA . HIS B 1 423 ? 9.352 3.273 7.297 1 97.69 423 HIS B CA 1
ATOM 6947 C C . HIS B 1 423 ? 10.68 2.91 6.641 1 97.69 423 HIS B C 1
ATOM 6949 O O . HIS B 1 423 ? 11.734 3.408 7.039 1 97.69 423 HIS B O 1
ATOM 6955 N N . LEU B 1 424 ? 10.656 2.09 5.609 1 98.06 424 LEU B N 1
ATOM 6956 C CA . LEU B 1 424 ? 11.859 1.778 4.84 1 98.06 424 LEU B CA 1
ATOM 6957 C C . LEU B 1 424 ? 12.461 3.041 4.234 1 98.06 424 LEU B C 1
ATOM 6959 O O . LEU B 1 424 ? 13.656 3.291 4.371 1 98.06 424 LEU B O 1
ATOM 6963 N N . LEU B 1 425 ? 11.625 3.824 3.586 1 97.62 425 LEU B N 1
ATOM 6964 C CA . LEU B 1 425 ? 12.086 5.043 2.932 1 97.62 425 LEU B CA 1
ATOM 6965 C C . LEU B 1 425 ? 12.703 6 3.943 1 97.62 425 LEU B C 1
ATOM 6967 O O . LEU B 1 425 ? 13.719 6.645 3.654 1 97.62 425 LEU B O 1
ATOM 6971 N N . GLN B 1 426 ? 12.078 6.059 5.102 1 95.44 426 GLN B N 1
ATOM 6972 C CA . GLN B 1 426 ? 12.578 6.949 6.141 1 95.44 426 GLN B CA 1
ATOM 6973 C C . GLN B 1 426 ? 13.992 6.555 6.574 1 95.44 426 GLN B C 1
ATOM 6975 O O . GLN B 1 426 ? 14.766 7.398 7.035 1 95.44 426 GLN B O 1
ATOM 6980 N N . GLN B 1 427 ? 14.305 5.246 6.434 1 94.94 427 GLN B N 1
ATOM 6981 C CA . GLN B 1 427 ? 15.555 4.723 6.961 1 94.94 427 GLN B CA 1
ATOM 6982 C C . GLN B 1 427 ? 16.672 4.809 5.918 1 94.94 427 GLN B C 1
ATOM 6984 O O . GLN B 1 427 ? 17.844 4.582 6.23 1 94.94 427 GLN B O 1
ATOM 6989 N N . LEU B 1 428 ? 16.359 5.078 4.672 1 94.81 428 LEU B N 1
ATOM 6990 C CA . LEU B 1 428 ? 17.375 5.168 3.635 1 94.81 428 LEU B CA 1
ATOM 6991 C C . LEU B 1 428 ? 18.359 6.297 3.938 1 94.81 428 LEU B C 1
ATOM 6993 O O . LEU B 1 428 ? 17.953 7.348 4.445 1 94.81 428 LEU B O 1
ATOM 6997 N N . GLN B 1 429 ? 19.594 6.066 3.57 1 90.56 429 GLN B N 1
ATOM 6998 C CA . GLN B 1 429 ? 20.641 7.043 3.842 1 90.56 429 GLN B CA 1
ATOM 6999 C C . GLN B 1 429 ? 21.297 7.52 2.551 1 90.56 429 GLN B C 1
ATOM 7001 O O . GLN B 1 429 ? 21.375 6.77 1.574 1 90.56 429 GLN B O 1
ATOM 7006 N N . VAL B 1 430 ? 21.734 8.75 2.594 1 84.31 430 VAL B N 1
ATOM 7007 C CA . VAL B 1 430 ? 22.5 9.281 1.466 1 84.31 430 VAL B CA 1
ATOM 7008 C C . VAL B 1 430 ? 23.906 8.688 1.471 1 84.31 430 VAL B C 1
ATOM 7010 O O . VAL B 1 430 ? 24.562 8.641 2.514 1 84.31 430 VAL B O 1
ATOM 7013 N N . SER B 1 431 ? 24.266 8.094 0.261 1 76.06 431 SER B N 1
ATOM 7014 C CA . SER B 1 431 ? 25.609 7.566 0.151 1 76.06 431 SER B CA 1
ATOM 7015 C C . SER B 1 431 ? 26.656 8.688 0.214 1 76.06 431 SER B C 1
ATOM 7017 O O . SER B 1 431 ? 26.484 9.727 -0.428 1 76.06 431 SER B O 1
ATOM 7019 N N . PRO B 1 432 ? 27.734 8.477 1.127 1 63.84 432 PRO B N 1
ATOM 7020 C CA . PRO B 1 432 ? 28.781 9.492 1.176 1 63.84 432 PRO B CA 1
ATOM 7021 C C . PRO B 1 432 ? 29.516 9.641 -0.149 1 63.84 432 PRO B C 1
ATOM 7023 O O . PRO B 1 432 ? 29.672 8.664 -0.886 1 63.84 432 PRO B O 1
ATOM 7026 N N . ASN B 1 433 ? 29.672 10.773 -0.837 1 53.88 433 ASN B N 1
ATOM 7027 C CA . ASN B 1 433 ? 30.484 11.039 -2.027 1 53.88 433 ASN B CA 1
ATOM 7028 C C . ASN B 1 433 ? 31.906 10.531 -1.865 1 53.88 433 ASN B C 1
ATOM 7030 O O . ASN B 1 433 ? 32.531 10.75 -0.826 1 53.88 433 ASN B O 1
ATOM 7034 N N . ARG B 1 434 ? 32.406 9.484 -2.547 1 44.88 434 ARG B N 1
ATOM 7035 C CA . ARG B 1 434 ? 33.812 9.094 -2.59 1 44.88 434 ARG B CA 1
ATOM 7036 C C . ARG B 1 434 ? 34.688 10.25 -3.053 1 44.88 434 ARG B C 1
ATOM 7038 O O . ARG B 1 434 ? 35.906 10.102 -3.188 1 44.88 434 ARG B O 1
ATOM 7045 N N . GLY B 1 435 ? 34.438 11.297 -3.662 1 38.22 435 GLY B N 1
ATOM 7046 C CA . GLY B 1 435 ? 35.469 12.117 -4.25 1 38.22 435 GLY B CA 1
ATOM 7047 C C . GLY B 1 435 ? 36.531 12.547 -3.246 1 38.22 435 GLY B C 1
ATOM 7048 O O . GLY B 1 435 ? 37.719 12.516 -3.551 1 38.22 435 GLY B O 1
ATOM 7049 N N . LYS B 1 436 ? 36.344 13.594 -2.307 1 35.28 436 LYS B N 1
ATOM 7050 C CA . LYS B 1 436 ? 37.438 14.523 -2.02 1 35.28 436 LYS B CA 1
ATOM 7051 C C . LYS B 1 436 ? 38.5 13.867 -1.165 1 35.28 436 LYS B C 1
ATOM 7053 O O . LYS B 1 436 ? 39.375 14.547 -0.632 1 35.28 436 LYS B O 1
ATOM 7058 N N . ASP B 1 437 ? 38.469 12.656 -0.747 1 31.47 437 ASP B N 1
ATOM 7059 C CA . ASP B 1 437 ? 39.719 12.414 -0.064 1 31.47 437 ASP B CA 1
ATOM 7060 C C . ASP B 1 437 ? 40.875 12.336 -1.061 1 31.47 437 ASP B C 1
ATOM 7062 O O . ASP B 1 437 ? 42 11.984 -0.69 1 31.47 437 ASP B O 1
ATOM 7066 N N . GLU B 1 438 ? 40.688 12.367 -2.404 1 27.33 438 GLU B N 1
ATOM 7067 C CA . GLU B 1 438 ? 42.031 12.672 -2.896 1 27.33 438 GLU B CA 1
ATOM 7068 C C . GLU B 1 438 ? 42.344 14.164 -2.775 1 27.33 438 GLU B C 1
ATOM 7070 O O . GLU B 1 438 ? 41.5 15.008 -3.055 1 27.33 438 GLU B O 1
#

Secondary structure (DSSP, 8-state):
-------------------EEE-HHHHHHHHHHIIIIIS-SS--EESSPPPHHHHIIIIITTT--EEEESSSB-TTTSSBP---HHHHHHHHTT-EEEEEEESSS--SEEEEEEE--TTS--EEEEEEEEPEEEEEEHHHHHHHHHHHHHHHHHHHTTS-STHHHHHHHHPEEEEEPSGGGG---TT----GGGSEEEB---S-HHHHT-HHHHT-B-SS-TT---BSS-S--HHHHHHHTS--TT-TTSS-SEEEEEEE-TT--EEEEE-SEEEEEEEEESEEEEEEE-GGGGGTTTEEEEEEEEEEE------SS-----EEEEEPB---------S-------B-EEEEE---TTS-HHHHHH-GGGGG---EEEEEEETTEEEEE-TT-EEEEEESSSEEEEEEEEE--SSSHHHHHHHHHHH-EEPP-S-TT-/-------------------EEE-HHHHHHHHHHIIIIIS-SS--EESSPPPHHHHIIIIITTT--EEEESSSB-TTTSSBP---HHHHHHHHTT-EEEEEEESSS--SEEEEEEEPPTTS--EEEEEEEEPEEEEEEHHHHHHHHHHHHHHHHHHHTTS-STHHHHHHHH-EEEEE-TTS-S---TT----GGGSEEEB---S-HHHHT-HHHHT-B-SS-TT---BSS-S--HHHHHHHTS--TT-TTSS-SEEEEEEE-TT--EEEEE-SEEEEEEEEESEEEEEEE-GGGGGTTTEEEEEEEEEEEE-----SS----EEEEEEPB---------S-------B-EEEEE---TTS-HHHHHH-GGGGG---EEEEEEETTEEEEE-TT-EEEEEESSSEEEEEEEEE--SSSHHHHHHHHHHH-EEPP-S-TT-

pLDDT: mean 82.81, std 20.88, range [26.33, 98.88]

Radius of gyration: 34.51 Å; Cα contacts (8 Å, |Δi|>4): 1756; chains: 2; bounding box: 96×106×86 Å

InterPro domains:
  IPR003347 JmjC domain [PS51184] (218-425)
  IPR003347 JmjC domain [SM00558] (211-425)
  IPR041667 Cupin-like domain 8 [PF13621] (54-415)